Protein AF-A0A976CWT0-F1 (afdb_monomer_lite)

Secondary structure (DSSP, 8-state):
--SSSSSS--------PPPEEEEEGGG-SB-TTPEEE-TTHHHHSS-EEEE--TTSPPPPEEEEEEESS-EEEEEEEEE--HHHHTT-SS--S-EEEEETTEEEEEEES-S-SSSEEEEEEEEEE-SEEEEEEEEESSSS-EEEEEEEEES-TT----S---HHHHTT--STTSPEEEEEEEEEEEEEE--BHHHHHHHHHHHHTT--EEEE-SSSSSBGGGSTTT-----S-----SSTTHHHHHHH----SSSS--GGGG-HHHHHHHHHH-TTEEEETTEEEEEEEEETTEEEEEEEEETTTTEEEEEEEEEEEE-SSS-HHHHHTT--EE--SSS---EE--EEEEE-SS-------TTS----TTTS---GGGEE-TTBEE-TTS-TTTTHHHHHHHHHHHHHHHHHHHHHS-TTGGGSTTTTTTEEEEEE-SS-EE----EE--S--B-HHHHHHT---TTEEEEE-S-EEEEEE-HHHHTTSTTS--BEEEEEE--S-TTT-EEEEGGGSB-SSSTTEEE-STTSSB-HHHHHHHTSHHHHHHHHHHHHHHHHHHHHHT--HHHHHHHHHHHHHHHHTS-TT---SSHHHHHHHHHHHHHHHHHHTTSS------------SSSSSSSSSSSSSSS--------TTTTSPPEEEE-TTSS-EEEEETTEEEEEEEEEEEEEETTEEEEEETTTSEEEEEEEETTEEEEEEEETTTTEEEEEEEE--TT-TTEEEEEEEEEE-SSS-EEEEEEEEEEPPP--SSSS-------BSS-GGGEEEEE-SGGG--EEEGGG--S-EEEES-EEEEETTS-EEEEEEESS--SEEEEEEEE-TTS-EEEEEEEEEEEEEE-TT-EEE--EEEEE-S-HHHHHHHHHHHHHHHH----TT----EEEGGGSSSSS--HHHHHHHHHHHHHTTTS---SEEEE---SB-TTSPBP-HHHH-TT-HHHHHHHHHHTTPEEEEEEEEETTTS-HHHHHHHHHHHHHTT--EEEEEEE--HHHHHHTTTSSS-HHHHHHHHHHHHHHHH-TTSEEEE-SSS--GGGTTT-SEEE-SSPP-TT-HHHHHHHHHHHGGGBTTTBEEE-----------TT---

Sequence (1118 aa):
MLARLLLLTLCSIPFAHAEAFLVEAEQFRDKGGWMVDTQFIESMGSPYLIAHGMGKTVADAKTSVSVAKAGRYHVWVRTIDWTKRLGRSGSAGTFSLSINGQTLTKDLGQGPTKWTWVKAGEVSLDKGDSTISLTDQSGFDGRIDALYFSTDSHFVPPAAAMLEDRAQWNIPGAPKPMVDAGEYDLVVVGGGYGGMGAAIAAARLGAKVALIQNREVLGGNGSSEVRVWAMGDTPPSEYALADIVKEIEDDAKASPAPAEQFGDAKKESIVRAEKNITLLLGHHAYGVEKNGSKITSVAVLEVGTGQCKRVRGHYFADTTGHGFVGQWAKADLTMVEKGRMGMSNMWMWKNAEQPTSFPQQPWMLTLTEKDFPYPRRGHAEWFWESGFDRHPIEELEVTRDWNLISAYSAFSAMKNQGAHAARDPQAHAHAEMTWLAYVGGTRETQQLLGDVVLTGDDIDKKTVFPDGCVLTTWSIDLHVPEERYSKANPEHPFISKAIFRHSVDKRVGYPIPYRCFYSRNVDNLFMAGRNISVNRDALGTIRVMKTIGMMGVCVGRTAALCRLHQCTPREAYAKHLEQAKQLWRLPGKERHHSLVELEQRRASSARSLCAVKCFAIITPMSFFRQACWWRKWMMFLILLRLVGTLPGQADPAQGSPPSAEVAADGRSFSILAPGFTTFRAGFAAKVEIDGQFRILDSRLGMVLEKAKKTSLQTVVVRFEEEQIDLLFQLGIPENMPQVIMLQAGVRNQGSHAIRLAELIPLMMEENTGSEEEEKPILQVASPSEHWLLTGLHAKTTSVCHLHVLPADTWIHEQGCLYRKDEAGFFFGPTGQPVSYLAARFSPTKNGQTTMTLVSAMDRVRVDAGQTRWGQQAGLFFEPPRQAMNRWADLVVRTHGARTHRGALTGWSSVYSPERIARGKNVRQVIAQIPMSNGQLRPDVIQIGENFETEEGKPIDIASFYPEGYPDYAKQIAAVGSRPGMKLDFDLSRTNFQSCLADVKRAVRDGFSYLKIGYHLSPAFRQTLAGGEKTSLELAREHWRAIRAAAGEETYILFCQWFTDRATLGFVDASRAGPVTTRRGVRDVMPHVLLSYHLNHRWFAIDNDCFYMATELFSTYLD

Foldseek 3Di:
DPPPPPPDDDDPPPPPPKAKAKAFALQQPALQQWDWDDQFCVQQQAIKTWQQQLQDWTGKGKHKDFDAAWAKKWKKWFFAQLLVLVVFDDGAQWKWKDKQNRTQARGPSDDHSGGFIDGSHMDTDHGTMMMIIITTDGSAIHITGMMMIIRDPPDDDDRDDHLVVQCPDPHHNGQDPADAPDEWLEEEEAQALLLLLQLLLQLQLATQYERAHQAQFHHACLALQNADAFDFFDADDLFQLLQSVVQQGFQDPARRDHRVRSCRVSSVVSSVVRPRYDYHHNKDWDAFDDDALATFWTWIANRNRSYIYTYGYPFYEYANQQCVHCVRSVFAKDDDQFQAWFWAKKWFKDFDPDFDDRDDDRSADPDALQQDPDQPPGMDGPQQGWQGNPARRNCNSSRLSLSSSPVSNVLCCQAPVLHVLVVDPNSCRRMDTDDINSDIHGQDHMAGAFPDAAELVCLQVLPDDPQQQFFFQDFQWRKDADPSNCVVPVPIGRGIHTDTDRSAHNNHGRGDGLRQQAGHRRFRYGYAALRTRYDRRVSSRCRRRSSSSSSSNLNNLLSLVCSLVVGTSVCCVVPVSVVSSVSSRDHSPRGDNHSVRSVVVVVVVVVVVVVVVVPDDDDDDDDDDDDDDPPPPPVVPPPPPDDDPDDQDDQPAAPHFKDKAQDPQNAKIKIDHFQFNIAIFGWWFWKADPNDTDIGRSNPFQWDDWDDDDFKIKTWTDDPVQQKIKIKMWGQDPVHSQKIKIWIKMFRQDQWKMFTFKTWRGWADADDDDDDDDGGFRGGSDPQQQKWKAALWPVQGDTDRLQPPVAWRKHWAWIWIAGPVQFGKIKGFFDAFAAIKMKIWGQHPVSGIIIIIIQGRLRAIAGHRGMDMGTMMMIGRDRPLVRLLVRLQRLCVRQPAQLVVADFFAAEQCQDPPNQSAVVVLVVVLVVLVVVVNPDDGQEYEDDDDCADVVRHGDPVCRRHVVDLLVSQVSCVVSVHAYHYEEEDDVVRDPLVVVLVVLLVCVVSRHQEYAYHHDCDPVNSNVCNHHNGYPLRVLLVSLVSSQVSNDPRRAYEYDDQDDDSSNFPRHQEYEQHDEDDPVPLVRLVVRCVSCVSNDSRRHHYDSHDDDPDPDDPVPPPD

Radius of gyration: 37.75 Å; chains: 1; bounding box: 83×114×111 Å

pLDDT: mean 86.54, std 17.01, range [26.72, 98.94]

Structure (mmCIF, N/CA/C/O backbone):
data_AF-A0A976CWT0-F1
#
_entry.id   AF-A0A976CWT0-F1
#
loop_
_atom_site.group_PDB
_atom_site.id
_atom_site.type_symbol
_atom_site.label_atom_id
_atom_site.label_alt_id
_atom_site.label_comp_id
_atom_site.label_asym_id
_atom_site.label_entity_id
_atom_site.label_seq_id
_atom_site.pdbx_PDB_ins_code
_atom_site.Cartn_x
_atom_site.Cartn_y
_atom_site.Cartn_z
_atom_site.occupancy
_atom_site.B_iso_or_equiv
_atom_site.auth_seq_id
_atom_site.auth_comp_id
_atom_site.auth_asym_id
_atom_site.auth_atom_id
_atom_site.pdbx_PDB_model_num
ATOM 1 N N . MET A 1 1 ? -25.274 -47.093 48.426 1.00 39.31 1 MET A N 1
ATOM 2 C CA . MET A 1 1 ? -25.057 -46.257 47.219 1.00 39.31 1 MET A CA 1
ATOM 3 C C . MET A 1 1 ? -25.994 -45.040 47.225 1.00 39.31 1 MET A C 1
ATOM 5 O O . MET A 1 1 ? -26.636 -44.730 46.236 1.00 39.31 1 MET A O 1
ATOM 9 N N . LEU A 1 2 ? -26.074 -44.343 48.366 1.00 36.22 2 LEU A N 1
ATOM 10 C CA . LEU A 1 2 ? -27.096 -43.331 48.682 1.00 36.22 2 LEU A CA 1
ATOM 11 C C . LEU A 1 2 ? -26.439 -42.017 49.160 1.00 36.22 2 LEU A C 1
ATOM 13 O O . LEU A 1 2 ? -26.960 -41.319 50.016 1.00 36.22 2 LEU A O 1
ATOM 17 N N . ALA A 1 3 ? -25.249 -41.715 48.625 1.00 31.19 3 ALA A N 1
ATOM 18 C CA . ALA A 1 3 ? -24.395 -40.600 49.056 1.00 31.19 3 ALA A CA 1
ATOM 19 C C . ALA A 1 3 ? -23.825 -39.766 47.887 1.00 31.19 3 ALA A C 1
ATOM 21 O O . ALA A 1 3 ? -22.830 -39.071 48.051 1.00 31.19 3 ALA A O 1
ATOM 22 N N . ARG A 1 4 ? -24.417 -39.839 46.684 1.00 33.53 4 ARG A N 1
ATOM 23 C CA . ARG A 1 4 ? -23.937 -39.082 45.505 1.00 33.53 4 ARG A CA 1
ATOM 24 C C . ARG A 1 4 ? -24.991 -38.222 44.799 1.00 33.53 4 ARG A C 1
ATOM 26 O O . ARG A 1 4 ? -24.713 -37.706 43.728 1.00 33.53 4 ARG A O 1
ATOM 33 N N . LEU A 1 5 ? -26.163 -38.016 45.404 1.00 36.47 5 LEU A N 1
ATOM 34 C CA . LEU A 1 5 ? -27.260 -37.240 44.799 1.00 36.47 5 LEU A CA 1
ATOM 35 C C . LEU A 1 5 ? -27.684 -35.999 45.609 1.00 36.47 5 LEU A C 1
ATOM 37 O O . LEU A 1 5 ? -28.794 -35.511 45.445 1.00 36.47 5 LEU A O 1
ATOM 41 N N . LEU A 1 6 ? -26.808 -35.478 46.477 1.00 34.94 6 LEU A N 1
ATOM 42 C CA . LEU A 1 6 ? -27.143 -34.408 47.435 1.00 34.94 6 LEU A CA 1
ATOM 43 C C . LEU A 1 6 ? -26.128 -33.247 47.449 1.00 34.94 6 LEU A C 1
ATOM 45 O O . LEU A 1 6 ? -25.886 -32.637 48.484 1.00 34.94 6 LEU A O 1
ATOM 49 N N . LEU A 1 7 ? -25.514 -32.941 46.298 1.00 37.25 7 LEU A N 1
ATOM 50 C CA . LEU A 1 7 ? -24.482 -31.896 46.179 1.00 37.25 7 LEU A CA 1
ATOM 51 C C . LEU A 1 7 ? -24.574 -31.083 44.871 1.00 37.25 7 LEU A C 1
ATOM 53 O O . LEU A 1 7 ? -23.559 -30.747 44.274 1.00 37.25 7 LEU A O 1
ATOM 57 N N . LEU A 1 8 ? -25.794 -30.765 44.416 1.00 37.94 8 LEU A N 1
ATOM 58 C CA . LEU A 1 8 ? -26.034 -29.869 43.265 1.00 37.94 8 LEU A CA 1
ATOM 59 C C . LEU A 1 8 ? -27.158 -28.836 43.491 1.00 37.94 8 LEU A C 1
ATOM 61 O O . LEU A 1 8 ? -27.685 -28.260 42.546 1.00 37.94 8 LEU A O 1
ATOM 65 N N . THR A 1 9 ? -27.499 -28.546 44.747 1.00 44.72 9 THR A N 1
ATOM 66 C CA . THR A 1 9 ? -28.390 -27.432 45.117 1.00 44.72 9 THR A CA 1
ATOM 67 C C . THR A 1 9 ? -27.706 -26.563 46.167 1.00 44.72 9 THR A C 1
ATOM 69 O O . THR A 1 9 ? -28.074 -26.569 47.338 1.00 44.72 9 THR A O 1
ATOM 72 N N . LEU A 1 10 ? -26.663 -25.846 45.748 1.00 40.00 10 LEU A N 1
ATOM 73 C CA . LEU A 1 10 ? -26.055 -24.759 46.513 1.00 40.00 10 LEU A CA 1
ATOM 74 C C . LEU A 1 10 ? -26.299 -23.455 45.751 1.00 40.00 10 LEU A C 1
ATOM 76 O O . LEU A 1 10 ? -25.677 -23.193 44.729 1.00 40.00 10 LEU A O 1
ATOM 80 N N . CYS A 1 11 ? -27.275 -22.703 46.259 1.00 38.59 11 CYS A N 1
ATOM 81 C CA . CYS A 1 11 ? -27.468 -21.260 46.146 1.00 38.59 11 CYS A CA 1
ATOM 82 C C . CYS A 1 11 ? -26.912 -20.568 44.888 1.00 38.59 11 CYS A C 1
ATOM 84 O O . CYS A 1 11 ? -25.818 -20.005 44.907 1.00 38.59 11 CYS A O 1
ATOM 86 N N . SER A 1 12 ? -27.741 -20.438 43.853 1.00 34.66 12 SER A N 1
ATOM 87 C CA . SER A 1 12 ? -27.686 -19.279 42.961 1.00 34.66 12 SER A CA 1
ATOM 88 C C . SER A 1 12 ? -28.151 -18.041 43.739 1.00 34.66 12 SER A C 1
ATOM 90 O O . SER A 1 12 ? -29.293 -17.602 43.635 1.00 34.66 12 SER A O 1
ATOM 92 N N . ILE A 1 13 ? -27.261 -17.491 44.571 1.00 37.81 13 ILE A N 1
ATOM 93 C CA . ILE A 1 13 ? -27.402 -16.112 45.044 1.00 37.81 13 ILE A CA 1
ATOM 94 C C . ILE A 1 13 ? -27.338 -15.250 43.777 1.00 37.81 13 ILE A C 1
ATOM 96 O O . ILE A 1 13 ? -26.341 -15.347 43.055 1.00 37.81 13 ILE A O 1
ATOM 100 N N . PRO A 1 14 ? -28.361 -14.444 43.449 1.00 35.62 14 PRO A N 1
ATOM 101 C CA . PRO A 1 14 ? -28.216 -13.466 42.388 1.00 35.62 14 PRO A CA 1
ATOM 102 C C . PRO A 1 14 ? -27.100 -12.517 42.825 1.00 35.62 14 PRO A C 1
ATOM 104 O O . PRO A 1 14 ? -27.290 -11.708 43.731 1.00 35.62 14 PRO A O 1
ATOM 107 N N . PHE A 1 15 ? -25.916 -12.639 42.221 1.00 37.31 15 PHE A N 1
ATOM 108 C CA . PHE A 1 15 ? -24.934 -11.566 42.269 1.00 37.31 15 PHE A CA 1
ATOM 109 C C . PHE A 1 15 ? -25.651 -10.346 41.707 1.00 37.31 15 PHE A C 1
ATOM 111 O O . PHE A 1 15 ? -25.934 -10.300 40.507 1.00 37.31 15 PHE A O 1
ATOM 118 N N . ALA A 1 16 ? -26.015 -9.408 42.583 1.00 47.62 16 ALA A N 1
ATOM 119 C CA . ALA A 1 16 ? -26.541 -8.119 42.184 1.00 47.62 16 ALA A CA 1
ATOM 120 C C . ALA A 1 16 ? -25.480 -7.481 41.284 1.00 47.62 16 ALA A C 1
ATOM 122 O O . ALA A 1 16 ? -24.470 -6.980 41.770 1.00 47.62 16 ALA A O 1
ATOM 123 N N . HIS A 1 17 ? -25.662 -7.597 39.968 1.00 62.16 17 HIS A N 1
ATOM 124 C CA . HIS A 1 17 ? -24.789 -6.939 39.014 1.00 62.16 17 HIS A CA 1
ATOM 125 C C . HIS A 1 17 ? -24.947 -5.440 39.244 1.00 62.16 17 HIS A C 1
ATOM 127 O O . HIS A 1 17 ? -26.070 -4.933 39.329 1.00 62.16 17 HIS A O 1
ATOM 133 N N . ALA A 1 18 ? -23.822 -4.756 39.426 1.00 78.44 18 ALA A N 1
ATOM 134 C CA . ALA A 1 18 ? -23.814 -3.309 39.491 1.00 78.44 18 ALA A CA 1
ATOM 135 C C . ALA A 1 18 ? -24.349 -2.747 38.171 1.00 78.44 18 ALA A C 1
ATOM 137 O O . ALA A 1 18 ? -24.000 -3.239 37.097 1.00 78.44 18 ALA A O 1
ATOM 138 N N . GLU A 1 19 ? -25.215 -1.741 38.257 1.00 90.38 19 GLU A N 1
ATOM 139 C CA . GLU A 1 19 ? -25.727 -1.073 37.068 1.00 90.38 19 GLU A CA 1
ATOM 140 C C . GLU A 1 19 ? -24.629 -0.157 36.522 1.00 90.38 19 GLU A C 1
ATOM 142 O O . GLU A 1 19 ? -24.021 0.601 37.284 1.00 90.38 19 GLU A O 1
ATOM 147 N N . ALA A 1 20 ? -24.381 -0.207 35.216 1.00 93.56 20 ALA A N 1
ATOM 148 C CA . ALA A 1 20 ? -23.417 0.665 34.564 1.00 93.56 20 ALA A CA 1
ATOM 149 C C . ALA A 1 20 ? -23.861 1.045 33.153 1.00 93.56 20 ALA A C 1
ATOM 151 O O . ALA A 1 20 ? -24.550 0.271 32.491 1.00 93.56 20 ALA A O 1
ATOM 152 N N . PHE A 1 21 ? -23.453 2.227 32.693 1.00 94.81 21 PHE A N 1
ATOM 153 C CA . PHE A 1 21 ? -23.642 2.672 31.313 1.00 94.81 21 PHE A CA 1
ATOM 154 C C . PHE A 1 21 ? -22.568 3.685 30.898 1.00 94.81 21 PHE A C 1
ATOM 156 O O . PHE A 1 21 ? -21.974 4.373 31.736 1.00 94.81 21 PHE A O 1
ATOM 163 N N . LEU A 1 22 ? -22.330 3.764 29.591 1.00 95.12 22 LEU A N 1
ATOM 164 C CA . LEU A 1 22 ? -21.388 4.669 28.943 1.00 95.12 22 LEU A CA 1
ATOM 165 C C . LEU A 1 22 ? -22.144 5.787 28.217 1.00 95.12 22 LEU A C 1
ATOM 167 O O . LEU A 1 22 ? -23.238 5.583 27.695 1.00 95.12 22 LEU A O 1
ATOM 171 N N . VAL A 1 23 ? -21.543 6.969 28.154 1.00 95.62 23 VAL A N 1
ATOM 172 C CA . VAL A 1 23 ? -21.981 8.063 27.284 1.00 95.62 23 VAL A CA 1
ATOM 173 C C . VAL A 1 23 ? -20.765 8.555 26.517 1.00 95.62 23 VAL A C 1
ATOM 175 O O . VAL A 1 23 ? -19.893 9.197 27.101 1.00 95.62 23 VAL A O 1
ATOM 178 N N . GLU A 1 24 ? -20.692 8.245 25.228 1.00 94.75 24 GLU A N 1
ATOM 179 C CA . GLU A 1 24 ? -19.625 8.748 24.360 1.00 94.75 24 GLU A CA 1
ATOM 180 C C . GLU A 1 24 ? -19.921 10.201 23.960 1.00 94.75 24 GLU A C 1
ATOM 182 O O . GLU A 1 24 ? -21.056 10.563 23.628 1.00 94.75 24 GLU A O 1
ATOM 187 N N . ALA A 1 25 ? -18.924 11.074 24.089 1.00 95.81 25 ALA A N 1
ATOM 188 C CA . ALA A 1 25 ? -19.112 12.518 24.040 1.00 95.81 25 ALA A CA 1
ATOM 189 C C . ALA A 1 25 ? -19.516 12.997 22.640 1.00 95.81 25 ALA A C 1
ATOM 191 O O . ALA A 1 25 ? -20.361 13.877 22.491 1.00 95.81 25 ALA A O 1
ATOM 192 N N . GLU A 1 26 ? -18.975 12.388 21.593 1.00 93.75 26 GLU A N 1
ATOM 193 C CA . GLU A 1 26 ? -19.317 12.673 20.202 1.00 93.75 26 GLU A CA 1
ATOM 194 C C . GLU A 1 26 ? -20.805 12.420 19.884 1.00 93.75 26 GLU A C 1
ATOM 196 O O . GLU A 1 26 ? -21.368 13.060 18.986 1.00 93.75 26 GLU A O 1
ATOM 201 N N . GLN A 1 27 ? -21.470 11.563 20.668 1.00 94.38 27 GLN A N 1
ATOM 202 C CA . GLN A 1 27 ? -22.893 11.233 20.539 1.00 94.38 27 GLN A CA 1
ATOM 203 C C . GLN A 1 27 ? -23.813 12.236 21.260 1.00 94.38 27 GLN A C 1
ATOM 205 O O . GLN A 1 27 ? -25.035 12.059 21.291 1.00 94.38 27 GLN A O 1
ATOM 210 N N . PHE A 1 28 ? -23.271 13.318 21.835 1.00 96.38 28 PHE A N 1
ATOM 211 C CA . PHE A 1 28 ? -24.096 14.394 22.383 1.00 96.38 28 PHE A CA 1
ATOM 212 C C . PHE A 1 28 ? -25.004 14.979 21.295 1.00 96.38 28 PHE A C 1
ATOM 214 O O . PHE A 1 28 ? -24.544 15.325 20.200 1.00 96.38 28 PHE A O 1
ATOM 221 N N . ARG A 1 29 ? -26.307 15.078 21.600 1.00 94.56 29 ARG A N 1
ATOM 222 C CA . ARG A 1 29 ? -27.327 15.531 20.639 1.00 94.56 29 ARG A CA 1
ATOM 223 C C . ARG A 1 29 ? -27.158 17.005 20.294 1.00 94.56 29 ARG A C 1
ATOM 225 O O . ARG A 1 29 ? -27.202 17.357 19.122 1.00 94.56 29 ARG A O 1
ATOM 232 N N . ASP A 1 30 ? -26.956 17.835 21.312 1.00 97.12 30 ASP A N 1
ATOM 233 C CA . ASP A 1 30 ? -26.592 19.237 21.158 1.00 97.12 30 ASP A CA 1
ATOM 234 C C . ASP A 1 30 ? -25.126 19.385 21.554 1.00 97.12 30 ASP A C 1
ATOM 236 O O . ASP A 1 30 ? -24.748 19.118 22.692 1.00 97.12 30 ASP A O 1
ATOM 240 N N . LYS A 1 31 ? -24.276 19.765 20.608 1.00 96.50 31 LYS A N 1
ATOM 241 C CA . LYS A 1 31 ? -22.848 19.957 20.874 1.00 96.50 31 LYS A CA 1
ATOM 242 C C . LYS A 1 31 ? -22.541 21.393 21.301 1.00 96.50 31 LYS A C 1
ATOM 244 O O . LYS A 1 31 ? -21.406 21.671 21.672 1.00 96.50 31 LYS A O 1
ATOM 249 N N . GLY A 1 32 ? -23.518 22.303 21.274 1.00 96.00 32 GLY A N 1
ATOM 250 C CA . GLY A 1 32 ? -23.292 23.719 21.531 1.00 96.00 32 GLY A CA 1
ATOM 251 C C . GLY A 1 32 ? -22.233 24.273 20.579 1.00 96.00 32 GLY A C 1
ATOM 252 O O . GLY A 1 32 ? -22.432 24.287 19.367 1.00 96.00 32 GLY A O 1
ATOM 253 N N . GLY A 1 33 ? -21.094 24.706 21.127 1.00 95.25 33 GLY A N 1
ATOM 254 C CA . GLY A 1 33 ? -19.915 25.087 20.337 1.00 95.25 33 GLY A CA 1
ATOM 255 C C . GLY A 1 33 ? -18.738 24.108 20.424 1.00 95.25 33 GLY A C 1
ATOM 256 O O . GLY A 1 33 ? -17.624 24.468 20.049 1.00 95.25 33 GLY A O 1
ATOM 257 N N . TRP A 1 34 ? -18.953 22.892 20.931 1.00 97.81 34 TRP A N 1
ATOM 258 C CA . TRP A 1 34 ? -17.956 21.824 20.921 1.00 97.81 34 TRP A CA 1
ATOM 259 C C . TRP A 1 34 ? -17.886 21.162 19.543 1.00 97.81 34 TRP A C 1
ATOM 261 O O . TRP A 1 34 ? -18.905 20.878 18.913 1.00 97.81 34 TRP A O 1
ATOM 271 N N . MET A 1 35 ? -16.670 20.869 19.094 1.00 96.25 35 MET A N 1
ATOM 272 C CA . MET A 1 35 ? -16.402 20.214 17.814 1.00 96.25 35 MET A CA 1
ATOM 273 C C . MET A 1 35 ? -16.114 18.727 18.030 1.00 96.25 35 MET A C 1
ATOM 275 O O . MET A 1 35 ? -15.594 18.352 19.078 1.00 96.25 35 MET A O 1
ATOM 279 N N . VAL A 1 36 ? -16.424 17.879 17.046 1.00 96.25 36 VAL A N 1
ATOM 280 C CA . VAL A 1 36 ? -16.034 16.458 17.060 1.00 96.25 36 VAL A CA 1
ATOM 281 C C . VAL A 1 36 ? -14.686 16.311 16.368 1.00 96.25 36 VAL A C 1
ATOM 283 O O . VAL A 1 36 ? -14.564 16.638 15.191 1.00 96.25 36 VAL A O 1
ATOM 286 N N . ASP A 1 37 ? -13.688 15.786 17.071 1.00 95.44 37 ASP A N 1
ATOM 287 C CA . ASP A 1 37 ? -12.383 15.464 16.497 1.00 95.44 37 ASP A CA 1
ATOM 288 C C . ASP A 1 37 ? -12.269 13.954 16.246 1.00 95.44 37 ASP A C 1
ATOM 290 O O . ASP A 1 37 ? -12.460 13.133 17.145 1.00 95.44 37 ASP A O 1
ATOM 294 N N . THR A 1 38 ? -11.959 13.591 15.001 1.00 94.06 38 THR A N 1
ATOM 295 C CA . THR A 1 38 ? -11.755 12.205 14.552 1.00 94.06 38 THR A CA 1
ATOM 296 C C . THR A 1 38 ? -10.360 11.974 13.964 1.00 94.06 38 THR A C 1
ATOM 298 O O . THR A 1 38 ? -10.075 10.896 13.439 1.00 94.06 38 THR A O 1
ATOM 301 N N . GLN A 1 39 ? -9.460 12.966 14.026 1.00 91.75 39 GLN A N 1
ATOM 302 C CA . GLN A 1 39 ? -8.147 12.902 13.375 1.00 91.75 39 GLN A CA 1
ATOM 303 C C . GLN A 1 39 ? -7.191 11.909 14.049 1.00 91.75 39 GLN A C 1
ATOM 305 O O . GLN A 1 39 ? -6.302 11.370 13.390 1.00 91.75 39 GLN A O 1
ATOM 310 N N . PHE A 1 40 ? -7.375 11.655 15.346 1.00 92.06 40 PHE A N 1
ATOM 311 C CA . PHE A 1 40 ? -6.405 10.931 16.173 1.00 92.06 40 PHE A CA 1
ATOM 312 C C . PHE A 1 40 ? -6.904 9.576 16.675 1.00 92.06 40 PHE A C 1
ATOM 314 O O . PHE A 1 40 ? -6.285 9.017 17.576 1.00 92.06 40 PHE A O 1
ATOM 321 N N . ILE A 1 41 ? -7.990 9.035 16.109 1.00 91.12 41 ILE A N 1
ATOM 322 C CA . ILE A 1 41 ? -8.608 7.781 16.575 1.00 91.12 41 ILE A CA 1
ATOM 323 C C . ILE A 1 41 ? -7.586 6.635 16.620 1.00 91.12 41 ILE A C 1
ATOM 325 O O . ILE A 1 41 ? -7.529 5.923 17.614 1.00 91.12 41 ILE A O 1
ATOM 329 N N . GLU A 1 42 ? -6.709 6.519 15.620 1.00 87.88 42 GLU A N 1
ATOM 330 C CA . GLU A 1 42 ? -5.698 5.448 15.562 1.00 87.88 42 GLU A CA 1
ATOM 331 C C . GLU A 1 42 ? -4.662 5.504 16.698 1.00 87.88 42 GLU A C 1
ATOM 333 O O . GLU A 1 42 ? -4.162 4.470 17.130 1.00 87.88 42 GLU A O 1
ATOM 338 N N . SER A 1 43 ? -4.325 6.699 17.193 1.00 85.06 43 SER A N 1
ATOM 339 C CA . SER A 1 43 ? -3.335 6.884 18.268 1.00 85.06 43 SER A CA 1
ATOM 340 C C . SER A 1 43 ? -3.966 7.051 19.655 1.00 85.06 43 SER A C 1
ATOM 342 O O . SER A 1 43 ? -3.368 6.672 20.658 1.00 85.06 43 SER A O 1
ATOM 344 N N . MET A 1 44 ? -5.155 7.654 19.730 1.00 87.06 44 MET A N 1
ATOM 345 C CA . MET A 1 44 ? -5.858 7.997 20.974 1.00 87.06 44 MET A CA 1
ATOM 346 C C . MET A 1 44 ? -6.887 6.929 21.381 1.00 87.06 44 MET A C 1
ATOM 348 O O . MET A 1 44 ? -7.104 6.706 22.579 1.00 87.06 44 MET A O 1
ATOM 352 N N . GLY A 1 45 ? -7.503 6.275 20.391 1.00 85.62 45 GLY A N 1
ATOM 353 C CA . GLY A 1 45 ? -8.440 5.166 20.553 1.00 85.62 45 GLY A CA 1
ATOM 354 C C . GLY A 1 45 ? -9.911 5.475 20.287 1.00 85.62 45 GLY A C 1
ATOM 355 O O . GLY A 1 45 ? -10.682 4.531 20.154 1.00 85.62 45 GLY A O 1
ATOM 356 N N . SER A 1 46 ? -10.319 6.745 20.228 1.00 89.00 46 SER A N 1
ATOM 357 C CA . SER A 1 46 ? -11.730 7.149 20.130 1.00 89.00 46 SER A CA 1
ATOM 358 C C . SER A 1 46 ? -11.875 8.532 19.481 1.00 89.00 46 SER A C 1
ATOM 360 O O . SER A 1 46 ? -10.949 9.345 19.586 1.00 89.00 46 SER A O 1
ATOM 362 N N . PRO A 1 47 ? -13.000 8.838 18.808 1.00 92.38 47 PRO A N 1
ATOM 363 C CA . PRO A 1 47 ? -13.413 10.224 18.604 1.00 92.38 47 PRO A CA 1
ATOM 364 C C . PRO A 1 47 ? -13.651 10.924 19.953 1.00 92.38 47 PRO A C 1
ATOM 366 O O . PRO A 1 47 ? -13.824 10.278 20.986 1.00 92.38 47 PRO A O 1
ATOM 369 N N . TYR A 1 48 ? -13.630 12.255 19.963 1.00 95.19 48 TYR A N 1
ATOM 370 C CA . TYR A 1 48 ? -13.908 13.028 21.176 1.00 95.19 48 TYR A CA 1
ATOM 371 C C . TYR A 1 48 ? -14.427 14.432 20.865 1.00 95.19 48 TYR A C 1
ATOM 373 O O . TYR A 1 48 ? -14.291 14.930 19.745 1.00 95.19 48 TYR A O 1
ATOM 381 N N . LEU A 1 49 ? -15.003 15.093 21.872 1.00 97.56 49 LEU A N 1
ATOM 382 C CA . LEU A 1 49 ? -15.381 16.501 21.792 1.00 97.56 49 LEU A CA 1
ATOM 383 C C . LEU A 1 49 ? -14.240 17.427 22.216 1.00 97.56 49 LEU A C 1
ATOM 385 O O . LEU A 1 49 ? -13.527 17.148 23.183 1.00 97.56 49 LEU A O 1
ATOM 389 N N . ILE A 1 50 ? -14.125 18.563 21.524 1.00 97.81 50 ILE A N 1
ATOM 390 C CA . ILE A 1 50 ? -13.177 19.642 21.811 1.00 97.81 50 ILE A CA 1
ATOM 391 C C . ILE A 1 50 ? -13.861 21.021 21.846 1.00 97.81 50 ILE A C 1
ATOM 393 O O . ILE A 1 50 ? -14.527 21.424 20.894 1.00 97.81 50 ILE A O 1
ATOM 397 N N . ALA A 1 51 ? -13.678 21.768 22.936 1.00 97.69 51 ALA A N 1
ATOM 398 C CA . ALA A 1 51 ? -14.192 23.129 23.118 1.00 97.69 51 ALA A CA 1
ATOM 399 C C . ALA A 1 51 ? -13.277 24.177 22.456 1.00 97.69 51 ALA A C 1
ATOM 401 O O . ALA A 1 51 ? -12.465 24.830 23.115 1.00 97.69 51 ALA A O 1
ATOM 402 N N . HIS A 1 52 ? -13.375 24.324 21.135 1.00 96.94 52 HIS A N 1
ATOM 403 C CA . HIS A 1 52 ? -12.475 25.172 20.343 1.00 96.94 52 HIS A CA 1
ATOM 404 C C . HIS A 1 52 ? -12.917 26.650 20.299 1.00 96.94 52 HIS A C 1
ATOM 406 O O . HIS A 1 52 ? -13.347 27.169 19.270 1.00 96.94 52 HIS A O 1
ATOM 412 N N . GLY A 1 53 ? -12.841 27.334 21.442 1.00 96.19 53 GLY A N 1
ATOM 413 C CA . GLY A 1 53 ? -13.387 28.685 21.622 1.00 96.19 53 GLY A CA 1
ATOM 414 C C . GLY A 1 53 ? -12.451 29.861 21.307 1.00 96.19 53 GLY A C 1
ATOM 415 O O . GLY A 1 53 ? -12.880 31.016 21.334 1.00 96.19 53 GLY A O 1
ATOM 416 N N . MET A 1 54 ? -11.175 29.593 21.005 1.00 96.19 54 MET A N 1
ATOM 417 C CA . MET A 1 54 ? -10.156 30.608 20.687 1.00 96.19 54 MET A CA 1
ATOM 418 C C . MET A 1 54 ? -10.070 31.746 21.727 1.00 96.19 54 MET A C 1
ATOM 420 O O . MET A 1 54 ? -10.028 32.927 21.383 1.00 96.19 54 MET A O 1
ATOM 424 N N . GLY A 1 55 ? -10.064 31.398 23.015 1.00 95.00 55 GLY A N 1
ATOM 425 C CA . GLY A 1 55 ? -9.983 32.345 24.133 1.00 95.00 55 GLY A CA 1
ATOM 426 C C . GLY A 1 55 ? -11.326 32.890 24.623 1.00 95.00 55 GLY A C 1
ATOM 427 O O . GLY A 1 55 ? -11.345 33.753 25.501 1.00 95.00 55 GLY A O 1
ATOM 428 N N . LYS A 1 56 ? -12.447 32.393 24.093 1.00 95.62 56 LYS A N 1
ATOM 429 C CA . LYS A 1 56 ? -13.806 32.637 24.601 1.00 95.62 56 LYS A CA 1
ATOM 430 C C . LYS A 1 56 ? -14.464 31.300 24.903 1.00 95.62 56 LYS A C 1
ATOM 432 O O . LYS A 1 56 ? -14.223 30.344 24.179 1.00 95.62 56 LYS A O 1
ATOM 437 N N . THR A 1 57 ? -15.291 31.219 25.939 1.00 96.81 57 THR A N 1
ATOM 438 C CA . THR A 1 57 ? -16.015 29.976 26.222 1.00 96.81 57 THR A CA 1
ATOM 439 C C . THR A 1 57 ? -17.009 29.659 25.108 1.00 96.81 57 THR A C 1
ATOM 441 O O . THR A 1 57 ? -17.644 30.560 24.549 1.00 96.81 57 THR A O 1
ATOM 444 N N . VAL A 1 58 ? -17.146 28.377 24.777 1.00 97.88 58 VAL A N 1
ATOM 445 C CA . VAL A 1 58 ? -18.150 27.908 23.812 1.00 97.88 58 VAL A CA 1
ATOM 446 C C . VAL A 1 58 ? -19.490 27.608 24.486 1.00 97.88 58 VAL A C 1
ATOM 448 O O . VAL A 1 58 ? -19.563 27.420 25.700 1.00 97.88 58 VAL A O 1
ATOM 451 N N . ALA A 1 59 ? -20.566 27.555 23.697 1.00 98.25 59 ALA A N 1
ATOM 452 C CA . ALA A 1 59 ? -21.871 27.131 24.199 1.00 98.25 59 ALA A CA 1
ATOM 453 C C . ALA A 1 59 ? -21.829 25.675 24.702 1.00 98.25 59 ALA A C 1
ATOM 455 O O . ALA A 1 59 ? -21.143 24.833 24.117 1.00 98.25 59 ALA A O 1
ATOM 456 N N . ASP A 1 60 ? -22.584 25.396 25.766 1.00 98.12 60 ASP A N 1
ATOM 457 C CA . ASP A 1 60 ? -22.630 24.090 26.431 1.00 98.12 60 ASP A CA 1
ATOM 458 C C . ASP A 1 60 ? -23.018 22.949 25.481 1.00 98.12 60 ASP A C 1
ATOM 460 O O . ASP A 1 60 ? -23.986 23.070 24.730 1.00 98.12 60 ASP A O 1
ATOM 464 N N . ALA A 1 61 ? -22.351 21.799 25.604 1.00 98.25 61 ALA A N 1
ATOM 465 C CA . ALA A 1 61 ? -22.819 20.557 24.993 1.00 98.25 61 ALA A CA 1
ATOM 466 C C . ALA A 1 61 ? -23.804 19.850 25.934 1.00 98.25 61 ALA A C 1
ATOM 468 O O . ALA A 1 61 ? -23.553 19.741 27.137 1.00 98.25 61 ALA A O 1
ATOM 469 N N . LYS A 1 62 ? -24.923 19.350 25.402 1.00 98.19 62 LYS A N 1
ATOM 470 C CA . LYS A 1 62 ? -26.003 18.707 26.159 1.00 98.19 62 LYS A CA 1
ATOM 471 C C . LYS A 1 62 ? -26.491 17.416 25.509 1.00 98.19 62 LYS A C 1
ATOM 473 O O . LYS A 1 62 ? -26.625 17.291 24.291 1.00 98.19 62 LYS A O 1
ATOM 478 N N . THR A 1 63 ? -26.826 16.446 26.349 1.00 97.31 63 THR A N 1
ATOM 479 C CA . THR A 1 63 ? -27.505 15.220 25.923 1.00 97.31 63 THR A CA 1
ATOM 480 C C . THR A 1 63 ? -28.411 14.693 27.028 1.00 97.31 63 THR A C 1
ATOM 482 O O . THR A 1 63 ? -28.277 15.082 28.187 1.00 97.31 63 THR A O 1
ATOM 485 N N . SER A 1 64 ? -29.332 13.802 26.675 1.00 95.25 64 SER A N 1
ATOM 486 C CA . SER A 1 64 ? -30.191 13.111 27.639 1.00 95.25 64 SER A CA 1
ATOM 487 C C . SER A 1 64 ? -30.006 11.608 27.503 1.00 95.25 64 SER A C 1
ATOM 489 O O . SER A 1 64 ? -30.019 11.083 26.383 1.00 95.25 64 SER A O 1
ATOM 491 N N . VAL A 1 65 ? -29.859 10.933 28.640 1.00 93.75 65 VAL A N 1
ATOM 492 C CA . VAL A 1 65 ? -29.659 9.484 28.748 1.00 93.75 65 VAL A CA 1
ATOM 493 C C . VAL A 1 65 ? -30.775 8.864 29.572 1.00 93.75 65 VAL A C 1
ATOM 495 O O . VAL A 1 65 ? -31.248 9.481 30.523 1.00 93.75 65 VAL A O 1
ATOM 498 N N . SER A 1 66 ? -31.192 7.651 29.213 1.00 92.50 66 SER A N 1
ATOM 499 C CA . SER A 1 66 ? -32.249 6.942 29.934 1.00 92.50 66 SER A CA 1
ATOM 500 C C . SER A 1 66 ? -31.639 5.997 30.965 1.00 92.50 66 SER A C 1
ATOM 502 O O . SER A 1 66 ? -30.929 5.053 30.620 1.00 92.50 66 SER A O 1
ATOM 504 N N . VAL A 1 67 ? -31.900 6.268 32.238 1.00 94.56 67 VAL A N 1
ATOM 505 C CA . VAL A 1 67 ? -31.407 5.508 33.385 1.00 94.56 67 VAL A CA 1
ATOM 506 C C . VAL A 1 67 ? -32.379 4.364 33.667 1.00 94.56 67 VAL A C 1
ATOM 508 O O . VAL A 1 67 ? -33.540 4.584 34.014 1.00 94.56 67 VAL A O 1
ATOM 511 N N . ALA A 1 68 ? -31.912 3.123 33.524 1.00 92.06 68 ALA A N 1
ATOM 512 C CA . ALA A 1 68 ? -32.760 1.938 33.666 1.00 92.06 68 ALA A CA 1
ATOM 513 C C . ALA A 1 68 ? -33.158 1.649 35.126 1.00 92.06 68 ALA A C 1
ATOM 515 O O . ALA A 1 68 ? -34.287 1.215 35.392 1.00 92.06 68 ALA A O 1
ATOM 516 N N . LYS A 1 69 ? -32.259 1.938 36.073 1.00 93.31 69 LYS A N 1
ATOM 517 C CA . LYS A 1 69 ? -32.441 1.685 37.503 1.00 93.31 69 LYS A CA 1
ATOM 518 C C . LYS A 1 69 ? -32.047 2.902 38.334 1.00 93.31 69 LYS A C 1
ATOM 520 O O . LYS A 1 69 ? -30.945 3.427 38.192 1.00 93.31 69 LYS A O 1
ATOM 525 N N . ALA A 1 70 ? -32.938 3.319 39.231 1.00 94.19 70 ALA A N 1
ATOM 526 C CA . ALA A 1 70 ? -32.631 4.378 40.183 1.00 94.19 70 ALA A CA 1
ATOM 527 C C . ALA A 1 70 ? -31.498 3.943 41.129 1.00 94.19 70 ALA A C 1
ATOM 529 O O . ALA A 1 70 ? -31.463 2.790 41.573 1.00 94.19 70 ALA A O 1
ATOM 530 N N . GLY A 1 71 ? -30.580 4.848 41.454 1.00 94.44 71 GLY A N 1
ATOM 531 C CA . GLY A 1 71 ? -29.440 4.530 42.307 1.00 94.44 71 GLY A CA 1
ATOM 532 C C . GLY A 1 71 ? -28.445 5.672 42.457 1.00 94.44 71 GLY A C 1
ATOM 533 O O . GLY A 1 71 ? -28.549 6.708 41.803 1.00 94.44 71 GLY A O 1
ATOM 534 N N . ARG A 1 72 ? -27.460 5.469 43.337 1.00 95.56 72 ARG A N 1
ATOM 535 C CA . ARG A 1 72 ? -26.290 6.343 43.447 1.00 95.56 72 ARG A CA 1
ATOM 536 C C . ARG A 1 72 ? -25.218 5.843 42.484 1.00 95.56 72 ARG A C 1
ATOM 538 O O . ARG A 1 72 ? -24.779 4.704 42.608 1.00 95.56 72 ARG A O 1
ATOM 545 N N . TYR A 1 73 ? -24.811 6.694 41.551 1.00 96.00 73 TYR A N 1
ATOM 546 C CA . TYR A 1 73 ? -23.813 6.389 40.534 1.00 96.00 73 TYR A CA 1
ATOM 547 C C . TYR A 1 73 ? -22.517 7.148 40.804 1.00 96.00 73 TYR A C 1
ATOM 549 O O . TYR A 1 73 ? -22.525 8.358 41.033 1.00 96.00 73 TYR A O 1
ATOM 557 N N . HIS A 1 74 ? -21.400 6.436 40.717 1.00 96.19 74 HIS A N 1
ATOM 558 C CA . HIS A 1 74 ? -20.064 7.001 40.611 1.00 96.19 74 HIS A CA 1
ATOM 559 C C . HIS A 1 74 ? -19.798 7.338 39.146 1.00 96.19 74 HIS A C 1
ATOM 561 O O . HIS A 1 74 ? -19.967 6.488 38.267 1.00 96.19 74 HIS A O 1
ATOM 567 N N . VAL A 1 75 ? -19.395 8.581 38.892 1.00 96.69 75 VAL A N 1
ATOM 568 C CA . VAL A 1 75 ? -19.217 9.115 37.541 1.00 96.69 75 VAL A CA 1
ATOM 569 C C . VAL A 1 75 ? -17.737 9.315 37.258 1.00 96.69 75 VAL A C 1
ATOM 571 O O . VAL A 1 75 ? -17.021 9.941 38.044 1.00 96.69 75 VAL A O 1
ATOM 574 N N . TRP A 1 76 ? -17.291 8.817 36.113 1.00 96.69 76 TRP A N 1
ATOM 575 C CA . TRP A 1 76 ? -15.940 8.993 35.596 1.00 96.69 76 TRP A CA 1
ATOM 576 C C . TRP A 1 76 ? -15.980 9.714 34.255 1.00 96.69 76 TRP A C 1
ATOM 578 O O . TRP A 1 76 ? -16.892 9.502 33.462 1.00 96.69 76 TRP A O 1
ATOM 588 N N . VAL A 1 77 ? -14.974 10.542 33.991 1.00 96.56 77 VAL A N 1
ATOM 589 C CA . VAL A 1 77 ? -14.803 11.286 32.738 1.00 96.56 77 VAL A CA 1
ATOM 590 C C . VAL A 1 77 ? -13.460 10.902 32.131 1.00 96.56 77 VAL A C 1
ATOM 592 O O . VAL A 1 77 ? -12.441 11.013 32.812 1.00 96.56 77 VAL A O 1
ATOM 595 N N . ARG A 1 78 ? -13.419 10.494 30.859 1.00 95.69 78 ARG A N 1
ATOM 596 C CA . ARG A 1 78 ? -12.155 10.321 30.128 1.00 95.69 78 ARG A CA 1
ATOM 597 C C . ARG A 1 78 ? -11.744 11.649 29.497 1.00 95.69 78 ARG A C 1
ATOM 599 O O . ARG A 1 78 ? -12.407 12.145 28.588 1.00 95.69 78 ARG A O 1
ATOM 606 N N . THR A 1 79 ? -10.666 12.237 30.009 1.00 95.88 79 THR A N 1
ATOM 607 C CA . THR A 1 79 ? -10.181 13.575 29.628 1.00 95.88 79 THR A CA 1
ATOM 608 C C . THR A 1 79 ? -8.649 13.646 29.678 1.00 95.88 79 THR A C 1
ATOM 610 O O . THR A 1 79 ? -7.982 12.673 30.047 1.00 95.88 79 THR A O 1
ATOM 613 N N . ILE A 1 80 ? -8.084 14.782 29.272 1.00 95.06 80 ILE A N 1
ATOM 614 C CA . ILE A 1 80 ? -6.648 15.057 29.230 1.00 95.06 80 ILE A CA 1
ATOM 615 C C . ILE A 1 80 ? -6.376 16.540 29.507 1.00 95.06 80 ILE A C 1
ATOM 617 O O . ILE A 1 80 ? -7.122 17.409 29.065 1.00 95.06 80 ILE A O 1
ATOM 621 N N . ASP A 1 81 ? -5.264 16.817 30.182 1.00 96.12 81 ASP A N 1
ATOM 622 C CA . ASP A 1 81 ? -4.646 18.139 30.262 1.00 96.12 81 ASP A CA 1
ATOM 623 C C . ASP A 1 81 ? -3.609 18.279 29.142 1.00 96.12 81 ASP A C 1
ATOM 625 O O . ASP A 1 81 ? -2.448 17.855 29.242 1.00 96.12 81 ASP A O 1
ATOM 629 N N . TRP A 1 82 ? -4.068 18.829 28.022 1.00 95.12 82 TRP A N 1
ATOM 630 C CA . TRP A 1 82 ? -3.294 18.881 26.787 1.00 95.12 82 TRP A CA 1
ATOM 631 C C . TRP A 1 82 ? -2.085 19.830 26.875 1.00 95.12 82 TRP A C 1
ATOM 633 O O . TRP A 1 82 ? -1.048 19.573 26.265 1.00 95.12 82 TRP A O 1
ATOM 643 N N . THR A 1 83 ? -2.164 20.877 27.701 1.00 95.75 83 THR A N 1
ATOM 644 C CA . THR A 1 83 ? -1.051 21.801 27.973 1.00 95.75 83 THR A CA 1
ATOM 645 C C . THR A 1 83 ? 0.012 21.195 28.875 1.00 95.75 83 THR A C 1
ATOM 647 O O . THR A 1 83 ? 1.210 21.333 28.611 1.00 95.75 83 THR A O 1
ATOM 650 N N . LYS A 1 84 ? -0.395 20.473 29.922 1.00 94.62 84 LYS A N 1
ATOM 651 C CA . LYS A 1 84 ? 0.544 19.836 30.846 1.00 94.62 84 LYS A CA 1
ATOM 652 C C . LYS A 1 84 ? 1.266 18.656 30.203 1.00 94.62 84 LYS A C 1
ATOM 654 O O . LYS A 1 84 ? 2.431 18.420 30.518 1.00 94.62 84 LYS A O 1
ATOM 659 N N . ARG A 1 85 ? 0.634 17.965 29.241 1.00 93.94 85 ARG A N 1
ATOM 660 C CA . ARG A 1 85 ? 1.304 16.987 28.359 1.00 93.94 85 ARG A CA 1
ATOM 661 C C . ARG A 1 85 ? 2.529 17.577 27.650 1.00 93.94 85 ARG A C 1
ATOM 663 O O . ARG A 1 85 ? 3.500 16.864 27.423 1.00 93.94 85 ARG A O 1
ATOM 670 N N . LEU A 1 86 ? 2.494 18.871 27.340 1.00 93.81 86 LEU A N 1
ATOM 671 C CA . LEU A 1 86 ? 3.583 19.614 26.704 1.00 93.81 86 LEU A CA 1
ATOM 672 C C . LEU A 1 86 ? 4.529 20.284 27.720 1.00 93.81 86 LEU A C 1
ATOM 674 O O . LEU A 1 86 ? 5.330 21.139 27.349 1.00 93.81 86 LEU A O 1
ATOM 678 N N . GLY A 1 87 ? 4.430 19.932 29.007 1.00 92.81 87 GLY A N 1
ATOM 679 C CA . GLY A 1 87 ? 5.288 20.464 30.068 1.00 92.81 87 GLY A CA 1
ATOM 680 C C . GLY A 1 87 ? 5.024 21.930 30.426 1.00 92.81 87 GLY A C 1
ATOM 681 O O . GLY A 1 87 ? 5.905 22.587 30.980 1.00 92.81 87 GLY A O 1
ATOM 682 N N . ARG A 1 88 ? 3.847 22.477 30.096 1.00 93.12 88 ARG A N 1
ATOM 683 C CA . ARG A 1 88 ? 3.503 23.876 30.400 1.00 93.12 88 ARG A CA 1
ATOM 684 C C . ARG A 1 88 ? 2.970 24.048 31.823 1.00 93.12 88 ARG A C 1
ATOM 686 O O . ARG A 1 88 ? 2.379 23.136 32.397 1.00 93.12 88 ARG A O 1
ATOM 693 N N . SER A 1 89 ? 3.177 25.239 32.387 1.00 87.81 89 SER A N 1
ATOM 694 C CA . SER A 1 89 ? 2.633 25.642 33.687 1.00 87.81 89 SER A CA 1
ATOM 695 C C . SER A 1 89 ? 1.184 26.116 33.554 1.00 87.81 89 SER A C 1
ATOM 697 O O . SER A 1 89 ? 0.922 27.085 32.846 1.00 87.81 89 SER A O 1
ATOM 699 N N . GLY A 1 90 ? 0.262 25.480 34.275 1.00 88.38 90 GLY A N 1
ATOM 700 C CA . GLY A 1 90 ? -1.177 25.753 34.195 1.00 88.38 90 GLY A CA 1
ATOM 701 C C . GLY A 1 90 ? -1.901 24.874 33.171 1.00 88.38 90 GLY A C 1
ATOM 702 O O . GLY A 1 90 ? -1.272 24.293 32.288 1.00 88.38 90 GLY A O 1
ATOM 703 N N . SER A 1 91 ? -3.224 24.792 33.309 1.00 92.44 91 SER A N 1
ATOM 704 C CA . SER A 1 91 ? -4.080 23.917 32.502 1.00 92.44 91 SER A CA 1
ATOM 705 C C . SER A 1 91 ? -4.970 24.754 31.590 1.00 92.44 91 SER A C 1
ATOM 707 O O . SER A 1 91 ? -5.686 25.641 32.058 1.00 92.44 91 SER A O 1
ATOM 709 N N . ALA A 1 92 ? -4.925 24.487 30.290 1.00 92.81 92 ALA A N 1
ATOM 710 C CA . ALA A 1 92 ? -5.945 24.928 29.350 1.00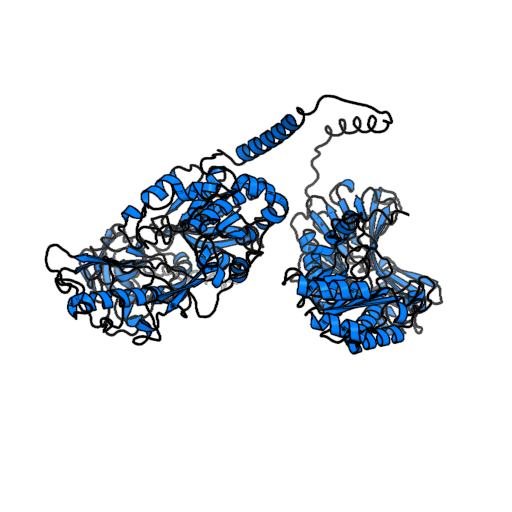 92.81 92 ALA A CA 1
ATOM 711 C C . ALA A 1 92 ? -7.024 23.853 29.194 1.00 92.81 92 ALA A C 1
ATOM 713 O O . ALA A 1 92 ? -6.797 22.677 29.467 1.00 92.81 92 ALA A O 1
ATOM 714 N N . GLY A 1 93 ? -8.188 24.258 28.698 1.00 93.94 93 GLY A N 1
ATOM 715 C CA . GLY A 1 93 ? -9.253 23.337 28.333 1.00 93.94 93 GLY A CA 1
ATOM 716 C C . GLY A 1 93 ? -10.012 22.774 29.527 1.00 93.94 93 GLY A C 1
ATOM 717 O O . GLY A 1 93 ? -10.459 21.628 29.490 1.00 93.94 93 GLY A O 1
ATOM 718 N N . THR A 1 94 ? -10.150 23.553 30.598 1.00 96.38 94 THR A N 1
ATOM 719 C CA . THR A 1 94 ? -10.946 23.134 31.750 1.00 96.38 94 THR A CA 1
ATOM 720 C C . THR A 1 94 ? -12.438 23.241 31.456 1.00 96.38 94 THR A C 1
ATOM 722 O O . THR A 1 94 ? -12.891 24.123 30.723 1.00 96.38 94 THR A O 1
ATOM 725 N N . PHE A 1 95 ? -13.220 22.329 32.028 1.00 97.75 95 PHE A N 1
ATOM 726 C CA . PHE A 1 95 ? -14.672 22.306 31.871 1.00 97.75 95 PHE A CA 1
ATOM 727 C C . PHE A 1 95 ? -15.360 21.721 33.110 1.00 97.75 95 PHE A C 1
ATOM 729 O O . PHE A 1 95 ? -14.753 21.003 33.907 1.00 97.75 95 PHE A O 1
ATOM 736 N N . SER A 1 96 ? -16.650 22.012 33.269 1.00 97.38 96 SER A N 1
ATOM 737 C CA . SER A 1 96 ? -17.503 21.385 34.287 1.00 97.38 96 SER A CA 1
ATOM 738 C C . SER A 1 96 ? -18.468 20.374 33.696 1.00 97.38 96 SER A C 1
ATOM 740 O O . SER A 1 96 ? -18.949 20.539 32.575 1.00 97.38 96 SER A O 1
ATOM 742 N N . LEU A 1 97 ? -18.811 19.379 34.513 1.00 98.00 97 LEU A N 1
ATOM 743 C CA . LEU A 1 97 ? -19.877 18.418 34.256 1.00 98.00 97 LEU A CA 1
ATOM 744 C C . LEU A 1 97 ? -21.071 18.728 35.162 1.00 98.00 97 LEU A C 1
ATOM 746 O O . LEU A 1 97 ? -20.924 18.772 36.386 1.00 98.00 97 LEU A O 1
ATOM 750 N N . SER A 1 98 ? -22.251 18.892 34.568 1.00 97.56 98 SER A N 1
ATOM 751 C CA . SER A 1 98 ? -23.518 19.031 35.288 1.00 97.56 98 SER A CA 1
ATOM 752 C C . SER A 1 98 ? -24.497 17.929 34.890 1.00 97.56 98 SER A C 1
ATOM 754 O O . SER A 1 98 ? -24.564 17.544 33.724 1.00 97.56 98 SER A O 1
ATOM 756 N N . ILE A 1 99 ? -25.271 17.436 35.856 1.00 96.69 99 ILE A N 1
ATOM 757 C CA . ILE A 1 99 ? -26.306 16.418 35.653 1.00 96.69 99 ILE A CA 1
ATOM 758 C C . ILE A 1 99 ? -27.606 16.927 36.275 1.00 96.69 99 ILE A C 1
ATOM 760 O O . ILE A 1 99 ? -27.615 17.347 37.428 1.00 96.69 99 ILE A O 1
ATOM 764 N N . ASN A 1 100 ? -28.692 16.947 35.501 1.00 94.88 100 ASN A N 1
ATOM 765 C CA . ASN A 1 100 ? -29.993 17.510 35.892 1.00 94.88 100 ASN A CA 1
ATOM 766 C C . ASN A 1 100 ? -29.888 18.945 36.451 1.00 94.88 100 ASN A C 1
ATOM 768 O O . ASN A 1 100 ? -30.580 19.321 37.391 1.00 94.88 100 ASN A O 1
ATOM 772 N N . GLY A 1 101 ? -28.983 19.748 35.877 1.00 91.06 101 GLY A N 1
ATOM 773 C CA . GLY A 1 101 ? -28.715 21.126 36.301 1.00 91.06 101 GLY A CA 1
ATOM 774 C C . GLY A 1 101 ? -27.808 21.263 37.531 1.00 91.06 101 GLY A C 1
ATOM 775 O O . GLY A 1 101 ? -27.382 22.373 37.839 1.00 91.06 101 GLY A O 1
ATOM 776 N N . GLN A 1 102 ? -27.454 20.166 38.207 1.00 93.00 102 GLN A N 1
ATOM 777 C CA . GLN A 1 102 ? -26.521 20.176 39.330 1.00 93.00 102 GLN A CA 1
ATOM 778 C C . GLN A 1 102 ? -25.085 19.958 38.843 1.00 93.00 102 GLN A C 1
ATOM 780 O O . GLN A 1 102 ? -24.771 18.924 38.256 1.00 93.00 102 GLN A O 1
ATOM 785 N N . THR A 1 103 ? -24.191 20.912 39.112 1.00 94.94 103 THR A N 1
ATOM 786 C CA . THR A 1 103 ? -22.759 20.751 38.824 1.00 94.94 103 THR A CA 1
ATOM 787 C C . THR A 1 103 ? -22.136 19.714 39.751 1.00 94.94 103 THR A C 1
ATOM 789 O O . THR A 1 103 ? -22.164 19.872 40.970 1.00 94.94 103 THR A O 1
ATOM 792 N N . LEU A 1 104 ? -21.549 18.675 39.159 1.00 92.62 104 LEU A N 1
ATOM 793 C CA . LEU A 1 104 ? -20.884 17.590 39.874 1.00 92.62 104 LEU A CA 1
ATOM 794 C C . LEU A 1 104 ? -19.438 17.956 40.227 1.00 92.62 104 LEU A C 1
ATOM 796 O O . LEU A 1 104 ? -18.996 17.764 41.354 1.00 92.62 104 LEU A O 1
ATOM 800 N N . THR A 1 105 ? -18.714 18.517 39.258 1.00 89.44 105 THR A N 1
ATOM 801 C CA . THR A 1 105 ? -17.342 19.005 39.425 1.00 89.44 105 THR A CA 1
ATOM 802 C C . THR A 1 105 ? -17.044 20.121 38.428 1.00 89.44 105 THR A C 1
ATOM 804 O O . THR A 1 105 ? -17.640 20.183 37.346 1.00 89.44 105 THR A O 1
ATOM 807 N N . LYS A 1 106 ? -16.122 21.008 38.807 1.00 82.69 106 LYS A N 1
ATOM 808 C CA . LYS A 1 106 ? -15.591 22.091 37.968 1.00 82.69 106 LYS A CA 1
ATOM 809 C C . LYS A 1 106 ? -14.139 21.866 37.541 1.00 82.69 106 LYS A C 1
ATOM 811 O O . LYS A 1 106 ? -13.614 22.668 36.789 1.00 82.69 106 LYS A O 1
ATOM 816 N N . ASP A 1 107 ? -13.525 20.772 37.979 1.00 86.12 107 ASP A N 1
ATOM 817 C CA . ASP A 1 107 ? -12.079 20.567 37.917 1.00 86.12 107 ASP A CA 1
ATOM 818 C C . ASP A 1 107 ? -11.657 19.535 36.851 1.00 86.12 107 ASP A C 1
ATOM 820 O O . ASP A 1 107 ? -10.686 18.804 37.047 1.00 86.12 107 ASP A O 1
ATOM 824 N N . LEU A 1 108 ? -12.382 19.433 35.729 1.00 95.81 108 LEU A N 1
ATOM 825 C CA . LEU A 1 108 ? -12.063 18.497 34.639 1.00 95.81 108 LEU A CA 1
ATOM 826 C C . LEU A 1 108 ? -11.188 19.162 33.568 1.00 95.81 108 LEU A C 1
ATOM 828 O O . LEU A 1 108 ? -11.154 20.384 33.456 1.00 95.81 108 LEU A O 1
ATOM 832 N N . GLY A 1 109 ? -10.467 18.353 32.784 1.00 94.44 109 GLY A N 1
ATOM 833 C CA . GLY A 1 109 ? -9.515 18.840 31.774 1.00 94.44 109 GLY A CA 1
ATOM 834 C C . GLY A 1 109 ? -8.164 19.299 32.340 1.00 94.44 109 GLY A C 1
ATOM 835 O O . GLY A 1 109 ? -7.334 19.813 31.600 1.00 94.44 109 GLY A O 1
ATOM 836 N N . GLN A 1 110 ? -7.913 19.097 33.639 1.00 93.38 110 GLN A N 1
ATOM 837 C CA . GLN A 1 110 ? -6.648 19.431 34.299 1.00 93.38 110 GLN A CA 1
ATOM 838 C C . GLN A 1 110 ? -6.044 18.231 35.031 1.00 93.38 110 GLN A C 1
ATOM 840 O O . GLN A 1 110 ? -6.765 17.430 35.624 1.00 93.38 110 GLN A O 1
ATOM 845 N N . GLY A 1 111 ? -4.711 18.124 35.032 1.00 88.88 111 GLY A N 1
ATOM 846 C CA . GLY A 1 111 ? -3.973 17.111 35.793 1.00 88.88 111 GLY A CA 1
ATOM 847 C C . GLY A 1 111 ? -3.322 16.004 34.948 1.00 88.88 111 GLY A C 1
ATOM 848 O O . GLY A 1 111 ? -2.085 15.950 34.952 1.00 88.88 111 GLY A O 1
ATOM 849 N N . PRO A 1 112 ? -4.087 15.110 34.281 1.00 91.81 112 PRO A N 1
ATOM 850 C CA . PRO A 1 112 ? -3.545 13.986 33.510 1.00 91.81 112 PRO A CA 1
ATOM 851 C C . PRO A 1 112 ? -2.831 14.405 32.219 1.00 91.81 112 PRO A C 1
ATOM 853 O O . PRO A 1 112 ? -3.407 15.080 31.378 1.00 91.81 112 PRO A O 1
ATOM 856 N N . THR A 1 113 ? -1.608 13.921 31.994 1.00 93.06 113 THR A N 1
ATOM 857 C CA . THR A 1 113 ? -0.828 14.186 30.762 1.00 93.06 113 THR A CA 1
ATOM 858 C C . THR A 1 113 ? -1.110 13.200 29.622 1.00 93.06 113 THR A C 1
ATOM 860 O O . THR A 1 113 ? -0.530 13.298 28.541 1.00 93.06 113 THR A O 1
ATOM 863 N N . LYS A 1 114 ? -1.992 12.231 29.864 1.00 92.69 114 LYS A N 1
ATOM 864 C CA . LYS A 1 114 ? -2.483 11.237 28.907 1.00 92.69 114 LYS A CA 1
ATOM 865 C C . LYS A 1 114 ? -3.992 11.110 29.084 1.00 92.69 114 LYS A C 1
ATOM 867 O O . LYS A 1 114 ? -4.505 11.395 30.166 1.00 92.69 114 LYS A O 1
ATOM 872 N N . TRP A 1 115 ? -4.681 10.630 28.055 1.00 93.44 115 TRP A N 1
ATOM 873 C CA . TRP A 1 115 ? -6.105 10.311 28.129 1.00 93.44 115 TRP A CA 1
ATOM 874 C C . TRP A 1 115 ? -6.389 9.320 29.260 1.00 93.44 115 TRP A C 1
ATOM 876 O O . TRP A 1 115 ? -5.935 8.178 29.218 1.00 93.44 115 TRP A O 1
ATOM 886 N N . THR A 1 116 ? -7.106 9.780 30.286 1.00 93.19 116 THR A N 1
ATOM 887 C CA . THR A 1 116 ? -7.270 9.063 31.559 1.00 93.19 116 THR A CA 1
ATOM 888 C C . THR A 1 116 ? -8.692 9.217 32.081 1.00 93.19 116 THR A C 1
ATOM 890 O O . THR A 1 116 ? -9.298 10.278 31.931 1.00 93.19 116 THR A O 1
ATOM 893 N N . TRP A 1 117 ? -9.210 8.175 32.732 1.00 94.44 117 TRP A N 1
ATOM 894 C CA . TRP A 1 117 ? -10.448 8.251 33.502 1.00 94.44 117 TRP A CA 1
ATOM 895 C C . TRP A 1 117 ? -10.224 9.007 34.815 1.00 94.44 117 TRP A C 1
ATOM 897 O O . TRP A 1 117 ? -9.465 8.570 35.678 1.00 94.44 117 TRP A O 1
ATOM 907 N N . VAL A 1 118 ? -10.906 10.136 34.978 1.00 94.75 118 VAL A N 1
ATOM 908 C CA . VAL A 1 118 ? -10.898 10.969 36.184 1.00 94.75 118 VAL A CA 1
ATOM 909 C C . VAL A 1 118 ? -12.243 10.824 36.884 1.00 94.75 118 VAL A C 1
ATOM 911 O O . VAL A 1 118 ? -13.290 10.970 36.252 1.00 94.75 118 VAL A O 1
ATOM 914 N N . LYS A 1 119 ? -12.237 10.530 38.189 1.00 94.31 119 LYS A N 1
ATOM 915 C CA . LYS A 1 119 ? -13.472 10.446 38.978 1.00 94.31 119 LYS A CA 1
ATOM 916 C C . LYS A 1 119 ? -14.067 11.848 39.098 1.00 94.31 119 LYS A C 1
ATOM 918 O O . LYS A 1 119 ? -13.457 12.727 39.697 1.00 94.31 119 LYS A O 1
ATOM 923 N N . ALA A 1 120 ? -15.245 12.049 38.519 1.00 94.69 120 ALA A N 1
ATOM 924 C CA . ALA A 1 120 ? -15.925 13.338 38.484 1.00 94.69 120 ALA A CA 1
ATOM 925 C C . ALA A 1 120 ? -16.768 13.587 39.741 1.00 94.69 120 ALA A C 1
ATOM 927 O O . ALA A 1 120 ? -16.950 14.732 40.134 1.00 94.69 120 ALA A O 1
ATOM 928 N N . GLY A 1 121 ? -17.270 12.524 40.377 1.00 94.19 121 GLY A N 1
ATOM 929 C CA . GLY A 1 121 ? -18.053 12.612 41.608 1.00 94.19 121 GLY A CA 1
ATOM 930 C C . GLY A 1 121 ? -19.100 11.510 41.717 1.00 94.19 121 GLY A C 1
ATOM 931 O O . GLY A 1 121 ? -18.985 10.459 41.083 1.00 94.19 121 GLY A O 1
ATOM 932 N N . GLU A 1 122 ? -20.119 11.759 42.535 1.00 94.88 122 GLU A N 1
ATOM 933 C CA . GLU A 1 122 ? -21.252 10.859 42.763 1.00 94.88 122 GLU A CA 1
ATOM 934 C C . GLU A 1 122 ? -22.572 11.606 42.597 1.00 94.88 122 GLU A C 1
ATOM 936 O O . GLU A 1 122 ? -22.707 12.740 43.054 1.00 94.88 122 GLU A O 1
ATOM 941 N N . VAL A 1 123 ? -23.552 10.966 41.967 1.00 95.38 123 VAL A N 1
ATOM 942 C CA . VAL A 1 123 ? -24.875 11.548 41.723 1.00 95.38 123 VAL A CA 1
ATOM 943 C C . VAL A 1 123 ? -25.963 10.505 41.964 1.00 95.38 123 VAL A C 1
ATOM 945 O O . VAL A 1 123 ? -25.802 9.334 41.621 1.00 95.38 123 VAL A O 1
ATOM 948 N N . SER A 1 124 ? -27.076 10.916 42.566 1.00 95.25 124 SER A N 1
ATOM 949 C CA . SER A 1 124 ? -28.280 10.084 42.645 1.00 95.25 124 SER A CA 1
ATOM 950 C C . SER A 1 124 ? -29.115 10.303 41.388 1.00 95.25 124 SER A C 1
ATOM 952 O O . SER A 1 124 ? -29.480 11.439 41.096 1.00 95.25 124 SER A O 1
ATOM 954 N N . LEU A 1 125 ? -29.406 9.230 40.654 1.00 95.88 125 LEU A N 1
ATOM 955 C CA . LEU A 1 125 ? -30.242 9.268 39.455 1.00 95.88 125 LEU A CA 1
ATOM 956 C C . LEU A 1 125 ? -31.517 8.467 39.692 1.00 95.88 125 LEU A C 1
ATOM 958 O O . LEU A 1 125 ? -31.458 7.341 40.192 1.00 95.88 125 LEU A O 1
ATOM 962 N N . ASP A 1 126 ? -32.651 9.038 39.299 1.00 94.25 126 ASP A N 1
ATOM 963 C CA . ASP A 1 126 ? -33.926 8.330 39.237 1.00 94.25 126 ASP A CA 1
ATOM 964 C C . ASP A 1 126 ? -34.016 7.492 37.957 1.00 94.25 126 ASP A C 1
ATOM 966 O O . ASP A 1 126 ? -33.304 7.727 36.981 1.00 94.25 126 ASP A O 1
ATOM 970 N N . LYS A 1 127 ? -34.915 6.503 37.949 1.00 94.88 127 LYS A N 1
ATOM 971 C CA . LYS A 1 127 ? -35.241 5.760 36.728 1.00 94.88 127 LYS A CA 1
ATOM 972 C C . LYS A 1 127 ? -35.936 6.700 35.738 1.00 94.88 127 LYS A C 1
ATOM 974 O O . LYS A 1 127 ? -36.939 7.315 36.091 1.00 94.88 127 LYS A O 1
ATOM 979 N N . GLY A 1 128 ? -35.466 6.730 34.494 1.00 93.69 128 GLY A N 1
ATOM 980 C CA . GLY A 1 128 ? -35.968 7.614 33.441 1.00 93.69 128 GLY A CA 1
ATOM 981 C C . GLY A 1 128 ? -34.881 8.530 32.886 1.00 93.69 128 GLY A C 1
ATOM 982 O O . GLY A 1 128 ? -33.692 8.245 33.011 1.00 93.69 128 GLY A O 1
ATOM 983 N N . ASP A 1 129 ? -35.278 9.616 32.234 1.00 95.25 129 ASP A N 1
ATOM 984 C CA . ASP A 1 129 ? -34.333 10.472 31.521 1.00 95.25 129 ASP A CA 1
ATOM 985 C C . ASP A 1 129 ? -33.561 11.399 32.470 1.00 95.25 129 ASP A C 1
ATOM 987 O O . ASP A 1 129 ? -34.131 12.062 33.333 1.00 95.25 129 ASP A O 1
ATOM 991 N N . SER A 1 130 ? -32.246 11.475 32.274 1.00 96.06 130 SER A N 1
ATOM 992 C CA . SER A 1 130 ? -31.350 12.416 32.948 1.00 96.06 130 SER A CA 1
ATOM 993 C C . SER A 1 130 ? -30.590 13.245 31.922 1.00 96.06 130 SER A C 1
ATOM 995 O O . SER A 1 130 ? -30.095 12.724 30.921 1.00 96.06 130 SER A O 1
ATOM 997 N N . THR A 1 131 ? -30.494 14.549 32.167 1.00 97.62 131 THR A N 1
ATOM 998 C CA . THR A 1 131 ? -29.792 15.487 31.284 1.00 97.62 131 THR A CA 1
ATOM 999 C C . THR A 1 131 ? -28.361 15.676 31.751 1.00 97.62 131 THR A C 1
ATOM 1001 O O . THR A 1 131 ? -28.119 15.983 32.914 1.00 97.62 131 THR A O 1
ATOM 1004 N N . ILE A 1 132 ? -27.419 15.537 30.828 1.00 97.88 132 ILE A N 1
ATOM 1005 C CA . ILE A 1 132 ? -25.991 15.755 31.028 1.00 97.88 132 ILE A CA 1
ATOM 1006 C C . ILE A 1 132 ? -25.600 17.030 30.283 1.00 97.88 132 ILE A C 1
ATOM 1008 O O . ILE A 1 132 ? -26.060 17.271 29.165 1.00 97.88 132 ILE A O 1
ATOM 1012 N N . SER A 1 133 ? -24.764 17.866 30.895 1.00 97.94 133 SER A N 1
ATOM 1013 C CA . SER A 1 133 ? -24.259 19.095 30.281 1.00 97.94 133 SER A CA 1
ATOM 1014 C C . SER A 1 133 ? -22.776 19.308 30.573 1.00 97.94 133 SER A C 1
ATOM 1016 O O . SER A 1 133 ? -22.321 19.094 31.698 1.00 97.94 133 SER A O 1
ATOM 1018 N N . LEU A 1 134 ? -22.043 19.744 29.551 1.00 98.25 134 LEU A N 1
ATOM 1019 C CA . LEU A 1 134 ? -20.629 20.098 29.602 1.00 98.25 134 LEU A CA 1
ATOM 1020 C C . LEU A 1 134 ? -20.493 21.597 29.359 1.00 98.25 134 LEU A C 1
ATOM 1022 O O . LEU A 1 134 ? -20.928 22.089 28.318 1.00 98.25 134 LEU A O 1
ATOM 1026 N N . THR A 1 135 ? -19.861 22.299 30.294 1.00 97.94 135 THR A N 1
ATOM 1027 C CA . THR A 1 135 ? -19.644 23.749 30.202 1.00 97.94 135 THR A CA 1
ATOM 1028 C C . THR A 1 135 ? -18.157 24.028 30.117 1.00 97.94 135 THR A C 1
ATOM 1030 O O . THR A 1 135 ? -17.419 23.714 31.052 1.00 97.94 135 THR A O 1
ATOM 1033 N N . ASP A 1 136 ? -17.729 24.615 29.002 1.00 97.62 136 ASP A N 1
ATOM 1034 C CA . ASP A 1 136 ? -16.365 25.104 28.816 1.00 97.62 136 ASP A CA 1
ATOM 1035 C C . ASP A 1 136 ? -16.091 26.264 29.778 1.00 97.62 136 ASP A C 1
ATOM 1037 O O . ASP A 1 136 ? -16.880 27.205 29.881 1.00 97.62 136 ASP A O 1
ATOM 1041 N N . GLN A 1 137 ? -14.978 26.183 30.501 1.00 95.81 137 GLN A N 1
ATOM 1042 C CA . GLN A 1 137 ? -14.587 27.188 31.484 1.00 95.81 137 GLN A CA 1
ATOM 1043 C C . GLN A 1 137 ? -13.388 28.018 31.044 1.00 95.81 137 GLN A C 1
ATOM 1045 O O . GLN A 1 137 ? -13.169 29.093 31.603 1.00 95.81 137 GLN A O 1
ATOM 1050 N N . SER A 1 138 ? -12.604 27.543 30.074 1.00 93.44 138 SER A N 1
ATOM 1051 C CA . SER A 1 138 ? -11.352 28.200 29.704 1.00 93.44 138 SER A CA 1
ATOM 1052 C C . SER A 1 138 ? -11.404 28.875 28.337 1.00 93.44 138 SER A C 1
ATOM 1054 O O . SER A 1 138 ? -10.625 29.796 28.106 1.00 93.44 138 SER A O 1
ATOM 1056 N N . GLY A 1 139 ? -12.246 28.403 27.411 1.00 95.12 139 GLY A N 1
ATOM 1057 C CA . GLY A 1 139 ? -12.235 28.852 26.015 1.00 95.12 139 GLY A CA 1
ATOM 1058 C C . GLY A 1 139 ? -11.067 28.315 25.184 1.00 95.12 139 GLY A C 1
ATOM 1059 O O . GLY A 1 139 ? -10.758 28.874 24.132 1.00 95.12 139 GLY A O 1
ATOM 1060 N N . PHE A 1 140 ? -10.378 27.270 25.661 1.00 96.44 140 PHE A N 1
ATOM 1061 C CA . PHE A 1 140 ? -9.117 26.773 25.088 1.00 96.44 140 PHE A CA 1
ATOM 1062 C C . PHE A 1 140 ? -9.059 25.244 25.028 1.00 96.44 140 PHE A C 1
ATOM 1064 O O . PHE A 1 140 ? -8.285 24.605 25.741 1.00 96.44 140 PHE A O 1
ATOM 1071 N N . ASP A 1 141 ? -9.843 24.661 24.128 1.00 97.00 141 ASP A N 1
ATOM 1072 C CA . ASP A 1 141 ? -9.681 23.280 23.670 1.00 97.00 141 ASP A CA 1
ATOM 1073 C C . ASP A 1 141 ? -9.864 22.225 24.764 1.00 97.00 141 ASP A C 1
ATOM 1075 O O . ASP A 1 141 ? -9.124 21.239 24.807 1.00 97.00 141 ASP A O 1
ATOM 1079 N N . GLY A 1 142 ? -10.850 22.417 25.647 1.00 96.25 142 GLY A N 1
ATOM 1080 C CA . GLY A 1 142 ? -11.231 21.398 26.625 1.00 96.25 142 GLY A CA 1
ATOM 1081 C C . GLY A 1 142 ? -11.700 20.127 25.945 1.00 96.25 142 GLY A C 1
ATOM 1082 O O . GLY A 1 142 ? -12.372 20.208 24.922 1.00 96.25 142 GLY A O 1
ATOM 1083 N N . ARG A 1 143 ? -11.293 18.959 26.460 1.00 96.69 143 ARG A N 1
ATOM 1084 C CA . ARG A 1 143 ? -11.471 17.681 25.754 1.00 96.69 143 ARG A CA 1
ATOM 1085 C C . ARG A 1 143 ? -12.129 16.630 26.609 1.00 96.69 143 ARG A C 1
ATOM 1087 O O . ARG A 1 143 ? -11.719 16.387 27.746 1.00 96.69 143 ARG A O 1
ATOM 1094 N N . ILE A 1 144 ? -13.092 15.951 26.017 1.00 96.88 144 ILE A N 1
ATOM 1095 C CA . ILE A 1 144 ? -13.796 14.851 26.652 1.00 96.88 144 ILE A CA 1
ATOM 1096 C C . ILE A 1 144 ? -14.149 13.808 25.612 1.00 96.88 144 ILE A C 1
ATOM 1098 O O . ILE A 1 144 ? -14.679 14.118 24.551 1.00 96.88 144 ILE A O 1
ATOM 1102 N N . ASP A 1 145 ? -13.843 12.570 25.956 1.00 94.94 145 ASP A N 1
ATOM 1103 C CA . ASP A 1 145 ? -14.107 11.404 25.129 1.00 94.94 145 ASP A CA 1
ATOM 1104 C C . ASP A 1 145 ? -15.372 10.684 25.588 1.00 94.94 145 ASP A C 1
ATOM 1106 O O . ASP A 1 145 ? -16.297 10.511 24.810 1.00 94.94 145 ASP A O 1
ATOM 1110 N N . ALA A 1 146 ? -15.464 10.325 26.870 1.00 95.56 146 ALA A N 1
ATOM 1111 C CA . ALA A 1 146 ? -16.623 9.595 27.368 1.00 95.56 146 ALA A CA 1
ATOM 1112 C C . ALA A 1 146 ? -16.875 9.812 28.861 1.00 95.56 146 ALA A C 1
ATOM 1114 O O . ALA A 1 146 ? -15.981 10.197 29.623 1.00 95.56 146 ALA A O 1
ATOM 1115 N N . LEU A 1 147 ? -18.107 9.517 29.272 1.00 96.56 147 LEU A N 1
ATOM 1116 C CA . LEU A 1 147 ? -18.561 9.453 30.657 1.00 96.56 147 LEU A CA 1
ATOM 1117 C C . LEU A 1 147 ? -18.946 8.016 30.998 1.00 96.56 147 LEU A C 1
ATOM 1119 O O . LEU A 1 147 ? -19.700 7.393 30.256 1.00 96.56 147 LEU A O 1
ATOM 1123 N N . TYR A 1 148 ? -18.484 7.509 32.137 1.00 96.19 148 TYR A N 1
ATOM 1124 C CA . TYR A 1 148 ? -18.853 6.186 32.638 1.00 96.19 148 TYR A CA 1
ATOM 1125 C C . TYR A 1 148 ? -19.597 6.319 33.962 1.00 96.19 148 TYR A C 1
ATOM 1127 O O . TYR A 1 148 ? -19.117 6.982 34.884 1.00 96.19 148 TYR A O 1
ATOM 1135 N N . PHE A 1 149 ? -20.737 5.647 34.070 1.00 96.62 149 PHE A N 1
ATOM 1136 C CA . PHE A 1 149 ? -21.570 5.605 35.266 1.00 96.62 149 PHE A CA 1
ATOM 1137 C C . PHE A 1 149 ? -21.571 4.186 35.830 1.00 96.62 149 PHE A C 1
ATOM 1139 O O . PHE A 1 149 ? -21.780 3.239 35.079 1.00 96.62 149 PHE A O 1
ATOM 1146 N N . SER A 1 150 ? -21.355 4.030 37.138 1.00 95.31 150 SER A N 1
ATOM 1147 C CA . SER A 1 150 ? -21.433 2.731 37.827 1.00 95.31 150 SER A CA 1
ATOM 1148 C C . SER A 1 150 ? -22.061 2.868 39.206 1.00 95.31 150 SER A C 1
ATOM 1150 O O . SER A 1 150 ? -21.709 3.787 39.941 1.00 95.31 150 SER A O 1
ATOM 1152 N N . THR A 1 151 ? -22.924 1.937 39.607 1.00 95.44 151 THR A N 1
ATOM 1153 C CA . THR A 1 151 ? -23.365 1.827 41.010 1.00 95.44 151 THR A CA 1
ATOM 1154 C C . THR A 1 151 ? -22.370 1.070 41.895 1.00 95.44 151 THR A C 1
ATOM 1156 O O . THR A 1 151 ? -22.580 0.984 43.101 1.00 95.44 151 THR A O 1
ATOM 1159 N N . ASP A 1 152 ? -21.313 0.481 41.325 1.00 92.88 152 ASP A N 1
ATOM 1160 C CA . ASP A 1 152 ? -20.239 -0.147 42.101 1.00 92.88 152 ASP A CA 1
ATOM 1161 C C . ASP A 1 152 ? -19.220 0.903 42.551 1.00 92.88 152 ASP A C 1
ATOM 1163 O O . ASP A 1 152 ? -18.512 1.501 41.737 1.00 92.88 152 ASP A O 1
ATOM 1167 N N . SER A 1 153 ? -19.123 1.094 43.865 1.00 87.88 153 SER A N 1
ATOM 1168 C CA . SER A 1 153 ? -18.201 2.037 44.498 1.00 87.88 153 SER A CA 1
ATOM 1169 C C . SER A 1 153 ? -16.727 1.669 44.364 1.00 87.88 153 SER A C 1
ATOM 1171 O O . SER A 1 153 ? -15.872 2.535 44.554 1.00 87.88 153 SER A O 1
ATOM 1173 N N . HIS A 1 154 ? -16.422 0.408 44.053 1.00 87.88 154 HIS A N 1
ATOM 1174 C CA . HIS A 1 154 ? -15.060 -0.090 43.864 1.00 87.88 154 HIS A CA 1
ATOM 1175 C C . HIS A 1 154 ? -14.663 -0.161 42.388 1.00 87.88 154 HIS A C 1
ATOM 1177 O O . HIS A 1 154 ? -13.497 -0.416 42.081 1.00 87.88 154 HIS A O 1
ATOM 1183 N N . PHE A 1 155 ? -15.605 0.074 41.472 1.00 88.50 155 PHE A N 1
ATOM 1184 C CA . PHE A 1 155 ? -15.331 -0.002 40.050 1.00 88.50 155 PHE A CA 1
ATOM 1185 C C . PHE A 1 155 ? -14.487 1.183 39.578 1.00 88.50 155 PHE A C 1
ATOM 1187 O O . PHE A 1 155 ? -14.819 2.354 39.793 1.00 88.50 155 PHE A O 1
ATOM 1194 N N . VAL A 1 156 ? -13.418 0.855 38.858 1.00 87.38 156 VAL A N 1
ATOM 1195 C CA . VAL A 1 156 ? -12.592 1.800 38.111 1.00 87.38 156 VAL A CA 1
ATOM 1196 C C . VAL A 1 156 ? -12.643 1.372 36.645 1.00 87.38 156 VAL A C 1
ATOM 1198 O O . VAL A 1 156 ? -12.326 0.214 36.361 1.00 87.38 156 VAL A O 1
ATOM 1201 N N . PRO A 1 157 ? -13.037 2.259 35.710 1.00 90.06 157 PRO A N 1
ATOM 1202 C CA . PRO A 1 157 ? -13.053 1.913 34.297 1.00 90.06 157 PRO A CA 1
ATOM 1203 C C . PRO A 1 157 ? -11.669 1.447 33.811 1.00 90.06 157 PRO A C 1
ATOM 1205 O O . PRO A 1 157 ? -10.653 2.005 34.245 1.00 90.06 157 PRO A O 1
ATOM 1208 N N . PRO A 1 158 ? -11.596 0.458 32.900 1.00 86.50 158 PRO A N 1
ATOM 1209 C CA . PRO A 1 158 ? -10.327 0.010 32.343 1.00 86.50 158 PRO A CA 1
ATOM 1210 C C . PRO A 1 158 ? -9.541 1.161 31.704 1.00 86.50 158 PRO A C 1
ATOM 1212 O O . PRO A 1 158 ? -10.099 2.022 31.020 1.00 86.50 158 PRO A O 1
ATOM 1215 N N . ALA A 1 159 ? -8.221 1.166 31.913 1.00 80.06 159 ALA A N 1
ATOM 1216 C CA . ALA A 1 159 ? -7.332 2.148 31.291 1.00 80.06 159 ALA A CA 1
ATOM 1217 C C . ALA A 1 159 ? -7.287 1.990 29.759 1.00 80.06 159 ALA A C 1
ATOM 1219 O O . ALA A 1 159 ? -7.223 2.988 29.040 1.00 80.06 159 ALA A O 1
ATOM 1220 N N . ALA A 1 160 ? -7.347 0.742 29.278 1.00 73.00 160 ALA A N 1
ATOM 1221 C CA . ALA A 1 160 ? -7.567 0.421 27.873 1.00 73.00 160 ALA A CA 1
ATOM 1222 C C . ALA A 1 160 ? -9.019 0.755 27.506 1.00 73.00 160 ALA A C 1
ATOM 1224 O O . ALA A 1 160 ? -9.961 0.244 28.112 1.00 73.00 160 ALA A O 1
ATOM 1225 N N . ALA A 1 161 ? -9.185 1.680 26.569 1.00 79.81 161 ALA A N 1
ATOM 1226 C CA . ALA A 1 161 ? -10.483 2.193 26.152 1.00 79.81 161 ALA A CA 1
ATOM 1227 C C . ALA A 1 161 ? -10.461 2.549 24.662 1.00 79.81 161 ALA A C 1
ATOM 1229 O O . ALA A 1 161 ? -11.087 3.536 24.266 1.00 79.81 161 ALA A O 1
ATOM 1230 N N . MET A 1 162 ? -9.696 1.784 23.872 1.00 81.25 162 MET A N 1
ATOM 1231 C CA . MET A 1 162 ? -9.714 1.884 22.416 1.00 81.25 162 MET A CA 1
ATOM 1232 C C . MET A 1 162 ? -11.086 1.434 21.908 1.00 81.25 162 MET A C 1
ATOM 1234 O O . MET A 1 162 ? -11.807 0.702 22.591 1.00 81.25 162 MET A O 1
ATOM 1238 N N . LEU A 1 163 ? -11.442 1.836 20.693 1.00 79.44 163 LEU A N 1
ATOM 1239 C CA . LEU A 1 163 ? -12.706 1.461 20.065 1.00 79.44 163 LEU A CA 1
ATOM 1240 C C . LEU A 1 163 ? -12.958 -0.058 20.089 1.00 79.44 163 LEU A C 1
ATOM 1242 O O . LEU A 1 163 ? -14.066 -0.500 20.386 1.00 79.44 163 LEU A O 1
ATOM 1246 N N . GLU A 1 164 ? -11.922 -0.859 19.833 1.00 77.38 164 GLU A N 1
ATOM 1247 C CA . GLU A 1 164 ? -11.991 -2.326 19.868 1.00 77.38 164 GLU A CA 1
ATOM 1248 C C . GLU A 1 164 ? -12.257 -2.880 21.275 1.00 77.38 164 GLU A C 1
ATOM 1250 O O . GLU A 1 164 ? -12.980 -3.867 21.411 1.00 77.38 164 GLU A O 1
ATOM 1255 N N . ASP A 1 165 ? -11.719 -2.232 22.315 1.00 83.06 165 ASP A N 1
ATOM 1256 C CA . ASP A 1 165 ? -11.961 -2.603 23.712 1.00 83.06 165 ASP A CA 1
ATOM 1257 C C . ASP A 1 165 ? -13.416 -2.301 24.084 1.00 83.06 165 ASP A C 1
ATOM 1259 O O . ASP A 1 165 ? -14.120 -3.154 24.626 1.00 83.06 165 ASP A O 1
ATOM 1263 N N . ARG A 1 166 ? -13.891 -1.091 23.754 1.00 84.12 166 ARG A N 1
ATOM 1264 C CA . ARG A 1 166 ? -15.254 -0.644 24.077 1.00 84.12 166 ARG A CA 1
ATOM 1265 C C . ARG A 1 166 ? -16.318 -1.430 23.336 1.00 84.12 166 ARG A C 1
ATOM 1267 O O . ARG A 1 166 ? -17.373 -1.685 23.905 1.00 84.12 166 ARG A O 1
ATOM 1274 N N . ALA A 1 167 ? -16.046 -1.859 22.106 1.00 79.69 167 ALA A N 1
ATOM 1275 C CA . ALA A 1 167 ? -16.956 -2.717 21.351 1.00 79.69 167 ALA A CA 1
ATOM 1276 C C . ALA A 1 167 ? -17.217 -4.075 22.036 1.00 79.69 167 ALA A C 1
ATOM 1278 O O . ALA A 1 167 ? -18.181 -4.757 21.693 1.00 79.69 167 ALA A O 1
ATOM 1279 N N . GLN A 1 168 ? -16.382 -4.472 23.004 1.00 81.44 168 GLN A N 1
ATOM 1280 C CA . GLN A 1 168 ? -16.577 -5.675 23.819 1.00 81.44 168 GLN A CA 1
ATOM 1281 C C . GLN A 1 168 ? -17.320 -5.394 25.134 1.00 81.44 168 GLN A C 1
ATOM 1283 O O . GLN A 1 168 ? -17.667 -6.331 25.857 1.00 81.44 168 GLN A O 1
ATOM 1288 N N . TRP A 1 169 ? -17.566 -4.127 25.479 1.00 86.06 169 TRP A N 1
ATOM 1289 C CA . TRP A 1 169 ? -18.234 -3.766 26.725 1.00 86.06 169 TRP A CA 1
ATOM 1290 C C . TRP A 1 169 ? -19.735 -4.025 26.601 1.00 86.06 169 TRP A C 1
ATOM 1292 O O . TRP A 1 169 ? -20.443 -3.364 25.848 1.00 86.06 169 TRP A O 1
ATOM 1302 N N . ASN A 1 170 ? -20.241 -4.977 27.384 1.00 84.88 170 ASN A N 1
ATOM 1303 C CA . ASN A 1 170 ? -21.663 -5.317 27.408 1.00 84.88 170 ASN A CA 1
ATOM 1304 C C . ASN A 1 170 ? -22.453 -4.391 28.352 1.00 84.88 170 ASN A C 1
ATOM 1306 O O . ASN A 1 170 ? -23.047 -4.847 29.329 1.00 84.88 170 ASN A O 1
ATOM 1310 N N . ILE A 1 171 ? -22.413 -3.084 28.083 1.00 89.44 171 ILE A N 1
ATOM 1311 C CA . ILE A 1 171 ? -23.150 -2.055 28.830 1.00 89.44 171 ILE A CA 1
ATOM 1312 C C . ILE A 1 171 ? -23.889 -1.111 27.870 1.00 89.44 171 ILE A C 1
ATOM 1314 O O . ILE A 1 171 ? -23.423 -0.888 26.749 1.00 89.44 171 ILE A O 1
ATOM 1318 N N . PRO A 1 172 ? -25.023 -0.515 28.280 1.00 90.56 172 PRO A N 1
ATOM 1319 C CA . PRO A 1 172 ? -25.698 0.504 27.487 1.00 90.56 172 PRO A CA 1
ATOM 1320 C C . PRO A 1 172 ? -24.762 1.664 27.130 1.00 90.56 172 PRO A C 1
ATOM 1322 O O . PRO A 1 172 ? -24.006 2.140 27.975 1.00 90.56 172 PRO A O 1
ATOM 1325 N N . GLY A 1 173 ? -24.834 2.119 25.878 1.00 88.38 173 GLY A N 1
ATOM 1326 C CA . GLY A 1 173 ? -24.050 3.244 25.362 1.00 88.38 173 GLY A CA 1
ATOM 1327 C C . GLY A 1 173 ? -22.639 2.904 24.871 1.00 88.38 173 GLY A C 1
ATOM 1328 O O . GLY A 1 173 ? -22.006 3.766 24.275 1.00 88.38 173 GLY A O 1
ATOM 1329 N N . ALA A 1 174 ? -22.163 1.668 25.056 1.00 89.75 174 ALA A N 1
ATOM 1330 C CA . ALA A 1 174 ? -20.979 1.172 24.353 1.00 89.75 174 ALA A CA 1
ATOM 1331 C C . ALA A 1 174 ? -21.248 1.004 22.836 1.00 89.75 174 ALA A C 1
ATOM 1333 O O . ALA A 1 174 ? -22.417 0.887 22.437 1.00 89.75 174 ALA A O 1
ATOM 1334 N N . PRO A 1 175 ? -20.199 0.966 21.983 1.00 88.00 175 PRO A N 1
ATOM 1335 C CA . PRO A 1 175 ? -20.342 0.724 20.551 1.00 88.00 175 PRO A CA 1
ATOM 1336 C C . PRO A 1 175 ? -21.190 -0.514 20.250 1.00 88.00 175 PRO A C 1
ATOM 1338 O O . PRO A 1 175 ? -21.038 -1.576 20.855 1.00 88.00 175 PRO A O 1
ATOM 1341 N N . LYS A 1 176 ? -22.114 -0.373 19.300 1.00 87.44 176 LYS A N 1
ATOM 1342 C CA . LYS A 1 176 ? -23.121 -1.396 19.001 1.00 87.44 176 LYS A CA 1
ATOM 1343 C C . LYS A 1 176 ? -22.515 -2.551 18.200 1.00 87.44 176 LYS A C 1
ATOM 1345 O O . LYS A 1 176 ? -21.589 -2.326 17.414 1.00 87.44 176 LYS A O 1
ATOM 1350 N N . PRO A 1 177 ? -23.087 -3.767 18.304 1.00 86.75 177 PRO A N 1
ATOM 1351 C CA . PRO A 1 177 ? -22.665 -4.906 17.499 1.00 86.75 177 PRO A CA 1
ATOM 1352 C C . PRO A 1 177 ? -22.618 -4.578 16.008 1.00 86.75 177 PRO A C 1
ATOM 1354 O O . PRO A 1 177 ? -23.480 -3.870 15.483 1.00 86.75 177 PRO A O 1
ATOM 1357 N N . MET A 1 178 ? -21.609 -5.118 15.330 1.00 90.19 178 MET A N 1
ATOM 1358 C CA . MET A 1 178 ? -21.367 -4.855 13.917 1.00 90.19 178 MET A CA 1
ATOM 1359 C C . MET A 1 178 ? -22.532 -5.339 13.045 1.00 90.19 178 MET A C 1
ATOM 1361 O O . MET A 1 178 ? -22.880 -6.519 13.068 1.00 90.19 178 MET A O 1
ATOM 1365 N N . VAL A 1 179 ? -23.088 -4.441 12.230 1.00 93.56 179 VAL A N 1
ATOM 1366 C CA . VAL A 1 179 ? -24.128 -4.760 11.239 1.00 93.56 179 VAL A CA 1
ATOM 1367 C C . VAL A 1 179 ? -23.561 -4.767 9.828 1.00 93.56 179 VAL A C 1
ATOM 1369 O O . VAL A 1 179 ? -22.574 -4.097 9.533 1.00 93.56 179 VAL A O 1
ATOM 1372 N N . ASP A 1 180 ? -24.185 -5.516 8.929 1.00 95.69 180 ASP A N 1
ATOM 1373 C CA . ASP A 1 180 ? -23.806 -5.476 7.524 1.00 95.69 180 ASP A CA 1
ATOM 1374 C C . ASP A 1 180 ? -24.285 -4.182 6.843 1.00 95.69 180 ASP A C 1
ATOM 1376 O O . ASP A 1 180 ? -25.450 -3.812 6.964 1.00 95.69 180 ASP A O 1
ATOM 1380 N N . ALA A 1 181 ? -23.401 -3.511 6.102 1.00 94.88 181 ALA A N 1
ATOM 1381 C CA . ALA A 1 181 ? -23.699 -2.286 5.349 1.00 94.88 181 ALA A CA 1
ATOM 1382 C C . ALA A 1 181 ? -23.643 -2.489 3.822 1.00 94.88 181 ALA A C 1
ATOM 1384 O O . ALA A 1 181 ? -23.612 -1.525 3.046 1.00 94.88 181 ALA A O 1
ATOM 1385 N N . GLY A 1 182 ? -23.667 -3.752 3.391 1.00 93.94 182 GLY A N 1
ATOM 1386 C CA . GLY A 1 182 ? -23.758 -4.155 1.998 1.00 93.94 182 GLY A CA 1
ATOM 1387 C C . GLY A 1 182 ? -22.409 -4.325 1.307 1.00 93.94 182 GLY A C 1
ATOM 1388 O O . GLY A 1 182 ? -21.335 -4.159 1.887 1.00 93.94 182 GLY A O 1
ATOM 1389 N N . GLU A 1 183 ? -22.498 -4.687 0.030 1.00 98.06 183 GLU A N 1
ATOM 1390 C CA . GLU A 1 183 ? -21.362 -4.997 -0.834 1.00 98.06 183 GLU A CA 1
ATOM 1391 C C . GLU A 1 183 ? -21.293 -4.044 -2.030 1.00 98.06 183 GLU A C 1
ATOM 1393 O O . GLU A 1 183 ? -22.329 -3.623 -2.569 1.00 98.06 183 GLU A O 1
ATOM 1398 N N . TYR A 1 184 ? -20.064 -3.697 -2.412 1.00 98.75 184 TYR A N 1
ATOM 1399 C CA . TYR A 1 184 ? -19.734 -2.668 -3.393 1.00 98.75 184 TYR A CA 1
ATOM 1400 C C . TYR A 1 184 ? -18.669 -3.163 -4.379 1.00 98.75 184 TYR A C 1
ATOM 1402 O O . TYR A 1 184 ? -17.839 -4.015 -4.063 1.00 98.75 184 TYR A O 1
ATOM 1410 N N . ASP A 1 185 ? -18.644 -2.586 -5.576 1.00 98.75 185 ASP A N 1
ATOM 1411 C CA . ASP A 1 185 ? -17.570 -2.841 -6.536 1.00 98.75 185 ASP A CA 1
ATOM 1412 C C . ASP A 1 185 ? -16.267 -2.175 -6.087 1.00 98.75 185 ASP A C 1
ATOM 1414 O O . ASP A 1 185 ? -15.196 -2.771 -6.193 1.00 98.75 185 ASP A O 1
ATOM 1418 N N . LEU A 1 186 ? -16.369 -0.961 -5.538 1.00 98.88 186 LEU A N 1
ATOM 1419 C CA . LEU A 1 186 ? -15.250 -0.204 -4.990 1.00 98.88 186 LEU A CA 1
ATOM 1420 C C . LEU A 1 186 ? -15.619 0.400 -3.630 1.00 98.88 186 LEU A C 1
ATOM 1422 O O . LEU A 1 186 ? -16.614 1.111 -3.505 1.00 98.88 186 LEU A O 1
ATOM 1426 N N . VAL A 1 187 ? -14.779 0.171 -2.624 1.00 98.94 187 VAL A N 1
ATOM 1427 C CA . VAL A 1 187 ? -14.858 0.840 -1.320 1.00 98.94 187 VAL A CA 1
ATOM 1428 C C . VAL A 1 187 ? -13.722 1.854 -1.222 1.00 98.94 187 VAL A C 1
ATOM 1430 O O . VAL A 1 187 ? -12.548 1.496 -1.267 1.00 98.94 187 VAL A O 1
ATOM 1433 N N . VAL A 1 188 ? -14.063 3.131 -1.101 1.00 98.94 188 VAL A N 1
ATOM 1434 C CA . VAL A 1 188 ? -13.117 4.245 -0.999 1.00 98.94 188 VAL A CA 1
ATOM 1435 C C . VAL A 1 188 ? -13.112 4.753 0.436 1.00 98.94 188 VAL A C 1
ATOM 1437 O O . VAL A 1 188 ? -14.154 5.157 0.949 1.00 98.94 188 VAL A O 1
ATOM 1440 N N . VAL A 1 189 ? -11.947 4.743 1.083 1.00 98.88 189 VAL A N 1
ATOM 1441 C CA . VAL A 1 189 ? -11.790 5.216 2.466 1.00 98.88 189 VAL A CA 1
ATOM 1442 C C . VAL A 1 189 ? -10.984 6.510 2.464 1.00 98.88 189 VAL A C 1
ATOM 1444 O O . VAL A 1 189 ? -9.818 6.515 2.067 1.00 98.88 189 VAL A O 1
ATOM 1447 N N . GLY A 1 190 ? -11.613 7.603 2.892 1.00 98.31 190 GLY A N 1
ATOM 1448 C CA . GLY A 1 190 ? -11.103 8.974 2.865 1.00 98.31 190 GLY A CA 1
ATOM 1449 C C . GLY A 1 190 ? -11.882 9.868 1.891 1.00 98.31 190 GLY A C 1
ATOM 1450 O O . GLY A 1 190 ? -11.940 9.618 0.696 1.00 98.31 190 GLY A O 1
ATOM 1451 N N . GLY A 1 191 ? -12.458 10.964 2.382 1.00 97.44 191 GLY A N 1
ATOM 1452 C CA . GLY A 1 191 ? -13.258 11.918 1.598 1.00 97.44 191 GLY A CA 1
ATOM 1453 C C . GLY A 1 191 ? -12.472 13.088 0.999 1.00 97.44 191 GLY A C 1
ATOM 1454 O O . GLY A 1 191 ? -13.054 14.131 0.707 1.00 97.44 191 GLY A O 1
ATOM 1455 N N . GLY A 1 192 ? -11.145 12.974 0.868 1.00 97.56 192 GLY A N 1
ATOM 1456 C CA . GLY A 1 192 ? -10.300 14.000 0.243 1.00 97.56 192 GLY A CA 1
ATOM 1457 C C . GLY A 1 192 ? -10.506 14.112 -1.272 1.00 97.56 192 GLY A C 1
ATOM 1458 O O . GLY A 1 192 ? -11.269 13.351 -1.861 1.00 97.56 192 GLY A O 1
ATOM 1459 N N . TYR A 1 193 ? -9.775 15.016 -1.937 1.00 98.19 193 TYR A N 1
ATOM 1460 C CA . TYR A 1 193 ? -9.832 15.153 -3.404 1.00 98.19 193 TYR A CA 1
ATOM 1461 C C . TYR A 1 193 ? -9.610 13.819 -4.142 1.00 98.19 193 TYR A C 1
ATOM 1463 O O . TYR A 1 193 ? -10.305 13.538 -5.115 1.00 98.19 193 TYR A O 1
ATOM 1471 N N . GLY A 1 194 ? -8.700 12.970 -3.653 1.00 98.31 194 GLY A N 1
ATOM 1472 C CA . GLY A 1 194 ? -8.414 11.659 -4.246 1.00 98.31 194 GLY A CA 1
ATOM 1473 C C . GLY A 1 194 ? -9.567 10.674 -4.066 1.00 98.31 194 GLY A C 1
ATOM 1474 O O . GLY A 1 194 ? -9.951 9.996 -5.015 1.00 98.31 194 GLY A O 1
ATOM 1475 N N . GLY A 1 195 ? -10.180 10.647 -2.882 1.00 98.69 195 GLY A N 1
ATOM 1476 C CA . GLY A 1 195 ? -11.340 9.800 -2.617 1.00 98.69 195 GLY A CA 1
ATOM 1477 C C . GLY A 1 195 ? -12.579 10.225 -3.401 1.00 98.69 195 GLY A C 1
ATOM 1478 O O . GLY A 1 195 ? -13.214 9.393 -4.046 1.00 98.69 195 GLY A O 1
ATOM 1479 N N . MET A 1 196 ? -12.873 11.531 -3.446 1.00 98.69 196 MET A N 1
ATOM 1480 C CA . MET A 1 196 ? -13.952 12.074 -4.281 1.00 98.69 196 MET A CA 1
ATOM 1481 C C . MET A 1 196 ? -13.722 11.762 -5.762 1.00 98.69 196 MET A C 1
ATOM 1483 O O . MET A 1 196 ? -14.624 11.257 -6.426 1.00 98.69 196 MET A O 1
ATOM 1487 N N . GLY A 1 197 ? -12.507 12.001 -6.271 1.00 98.69 197 GLY A N 1
ATOM 1488 C CA . GLY A 1 197 ? -12.146 11.696 -7.654 1.00 98.69 197 GLY A CA 1
ATOM 1489 C C . GLY A 1 197 ? -12.342 10.218 -7.995 1.00 9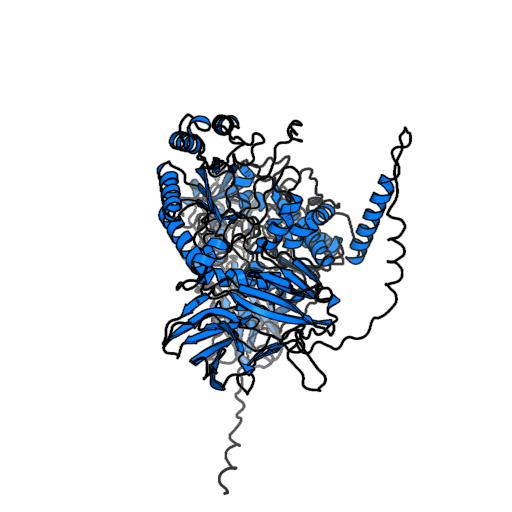8.69 197 GLY A C 1
ATOM 1490 O O . GLY A 1 197 ? -12.933 9.906 -9.027 1.00 98.69 197 GLY A O 1
ATOM 1491 N N . ALA A 1 198 ? -11.911 9.309 -7.114 1.00 98.88 198 ALA A N 1
ATOM 1492 C CA . ALA A 1 198 ? -12.080 7.869 -7.304 1.00 98.88 198 ALA A CA 1
ATOM 1493 C C . ALA A 1 198 ? -13.548 7.445 -7.274 1.00 98.88 198 ALA A C 1
ATOM 1495 O O . ALA A 1 198 ? -13.996 6.726 -8.169 1.00 98.88 198 ALA A O 1
ATOM 1496 N N . ALA A 1 199 ? -14.303 7.919 -6.283 1.00 98.88 199 ALA A N 1
ATOM 1497 C CA . ALA A 1 199 ? -15.694 7.536 -6.114 1.00 98.88 199 ALA A CA 1
ATOM 1498 C C . ALA A 1 199 ? -16.566 8.031 -7.270 1.00 98.88 199 ALA A C 1
ATOM 1500 O O . ALA A 1 199 ? -17.280 7.237 -7.881 1.00 98.88 199 ALA A O 1
ATOM 1501 N N . ILE A 1 200 ? -16.446 9.315 -7.622 1.00 98.88 200 ILE A N 1
ATOM 1502 C CA . ILE A 1 200 ? -17.172 9.916 -8.741 1.00 98.88 200 ILE A CA 1
ATOM 1503 C C . ILE A 1 200 ? -16.802 9.192 -10.036 1.00 98.88 200 ILE A C 1
ATOM 1505 O O . ILE A 1 200 ? -17.681 8.719 -10.749 1.00 98.88 200 ILE A O 1
ATOM 1509 N N . ALA A 1 201 ? -15.514 9.033 -10.341 1.00 98.75 201 ALA A N 1
ATOM 1510 C CA . ALA A 1 201 ? -15.113 8.448 -11.614 1.00 98.75 201 ALA A CA 1
ATOM 1511 C C . ALA A 1 201 ? -15.543 6.978 -11.774 1.00 98.75 201 ALA A C 1
ATOM 1513 O O . ALA A 1 201 ? -15.968 6.595 -12.862 1.00 98.75 201 ALA A O 1
ATOM 1514 N N . ALA A 1 202 ? -15.483 6.169 -10.710 1.00 98.75 202 ALA A N 1
ATOM 1515 C CA . ALA A 1 202 ? -15.973 4.790 -10.732 1.00 98.75 202 ALA A CA 1
ATOM 1516 C C . ALA A 1 202 ? -17.504 4.726 -10.878 1.00 98.75 202 ALA A C 1
ATOM 1518 O O . ALA A 1 202 ? -18.015 3.999 -11.732 1.00 98.75 202 ALA A O 1
ATOM 1519 N N . ALA A 1 203 ? -18.237 5.531 -10.102 1.00 98.69 203 ALA A N 1
ATOM 1520 C CA . ALA A 1 203 ? -19.698 5.575 -10.127 1.00 98.69 203 ALA A CA 1
ATOM 1521 C C . ALA A 1 203 ? -20.254 5.996 -11.491 1.00 98.69 203 ALA A C 1
ATOM 1523 O O . ALA A 1 203 ? -21.206 5.392 -11.992 1.00 98.69 203 ALA A O 1
ATOM 1524 N N . ARG A 1 204 ? -19.607 6.982 -12.123 1.00 98.25 204 ARG A N 1
ATOM 1525 C CA . ARG A 1 204 ? -19.912 7.451 -13.481 1.00 98.25 204 ARG A CA 1
ATOM 1526 C C . ARG A 1 204 ? -19.692 6.378 -14.544 1.00 98.25 204 ARG A C 1
ATOM 1528 O O . ARG A 1 204 ? -20.336 6.425 -15.583 1.00 98.25 204 ARG A O 1
ATOM 1535 N N . LEU A 1 205 ? -18.822 5.402 -14.293 1.00 97.44 205 LEU A N 1
ATOM 1536 C CA . LEU A 1 205 ? -18.615 4.238 -15.157 1.00 97.44 205 LEU A CA 1
ATOM 1537 C C . LEU A 1 205 ? -19.541 3.054 -14.826 1.00 97.44 205 LEU A C 1
ATOM 1539 O O . LEU A 1 205 ? -19.418 1.994 -15.437 1.00 97.44 205 LEU A O 1
ATOM 1543 N N . GLY A 1 206 ? -20.483 3.233 -13.897 1.00 97.31 206 GLY A N 1
ATOM 1544 C CA . GLY A 1 206 ? -21.491 2.236 -13.554 1.00 97.31 206 GLY A CA 1
ATOM 1545 C C . GLY A 1 206 ? -21.100 1.283 -12.423 1.00 97.31 206 GLY A C 1
ATOM 1546 O O . GLY A 1 206 ? -21.839 0.331 -12.184 1.00 97.31 206 GLY A O 1
ATOM 1547 N N . ALA A 1 207 ? -19.966 1.506 -11.745 1.00 98.38 207 ALA A N 1
ATOM 1548 C CA . ALA A 1 207 ? -19.579 0.739 -10.559 1.00 98.38 207 ALA A CA 1
ATOM 1549 C C . ALA A 1 207 ? -20.367 1.204 -9.327 1.00 98.38 207 ALA A C 1
ATOM 1551 O O . ALA A 1 207 ? -20.541 2.405 -9.126 1.00 98.38 207 ALA A O 1
ATOM 1552 N N . LYS A 1 208 ? -20.787 0.277 -8.466 1.00 98.56 208 LYS A N 1
ATOM 1553 C CA . LYS A 1 208 ? -21.378 0.591 -7.160 1.00 98.56 208 LYS A CA 1
ATOM 1554 C C . LYS A 1 208 ? -20.272 0.934 -6.159 1.00 98.56 208 LYS A C 1
ATOM 1556 O O . LYS A 1 208 ? -19.376 0.121 -5.932 1.00 98.56 208 LYS A O 1
ATOM 1561 N N . VAL A 1 209 ? -20.335 2.108 -5.537 1.00 98.88 209 VAL A N 1
ATOM 1562 C CA . VAL A 1 209 ? -19.249 2.647 -4.705 1.00 98.88 209 VAL A CA 1
ATOM 1563 C C . VAL A 1 209 ? -19.723 2.957 -3.288 1.00 98.88 209 VAL A C 1
ATOM 1565 O O . VAL A 1 209 ? -20.771 3.569 -3.113 1.00 98.88 209 VAL A O 1
ATOM 1568 N N . ALA A 1 210 ? -18.925 2.602 -2.282 1.00 98.88 210 ALA A N 1
ATOM 1569 C CA . ALA A 1 210 ? -19.028 3.185 -0.944 1.00 98.88 210 ALA A CA 1
ATOM 1570 C C . ALA A 1 210 ? -17.922 4.230 -0.768 1.00 98.88 210 ALA A C 1
ATOM 1572 O O . ALA A 1 210 ? -16.750 3.900 -0.941 1.00 98.88 210 ALA A O 1
ATOM 1573 N N . LEU A 1 211 ? -18.275 5.471 -0.423 1.00 98.88 211 LEU A N 1
ATOM 1574 C CA . LEU A 1 211 ? -17.314 6.518 -0.065 1.00 98.88 211 LEU A CA 1
ATOM 1575 C C . LEU A 1 211 ? -17.426 6.809 1.433 1.00 98.88 211 LEU A C 1
ATOM 1577 O O . LEU A 1 211 ? -18.424 7.370 1.878 1.00 98.88 211 LEU A O 1
ATOM 1581 N N . ILE A 1 212 ? -16.403 6.416 2.189 1.00 98.81 212 ILE A N 1
ATOM 1582 C CA . ILE A 1 212 ? -16.337 6.524 3.649 1.00 98.81 212 ILE A CA 1
ATOM 1583 C C . ILE A 1 212 ? -15.466 7.719 4.028 1.00 98.81 212 ILE A C 1
ATOM 1585 O O . ILE A 1 212 ? -14.312 7.804 3.605 1.00 98.81 212 ILE A O 1
ATOM 1589 N N . GLN A 1 213 ? -15.998 8.626 4.843 1.00 97.69 213 GLN A N 1
ATOM 1590 C CA . GLN A 1 213 ? -15.287 9.798 5.340 1.00 97.69 213 GLN A CA 1
ATOM 1591 C C . GLN A 1 213 ? -15.542 9.968 6.837 1.00 97.69 213 GLN A C 1
ATOM 1593 O O . GLN A 1 213 ? -16.684 10.056 7.278 1.00 97.69 213 GLN A O 1
ATOM 1598 N N . ASN A 1 214 ? -14.462 10.077 7.611 1.00 94.88 214 ASN A N 1
ATOM 1599 C CA . ASN A 1 214 ? -14.513 10.117 9.075 1.00 94.88 214 ASN A CA 1
ATOM 1600 C C . ASN A 1 214 ? -14.972 11.463 9.662 1.00 94.88 214 ASN A C 1
ATOM 1602 O O . ASN A 1 214 ? -14.987 11.624 10.878 1.00 94.88 214 ASN A O 1
ATOM 1606 N N . ARG A 1 215 ? -15.322 12.433 8.815 1.00 94.94 215 ARG A N 1
ATOM 1607 C CA . ARG A 1 215 ? -15.818 13.762 9.191 1.00 94.94 215 ARG A CA 1
ATOM 1608 C C . ARG A 1 215 ? -17.110 14.075 8.448 1.00 94.94 215 ARG A C 1
ATOM 1610 O O . ARG A 1 215 ? -17.459 13.393 7.485 1.00 94.94 215 ARG A O 1
ATOM 1617 N N . GLU A 1 216 ? -17.792 15.125 8.880 1.00 94.31 216 GLU A N 1
ATOM 1618 C CA . GLU A 1 216 ? -19.075 15.546 8.305 1.00 94.31 216 GLU A CA 1
ATOM 1619 C C . GLU A 1 216 ? -18.934 16.293 6.972 1.00 94.31 216 GLU A C 1
ATOM 1621 O O . GLU A 1 216 ? -19.929 16.560 6.309 1.00 94.31 216 GLU A O 1
ATOM 1626 N N . VAL A 1 217 ? -17.709 16.613 6.540 1.00 96.62 217 VAL A N 1
ATOM 1627 C CA . VAL A 1 217 ? -17.456 17.301 5.266 1.00 96.62 217 VAL A CA 1
ATOM 1628 C C . VAL A 1 217 ? -16.413 16.588 4.403 1.00 96.62 217 VAL A C 1
ATOM 1630 O O . VAL A 1 217 ? -15.507 15.892 4.881 1.00 96.62 217 VAL A O 1
ATOM 1633 N N . LEU A 1 218 ? -16.542 16.786 3.090 1.00 98.25 218 LEU A N 1
ATOM 1634 C CA . LEU A 1 218 ? -15.610 16.310 2.068 1.00 98.25 218 LEU A CA 1
ATOM 1635 C C . LEU A 1 218 ? -14.513 17.346 1.767 1.00 98.25 218 LEU A C 1
ATOM 1637 O O . LEU A 1 218 ? -14.629 18.526 2.076 1.00 98.25 218 LEU A O 1
ATOM 1641 N N . GLY A 1 219 ? -13.439 16.911 1.104 1.00 95.62 219 GLY A N 1
ATOM 1642 C CA . GLY A 1 219 ? -12.330 17.773 0.670 1.00 95.62 219 GLY A CA 1
ATOM 1643 C C . GLY A 1 219 ? -11.011 17.520 1.398 1.00 95.62 219 GLY A C 1
ATOM 1644 O O . GLY A 1 219 ? -9.960 17.950 0.922 1.00 95.62 219 GLY A O 1
ATOM 1645 N N . GLY A 1 220 ? -11.017 16.762 2.500 1.00 94.56 220 GLY A N 1
ATOM 1646 C CA . GLY A 1 220 ? -9.799 16.457 3.256 1.00 94.56 220 GLY A CA 1
ATOM 1647 C C . GLY A 1 220 ? -9.149 17.741 3.781 1.00 94.56 220 GLY A C 1
ATOM 1648 O O . GLY A 1 220 ? -9.829 18.555 4.402 1.00 94.56 220 GLY A O 1
ATOM 1649 N N . ASN A 1 221 ? -7.862 17.958 3.489 1.00 95.19 221 ASN A N 1
ATOM 1650 C CA . ASN A 1 221 ? -7.174 19.211 3.834 1.00 95.19 221 ASN A CA 1
ATOM 1651 C C . ASN A 1 221 ? -7.751 20.445 3.105 1.00 95.19 221 ASN A C 1
ATOM 1653 O O . ASN A 1 221 ? -7.540 21.562 3.563 1.00 95.19 221 ASN A O 1
ATOM 1657 N N . GLY A 1 222 ? -8.481 20.260 1.999 1.00 95.12 222 GLY A N 1
ATOM 1658 C CA . GLY A 1 222 ? -9.168 21.341 1.280 1.00 95.12 222 GLY A CA 1
ATOM 1659 C C . GLY A 1 222 ? -10.644 21.502 1.625 1.00 95.12 222 GLY A C 1
ATOM 1660 O O . GLY A 1 222 ? -11.408 22.012 0.810 1.00 95.12 222 GLY A O 1
ATOM 1661 N N . SER A 1 223 ? -11.057 21.016 2.794 1.00 96.44 223 SER A N 1
ATOM 1662 C CA . SER A 1 223 ? -12.354 21.336 3.405 1.00 96.44 223 SER A CA 1
ATOM 1663 C C . SER A 1 223 ? -12.301 22.673 4.151 1.00 96.44 223 SER A C 1
ATOM 1665 O O . SER A 1 223 ? -11.214 23.204 4.413 1.00 96.44 223 SER A O 1
ATOM 1667 N N . SER A 1 224 ? -13.460 23.186 4.562 1.00 95.81 224 SER A N 1
ATOM 1668 C CA . SER A 1 224 ? -13.552 24.381 5.414 1.00 95.81 224 SER A CA 1
ATOM 1669 C C . SER A 1 224 ? -12.915 24.229 6.806 1.00 95.81 224 SER A C 1
ATOM 1671 O O . SER A 1 224 ? -12.643 25.241 7.461 1.00 95.81 224 SER A O 1
ATOM 1673 N N . GLU A 1 225 ? -12.640 22.995 7.247 1.00 95.38 225 GLU A N 1
ATOM 1674 C CA . GLU A 1 225 ? -12.055 22.685 8.558 1.00 95.38 225 GLU A CA 1
ATOM 1675 C C . GLU A 1 225 ? -10.540 22.917 8.612 1.00 95.38 225 GLU A C 1
ATOM 1677 O O . GLU A 1 225 ? -10.017 23.305 9.652 1.00 95.38 225 GLU A O 1
ATOM 1682 N N . VAL A 1 226 ? -9.836 22.684 7.495 1.00 95.88 226 VAL A N 1
ATOM 1683 C CA . VAL A 1 226 ? -8.363 22.780 7.402 1.00 95.88 226 VAL A CA 1
ATOM 1684 C C . VAL A 1 226 ? -7.925 23.916 6.471 1.00 95.88 226 VAL A C 1
ATOM 1686 O O . VAL A 1 226 ? -6.882 24.528 6.694 1.00 95.88 226 VAL A O 1
ATOM 1689 N N . ARG A 1 227 ? -8.746 24.250 5.466 1.00 96.12 227 ARG A N 1
ATOM 1690 C CA . ARG A 1 227 ? -8.631 25.440 4.606 1.00 96.12 227 ARG A CA 1
ATOM 1691 C C . ARG A 1 227 ? -7.388 25.515 3.716 1.00 96.12 227 ARG A C 1
ATOM 1693 O O . ARG A 1 227 ? -6.884 26.607 3.450 1.00 96.12 227 ARG A O 1
ATOM 1700 N N . VAL A 1 228 ? -6.907 24.372 3.218 1.00 95.56 228 VAL A N 1
ATOM 1701 C CA . VAL A 1 228 ? -5.873 24.319 2.171 1.00 95.56 228 VAL A CA 1
ATOM 1702 C C . VAL A 1 228 ? -6.522 24.378 0.788 1.00 95.56 228 VAL A C 1
ATOM 1704 O O . VAL A 1 228 ? -7.148 23.422 0.349 1.00 95.56 228 VAL A O 1
ATOM 1707 N N . TRP A 1 229 ? -6.336 25.483 0.075 1.00 95.31 229 TRP A N 1
ATOM 1708 C CA . TRP A 1 229 ? -6.895 25.696 -1.269 1.00 95.31 229 TRP A CA 1
ATOM 1709 C C . TRP A 1 229 ? -6.492 24.642 -2.322 1.00 95.31 229 TRP A C 1
ATOM 1711 O O . TRP A 1 229 ? -5.430 24.003 -2.249 1.00 95.31 229 TRP A O 1
ATOM 1721 N N . ALA A 1 230 ? -7.315 24.494 -3.360 1.00 95.38 230 ALA A N 1
ATOM 1722 C CA . ALA A 1 230 ? -7.058 23.592 -4.477 1.00 95.38 230 ALA A CA 1
ATOM 1723 C C . ALA A 1 230 ? -6.038 24.164 -5.473 1.00 95.38 230 ALA A C 1
ATOM 1725 O O . ALA A 1 230 ? -6.380 24.726 -6.516 1.00 95.38 230 ALA A O 1
ATOM 1726 N N . MET A 1 231 ? -4.754 23.962 -5.181 1.00 94.25 231 MET A N 1
ATOM 1727 C CA . MET A 1 231 ? -3.661 24.258 -6.116 1.00 94.25 231 MET A CA 1
ATOM 1728 C C . MET A 1 231 ? -3.287 23.051 -6.985 1.00 94.25 231 MET A C 1
ATOM 1730 O O . MET A 1 231 ? -3.855 21.967 -6.838 1.00 94.25 231 MET A O 1
ATOM 1734 N N . GLY A 1 232 ? -2.329 23.264 -7.892 1.00 91.69 232 GLY A N 1
ATOM 1735 C CA . GLY A 1 232 ? -1.894 22.318 -8.921 1.00 91.69 232 GLY A CA 1
ATOM 1736 C C . GLY A 1 232 ? -2.563 22.641 -10.254 1.00 91.69 232 GLY A C 1
ATOM 1737 O O . GLY A 1 232 ? -3.756 22.425 -10.424 1.00 91.69 232 GLY A O 1
ATOM 1738 N N . ASP A 1 233 ? -1.811 23.185 -11.202 1.00 93.50 233 ASP A N 1
ATOM 1739 C CA . ASP A 1 233 ? -2.337 23.501 -12.529 1.00 93.50 233 ASP A CA 1
ATOM 1740 C C . ASP A 1 233 ? -2.785 22.224 -13.257 1.00 93.50 233 ASP A C 1
ATOM 1742 O O . ASP A 1 233 ? -2.218 21.147 -13.052 1.00 93.50 233 ASP A O 1
ATOM 1746 N N . THR A 1 234 ? -3.796 22.351 -14.119 1.00 94.25 234 THR A N 1
ATOM 1747 C CA . THR A 1 234 ? -4.364 21.250 -14.918 1.00 94.25 234 THR A CA 1
ATOM 1748 C C . THR A 1 234 ? -4.174 21.518 -16.417 1.00 94.25 234 THR A C 1
ATOM 1750 O O . THR A 1 234 ? -5.141 21.827 -17.122 1.00 94.25 234 THR A O 1
ATOM 1753 N N . PRO A 1 235 ? -2.922 21.475 -16.916 1.00 92.25 235 PRO A N 1
ATOM 1754 C CA . PRO A 1 235 ? -2.625 21.747 -18.315 1.00 92.25 235 PRO A CA 1
ATOM 1755 C C . PRO A 1 235 ? -3.305 20.723 -19.236 1.00 92.25 235 PRO A C 1
ATOM 1757 O O . PRO A 1 235 ? -3.729 19.657 -18.773 1.00 92.25 235 PRO A O 1
ATOM 1760 N N . PRO A 1 236 ? -3.409 21.024 -20.544 1.00 89.31 236 PRO A N 1
ATOM 1761 C CA . PRO A 1 236 ? -3.873 20.052 -21.522 1.00 89.31 236 PRO A CA 1
ATOM 1762 C C . PRO A 1 236 ? -3.104 18.735 -21.388 1.00 89.31 236 PRO A C 1
ATOM 1764 O O . PRO A 1 236 ? -1.876 18.716 -21.354 1.00 89.31 236 PRO A O 1
ATOM 1767 N N . SER A 1 237 ? -3.846 17.638 -21.303 1.00 91.94 237 SER A N 1
ATOM 1768 C CA . SER A 1 237 ? -3.321 16.288 -21.138 1.00 91.94 237 SER A CA 1
ATOM 1769 C C . SER A 1 237 ? -3.998 15.368 -22.139 1.00 91.94 237 SER A C 1
ATOM 1771 O O . SER A 1 237 ? -5.140 15.603 -22.535 1.00 91.94 237 SER A O 1
ATOM 1773 N N . GLU A 1 238 ? -3.310 14.291 -22.510 1.00 90.31 238 GLU A N 1
ATOM 1774 C CA . GLU A 1 238 ? -3.915 13.184 -23.249 1.00 90.31 238 GLU A CA 1
ATOM 1775 C C . GLU A 1 238 ? -5.142 12.623 -22.510 1.00 90.31 238 GLU A C 1
ATOM 1777 O O . GLU A 1 238 ? -6.124 12.224 -23.135 1.00 90.31 238 GLU A O 1
ATOM 1782 N N . TYR A 1 239 ? -5.094 12.609 -21.176 1.00 96.75 239 TYR A N 1
ATOM 1783 C CA . TYR A 1 239 ? -6.138 12.049 -20.327 1.00 96.75 239 TYR A CA 1
ATOM 1784 C C . TYR A 1 239 ? -7.002 13.147 -19.704 1.00 96.75 239 TYR A C 1
ATOM 1786 O O . TYR A 1 239 ? -6.501 14.073 -19.064 1.00 96.75 239 TYR A O 1
ATOM 1794 N N . ALA A 1 240 ? -8.320 12.991 -19.796 1.00 95.75 240 ALA A N 1
ATOM 1795 C CA . ALA A 1 240 ? -9.315 13.923 -19.267 1.00 95.75 240 ALA A CA 1
ATOM 1796 C C . ALA A 1 240 ? -9.594 13.691 -17.765 1.00 95.75 240 ALA A C 1
ATOM 1798 O O . ALA A 1 240 ? -10.740 13.642 -17.317 1.00 95.75 240 ALA A O 1
ATOM 1799 N N . LEU A 1 241 ? -8.536 13.504 -16.967 1.00 97.06 241 LEU A N 1
ATOM 1800 C CA . LEU A 1 241 ? -8.646 13.266 -15.520 1.00 97.06 241 LEU A CA 1
ATOM 1801 C C . LEU A 1 241 ? -9.011 14.542 -14.750 1.00 97.06 241 LEU A C 1
ATOM 1803 O O . LEU A 1 241 ? -9.682 14.476 -13.723 1.00 97.06 241 LEU A O 1
ATOM 1807 N N . ALA A 1 242 ? -8.577 15.702 -15.249 1.00 97.19 242 ALA A N 1
ATOM 1808 C CA . ALA A 1 242 ? -8.803 16.994 -14.609 1.00 97.19 242 ALA A CA 1
ATOM 1809 C C . ALA A 1 242 ? -10.269 17.449 -14.646 1.00 97.19 242 ALA A C 1
ATOM 1811 O O . ALA A 1 242 ? -10.657 18.263 -13.815 1.00 97.19 242 ALA A O 1
ATOM 1812 N N . ASP A 1 243 ? -11.081 16.944 -15.577 1.00 97.50 243 ASP A N 1
ATOM 1813 C CA . ASP A 1 243 ? -12.466 17.393 -15.768 1.00 97.50 243 ASP A CA 1
ATOM 1814 C C . ASP A 1 243 ? -13.299 17.239 -14.492 1.00 97.50 243 ASP A C 1
ATOM 1816 O O . ASP A 1 243 ? -13.914 18.197 -14.038 1.00 97.50 243 ASP A O 1
ATOM 1820 N N . ILE A 1 244 ? -13.247 16.058 -13.864 1.00 97.94 244 ILE A N 1
ATOM 1821 C CA . ILE A 1 244 ? -13.955 15.795 -12.601 1.00 97.94 244 ILE A CA 1
ATOM 1822 C C . ILE A 1 244 ? -13.389 16.665 -11.475 1.00 97.94 244 ILE A C 1
ATOM 1824 O O . ILE A 1 244 ? -14.137 17.144 -10.630 1.00 97.94 244 ILE A O 1
ATOM 1828 N N . VAL A 1 245 ? -12.074 16.900 -11.464 1.00 97.88 245 VAL A N 1
ATOM 1829 C CA . VAL A 1 245 ? -11.426 17.735 -10.443 1.00 97.88 245 VAL A CA 1
ATOM 1830 C C . VAL A 1 245 ? -11.896 19.188 -10.538 1.00 97.88 245 VAL A C 1
ATOM 1832 O O . VAL A 1 245 ? -12.151 19.799 -9.507 1.00 97.88 245 VAL A O 1
ATOM 1835 N N . LYS A 1 246 ? -12.079 19.720 -11.752 1.00 97.12 246 LYS A N 1
ATOM 1836 C CA . LYS A 1 246 ? -12.612 21.074 -11.987 1.00 97.12 246 LYS A CA 1
ATOM 1837 C C . LYS A 1 246 ? -14.059 21.234 -11.521 1.00 97.12 246 LYS A C 1
ATOM 1839 O O . LYS A 1 246 ? -14.472 22.316 -11.119 1.00 97.12 246 LYS A O 1
ATOM 1844 N N . GLU A 1 247 ? -14.844 20.158 -11.536 1.00 97.31 247 GLU A N 1
ATOM 1845 C CA . GLU A 1 247 ? -16.203 20.189 -10.985 1.00 97.31 247 GLU A CA 1
ATOM 1846 C C . GLU A 1 247 ? -16.190 20.362 -9.459 1.00 97.31 247 GLU A C 1
ATOM 1848 O O . GLU A 1 247 ? -17.062 21.040 -8.925 1.00 97.31 247 GLU A O 1
ATOM 1853 N N . ILE A 1 248 ? -15.201 19.789 -8.760 1.00 96.44 248 ILE A N 1
ATOM 1854 C CA . ILE A 1 248 ? -15.147 19.729 -7.286 1.00 96.44 248 ILE A CA 1
ATOM 1855 C C . ILE A 1 248 ? -14.116 20.671 -6.641 1.00 96.44 248 ILE A C 1
ATOM 1857 O O . ILE A 1 248 ? -14.020 20.697 -5.415 1.00 96.44 248 ILE A O 1
ATOM 1861 N N . GLU A 1 249 ? -13.335 21.419 -7.428 1.00 95.88 249 GLU A N 1
ATOM 1862 C CA . GLU A 1 249 ? -12.366 22.394 -6.909 1.00 95.88 249 GLU A CA 1
ATOM 1863 C C . GLU A 1 249 ? -13.049 23.554 -6.167 1.00 95.88 249 GLU A C 1
ATOM 1865 O O . GLU A 1 249 ? -14.193 23.921 -6.464 1.00 95.88 249 GLU A O 1
ATOM 1870 N N . ASP A 1 250 ? -12.340 24.111 -5.186 1.00 95.81 250 ASP A N 1
ATOM 1871 C CA . ASP A 1 250 ? -12.756 25.292 -4.432 1.00 95.81 250 ASP A CA 1
ATOM 1872 C C . ASP A 1 250 ? -12.496 26.612 -5.178 1.00 95.81 250 ASP A C 1
ATOM 1874 O O . ASP A 1 250 ? -11.733 26.672 -6.142 1.00 95.81 250 ASP A O 1
ATOM 1878 N N . ASP A 1 251 ? -13.141 27.684 -4.713 1.00 93.81 251 ASP A N 1
ATOM 1879 C CA . ASP A 1 251 ? -13.024 29.034 -5.278 1.00 93.81 251 ASP A CA 1
ATOM 1880 C C . ASP A 1 251 ? -12.040 29.920 -4.489 1.00 93.81 251 ASP A C 1
ATOM 1882 O O . ASP A 1 251 ? -11.880 31.113 -4.789 1.00 93.81 251 ASP A O 1
ATOM 1886 N N . ALA A 1 252 ? -11.359 29.343 -3.492 1.00 94.69 252 ALA A N 1
ATOM 1887 C CA . ALA A 1 252 ? -10.486 30.052 -2.570 1.00 94.69 252 ALA A CA 1
ATOM 1888 C C . ALA A 1 252 ? -9.315 30.739 -3.289 1.00 94.69 252 ALA A C 1
ATOM 1890 O O . ALA A 1 252 ? -8.607 30.156 -4.111 1.00 94.69 252 ALA A O 1
ATOM 1891 N N . LYS A 1 253 ? -9.087 32.016 -2.957 1.00 90.94 253 LYS A N 1
ATOM 1892 C CA . LYS A 1 253 ? -7.982 32.830 -3.513 1.00 90.94 253 LYS A CA 1
ATOM 1893 C C . LYS A 1 253 ? -6.793 32.979 -2.565 1.00 90.94 253 LYS A C 1
ATOM 1895 O O . LYS A 1 253 ? -5.805 33.616 -2.922 1.00 90.94 253 LYS A O 1
ATOM 1900 N N . ALA A 1 254 ? -6.897 32.413 -1.369 1.00 92.56 254 ALA A N 1
ATOM 1901 C CA . ALA A 1 254 ? -5.847 32.366 -0.363 1.00 92.56 254 ALA A CA 1
ATOM 1902 C C . ALA A 1 254 ? -6.016 31.113 0.509 1.00 92.56 254 ALA A C 1
ATOM 1904 O O . ALA A 1 254 ? -7.073 30.483 0.510 1.00 92.56 254 ALA A O 1
ATOM 1905 N N . SER A 1 255 ? -4.975 30.771 1.264 1.00 93.62 255 SER A N 1
ATOM 1906 C CA . SER A 1 255 ? -4.969 29.646 2.197 1.00 93.62 255 SER A CA 1
ATOM 1907 C C . SER A 1 255 ? -4.302 30.091 3.504 1.00 93.62 255 SER A C 1
ATOM 1909 O O . SER A 1 255 ? -3.077 30.227 3.520 1.00 93.62 255 SER A O 1
ATOM 1911 N N . PRO A 1 256 ? -5.059 30.309 4.593 1.00 95.38 256 PRO A N 1
ATOM 1912 C CA . PRO A 1 256 ? -6.506 30.115 4.715 1.00 95.38 256 PRO A CA 1
ATOM 1913 C C . PRO A 1 256 ? -7.334 31.285 4.139 1.00 95.38 256 PRO A C 1
ATOM 1915 O O . PRO A 1 256 ? -6.838 32.395 3.930 1.00 95.38 256 PRO A O 1
ATOM 1918 N N . ALA A 1 257 ? -8.626 31.027 3.923 1.00 94.44 257 ALA A N 1
ATOM 1919 C CA . ALA A 1 257 ? -9.655 31.985 3.500 1.00 94.44 257 ALA A CA 1
ATOM 1920 C C . ALA A 1 257 ? -10.969 31.741 4.287 1.00 94.44 257 ALA A C 1
ATOM 1922 O O . ALA A 1 257 ? -11.009 30.812 5.096 1.00 94.44 257 ALA A O 1
ATOM 1923 N N . PRO A 1 258 ? -12.044 32.537 4.122 1.00 94.00 258 PRO A N 1
ATOM 1924 C CA . PRO A 1 258 ? -13.361 32.213 4.686 1.00 94.00 258 PRO A CA 1
ATOM 1925 C C . PRO A 1 258 ? -13.863 30.815 4.279 1.00 94.00 258 PRO A C 1
ATOM 1927 O O . PRO A 1 258 ? -13.561 30.343 3.181 1.00 94.00 258 PRO A O 1
ATOM 1930 N N . ALA A 1 259 ? -14.614 30.154 5.166 1.00 94.31 259 ALA A N 1
ATOM 1931 C CA . ALA A 1 259 ? -15.038 28.753 5.029 1.00 94.31 259 ALA A CA 1
ATOM 1932 C C . ALA A 1 259 ? -15.808 28.478 3.729 1.00 94.31 259 ALA A C 1
ATOM 1934 O O . ALA A 1 259 ? -15.614 27.449 3.085 1.00 94.31 259 ALA A O 1
ATOM 1935 N N . GLU A 1 260 ? -16.647 29.424 3.322 1.00 95.25 260 GLU A N 1
ATOM 1936 C CA . GLU A 1 260 ? -17.561 29.321 2.188 1.00 95.25 260 GLU A CA 1
ATOM 1937 C C . GLU A 1 260 ? -16.804 29.168 0.866 1.00 95.25 260 GLU A C 1
ATOM 1939 O O . GLU A 1 260 ? -17.281 28.504 -0.053 1.00 95.25 260 GLU A O 1
ATOM 1944 N N . GLN A 1 261 ? -15.589 29.721 0.787 1.00 96.38 261 GLN A N 1
ATOM 1945 C CA . GLN A 1 261 ? -14.758 29.635 -0.413 1.00 96.38 261 GLN A CA 1
ATOM 1946 C C . GLN A 1 261 ? -14.235 28.221 -0.669 1.00 96.38 261 GLN A C 1
ATOM 1948 O O . GLN A 1 261 ? -13.851 27.927 -1.798 1.00 96.38 261 GLN A O 1
ATOM 1953 N N . PHE A 1 262 ? -14.243 27.342 0.340 1.00 96.62 262 PHE A N 1
ATOM 1954 C CA . PHE A 1 262 ? -13.824 25.950 0.190 1.00 96.62 262 PHE A CA 1
ATOM 1955 C C . PHE A 1 262 ? -14.918 25.069 -0.420 1.00 96.62 262 PHE A C 1
ATOM 1957 O O . PHE A 1 262 ? -14.613 23.974 -0.869 1.00 96.62 262 PHE A O 1
ATOM 1964 N N . GLY A 1 263 ? -16.172 25.518 -0.529 1.00 96.75 263 GLY A N 1
ATOM 1965 C CA . GLY A 1 263 ? -17.180 24.827 -1.343 1.00 96.75 263 GLY A CA 1
ATOM 1966 C C . GLY A 1 263 ? -17.581 23.430 -0.846 1.00 96.75 263 GLY A C 1
ATOM 1967 O O . GLY A 1 263 ? -17.824 22.536 -1.656 1.00 96.75 263 GLY A O 1
ATOM 1968 N N . ASP A 1 264 ? -17.663 23.215 0.468 1.00 97.56 264 ASP A N 1
ATOM 1969 C CA . ASP A 1 264 ? -18.010 21.902 1.040 1.00 97.56 264 ASP A CA 1
ATOM 1970 C C . ASP A 1 264 ? -19.389 21.407 0.569 1.00 97.56 264 ASP A C 1
ATOM 1972 O O . ASP A 1 264 ? -19.507 20.287 0.067 1.00 97.56 264 ASP A O 1
ATOM 1976 N N . ALA A 1 265 ? -20.405 22.279 0.592 1.00 96.88 265 ALA A N 1
ATOM 1977 C CA . ALA A 1 265 ? -21.745 21.964 0.087 1.00 96.88 265 ALA A CA 1
ATOM 1978 C C . ALA A 1 265 ? -21.750 21.638 -1.420 1.00 96.88 265 ALA A C 1
ATOM 1980 O O . ALA A 1 265 ? -22.464 20.738 -1.866 1.00 96.88 265 ALA A O 1
ATOM 1981 N N . LYS A 1 266 ? -20.917 22.329 -2.213 1.00 97.75 266 LYS A N 1
ATOM 1982 C CA . LYS A 1 266 ? -20.748 22.062 -3.652 1.00 97.75 266 LYS A CA 1
ATOM 1983 C C . LYS A 1 266 ? -20.224 20.641 -3.864 1.00 97.75 266 LYS A C 1
ATOM 1985 O O . LYS A 1 266 ? -20.845 19.871 -4.595 1.00 97.75 266 LYS A O 1
ATOM 1990 N N . LYS A 1 267 ? -19.134 20.267 -3.189 1.00 98.25 267 LYS A N 1
ATOM 1991 C CA . LYS A 1 267 ? -18.537 18.921 -3.273 1.00 98.25 267 LYS A CA 1
ATOM 1992 C C . LYS A 1 267 ? -19.531 17.828 -2.883 1.00 98.25 267 LYS A C 1
ATOM 1994 O O . LYS A 1 267 ? -19.685 16.852 -3.616 1.00 98.25 267 LYS A O 1
ATOM 1999 N N . GLU A 1 268 ? -20.229 18.005 -1.762 1.00 98.44 268 GLU A N 1
ATOM 2000 C CA . GLU A 1 268 ? -21.234 17.049 -1.295 1.00 98.44 268 GLU A CA 1
ATOM 2001 C C . GLU A 1 268 ? -22.384 16.898 -2.295 1.00 98.44 268 GLU A C 1
ATOM 2003 O O . GLU A 1 268 ? -22.754 15.773 -2.630 1.00 98.44 268 GLU A O 1
ATOM 2008 N N . SER A 1 269 ? -22.901 18.009 -2.832 1.00 98.44 269 SER A N 1
ATOM 2009 C CA . SER A 1 269 ? -23.986 17.985 -3.820 1.00 98.44 269 SER A CA 1
ATOM 2010 C C . SER A 1 269 ? -23.619 17.184 -5.074 1.00 98.44 269 SER A C 1
ATOM 2012 O O . SER A 1 269 ? -24.430 16.399 -5.564 1.00 98.44 269 SER A O 1
ATOM 2014 N N . ILE A 1 270 ? -22.375 17.314 -5.550 1.00 98.38 270 ILE A N 1
ATOM 2015 C CA . ILE A 1 270 ? -21.869 16.594 -6.723 1.00 98.38 270 ILE A CA 1
ATOM 2016 C C . ILE A 1 270 ? -21.764 15.098 -6.426 1.00 98.38 270 ILE A C 1
ATOM 2018 O O . ILE A 1 270 ? -22.217 14.286 -7.228 1.00 98.38 270 ILE A O 1
ATOM 2022 N N . VAL A 1 271 ? -21.208 14.720 -5.271 1.00 98.62 271 VAL A N 1
ATOM 2023 C CA . VAL A 1 271 ? -21.093 13.307 -4.879 1.00 98.62 271 VAL A CA 1
ATOM 2024 C C . VAL A 1 271 ? -22.473 12.672 -4.702 1.00 98.62 271 VAL A C 1
ATOM 2026 O O . VAL A 1 271 ? -22.708 11.582 -5.216 1.00 98.62 271 VAL A O 1
ATOM 2029 N N . ARG A 1 272 ? -23.408 13.355 -4.031 1.00 98.19 272 ARG A N 1
ATOM 2030 C CA . ARG A 1 272 ? -24.778 12.856 -3.823 1.00 98.19 272 ARG A CA 1
ATOM 2031 C C . ARG A 1 272 ? -25.594 12.763 -5.112 1.00 98.19 272 ARG A C 1
ATOM 2033 O O . ARG A 1 272 ? -26.532 11.971 -5.169 1.00 98.19 272 ARG A O 1
ATOM 2040 N N . ALA A 1 273 ? -25.256 13.541 -6.139 1.00 97.38 273 ALA A N 1
ATOM 2041 C CA . ALA A 1 273 ? -25.905 13.445 -7.444 1.00 97.38 273 ALA A CA 1
ATOM 2042 C C . ALA A 1 273 ? -25.567 12.134 -8.184 1.00 97.38 273 ALA A C 1
ATOM 2044 O O . ALA A 1 273 ? -26.335 11.699 -9.048 1.00 97.38 273 ALA A O 1
ATOM 2045 N N . GLU A 1 274 ? -24.452 11.474 -7.852 1.00 97.81 274 GLU A N 1
ATOM 2046 C CA . GLU A 1 274 ? -24.069 10.200 -8.459 1.00 97.81 274 GLU A CA 1
ATOM 2047 C C . GLU A 1 274 ? -24.794 9.028 -7.775 1.00 97.81 274 GLU A C 1
ATOM 2049 O O . GLU A 1 274 ? -24.410 8.558 -6.706 1.00 97.81 274 GLU A O 1
ATOM 2054 N N . LYS A 1 275 ? -25.832 8.498 -8.434 1.00 95.19 275 LYS A N 1
ATOM 2055 C CA . LYS A 1 275 ? -26.733 7.457 -7.888 1.00 95.19 275 LYS A CA 1
ATOM 2056 C C . LYS A 1 275 ? -26.048 6.158 -7.446 1.00 95.19 275 LYS A C 1
ATOM 2058 O O . LYS A 1 275 ? -26.619 5.414 -6.657 1.00 95.19 275 LYS A O 1
ATOM 2063 N N . ASN A 1 276 ? -24.862 5.870 -7.978 1.00 97.88 276 ASN A N 1
ATOM 2064 C CA . ASN A 1 276 ? -24.108 4.659 -7.659 1.00 97.88 276 ASN A CA 1
ATOM 2065 C C . ASN A 1 276 ? -23.184 4.824 -6.437 1.00 97.88 276 ASN A C 1
ATOM 2067 O O . ASN A 1 276 ? -22.487 3.872 -6.090 1.00 97.88 276 ASN A O 1
ATOM 2071 N N . ILE A 1 277 ? -23.158 5.999 -5.792 1.00 98.69 277 ILE A N 1
ATOM 2072 C CA . ILE A 1 277 ? -22.371 6.249 -4.581 1.00 98.69 277 ILE A CA 1
ATOM 2073 C C . ILE A 1 277 ? -23.265 6.160 -3.343 1.00 98.69 277 ILE A C 1
ATOM 2075 O O . ILE A 1 277 ? -24.192 6.948 -3.169 1.00 98.69 277 ILE A O 1
ATOM 2079 N N . THR A 1 278 ? -22.910 5.270 -2.420 1.00 98.62 278 THR A N 1
ATOM 2080 C CA . THR A 1 278 ? -23.320 5.379 -1.018 1.00 98.62 278 THR A CA 1
ATOM 2081 C C . THR A 1 278 ? -22.299 6.248 -0.291 1.00 98.62 278 THR A C 1
ATOM 2083 O O . THR A 1 278 ? -21.176 5.813 -0.024 1.00 98.62 278 THR A O 1
ATOM 2086 N N . LEU A 1 279 ? -22.678 7.489 0.013 1.00 98.56 279 LEU A N 1
ATOM 2087 C CA . LEU A 1 279 ? -21.851 8.422 0.776 1.00 98.56 279 LEU A CA 1
ATOM 2088 C C . LEU A 1 279 ? -22.067 8.221 2.283 1.00 98.56 279 LEU A C 1
ATOM 2090 O O . LEU A 1 279 ? -23.184 8.372 2.775 1.00 98.56 279 LEU A O 1
ATOM 2094 N N . LEU A 1 280 ? -20.985 7.922 3.000 1.00 98.12 280 LEU A N 1
ATOM 2095 C CA . LEU A 1 280 ? -20.943 7.688 4.442 1.00 98.12 280 LEU A CA 1
ATOM 2096 C C . LEU A 1 280 ? -20.075 8.774 5.107 1.00 98.12 280 LEU A C 1
ATOM 2098 O O . LEU A 1 280 ? -18.876 8.580 5.305 1.00 98.12 280 LEU A O 1
ATOM 2102 N N . LEU A 1 281 ? -20.678 9.932 5.399 1.00 97.88 281 LEU A N 1
ATOM 2103 C CA . LEU A 1 281 ? -20.070 11.012 6.199 1.00 97.88 281 LEU A CA 1
ATOM 2104 C C . LEU A 1 281 ? -20.162 10.682 7.692 1.00 97.88 281 LEU A C 1
ATOM 2106 O O . LEU A 1 281 ? -21.080 9.968 8.093 1.00 97.88 281 LEU A O 1
ATOM 2110 N N . GLY A 1 282 ? -19.207 11.146 8.498 1.00 96.31 282 GLY A N 1
ATOM 2111 C CA . GLY A 1 282 ? -19.161 10.817 9.930 1.00 96.31 282 GLY A CA 1
ATOM 2112 C C . GLY A 1 282 ? -18.890 9.333 10.214 1.00 96.31 282 GLY A C 1
ATOM 2113 O O . GLY A 1 282 ? -19.295 8.806 11.248 1.00 96.31 282 GLY A O 1
ATOM 2114 N N . HIS A 1 283 ? -18.250 8.628 9.277 1.00 97.19 283 HIS A N 1
ATOM 2115 C CA . HIS A 1 283 ? -17.962 7.199 9.370 1.00 97.19 283 HIS A CA 1
ATOM 2116 C C . HIS A 1 283 ? -16.449 6.950 9.365 1.00 97.19 283 HIS A C 1
ATOM 2118 O O . HIS A 1 283 ? -15.769 7.207 8.370 1.00 97.19 283 HIS A O 1
ATOM 2124 N N . HIS A 1 284 ? -15.909 6.432 10.467 1.00 95.94 284 HIS A N 1
ATOM 2125 C CA . HIS A 1 284 ? -14.483 6.139 10.622 1.00 95.94 284 HIS A CA 1
ATOM 2126 C C . HIS A 1 284 ? -14.196 4.668 10.335 1.00 95.94 284 HIS A C 1
ATOM 2128 O O . HIS A 1 284 ? -14.728 3.791 11.006 1.00 95.94 284 HIS A O 1
ATOM 2134 N N . ALA A 1 285 ? -13.355 4.378 9.345 1.00 96.06 285 ALA A N 1
ATOM 2135 C CA . ALA A 1 285 ? -12.835 3.026 9.164 1.00 96.06 285 ALA A CA 1
ATOM 2136 C C . ALA A 1 285 ? -11.788 2.728 10.245 1.00 96.06 285 ALA A C 1
ATOM 2138 O O . ALA A 1 285 ? -10.978 3.602 10.518 1.00 96.06 285 ALA A O 1
ATOM 2139 N N . TYR A 1 286 ? -11.777 1.522 10.813 1.00 93.00 286 TYR A N 1
ATOM 2140 C CA . TYR A 1 286 ? -10.848 1.155 11.898 1.00 93.00 286 TYR A CA 1
ATOM 2141 C C . TYR A 1 286 ? -10.242 -0.251 11.758 1.00 93.00 286 TYR A C 1
ATOM 2143 O O . TYR A 1 286 ? -9.600 -0.755 12.670 1.00 93.00 286 TYR A O 1
ATOM 2151 N N . GLY A 1 287 ? -10.448 -0.925 10.625 1.00 94.38 287 GLY A N 1
ATOM 2152 C CA . GLY A 1 287 ? -9.873 -2.249 10.395 1.00 94.38 287 GLY A CA 1
ATOM 2153 C C . GLY A 1 287 ? -10.319 -2.880 9.085 1.00 94.38 287 GLY A C 1
ATOM 2154 O O . GLY A 1 287 ? -11.256 -2.407 8.438 1.00 94.38 287 GLY A O 1
ATOM 2155 N N . VAL A 1 288 ? -9.655 -3.967 8.685 1.00 97.94 288 VAL A N 1
ATOM 2156 C CA . VAL A 1 288 ? -10.002 -4.741 7.482 1.00 97.94 288 VAL A CA 1
ATOM 2157 C C . VAL A 1 288 ? -10.062 -6.237 7.763 1.00 97.94 288 VAL A C 1
ATOM 2159 O O . VAL A 1 288 ? -9.292 -6.764 8.562 1.00 97.94 288 VAL A O 1
ATOM 2162 N N . GLU A 1 289 ? -10.932 -6.929 7.035 1.00 97.81 289 GLU A N 1
ATOM 2163 C CA . GLU A 1 289 ? -10.941 -8.390 6.936 1.00 97.81 289 GLU A CA 1
ATOM 2164 C C . GLU A 1 289 ? -10.297 -8.809 5.603 1.00 97.81 289 GLU A C 1
ATOM 2166 O O . GLU A 1 289 ? -10.408 -8.099 4.596 1.00 97.81 289 GLU A O 1
ATOM 2171 N N . LYS A 1 290 ? -9.597 -9.951 5.588 1.00 96.88 290 LYS A N 1
ATOM 2172 C CA . LYS A 1 290 ? -8.862 -10.447 4.414 1.00 96.88 290 LYS A CA 1
ATOM 2173 C C . LYS A 1 290 ? -9.101 -11.930 4.153 1.00 96.88 290 LYS A C 1
ATOM 2175 O O . LYS A 1 290 ? -9.267 -12.714 5.081 1.00 96.88 290 LYS A O 1
ATOM 2180 N N . ASN A 1 291 ? -8.965 -12.313 2.885 1.00 90.12 291 ASN A N 1
ATOM 2181 C CA . ASN A 1 291 ? -8.744 -13.686 2.444 1.00 90.12 291 ASN A CA 1
ATOM 2182 C C . ASN A 1 291 ? -7.442 -13.740 1.624 1.00 90.12 291 ASN A C 1
ATOM 2184 O O . ASN A 1 291 ? -7.366 -13.203 0.515 1.00 90.12 291 ASN A O 1
ATOM 2188 N N . GLY A 1 292 ? -6.391 -14.331 2.199 1.00 92.25 292 GLY A N 1
ATOM 2189 C CA . GLY A 1 292 ? -5.047 -14.316 1.617 1.00 92.25 292 GLY A CA 1
ATOM 2190 C C . GLY A 1 292 ? -4.515 -12.889 1.416 1.00 92.25 292 GLY A C 1
ATOM 2191 O O . GLY A 1 292 ? -4.409 -12.103 2.360 1.00 92.25 292 GLY A O 1
ATOM 2192 N N . SER A 1 293 ? -4.174 -12.545 0.174 1.00 92.19 293 SER A N 1
ATOM 2193 C CA . SER A 1 293 ? -3.683 -11.223 -0.249 1.00 92.19 293 SER A CA 1
ATOM 2194 C C . SER A 1 293 ? -4.791 -10.199 -0.526 1.00 92.19 293 SER A C 1
ATOM 2196 O O . SER A 1 293 ? -4.474 -9.037 -0.772 1.00 92.19 293 SER A O 1
ATOM 2198 N N . LYS A 1 294 ? -6.075 -10.584 -0.494 1.00 97.50 294 LYS A N 1
ATOM 2199 C CA . LYS A 1 294 ? -7.204 -9.709 -0.850 1.00 97.50 294 LYS A CA 1
ATOM 2200 C C . LYS A 1 294 ? -7.968 -9.242 0.382 1.00 97.50 294 LYS A C 1
ATOM 2202 O O . LYS A 1 294 ? -8.253 -10.034 1.277 1.00 97.50 294 LYS A O 1
ATOM 2207 N N . ILE A 1 295 ? -8.328 -7.964 0.407 1.00 98.69 295 ILE A N 1
ATOM 2208 C CA . ILE A 1 295 ? -9.274 -7.400 1.376 1.00 98.69 295 ILE A CA 1
ATOM 2209 C C . ILE A 1 295 ? -10.687 -7.846 0.980 1.00 98.69 295 ILE A C 1
ATOM 2211 O O . ILE A 1 295 ? -11.007 -7.865 -0.207 1.00 98.69 295 ILE A O 1
ATOM 2215 N N . THR A 1 296 ? -11.521 -8.212 1.952 1.00 98.56 296 THR A N 1
ATOM 2216 C CA . THR A 1 296 ? -12.927 -8.603 1.736 1.00 98.56 296 THR A CA 1
ATOM 2217 C C . THR A 1 296 ? -13.909 -7.572 2.286 1.00 98.56 296 THR A C 1
ATOM 2219 O O . THR A 1 296 ? -14.990 -7.384 1.723 1.00 98.56 296 THR A O 1
ATOM 2222 N N . SER A 1 297 ? -13.539 -6.864 3.355 1.00 98.56 297 SER A N 1
ATOM 2223 C CA . SER A 1 297 ? -14.340 -5.775 3.922 1.00 98.56 297 SER A CA 1
ATOM 2224 C C . SER A 1 297 ? -13.531 -4.827 4.797 1.00 98.56 297 SER A C 1
ATOM 2226 O O . SER A 1 297 ? -12.448 -5.173 5.268 1.00 98.56 297 SER A O 1
ATOM 2228 N N . VAL A 1 298 ? -14.107 -3.652 5.057 1.00 98.25 298 VAL A N 1
ATOM 2229 C CA . VAL A 1 298 ? -13.629 -2.676 6.047 1.00 98.25 298 VAL A CA 1
ATOM 2230 C C . VAL A 1 298 ? -14.626 -2.603 7.206 1.00 98.25 298 VAL A C 1
ATOM 2232 O O . VAL A 1 298 ? -15.840 -2.596 6.978 1.00 98.25 298 VAL A O 1
ATOM 2235 N N . ALA A 1 299 ? -14.117 -2.551 8.436 1.00 95.44 299 ALA A N 1
ATOM 2236 C CA . ALA A 1 299 ? -14.890 -2.257 9.637 1.00 95.44 299 ALA A CA 1
ATOM 2237 C C . ALA A 1 299 ? -14.997 -0.737 9.819 1.00 95.44 299 ALA A C 1
ATOM 2239 O O . ALA A 1 299 ? -14.000 -0.025 9.693 1.00 95.44 299 ALA A O 1
ATOM 2240 N N . VAL A 1 300 ? -16.209 -0.240 10.067 1.00 95.75 300 VAL A N 1
ATOM 2241 C CA . VAL A 1 300 ? -16.531 1.192 10.061 1.00 95.75 300 VAL A CA 1
ATOM 2242 C C . VAL A 1 300 ? -17.386 1.555 11.271 1.00 95.75 300 VAL A C 1
ATOM 2244 O O . VAL A 1 300 ? -18.393 0.906 11.521 1.00 95.75 300 VAL A O 1
ATOM 2247 N N . LEU A 1 301 ? -17.016 2.599 12.004 1.00 93.62 301 LEU A N 1
ATOM 2248 C CA . LEU A 1 301 ? -17.790 3.184 13.095 1.00 93.62 301 LEU A CA 1
ATOM 2249 C C . LEU A 1 301 ? -18.563 4.397 12.580 1.00 93.62 301 LEU A C 1
ATOM 2251 O O . LEU A 1 301 ? -17.959 5.341 12.077 1.00 93.62 301 LEU A O 1
ATOM 2255 N N . GLU A 1 302 ? -19.882 4.404 12.742 1.00 95.44 302 GLU A N 1
ATOM 2256 C CA . GLU A 1 302 ? -20.680 5.623 12.616 1.00 95.44 302 GLU A CA 1
ATOM 2257 C C . GLU A 1 302 ? -20.549 6.454 13.900 1.00 95.44 302 GLU A C 1
ATOM 2259 O O . GLU A 1 302 ? -21.135 6.121 14.931 1.00 95.44 302 GLU A O 1
ATOM 2264 N N . VAL A 1 303 ? -19.775 7.537 13.823 1.00 93.06 303 VAL A N 1
ATOM 2265 C CA . VAL A 1 303 ? -19.323 8.339 14.972 1.00 93.06 303 VAL A CA 1
ATOM 2266 C C . VAL A 1 303 ? -20.506 8.891 15.770 1.00 93.06 303 VAL A C 1
ATOM 2268 O O . VAL A 1 303 ? -20.525 8.816 16.991 1.00 93.06 303 VAL A O 1
ATOM 2271 N N . GLY A 1 304 ? -21.547 9.385 15.096 1.00 90.81 304 GLY A N 1
ATOM 2272 C CA . GLY A 1 304 ? -22.693 10.002 15.769 1.00 90.81 304 GLY A CA 1
ATOM 2273 C C . GLY A 1 304 ? -23.614 9.038 16.527 1.00 90.81 304 GLY A C 1
ATOM 2274 O O . GLY A 1 304 ? -24.409 9.495 17.345 1.00 90.81 304 GLY A O 1
ATOM 2275 N N . THR A 1 305 ? -23.553 7.727 16.262 1.00 90.94 305 THR A N 1
ATOM 2276 C CA . THR A 1 305 ? -24.516 6.751 16.818 1.00 90.94 305 THR A CA 1
ATOM 2277 C C . THR A 1 305 ? -23.880 5.532 17.482 1.00 90.94 305 THR A C 1
ATOM 2279 O O . THR A 1 305 ? -24.617 4.681 18.003 1.00 90.94 305 THR A O 1
ATOM 2282 N N . GLY A 1 306 ? -22.551 5.410 17.419 1.00 90.38 306 GLY A N 1
ATOM 2283 C CA . GLY A 1 306 ? -21.793 4.266 17.924 1.00 90.38 306 GLY A CA 1
ATOM 2284 C C . GLY A 1 306 ? -22.026 2.970 17.138 1.00 90.38 306 GLY A C 1
ATOM 2285 O O . GLY A 1 306 ? -21.689 1.890 17.618 1.00 90.38 306 GLY A O 1
ATOM 2286 N N . GLN A 1 307 ? -22.664 3.024 15.962 1.00 92.44 307 GLN A N 1
ATOM 2287 C CA . GLN A 1 307 ? -22.990 1.826 15.189 1.00 92.44 307 GLN A CA 1
ATOM 2288 C C . GLN A 1 307 ? -21.776 1.332 14.398 1.00 92.44 307 GLN A C 1
ATOM 2290 O O . GLN A 1 307 ? -21.340 1.979 13.446 1.00 92.44 307 GLN A O 1
ATOM 2295 N N . CYS A 1 308 ? -21.284 0.139 14.729 1.00 93.06 308 CYS A N 1
ATOM 2296 C CA . CYS A 1 308 ? -20.264 -0.539 13.936 1.00 93.06 308 CYS A CA 1
ATOM 2297 C C . CYS A 1 308 ? -20.891 -1.189 12.693 1.00 93.06 308 CYS A C 1
ATOM 2299 O O . CYS A 1 308 ? -21.970 -1.784 12.760 1.00 93.06 308 CYS A O 1
ATOM 2301 N N . LYS A 1 309 ? -20.217 -1.096 11.550 1.00 95.06 309 LYS A N 1
ATOM 2302 C CA . LYS A 1 309 ? -20.673 -1.563 10.239 1.00 95.06 309 LYS A CA 1
ATOM 2303 C C . LYS A 1 309 ? -19.572 -2.349 9.536 1.00 95.06 309 LYS A C 1
ATOM 2305 O O . LYS A 1 309 ? -18.408 -1.959 9.571 1.00 95.06 309 LYS A O 1
ATOM 2310 N N . ARG A 1 310 ? -19.948 -3.423 8.843 1.00 97.50 310 ARG A N 1
ATOM 2311 C CA . ARG A 1 310 ? -19.092 -4.142 7.893 1.00 97.50 310 ARG A CA 1
ATOM 2312 C C . ARG A 1 310 ? -19.437 -3.691 6.480 1.00 97.50 310 ARG A C 1
ATOM 2314 O O . ARG A 1 310 ? -20.562 -3.892 6.036 1.00 97.50 310 ARG A O 1
ATOM 2321 N N . VAL A 1 311 ? -18.476 -3.114 5.765 1.00 98.56 311 VAL A N 1
ATOM 2322 C CA . VAL A 1 311 ? -18.640 -2.715 4.357 1.00 98.56 311 VAL A CA 1
ATOM 2323 C C . VAL A 1 311 ? -17.835 -3.671 3.481 1.00 98.56 311 VAL A C 1
ATOM 2325 O O . VAL A 1 311 ? -16.603 -3.646 3.520 1.00 98.56 311 VAL A O 1
ATOM 2328 N N . ARG A 1 312 ? -18.509 -4.530 2.706 1.00 98.75 312 ARG A N 1
ATOM 2329 C CA . ARG A 1 312 ? -17.857 -5.481 1.788 1.00 98.75 312 ARG A CA 1
ATOM 2330 C C . ARG A 1 312 ? -17.508 -4.831 0.456 1.00 98.75 312 ARG A C 1
ATOM 2332 O O . ARG A 1 312 ? -18.218 -3.943 -0.016 1.00 98.75 312 ARG A O 1
ATOM 2339 N N . GLY A 1 313 ? -16.443 -5.308 -0.177 1.00 98.19 313 GLY A N 1
ATOM 2340 C CA . GLY A 1 313 ? -16.005 -4.777 -1.462 1.00 98.19 313 GLY A CA 1
ATOM 2341 C C . GLY A 1 313 ? -15.185 -5.755 -2.289 1.00 98.19 313 GLY A C 1
ATOM 2342 O O . GLY A 1 313 ? -14.496 -6.616 -1.746 1.00 98.19 313 GLY A O 1
ATOM 2343 N N . HIS A 1 314 ? -15.218 -5.587 -3.612 1.00 98.50 314 HIS A N 1
ATOM 2344 C CA . HIS A 1 314 ? -14.312 -6.299 -4.518 1.00 98.50 314 HIS A CA 1
ATOM 2345 C C . HIS A 1 314 ? -12.942 -5.616 -4.622 1.00 98.50 314 HIS A C 1
ATOM 2347 O O . HIS A 1 314 ? -11.913 -6.296 -4.659 1.00 98.50 314 HIS A O 1
ATOM 2353 N N . TYR A 1 315 ? -12.924 -4.281 -4.629 1.00 98.88 315 TYR A N 1
ATOM 2354 C CA . TYR A 1 315 ? -11.720 -3.452 -4.647 1.00 98.88 315 TYR A CA 1
ATOM 2355 C C . TYR A 1 315 ? -11.798 -2.369 -3.578 1.00 98.88 315 TYR A C 1
ATOM 2357 O O . TYR A 1 315 ? -12.883 -1.912 -3.216 1.00 98.88 315 TYR A O 1
ATOM 2365 N N . PHE A 1 316 ? -10.636 -1.934 -3.102 1.00 98.88 316 PHE A N 1
ATOM 2366 C CA . PHE A 1 316 ? -10.514 -0.939 -2.042 1.00 98.88 316 PHE A CA 1
ATOM 2367 C C . PHE A 1 316 ? -9.557 0.160 -2.486 1.00 98.88 316 PHE A C 1
ATOM 2369 O O . PHE A 1 316 ? -8.558 -0.129 -3.139 1.00 98.88 316 PHE A O 1
ATOM 2376 N N . ALA A 1 317 ? -9.841 1.411 -2.139 1.00 98.88 317 ALA A N 1
ATOM 2377 C CA . ALA A 1 317 ? -8.938 2.533 -2.360 1.00 98.88 317 ALA A CA 1
ATOM 2378 C C . ALA A 1 317 ? -8.594 3.200 -1.027 1.00 98.88 317 ALA A C 1
ATOM 2380 O O . ALA A 1 317 ? -9.464 3.776 -0.368 1.00 98.88 317 ALA A O 1
ATOM 2381 N N . ASP A 1 318 ? -7.316 3.137 -0.648 1.00 98.81 318 ASP A N 1
ATOM 2382 C CA . ASP A 1 318 ? -6.793 3.889 0.487 1.00 98.81 318 ASP A CA 1
ATOM 2383 C C . ASP A 1 318 ? -6.528 5.335 0.073 1.00 98.81 318 ASP A C 1
ATOM 2385 O O . ASP A 1 318 ? -5.531 5.656 -0.588 1.00 98.81 318 ASP A O 1
ATOM 2389 N N . THR A 1 319 ? -7.443 6.205 0.483 1.00 98.25 319 THR A N 1
ATOM 2390 C CA . THR A 1 319 ? -7.374 7.650 0.260 1.00 98.25 319 THR A CA 1
ATOM 2391 C C . THR A 1 319 ? -7.389 8.430 1.574 1.00 98.25 319 THR A C 1
ATOM 2393 O O . THR A 1 319 ? -7.654 9.632 1.602 1.00 98.25 319 THR A O 1
ATOM 2396 N N . THR A 1 320 ? -7.046 7.749 2.674 1.00 97.00 320 THR A N 1
ATOM 2397 C CA . THR A 1 320 ? -6.946 8.324 4.026 1.00 97.00 320 THR A CA 1
ATOM 2398 C C . THR A 1 320 ? -5.854 9.387 4.116 1.00 97.00 320 THR A C 1
ATOM 2400 O O . THR A 1 320 ? -5.843 10.210 5.025 1.00 97.00 320 THR A O 1
ATOM 2403 N N . GLY A 1 321 ? -4.886 9.346 3.196 1.00 94.06 321 GLY A N 1
ATOM 2404 C CA . GLY A 1 321 ? -3.673 10.151 3.244 1.00 94.06 321 GLY A CA 1
ATOM 2405 C C . GLY A 1 321 ? -2.660 9.679 4.290 1.00 94.06 321 GLY A C 1
ATOM 2406 O O . GLY A 1 321 ? -1.531 10.145 4.247 1.00 94.06 321 GLY A O 1
ATOM 2407 N N . HIS A 1 322 ? -3.022 8.758 5.185 1.00 95.25 322 HIS A N 1
ATOM 2408 C CA . HIS A 1 322 ? -2.120 8.143 6.162 1.00 95.25 322 HIS A CA 1
ATOM 2409 C C . HIS A 1 322 ? -1.722 6.716 5.772 1.00 95.25 322 HIS A C 1
ATOM 2411 O O . HIS A 1 322 ? -0.766 6.185 6.324 1.00 95.25 322 HIS A O 1
ATOM 2417 N N . GLY A 1 323 ? -2.426 6.088 4.825 1.00 96.56 323 GLY A N 1
ATOM 2418 C CA . GLY A 1 323 ? -2.164 4.703 4.436 1.00 96.56 323 GLY A CA 1
ATOM 2419 C C . GLY A 1 323 ? -2.720 3.673 5.425 1.00 96.56 323 GLY A C 1
ATOM 2420 O O . GLY A 1 323 ? -2.178 2.572 5.500 1.00 96.56 323 GLY A O 1
ATOM 2421 N N . PHE A 1 324 ? -3.748 4.020 6.212 1.00 96.88 324 PHE A N 1
ATOM 2422 C CA . PHE A 1 324 ? -4.265 3.149 7.275 1.00 96.88 324 PHE A CA 1
ATOM 2423 C C . PHE A 1 324 ? -4.899 1.859 6.750 1.00 96.88 324 PHE A C 1
ATOM 2425 O O . PHE A 1 324 ? -4.642 0.793 7.303 1.00 96.88 324 PHE A O 1
ATOM 2432 N N . VAL A 1 325 ? -5.639 1.907 5.636 1.00 98.44 325 VAL A N 1
ATOM 2433 C CA . VAL A 1 325 ? -6.205 0.689 5.030 1.00 98.44 325 VAL A CA 1
ATOM 2434 C C . VAL A 1 325 ? -5.077 -0.236 4.582 1.00 98.44 325 VAL A C 1
ATOM 2436 O O . VAL A 1 325 ? -5.129 -1.438 4.836 1.00 98.44 325 VAL A O 1
ATOM 2439 N N . GLY A 1 326 ? -4.027 0.322 3.973 1.00 98.00 326 GLY A N 1
ATOM 2440 C CA . GLY A 1 326 ? -2.816 -0.422 3.634 1.00 98.00 326 GLY A CA 1
ATOM 2441 C C . GLY A 1 326 ? -2.128 -1.018 4.862 1.00 98.00 326 GLY A C 1
ATOM 2442 O O . GLY A 1 326 ? -1.806 -2.205 4.862 1.00 98.00 326 GLY A O 1
ATOM 2443 N N . GLN A 1 327 ? -1.963 -0.239 5.930 1.00 97.31 327 GLN A N 1
ATOM 2444 C CA . GLN A 1 327 ? -1.349 -0.684 7.181 1.00 97.31 327 GLN A CA 1
ATOM 2445 C C . GLN A 1 327 ? -2.124 -1.839 7.830 1.00 97.31 327 GLN A C 1
ATOM 2447 O O . GLN A 1 327 ? -1.526 -2.868 8.162 1.00 97.31 327 GLN A O 1
ATOM 2452 N N . TRP A 1 328 ? -3.449 -1.722 7.972 1.00 97.25 328 TRP A N 1
ATOM 2453 C CA . TRP A 1 328 ? -4.288 -2.800 8.506 1.00 97.25 328 TRP A CA 1
ATOM 2454 C C . TRP A 1 328 ? -4.248 -4.032 7.595 1.00 97.25 328 TRP A C 1
ATOM 2456 O O . TRP A 1 328 ? -4.165 -5.161 8.078 1.00 97.25 328 TRP A O 1
ATOM 2466 N N . ALA A 1 329 ? -4.202 -3.826 6.274 1.00 97.88 329 ALA A N 1
ATOM 2467 C CA . ALA A 1 329 ? -4.101 -4.900 5.292 1.00 97.88 329 ALA A CA 1
ATOM 2468 C C . ALA A 1 329 ? -2.703 -5.535 5.182 1.00 97.88 329 ALA A C 1
ATOM 2470 O O . ALA A 1 329 ? -2.543 -6.501 4.427 1.00 97.88 329 ALA A O 1
ATOM 2471 N N . LYS A 1 330 ? -1.705 -5.032 5.923 1.00 96.94 330 LYS A N 1
ATOM 2472 C CA . LYS A 1 330 ? -0.293 -5.443 5.840 1.00 96.94 330 LYS A CA 1
ATOM 2473 C C . LYS A 1 330 ? 0.314 -5.228 4.446 1.00 96.94 330 LYS A C 1
ATOM 2475 O O . LYS A 1 330 ? 1.105 -6.043 3.973 1.00 96.94 330 LYS A O 1
ATOM 2480 N N . ALA A 1 331 ? -0.077 -4.145 3.778 1.00 98.25 331 ALA A N 1
ATOM 2481 C CA . ALA A 1 331 ? 0.603 -3.673 2.582 1.00 98.25 331 ALA A CA 1
ATOM 2482 C C . ALA A 1 331 ? 2.039 -3.252 2.922 1.00 98.25 331 ALA A C 1
ATOM 2484 O O . ALA A 1 331 ? 2.303 -2.736 4.009 1.00 98.25 331 ALA A O 1
ATOM 2485 N N . ASP A 1 332 ? 2.960 -3.461 1.984 1.00 97.50 332 ASP A N 1
ATOM 2486 C CA . ASP A 1 332 ? 4.335 -3.002 2.145 1.00 97.50 332 ASP A CA 1
ATOM 2487 C C . ASP A 1 332 ? 4.357 -1.474 2.254 1.00 97.50 332 ASP A C 1
ATOM 2489 O O . ASP A 1 332 ? 3.758 -0.773 1.435 1.00 97.50 332 ASP A O 1
ATOM 2493 N N . LEU A 1 333 ? 5.055 -0.966 3.266 1.00 96.94 333 LEU A N 1
ATOM 2494 C CA . LEU A 1 333 ? 5.097 0.452 3.608 1.00 96.94 333 LEU A CA 1
ATOM 2495 C C . LEU A 1 333 ? 6.530 0.930 3.832 1.00 96.94 333 LEU A C 1
ATOM 2497 O O . LEU A 1 333 ? 7.441 0.144 4.094 1.00 96.94 333 LEU A O 1
ATOM 2501 N N . THR A 1 334 ? 6.721 2.238 3.730 1.00 94.12 334 THR A N 1
ATOM 2502 C CA . THR A 1 334 ? 7.954 2.925 4.099 1.00 94.12 334 THR A CA 1
ATOM 2503 C C . THR A 1 334 ? 7.629 4.229 4.813 1.00 94.12 334 THR A C 1
ATOM 2505 O O . THR A 1 334 ? 6.588 4.845 4.583 1.00 94.12 334 THR A O 1
ATOM 2508 N N . MET A 1 335 ? 8.526 4.649 5.693 1.00 91.31 335 MET A N 1
ATOM 2509 C CA . MET A 1 335 ? 8.443 5.912 6.407 1.00 91.31 335 MET A CA 1
ATOM 2510 C C . MET A 1 335 ? 9.869 6.363 6.700 1.00 91.31 335 MET A C 1
ATOM 2512 O O . MET A 1 335 ? 10.653 5.609 7.276 1.00 91.31 335 MET A O 1
ATOM 2516 N N . VAL A 1 336 ? 10.223 7.577 6.287 1.00 86.81 336 VAL A N 1
ATOM 2517 C CA . VAL A 1 336 ? 11.523 8.159 6.645 1.00 86.81 336 VAL A CA 1
ATOM 2518 C C . VAL A 1 336 ? 11.540 8.467 8.143 1.00 86.81 336 VAL A C 1
ATOM 2520 O O . VAL A 1 336 ? 10.526 8.914 8.671 1.00 86.81 336 VAL A O 1
ATOM 2523 N N . GLU A 1 337 ? 12.657 8.228 8.836 1.00 82.69 337 GLU A N 1
ATOM 2524 C CA . GLU A 1 337 ? 12.753 8.343 10.305 1.00 82.69 337 GLU A CA 1
ATOM 2525 C C . GLU A 1 337 ? 12.849 9.793 10.810 1.00 82.69 337 GLU A C 1
ATOM 2527 O O . GLU A 1 337 ? 12.321 10.106 11.877 1.00 82.69 337 GLU A O 1
ATOM 2532 N N . LYS A 1 338 ? 13.470 10.694 10.041 1.00 89.31 338 LYS A N 1
ATOM 2533 C CA . LYS A 1 338 ? 13.653 12.118 10.372 1.00 89.31 338 LYS A CA 1
ATOM 2534 C C . LYS A 1 338 ? 13.629 12.984 9.113 1.00 89.31 338 LYS A C 1
ATOM 2536 O O . LYS A 1 338 ? 13.668 12.471 7.995 1.00 89.31 338 LYS A O 1
ATOM 2541 N N . GLY A 1 339 ? 13.561 14.298 9.298 1.00 87.69 339 GLY A N 1
ATOM 2542 C CA . GLY A 1 339 ? 13.561 15.302 8.239 1.00 87.69 339 GLY A CA 1
ATOM 2543 C C . GLY A 1 339 ? 12.231 15.427 7.498 1.00 87.69 339 GLY A C 1
ATOM 2544 O O . GLY A 1 339 ? 12.201 16.004 6.414 1.00 87.69 339 GLY A O 1
ATOM 2545 N N . ARG A 1 340 ? 11.132 14.887 8.029 1.00 92.88 340 ARG A N 1
ATOM 2546 C CA . ARG A 1 340 ? 9.806 14.942 7.389 1.00 92.88 340 ARG A CA 1
ATOM 2547 C C . ARG A 1 340 ? 9.256 16.362 7.328 1.00 92.88 340 ARG A C 1
ATOM 2549 O O . ARG A 1 340 ? 9.600 17.211 8.146 1.00 92.88 340 ARG A O 1
ATOM 2556 N N . MET A 1 341 ? 8.332 16.584 6.402 1.00 95.06 341 MET A N 1
ATOM 2557 C CA . MET A 1 341 ? 7.394 17.699 6.481 1.00 95.06 341 MET A CA 1
ATOM 2558 C C . MET A 1 341 ? 6.417 17.464 7.638 1.00 95.06 341 MET A C 1
ATOM 2560 O O . MET A 1 341 ? 5.990 16.340 7.900 1.00 95.06 341 MET A O 1
ATOM 2564 N N . GLY A 1 342 ? 6.068 18.530 8.338 1.00 94.31 342 GLY A N 1
ATOM 2565 C CA . GLY A 1 342 ? 5.219 18.489 9.511 1.00 94.31 342 GLY A CA 1
ATOM 2566 C C . GLY A 1 342 ? 3.724 18.545 9.199 1.00 94.31 342 GLY A C 1
ATOM 2567 O O . GLY A 1 342 ? 3.225 18.155 8.136 1.00 94.31 342 GLY A O 1
ATOM 2568 N N . MET A 1 343 ? 2.988 19.050 10.179 1.00 96.06 343 MET A N 1
ATOM 2569 C CA . MET A 1 343 ? 1.563 19.325 10.105 1.00 96.06 343 MET A CA 1
ATOM 2570 C C . MET A 1 343 ? 1.316 20.807 10.335 1.00 96.06 343 MET A C 1
ATOM 2572 O O . MET A 1 343 ? 1.816 21.373 11.309 1.00 96.06 343 MET A O 1
ATOM 2576 N N . SER A 1 344 ? 0.527 21.421 9.454 1.00 95.50 344 SER A N 1
ATOM 2577 C CA . SER A 1 344 ? 0.187 22.837 9.558 1.00 95.50 344 SER A CA 1
ATOM 2578 C C . SER A 1 344 ? -1.149 23.063 10.263 1.00 95.50 344 SER A C 1
ATOM 2580 O O . SER A 1 344 ? -2.132 22.427 9.884 1.00 95.50 344 SER A O 1
ATOM 2582 N N . ASN A 1 345 ? -1.225 24.028 11.181 1.00 95.25 345 ASN A N 1
ATOM 2583 C CA . ASN A 1 345 ? -2.496 24.573 11.675 1.00 95.25 345 ASN A CA 1
ATOM 2584 C C . ASN A 1 345 ? -2.527 26.071 11.371 1.00 95.25 345 ASN A C 1
ATOM 2586 O O . ASN A 1 345 ? -1.832 26.874 11.991 1.00 95.25 345 ASN A O 1
ATOM 2590 N N . MET A 1 346 ? -3.327 26.424 10.370 1.00 96.56 346 MET A N 1
ATOM 2591 C CA . MET A 1 346 ? -3.492 27.802 9.926 1.00 96.56 346 MET A CA 1
ATOM 2592 C C . MET A 1 346 ? -4.501 28.532 10.814 1.00 96.56 346 MET A C 1
ATOM 2594 O O . MET A 1 346 ? -5.371 27.909 11.422 1.00 96.56 346 MET A O 1
ATOM 2598 N N . TRP A 1 347 ? -4.409 29.859 10.858 1.00 97.31 347 TRP A N 1
ATOM 2599 C CA . TRP A 1 347 ? -5.353 30.698 11.596 1.00 97.31 347 TRP A CA 1
ATOM 2600 C C . TRP A 1 347 ? -5.567 32.055 10.928 1.00 97.31 347 TRP A C 1
ATOM 2602 O O . TRP A 1 347 ? -4.792 32.481 10.072 1.00 97.31 347 TRP A O 1
ATOM 2612 N N . MET A 1 348 ? -6.657 32.725 11.287 1.00 97.12 348 MET A N 1
ATOM 2613 C CA . MET A 1 348 ? -7.097 33.999 10.730 1.00 97.12 348 MET A CA 1
ATOM 2614 C C . MET A 1 348 ? -7.445 34.987 11.837 1.00 97.12 348 MET A C 1
ATOM 2616 O O . MET A 1 348 ? -7.983 34.622 12.884 1.00 97.12 348 MET A O 1
ATOM 2620 N N . TRP A 1 349 ? -7.210 36.265 11.569 1.00 96.19 349 TRP A N 1
ATOM 2621 C CA . TRP A 1 349 ? -7.569 37.367 12.446 1.00 96.19 349 TRP A CA 1
ATOM 2622 C C . TRP A 1 349 ? -8.032 38.578 11.633 1.00 96.19 349 TRP A C 1
ATOM 2624 O O . TRP A 1 349 ? -7.666 38.745 10.469 1.00 96.19 349 TRP A O 1
ATOM 2634 N N . LYS A 1 350 ? -8.846 39.435 12.246 1.00 95.56 350 LYS A N 1
ATOM 2635 C CA . LYS A 1 350 ? -9.273 40.714 11.663 1.00 95.56 350 LYS A CA 1
ATOM 2636 C C . LYS A 1 350 ? -9.349 41.785 12.743 1.00 95.56 350 LYS A C 1
ATOM 2638 O O . LYS A 1 350 ? -9.299 41.463 13.924 1.00 95.56 350 LYS A O 1
ATOM 2643 N N . ASN A 1 351 ? -9.492 43.043 12.343 1.00 95.94 351 ASN A N 1
ATOM 2644 C CA . ASN A 1 351 ? -9.835 44.112 13.275 1.00 95.94 351 ASN A CA 1
ATOM 2645 C C . ASN A 1 351 ? -11.361 44.194 13.418 1.00 95.94 351 ASN A C 1
ATOM 2647 O O . ASN A 1 351 ? -12.071 44.292 12.415 1.00 95.94 351 ASN A O 1
ATOM 2651 N N . ALA A 1 352 ? -11.848 44.134 14.654 1.00 95.69 352 ALA A N 1
ATOM 2652 C CA . ALA A 1 352 ? -13.234 44.412 15.002 1.00 95.69 352 ALA A CA 1
ATOM 2653 C C . ALA A 1 352 ? -13.519 45.926 14.970 1.00 95.69 352 ALA A C 1
ATOM 2655 O O . ALA A 1 352 ? -12.605 46.755 14.994 1.00 95.69 352 ALA A O 1
ATOM 2656 N N . GLU A 1 353 ? -14.801 46.297 14.952 1.00 95.06 353 GLU A N 1
ATOM 2657 C CA . GLU A 1 353 ? -15.220 47.707 14.984 1.00 95.06 353 GLU A CA 1
ATOM 2658 C C . GLU A 1 353 ? -14.817 48.408 16.288 1.00 95.06 353 GLU A C 1
ATOM 2660 O O . GLU A 1 353 ? -14.489 49.590 16.281 1.00 95.06 353 GLU A O 1
ATOM 2665 N N . GLN A 1 354 ? -14.798 47.667 17.398 1.00 95.50 354 GLN A N 1
ATOM 2666 C CA . GLN A 1 354 ? -14.447 48.155 18.732 1.00 95.50 354 GLN A CA 1
ATOM 2667 C C . GLN A 1 354 ? -13.217 47.417 19.279 1.00 95.50 354 GLN A C 1
ATOM 2669 O O . GLN A 1 354 ? -12.940 46.298 18.831 1.00 95.50 354 GLN A O 1
ATOM 2674 N N . PRO A 1 355 ? -12.489 47.996 20.255 1.00 96.38 355 PRO A N 1
ATOM 2675 C CA . PRO A 1 355 ? -11.403 47.300 20.927 1.00 96.38 355 PRO A CA 1
ATOM 2676 C C . PRO A 1 355 ? -11.871 45.972 21.528 1.00 96.38 355 PRO A C 1
ATOM 2678 O O . PRO A 1 355 ? -12.951 45.874 22.112 1.00 96.38 355 PRO A O 1
ATOM 2681 N N . THR A 1 356 ? -11.033 44.949 21.417 1.00 95.94 356 THR A N 1
ATOM 2682 C CA . THR A 1 356 ? -11.295 43.601 21.944 1.00 95.94 356 THR A CA 1
ATOM 2683 C C . THR A 1 356 ? -10.193 43.185 22.912 1.00 95.94 356 THR A C 1
ATOM 2685 O O . THR A 1 356 ? -9.103 43.754 22.896 1.00 95.94 356 THR A O 1
ATOM 2688 N N . SER A 1 357 ? -10.448 42.178 23.746 1.00 94.75 357 SER A N 1
ATOM 2689 C CA . SER A 1 357 ? -9.444 41.562 24.621 1.00 94.75 357 SER A CA 1
ATOM 2690 C C . SER A 1 357 ? -9.154 40.120 24.198 1.00 94.75 357 SER A C 1
ATOM 2692 O O . SER A 1 357 ? -9.984 39.463 23.567 1.00 94.75 357 SER A O 1
ATOM 2694 N N . PHE A 1 358 ? -7.964 39.625 24.545 1.00 97.12 358 PHE A N 1
ATOM 2695 C CA . PHE A 1 358 ? -7.610 38.210 24.435 1.00 97.12 358 PHE A CA 1
ATOM 2696 C C . PHE A 1 358 ? -6.939 37.771 25.739 1.00 97.12 358 PHE A C 1
ATOM 2698 O O . PHE A 1 358 ? -6.009 38.448 26.186 1.00 97.12 358 PHE A O 1
ATOM 2705 N N . PRO A 1 359 ? -7.384 36.681 26.380 1.00 95.56 359 PRO A N 1
ATOM 2706 C CA . PRO A 1 359 ? -6.867 36.301 27.688 1.00 95.56 359 PRO A CA 1
ATOM 2707 C C . PRO A 1 359 ? -5.408 35.840 27.596 1.00 95.56 359 PRO A C 1
ATOM 2709 O O . PRO A 1 359 ? -5.080 34.945 26.823 1.00 95.56 359 PRO A O 1
ATOM 2712 N N . GLN A 1 360 ? -4.537 36.424 28.421 1.00 94.31 360 GLN A N 1
ATOM 2713 C CA . GLN A 1 360 ? -3.169 35.946 28.611 1.00 94.31 360 GLN A CA 1
ATOM 2714 C C . GLN A 1 360 ? -3.153 34.850 29.679 1.00 94.31 360 GLN A C 1
ATOM 2716 O O . GLN A 1 360 ? -3.724 35.030 30.753 1.00 94.31 360 GLN A O 1
ATOM 2721 N N . GLN A 1 361 ? -2.490 33.726 29.398 1.00 95.38 361 GLN A N 1
ATOM 2722 C CA . GLN A 1 361 ? -2.500 32.553 30.275 1.00 95.38 361 GLN A CA 1
ATOM 2723 C C . GLN A 1 361 ? -1.083 32.070 30.635 1.00 95.38 361 GLN A C 1
ATOM 2725 O O . GLN A 1 361 ? -0.182 32.186 29.802 1.00 95.38 361 GLN A O 1
ATOM 2730 N N . PRO A 1 362 ? -0.865 31.469 31.826 1.00 94.38 362 PRO A N 1
ATOM 2731 C CA . PRO A 1 362 ? 0.462 31.009 32.264 1.00 94.38 362 PRO A CA 1
ATOM 2732 C C . PRO A 1 362 ? 1.091 29.904 31.402 1.00 94.38 362 PRO A C 1
ATOM 2734 O O . PRO A 1 362 ? 2.309 29.740 31.403 1.00 94.38 362 PRO A O 1
ATOM 2737 N N . TRP A 1 363 ? 0.281 29.134 30.672 1.00 95.00 363 TRP A N 1
ATOM 2738 C CA . TRP A 1 363 ? 0.763 28.048 29.815 1.00 95.00 363 TRP A CA 1
ATOM 2739 C C . TRP A 1 363 ? 1.249 28.541 28.447 1.00 95.00 363 TRP A C 1
ATOM 2741 O O . TRP A 1 363 ? 1.936 27.795 27.745 1.00 95.00 363 TRP A O 1
ATOM 2751 N N . MET A 1 364 ? 0.933 29.782 28.061 1.00 95.88 364 MET A N 1
ATOM 2752 C CA . MET A 1 364 ? 1.357 30.360 26.783 1.00 95.88 364 MET A CA 1
ATOM 2753 C C . MET A 1 364 ? 2.880 30.518 26.726 1.00 95.88 364 MET A C 1
ATOM 2755 O O . MET A 1 364 ? 3.559 30.640 27.748 1.00 95.88 364 MET A O 1
ATOM 2759 N N . LEU A 1 365 ? 3.436 30.482 25.519 1.00 94.12 365 LEU A N 1
ATOM 2760 C CA . LEU A 1 365 ? 4.836 30.795 25.263 1.00 94.12 365 LEU A CA 1
ATOM 2761 C C . LEU A 1 365 ? 5.055 32.306 25.395 1.00 94.12 365 LEU A C 1
ATOM 2763 O O . LEU A 1 365 ? 4.248 33.108 24.922 1.00 94.12 365 LEU A O 1
ATOM 2767 N N . THR A 1 366 ? 6.180 32.695 25.987 1.00 92.50 366 THR A N 1
ATOM 2768 C CA . THR A 1 366 ? 6.640 34.086 25.971 1.00 92.50 366 THR A CA 1
ATOM 2769 C C . THR A 1 366 ? 7.288 34.358 24.618 1.00 92.50 366 THR A C 1
ATOM 2771 O O . THR A 1 366 ? 8.436 33.974 24.404 1.00 92.50 366 THR A O 1
ATOM 2774 N N . LEU A 1 367 ? 6.542 34.968 23.695 1.00 94.62 367 LEU A N 1
ATOM 2775 C CA . LEU A 1 367 ? 6.992 35.234 22.327 1.00 94.62 367 LEU A CA 1
ATOM 2776 C C . LEU A 1 367 ? 7.159 36.733 22.078 1.00 94.62 367 LEU A C 1
ATOM 2778 O O . LEU A 1 367 ? 6.393 37.560 22.562 1.00 94.62 367 LEU A O 1
ATOM 2782 N N . THR A 1 368 ? 8.137 37.072 21.251 1.00 94.69 368 THR A N 1
ATOM 2783 C CA . THR A 1 368 ? 8.393 38.415 20.731 1.00 94.69 368 THR A CA 1
ATOM 2784 C C . THR A 1 368 ? 8.281 38.418 19.205 1.00 94.69 368 THR A C 1
ATOM 2786 O O . THR A 1 368 ? 8.176 37.374 18.561 1.00 94.69 368 THR A O 1
ATOM 2789 N N . GLU A 1 369 ? 8.371 39.592 18.577 1.00 93.88 369 GLU A N 1
ATOM 2790 C CA . GLU A 1 369 ? 8.360 39.713 17.110 1.00 93.88 369 GLU A CA 1
ATOM 2791 C C . GLU A 1 369 ? 9.512 38.975 16.391 1.00 93.88 369 GLU A C 1
ATOM 2793 O O . GLU A 1 369 ? 9.477 38.800 15.169 1.00 93.88 369 GLU A O 1
ATOM 2798 N N . LYS A 1 370 ? 10.539 38.537 17.133 1.00 93.69 370 LYS A N 1
ATOM 2799 C CA . LYS A 1 370 ? 11.664 37.754 16.606 1.00 93.69 370 LYS A CA 1
ATOM 2800 C C . LYS A 1 370 ? 11.337 36.271 16.449 1.00 93.69 370 LYS A C 1
ATOM 2802 O O . LYS A 1 370 ? 12.015 35.615 15.665 1.00 93.69 370 LYS A O 1
ATOM 2807 N N . ASP A 1 371 ? 10.307 35.779 17.134 1.00 94.31 371 ASP A N 1
ATOM 2808 C CA . ASP A 1 371 ? 10.023 34.347 17.278 1.00 94.31 371 ASP A CA 1
ATOM 2809 C C . ASP A 1 371 ? 8.997 33.830 16.263 1.00 94.31 371 ASP A C 1
ATOM 2811 O O . ASP A 1 371 ? 8.891 32.627 16.046 1.00 94.31 371 ASP A O 1
ATOM 2815 N N . PHE A 1 372 ? 8.272 34.725 15.586 1.00 95.31 372 PHE A N 1
ATOM 2816 C CA . PHE A 1 372 ? 7.335 34.359 14.524 1.00 95.31 372 PHE A CA 1
ATOM 2817 C C . PHE A 1 372 ? 7.171 35.476 13.477 1.00 95.31 372 PHE A C 1
ATOM 2819 O O . PHE A 1 372 ? 7.313 36.667 13.784 1.00 95.31 372 PHE A O 1
ATOM 2826 N N . PRO A 1 373 ? 6.865 35.129 12.215 1.00 95.25 373 PRO A N 1
ATOM 2827 C CA . PRO A 1 373 ? 6.567 36.109 11.180 1.00 95.25 373 PRO A CA 1
ATOM 2828 C C . PRO A 1 373 ? 5.207 36.767 11.424 1.00 95.25 373 PRO A C 1
ATOM 2830 O O . PRO A 1 373 ? 4.246 36.113 11.823 1.00 95.25 373 PRO A O 1
ATOM 2833 N N . TYR A 1 374 ? 5.101 38.061 11.113 1.00 95.69 374 TYR A N 1
ATOM 2834 C CA . TYR A 1 374 ? 3.821 38.764 11.185 1.00 95.69 374 TYR A CA 1
ATOM 2835 C C . TYR A 1 374 ? 2.787 38.110 10.241 1.00 95.69 374 TYR A C 1
ATOM 2837 O O . TYR A 1 374 ? 3.083 38.004 9.043 1.00 95.69 374 TYR A O 1
ATOM 2845 N N . PRO A 1 375 ? 1.591 37.712 10.723 1.00 93.62 375 PRO A N 1
ATOM 2846 C CA . PRO A 1 375 ? 0.507 37.141 9.915 1.00 93.62 375 PRO A CA 1
ATOM 2847 C C . PRO A 1 375 ? -0.141 38.223 9.037 1.00 93.62 375 PRO A C 1
ATOM 2849 O O . PRO A 1 375 ? -1.211 38.769 9.330 1.00 93.62 375 PRO A O 1
ATOM 2852 N N . ARG A 1 376 ? 0.575 38.593 7.970 1.00 85.88 376 ARG A N 1
ATOM 2853 C CA . ARG A 1 376 ? 0.171 39.616 6.997 1.00 85.88 376 ARG A CA 1
ATOM 2854 C C . ARG A 1 376 ? -1.183 39.255 6.384 1.00 85.88 376 ARG A C 1
ATOM 2856 O O . ARG A 1 376 ? -1.508 38.085 6.236 1.00 85.88 376 ARG A O 1
ATOM 2863 N N . ARG A 1 377 ? -1.944 40.275 5.972 1.00 87.56 377 ARG A N 1
ATOM 2864 C CA . ARG A 1 377 ? -3.260 40.119 5.316 1.00 87.56 377 ARG A CA 1
ATOM 2865 C C . ARG A 1 377 ? -4.315 39.398 6.174 1.00 87.56 377 ARG A C 1
ATOM 2867 O O . ARG A 1 377 ? -5.295 38.904 5.632 1.00 87.56 377 ARG A O 1
ATOM 2874 N N . GLY A 1 378 ? -4.137 39.371 7.497 1.00 91.81 378 GLY A N 1
ATOM 2875 C CA . GLY A 1 378 ? -5.122 38.797 8.417 1.00 91.81 378 GLY A CA 1
ATOM 2876 C C . GLY A 1 378 ? -5.058 37.274 8.543 1.00 91.81 378 GLY A C 1
ATOM 2877 O O . GLY A 1 378 ? -6.010 36.670 9.027 1.00 91.81 378 GLY A O 1
ATOM 2878 N N . HIS A 1 379 ? -3.973 36.621 8.112 1.00 93.50 379 HIS A N 1
ATOM 2879 C CA . HIS A 1 379 ? -3.843 35.171 8.262 1.00 93.50 379 HIS A CA 1
ATOM 2880 C C . HIS A 1 379 ? -2.417 34.670 8.491 1.00 93.50 379 HIS A C 1
ATOM 2882 O O . HIS A 1 379 ? -1.419 35.279 8.107 1.00 93.50 379 HIS A O 1
ATOM 2888 N N . ALA A 1 380 ? -2.362 33.509 9.124 1.00 94.81 380 ALA A N 1
ATOM 2889 C CA . ALA A 1 380 ? -1.213 32.656 9.321 1.00 94.81 380 ALA A CA 1
ATOM 2890 C C . ALA A 1 380 ? -1.347 31.453 8.382 1.00 94.81 380 ALA A C 1
ATOM 2892 O O . ALA A 1 380 ? -2.230 30.612 8.551 1.00 94.81 380 ALA A O 1
ATOM 2893 N N . GLU A 1 381 ? -0.512 31.433 7.345 1.00 94.06 381 GLU A N 1
ATOM 2894 C CA . GLU A 1 381 ? -0.625 30.497 6.225 1.00 94.06 381 GLU A CA 1
ATOM 2895 C C . GLU A 1 381 ? 0.102 29.161 6.500 1.00 94.06 381 GLU A C 1
ATOM 2897 O O . GLU A 1 381 ? 0.507 28.848 7.619 1.00 94.06 381 GLU A O 1
ATOM 2902 N N . TRP A 1 382 ? 0.281 28.363 5.447 1.00 93.69 382 TRP A N 1
ATOM 2903 C CA . TRP A 1 382 ? 0.802 26.992 5.440 1.00 93.69 382 TRP A CA 1
ATOM 2904 C C . TRP A 1 382 ? 2.099 26.732 6.220 1.00 93.69 382 TRP A C 1
ATOM 2906 O O . TRP A 1 382 ? 2.356 25.572 6.539 1.00 93.69 382 TRP A O 1
ATOM 2916 N N . PHE A 1 383 ? 2.915 27.761 6.471 1.00 94.56 383 PHE A N 1
ATOM 2917 C CA . PHE A 1 383 ? 4.208 27.654 7.152 1.00 94.56 383 PHE A CA 1
ATOM 2918 C C . PHE A 1 383 ? 4.100 27.617 8.682 1.00 94.56 383 PHE A C 1
ATOM 2920 O O . PHE A 1 383 ? 5.107 27.417 9.355 1.00 94.56 383 PHE A O 1
ATOM 2927 N N . TRP A 1 384 ? 2.903 27.810 9.242 1.00 96.81 384 TRP A N 1
ATOM 2928 C CA . TRP A 1 384 ? 2.618 27.532 10.652 1.00 96.81 384 TRP A CA 1
ATOM 2929 C C . TRP A 1 384 ? 2.520 26.024 10.853 1.00 96.81 384 TRP A C 1
ATOM 2931 O O . TRP A 1 384 ? 1.440 25.441 10.777 1.00 96.81 384 TRP A O 1
ATOM 2941 N N . GLU A 1 385 ? 3.683 25.398 11.008 1.00 96.38 385 GLU A N 1
ATOM 2942 C CA . GLU A 1 385 ? 3.894 23.964 10.858 1.00 96.38 385 GLU A CA 1
ATOM 2943 C C . GLU A 1 385 ? 4.926 23.454 11.862 1.00 96.38 385 GLU A C 1
ATOM 2945 O O . GLU A 1 385 ? 6.014 24.017 11.988 1.00 96.38 385 GLU A O 1
ATOM 2950 N N . SER A 1 386 ? 4.589 22.357 12.538 1.00 95.56 386 SER A N 1
ATOM 2951 C CA . SER A 1 386 ? 5.473 21.655 13.470 1.00 95.56 386 SER A CA 1
ATOM 2952 C C . SER A 1 386 ? 5.386 20.139 13.283 1.00 95.56 386 SER A C 1
ATOM 2954 O O . SER A 1 386 ? 4.709 19.643 12.379 1.00 95.56 386 SER A O 1
ATOM 2956 N N . GLY A 1 387 ? 6.084 19.382 14.129 1.00 93.94 387 GLY A N 1
ATOM 2957 C CA . GLY A 1 387 ? 6.086 17.921 14.109 1.00 93.94 387 GLY A CA 1
ATOM 2958 C C . GLY A 1 387 ? 7.413 17.396 13.605 1.00 93.94 387 GLY A C 1
ATOM 2959 O O . GLY A 1 387 ? 8.133 16.808 14.394 1.00 93.94 387 GLY A O 1
ATOM 2960 N N . PHE A 1 388 ? 7.768 17.678 12.348 1.00 93.25 388 PHE A N 1
ATOM 2961 C CA . PHE A 1 388 ? 9.040 17.302 11.708 1.00 93.25 388 PHE A CA 1
ATOM 2962 C C . PHE A 1 388 ? 9.561 15.913 12.153 1.00 93.25 388 PHE A C 1
ATOM 2964 O O . PHE A 1 388 ? 9.051 14.883 11.708 1.00 93.25 388 PHE A O 1
ATOM 2971 N N . ASP A 1 389 ? 10.539 15.875 13.063 1.00 92.31 389 ASP A N 1
ATOM 2972 C CA . ASP A 1 389 ? 11.192 14.656 13.556 1.00 92.31 389 ASP A CA 1
ATOM 2973 C C . ASP A 1 389 ? 10.368 13.836 14.566 1.00 92.31 389 ASP A C 1
ATOM 2975 O O . ASP A 1 389 ? 10.732 12.697 14.855 1.00 92.31 389 ASP A O 1
ATOM 2979 N N . ARG A 1 390 ? 9.218 14.338 15.028 1.00 92.12 390 ARG A N 1
ATOM 2980 C CA . ARG A 1 390 ? 8.220 13.566 15.790 1.00 92.12 390 ARG A CA 1
ATOM 2981 C C . ARG A 1 390 ? 7.571 12.490 14.935 1.00 92.12 390 ARG A C 1
ATOM 2983 O O . ARG A 1 390 ? 7.419 12.660 13.720 1.00 92.12 390 ARG A O 1
ATOM 2990 N N . HIS A 1 391 ? 7.148 11.401 15.567 1.00 93.81 391 HIS A N 1
ATOM 2991 C CA . HIS A 1 391 ? 6.507 10.296 14.871 1.00 93.81 391 HIS A CA 1
ATOM 2992 C C . HIS A 1 391 ? 5.198 10.762 14.197 1.00 93.81 391 HIS A C 1
ATOM 2994 O O . HIS A 1 391 ? 4.283 11.227 14.880 1.00 93.81 391 HIS A O 1
ATOM 3000 N N . PRO A 1 392 ? 5.039 10.617 12.867 1.00 90.81 392 PRO A N 1
ATOM 3001 C CA . PRO A 1 392 ? 3.989 11.310 12.112 1.00 90.81 392 PRO A CA 1
ATOM 3002 C C . PRO A 1 392 ? 2.586 10.685 12.251 1.00 90.81 392 PRO A C 1
ATOM 3004 O O . PRO A 1 392 ? 1.646 11.128 11.596 1.00 90.81 392 PRO A O 1
ATOM 3007 N N . ILE A 1 393 ? 2.437 9.648 13.079 1.00 92.31 393 ILE A N 1
ATOM 3008 C CA . ILE A 1 393 ? 1.159 8.990 13.401 1.00 92.31 393 ILE A CA 1
ATOM 3009 C C . ILE A 1 393 ? 0.943 9.024 14.920 1.00 92.31 393 ILE A C 1
ATOM 3011 O O . ILE A 1 393 ? 0.086 9.752 15.401 1.00 92.31 393 ILE A O 1
ATOM 3015 N N . GLU A 1 394 ? 1.774 8.304 15.678 1.00 92.19 394 GLU A N 1
ATOM 3016 C CA . GLU A 1 394 ? 1.682 8.204 17.147 1.00 92.19 394 GLU A CA 1
ATOM 3017 C C . GLU A 1 394 ? 1.769 9.542 17.907 1.00 92.19 394 GLU A C 1
ATOM 3019 O O . GLU A 1 394 ? 1.102 9.707 18.925 1.00 92.19 394 GLU A O 1
ATOM 3024 N N . GLU A 1 395 ? 2.541 10.521 17.419 1.00 93.44 395 GLU A N 1
ATOM 3025 C CA . GLU A 1 395 ? 2.684 11.841 18.057 1.00 93.44 395 GLU A CA 1
ATOM 3026 C C . GLU A 1 395 ? 1.909 12.950 17.320 1.00 93.44 395 GLU A C 1
ATOM 3028 O O . GLU A 1 395 ? 2.166 14.146 17.511 1.00 93.44 395 GLU A O 1
ATOM 3033 N N . LEU A 1 396 ? 0.950 12.589 16.460 1.00 93.25 396 LEU A N 1
ATOM 3034 C CA . LEU A 1 396 ? 0.247 13.568 15.632 1.00 93.25 396 LEU A CA 1
ATOM 3035 C C . LEU A 1 396 ? -0.657 14.492 16.468 1.00 93.25 396 LEU A C 1
ATOM 3037 O O . LEU A 1 396 ? -0.671 15.698 16.232 1.00 93.25 396 LEU A O 1
ATOM 3041 N N . GLU A 1 397 ? -1.337 13.973 17.499 1.00 95.50 397 GLU A N 1
ATOM 3042 C CA . GLU A 1 397 ? -2.140 14.806 18.414 1.00 95.50 397 GLU A CA 1
ATOM 3043 C C . GLU A 1 397 ? -1.256 15.795 19.191 1.00 95.50 397 GLU A C 1
ATOM 3045 O O . GLU A 1 397 ? -1.574 16.976 19.295 1.00 95.50 397 GLU A O 1
ATOM 3050 N N . VAL A 1 398 ? -0.095 15.334 19.670 1.00 95.31 398 VAL A N 1
ATOM 3051 C CA . VAL A 1 398 ? 0.900 16.171 20.365 1.00 95.31 398 VAL A CA 1
ATOM 3052 C C . VAL A 1 398 ? 1.410 17.284 19.447 1.00 95.31 398 VAL A C 1
ATOM 3054 O O . VAL A 1 398 ? 1.569 18.425 19.876 1.00 95.31 398 VAL A O 1
ATOM 3057 N N . THR A 1 399 ? 1.626 16.972 18.168 1.00 95.75 399 THR A N 1
ATOM 3058 C CA . THR A 1 399 ? 2.014 17.959 17.154 1.00 95.75 399 THR A CA 1
ATOM 3059 C C . THR A 1 399 ? 0.923 19.014 16.950 1.00 95.75 399 THR A C 1
ATOM 3061 O O . THR A 1 399 ? 1.221 20.208 16.897 1.00 95.75 399 THR A O 1
ATOM 3064 N N . ARG A 1 400 ? -0.352 18.602 16.880 1.00 96.31 400 ARG A N 1
ATOM 3065 C CA . ARG A 1 400 ? -1.481 19.537 16.751 1.00 96.31 400 ARG A CA 1
ATOM 3066 C C . ARG A 1 400 ? -1.565 20.456 17.959 1.00 96.31 400 ARG A C 1
ATOM 3068 O O . ARG A 1 400 ? -1.746 21.658 17.803 1.00 96.31 400 ARG A O 1
ATOM 3075 N N . ASP A 1 401 ? -1.403 19.905 19.152 1.00 96.38 401 ASP A N 1
ATOM 3076 C CA . ASP A 1 401 ? -1.432 20.671 20.391 1.00 96.38 401 ASP A CA 1
ATOM 3077 C C . ASP A 1 401 ? -0.316 21.700 20.461 1.00 96.38 401 ASP A C 1
ATOM 3079 O O . ASP A 1 401 ? -0.551 22.842 20.849 1.00 96.38 401 ASP A O 1
ATOM 3083 N N . TRP A 1 402 ? 0.892 21.321 20.040 1.00 96.38 402 TRP A N 1
ATOM 3084 C CA . TRP A 1 402 ? 2.000 22.261 19.960 1.00 96.38 402 TRP A CA 1
ATOM 3085 C C . TRP A 1 402 ? 1.679 23.419 19.010 1.00 96.38 402 TRP A C 1
ATOM 3087 O O . TRP A 1 402 ? 1.904 24.579 19.352 1.00 96.38 402 TRP A O 1
ATOM 3097 N N . ASN A 1 403 ? 1.060 23.131 17.861 1.00 97.06 403 ASN A N 1
ATOM 3098 C CA . ASN A 1 403 ? 0.608 24.179 16.951 1.00 97.06 403 ASN A CA 1
ATOM 3099 C C . ASN A 1 403 ? -0.445 25.106 17.587 1.00 97.06 403 ASN A C 1
ATOM 3101 O O . ASN A 1 403 ? -0.372 26.319 17.384 1.00 97.06 403 ASN A O 1
ATOM 3105 N N . LEU A 1 404 ? -1.393 24.569 18.367 1.00 97.62 404 LEU A N 1
ATOM 3106 C CA . LEU A 1 404 ? -2.388 25.374 19.089 1.00 97.62 404 LEU A CA 1
ATOM 3107 C C . LEU A 1 404 ? -1.722 26.290 20.125 1.00 97.62 404 LEU A C 1
ATOM 3109 O O . LEU A 1 404 ? -2.008 27.489 20.148 1.00 97.62 404 LEU A O 1
ATOM 3113 N N . ILE A 1 405 ? -0.782 25.766 20.925 1.00 96.50 405 ILE A N 1
ATOM 3114 C CA . ILE A 1 405 ? 0.012 26.580 21.861 1.00 96.50 405 ILE A CA 1
ATOM 3115 C C . ILE A 1 405 ? 0.697 27.719 21.114 1.00 96.50 405 ILE A C 1
ATOM 3117 O O . ILE A 1 405 ? 0.580 28.874 21.527 1.00 96.50 405 ILE A O 1
ATOM 3121 N N . SER A 1 406 ? 1.395 27.417 20.020 1.00 96.19 406 SER A N 1
ATOM 3122 C CA . SER A 1 406 ? 2.134 28.420 19.258 1.00 96.19 406 SER A CA 1
ATOM 3123 C C . SER A 1 406 ? 1.220 29.489 18.662 1.00 96.19 406 SER A C 1
ATOM 3125 O O . SER A 1 406 ? 1.540 30.674 18.758 1.00 96.19 406 SER A O 1
ATOM 3127 N N . ALA A 1 407 ? 0.065 29.109 18.108 1.00 97.56 407 ALA A N 1
ATOM 3128 C CA . ALA A 1 407 ? -0.897 30.049 17.536 1.00 97.56 407 ALA A CA 1
ATOM 3129 C C . ALA A 1 407 ? -1.507 30.979 18.599 1.00 97.56 407 ALA A C 1
ATOM 3131 O O . ALA A 1 407 ? -1.469 32.202 18.438 1.00 97.56 407 ALA A O 1
ATOM 3132 N N . TYR A 1 408 ? -2.005 30.433 19.716 1.00 98.06 408 TYR A N 1
ATOM 3133 C CA . TYR A 1 408 ? -2.563 31.249 20.802 1.00 98.06 408 TYR A CA 1
ATOM 3134 C C . TYR A 1 408 ? -1.516 32.155 21.443 1.00 98.06 408 TYR A C 1
ATOM 3136 O O . TYR A 1 408 ? -1.798 33.318 21.732 1.00 98.06 408 TYR A O 1
ATOM 3144 N N . SER A 1 409 ? -0.295 31.650 21.628 1.00 97.19 409 SER A N 1
ATOM 3145 C CA . SER A 1 409 ? 0.800 32.430 22.208 1.00 97.19 409 SER A CA 1
ATOM 3146 C C . SER A 1 409 ? 1.218 33.573 21.288 1.00 97.19 409 SER A C 1
ATOM 3148 O O . SER A 1 409 ? 1.416 34.689 21.760 1.00 97.19 409 SER A O 1
ATOM 3150 N N . ALA A 1 410 ? 1.301 33.335 19.976 1.00 97.31 410 ALA A N 1
ATOM 3151 C CA . ALA A 1 410 ? 1.648 34.374 19.010 1.00 97.31 410 ALA A CA 1
ATOM 3152 C C . ALA A 1 410 ? 0.565 35.456 18.922 1.00 97.31 410 ALA A C 1
ATOM 3154 O O . ALA A 1 410 ? 0.881 36.647 18.914 1.00 97.31 410 ALA A O 1
ATOM 3155 N N . PHE A 1 411 ? -0.711 35.060 18.924 1.00 97.88 411 PHE A N 1
ATOM 3156 C CA . PHE A 1 411 ? -1.814 36.015 18.941 1.00 97.88 411 PHE A CA 1
ATOM 3157 C C . PHE A 1 411 ? -1.866 36.813 20.254 1.00 97.88 411 PHE A C 1
ATOM 3159 O O . PHE A 1 411 ? -2.006 38.034 20.218 1.00 97.88 411 PHE A O 1
ATOM 3166 N N . SER A 1 412 ? -1.655 36.167 21.408 1.00 97.69 412 SER A N 1
ATOM 3167 C CA . SER A 1 412 ? -1.524 36.862 22.697 1.00 97.69 412 SER A CA 1
ATOM 3168 C C . SER A 1 412 ? -0.325 37.813 22.718 1.00 97.69 412 SER A C 1
ATOM 3170 O O . SER A 1 412 ? -0.439 38.914 23.247 1.00 97.69 412 SER A O 1
ATOM 3172 N N . ALA A 1 413 ? 0.817 37.443 22.134 1.00 97.75 413 ALA A N 1
ATOM 3173 C CA . ALA A 1 413 ? 1.986 38.318 22.059 1.00 97.75 413 ALA A CA 1
ATOM 3174 C C . ALA A 1 413 ? 1.700 39.583 21.231 1.00 97.75 413 ALA A C 1
ATOM 3176 O O . ALA A 1 413 ? 2.075 40.684 21.637 1.00 97.75 413 ALA A O 1
ATOM 3177 N N . MET A 1 414 ? 0.981 39.444 20.109 1.00 97.56 414 MET A N 1
ATOM 3178 C CA . MET A 1 414 ? 0.498 40.592 19.332 1.00 97.56 414 MET A CA 1
ATOM 3179 C C . MET A 1 414 ? -0.464 41.456 20.155 1.00 97.56 414 MET A C 1
ATOM 3181 O O . MET A 1 414 ? -0.310 42.671 20.210 1.00 97.56 414 MET A O 1
ATOM 3185 N N . LYS A 1 415 ? -1.433 40.827 20.830 1.00 96.31 415 LYS A N 1
ATOM 3186 C CA . LYS A 1 415 ? -2.534 41.522 21.503 1.00 96.31 415 LYS A CA 1
ATOM 3187 C C . LYS A 1 415 ? -2.154 42.194 22.824 1.00 96.31 415 LYS A C 1
ATOM 3189 O O . LYS A 1 415 ? -2.623 43.290 23.109 1.00 96.31 415 LYS A O 1
ATOM 3194 N N . ASN A 1 416 ? -1.345 41.517 23.632 1.00 96.50 416 ASN A N 1
ATOM 3195 C CA . ASN A 1 416 ? -1.112 41.855 25.038 1.00 96.50 416 ASN A CA 1
ATOM 3196 C C . ASN A 1 416 ? 0.317 42.347 25.310 1.00 96.50 416 ASN A C 1
ATOM 3198 O O . ASN A 1 416 ? 0.562 42.958 26.345 1.00 96.50 416 ASN A O 1
ATOM 3202 N N . GLN A 1 417 ? 1.274 42.062 24.419 1.00 95.50 417 GLN A N 1
ATOM 3203 C CA . GLN A 1 417 ? 2.710 42.293 24.660 1.00 95.50 417 GLN A CA 1
ATOM 3204 C C . GLN A 1 417 ? 3.366 43.173 23.581 1.00 95.50 417 GLN A C 1
ATOM 3206 O O . GLN A 1 417 ? 4.570 43.417 23.630 1.00 95.50 417 GLN A O 1
ATOM 3211 N N . GLY A 1 418 ? 2.589 43.667 22.609 1.00 95.19 418 GLY A N 1
ATOM 3212 C CA . GLY A 1 418 ? 3.051 44.601 21.581 1.00 95.19 418 GLY A CA 1
ATOM 3213 C C . GLY A 1 418 ? 3.931 43.985 20.487 1.00 95.19 418 GLY A C 1
ATOM 3214 O O . GLY A 1 418 ? 4.589 44.724 19.751 1.00 95.19 418 GLY A O 1
ATOM 3215 N N . ALA A 1 419 ? 3.964 42.654 20.343 1.00 96.69 419 ALA A N 1
ATOM 3216 C CA . ALA A 1 419 ? 4.710 42.017 19.260 1.00 96.69 419 ALA A CA 1
ATOM 3217 C C . ALA A 1 419 ? 4.159 42.470 17.898 1.00 96.69 419 ALA A C 1
ATOM 3219 O O . ALA A 1 419 ? 2.969 42.341 17.623 1.00 96.69 419 ALA A O 1
ATOM 3220 N N . HIS A 1 420 ? 5.033 42.986 17.030 1.00 97.12 420 HIS A N 1
ATOM 3221 C CA . HIS A 1 420 ? 4.665 43.589 15.745 1.00 97.12 420 HIS A CA 1
ATOM 3222 C C . HIS A 1 420 ? 3.723 44.805 15.843 1.00 97.12 420 HIS A C 1
ATOM 3224 O O . HIS A 1 420 ? 3.149 45.166 14.819 1.00 97.12 420 HIS A O 1
ATOM 3230 N N . ALA A 1 421 ? 3.583 45.484 16.991 1.00 96.25 421 ALA A N 1
ATOM 3231 C CA . ALA A 1 421 ? 2.646 46.609 17.165 1.00 96.25 421 ALA A CA 1
ATOM 3232 C C . ALA A 1 421 ? 2.771 47.697 16.079 1.00 96.25 421 ALA A C 1
ATOM 3234 O O . ALA A 1 421 ? 1.772 48.219 15.601 1.00 96.25 421 ALA A O 1
ATOM 3235 N N . ALA A 1 422 ? 3.988 47.974 15.597 1.00 95.56 422 ALA A N 1
ATOM 3236 C CA . ALA A 1 422 ? 4.235 48.932 14.512 1.00 95.56 422 ALA A CA 1
ATOM 3237 C C . ALA A 1 422 ? 3.636 48.528 13.142 1.00 95.56 422 ALA A C 1
ATOM 3239 O O . ALA A 1 422 ? 3.683 49.305 12.189 1.00 95.56 422 ALA A O 1
ATOM 3240 N N . ARG A 1 423 ? 3.120 47.300 12.999 1.00 94.75 423 ARG A N 1
ATOM 3241 C CA . ARG A 1 423 ? 2.504 46.769 11.770 1.00 94.75 423 ARG A CA 1
ATOM 3242 C C . ARG A 1 423 ? 0.992 46.979 11.701 1.00 94.75 423 ARG A C 1
ATOM 3244 O O . ARG A 1 423 ? 0.418 46.694 10.650 1.00 94.75 423 ARG A O 1
ATOM 3251 N N . ASP A 1 424 ? 0.365 47.447 12.775 1.00 92.88 424 ASP A N 1
ATOM 3252 C CA . ASP A 1 424 ? -1.054 47.793 12.825 1.00 92.88 424 ASP A CA 1
ATOM 3253 C C . ASP A 1 424 ? -1.214 49.206 13.408 1.00 92.88 424 ASP A C 1
ATOM 3255 O O . ASP A 1 424 ? -0.689 49.468 14.489 1.00 92.88 424 ASP A O 1
ATOM 3259 N N . PRO A 1 425 ? -1.935 50.131 12.745 1.00 91.88 425 PRO A N 1
ATOM 3260 C CA . PRO A 1 425 ? -2.097 51.503 13.237 1.00 91.88 425 PRO A CA 1
ATOM 3261 C C . PRO A 1 425 ? -2.686 51.607 14.650 1.00 91.88 425 PRO A C 1
ATOM 3263 O O . PRO A 1 425 ? -2.503 52.624 15.310 1.00 91.88 425 PRO A O 1
ATOM 3266 N N . GLN A 1 426 ? -3.391 50.570 15.106 1.00 93.88 426 GLN A N 1
ATOM 3267 C CA . GLN A 1 426 ? -4.035 50.510 16.417 1.00 93.88 426 GLN A CA 1
ATOM 3268 C C . GLN A 1 426 ? -3.300 49.577 17.389 1.00 93.88 426 GLN A C 1
ATOM 3270 O O . GLN A 1 426 ? -3.877 49.182 18.400 1.00 93.88 426 GLN A O 1
ATOM 3275 N N . ALA A 1 427 ? -2.048 49.203 17.087 1.00 94.69 427 ALA A N 1
ATOM 3276 C CA . ALA A 1 427 ? -1.232 48.297 17.897 1.00 94.69 427 ALA A CA 1
ATOM 3277 C C . ALA A 1 427 ? -1.981 47.008 18.301 1.00 94.69 427 ALA A C 1
ATOM 3279 O O . ALA A 1 427 ? -1.877 46.542 19.433 1.00 94.69 427 ALA A O 1
ATOM 3280 N N . HIS A 1 428 ? -2.792 46.472 17.383 1.00 96.69 428 HIS A N 1
ATOM 3281 C CA . HIS A 1 428 ? -3.627 45.279 17.546 1.00 96.69 428 HIS A CA 1
ATOM 3282 C C . HIS A 1 428 ? -4.731 45.393 18.609 1.00 96.69 428 HIS A C 1
ATOM 3284 O O . HIS A 1 428 ? -5.387 44.397 18.924 1.00 96.69 428 HIS A O 1
ATOM 3290 N N . ALA A 1 429 ? -5.047 46.593 19.108 1.00 97.06 429 ALA A N 1
ATOM 3291 C CA . ALA A 1 429 ? -6.107 46.813 20.101 1.00 97.06 429 ALA A CA 1
ATOM 3292 C C . ALA A 1 429 ? -7.501 46.352 19.626 1.00 97.06 429 ALA A C 1
ATOM 3294 O O . ALA A 1 429 ? -8.324 45.921 20.434 1.00 97.06 429 ALA A O 1
ATOM 3295 N N . HIS A 1 430 ? -7.742 46.337 18.314 1.00 97.19 430 HIS A N 1
ATOM 3296 C CA . HIS A 1 430 ? -8.984 45.852 17.695 1.00 97.19 430 HIS A CA 1
ATOM 3297 C C . HIS A 1 430 ? -8.874 44.427 17.131 1.00 97.19 430 HIS A C 1
ATOM 3299 O O . HIS A 1 430 ? -9.871 43.867 16.681 1.00 97.19 430 HIS A O 1
ATOM 3305 N N . ALA A 1 431 ? -7.685 43.818 17.156 1.00 96.62 431 ALA A N 1
ATOM 3306 C CA . ALA A 1 431 ? -7.459 42.501 16.575 1.00 96.62 431 ALA A CA 1
ATOM 3307 C C . ALA A 1 431 ? -8.260 41.415 17.308 1.00 96.62 431 ALA A C 1
ATOM 3309 O O . ALA A 1 431 ? -8.171 41.294 18.531 1.00 96.62 431 ALA A O 1
ATOM 3310 N N . GLU A 1 432 ? -8.986 40.591 16.558 1.00 95.94 432 GLU A N 1
ATOM 3311 C CA . GLU A 1 432 ? -9.674 39.389 17.024 1.00 95.94 432 GLU A CA 1
ATOM 3312 C C . GLU A 1 432 ? -9.294 38.173 16.172 1.00 95.94 432 GLU A C 1
ATOM 3314 O O . GLU A 1 432 ? -9.226 38.253 14.942 1.00 95.94 432 GLU A O 1
ATOM 3319 N N . MET A 1 433 ? -9.048 37.035 16.826 1.00 96.44 433 MET A N 1
ATOM 3320 C CA . MET A 1 433 ? -8.875 35.753 16.148 1.00 96.44 433 MET A CA 1
ATOM 3321 C C . MET A 1 433 ? -10.253 35.258 15.707 1.00 96.44 433 MET A C 1
ATOM 3323 O O . MET A 1 433 ? -11.179 35.175 16.509 1.00 96.44 433 MET A O 1
ATOM 3327 N N . THR A 1 434 ? -10.396 34.976 14.415 1.00 95.81 434 THR A N 1
ATOM 3328 C CA . THR A 1 434 ? -11.692 34.629 13.801 1.00 95.81 434 THR A CA 1
ATOM 3329 C C . THR A 1 434 ? -11.811 33.157 13.457 1.00 95.81 434 THR A C 1
ATOM 3331 O O . THR A 1 434 ? -12.921 32.651 13.313 1.00 95.81 434 THR A O 1
ATOM 3334 N N . TRP A 1 435 ? -10.678 32.478 13.295 1.00 97.00 435 TRP A N 1
ATOM 3335 C CA . TRP A 1 435 ? -10.618 31.053 13.019 1.00 97.00 435 TRP A CA 1
ATOM 3336 C C . TRP A 1 435 ? -9.210 30.529 13.302 1.00 97.00 435 TRP A C 1
ATOM 3338 O O . TRP A 1 435 ? -8.225 31.182 12.961 1.00 97.00 435 TRP A O 1
ATOM 3348 N N . LEU A 1 436 ? -9.122 29.331 13.861 1.00 97.50 436 LEU A N 1
ATOM 3349 C CA . LEU A 1 436 ? -7.918 28.524 13.979 1.00 97.50 436 LEU A CA 1
ATOM 3350 C C . LEU A 1 436 ? -8.318 27.099 13.595 1.00 97.50 436 LEU A C 1
ATOM 3352 O O . LEU A 1 436 ? -9.402 26.630 13.935 1.00 97.50 436 LEU A O 1
ATOM 3356 N N . ALA A 1 437 ? -7.481 26.418 12.821 1.00 96.50 437 ALA A N 1
ATOM 3357 C CA . ALA A 1 437 ? -7.744 25.031 12.475 1.00 96.50 437 ALA A CA 1
ATOM 3358 C C . ALA A 1 437 ? -7.631 24.162 13.739 1.00 96.50 437 ALA A C 1
ATOM 3360 O O . ALA A 1 437 ? -6.529 23.993 14.268 1.00 96.50 437 ALA A O 1
ATOM 3361 N N . TYR A 1 438 ? -8.747 23.596 14.210 1.00 94.44 438 TYR A N 1
ATOM 3362 C CA . TYR A 1 438 ? -8.732 22.621 15.308 1.00 94.44 438 TYR A CA 1
ATOM 3363 C C . TYR A 1 438 ? -8.189 21.257 14.841 1.00 94.44 438 TYR A C 1
ATOM 3365 O O . TYR A 1 438 ? -7.481 20.584 15.589 1.00 94.44 438 TYR A O 1
ATOM 3373 N N . VAL A 1 439 ? -8.422 20.915 13.566 1.00 93.19 439 VAL A N 1
ATOM 3374 C CA . VAL A 1 439 ? -7.845 19.759 12.859 1.00 93.19 439 VAL A CA 1
ATOM 3375 C C . VAL A 1 439 ? -6.599 20.195 12.090 1.00 93.19 439 VAL A C 1
ATOM 3377 O O . VAL A 1 439 ? -6.616 21.198 11.376 1.00 93.19 439 VAL A O 1
ATOM 3380 N N . GLY A 1 440 ? -5.503 19.445 12.197 1.00 93.00 440 GLY A N 1
ATOM 3381 C CA . GLY A 1 440 ? -4.252 19.789 11.522 1.00 93.00 440 GLY A CA 1
ATOM 3382 C C . GLY A 1 440 ? -4.185 19.327 10.060 1.00 93.00 440 GLY A C 1
ATOM 3383 O O . GLY A 1 440 ? -4.668 18.259 9.694 1.00 93.00 440 GLY A O 1
ATOM 3384 N N . GLY A 1 441 ? -3.531 20.108 9.202 1.00 94.88 441 GLY A N 1
ATOM 3385 C CA . GLY A 1 441 ? -3.241 19.748 7.812 1.00 94.88 441 GLY A CA 1
ATOM 3386 C C . GLY A 1 441 ? -1.923 18.988 7.689 1.00 94.88 441 GLY A C 1
ATOM 3387 O O . GLY A 1 441 ? -0.867 19.596 7.506 1.00 94.88 441 GLY A O 1
ATOM 3388 N N . THR A 1 442 ? -1.954 17.660 7.803 1.00 94.06 442 THR A N 1
ATOM 3389 C CA . THR A 1 442 ? -0.737 16.830 7.762 1.00 94.06 442 THR A CA 1
ATOM 3390 C C . THR A 1 442 ? -0.142 16.766 6.346 1.00 94.06 442 THR A C 1
ATOM 3392 O O . THR A 1 442 ? -0.877 16.553 5.375 1.00 94.06 442 THR A O 1
ATOM 3395 N N . ARG A 1 443 ? 1.188 16.923 6.210 1.00 93.25 443 ARG A N 1
ATOM 3396 C CA . ARG A 1 443 ? 1.893 16.916 4.906 1.00 93.25 443 ARG A CA 1
ATOM 3397 C C . ARG A 1 443 ? 2.569 15.603 4.567 1.00 93.25 443 ARG A C 1
ATOM 3399 O O . ARG A 1 443 ? 2.331 15.079 3.482 1.00 93.25 443 ARG A O 1
ATOM 3406 N N . GLU A 1 444 ? 3.271 15.004 5.520 1.00 94.25 444 GLU A N 1
ATOM 3407 C CA . GLU A 1 444 ? 3.979 13.732 5.346 1.00 94.25 444 GLU A CA 1
ATOM 3408 C C . GLU A 1 444 ? 3.679 12.758 6.493 1.00 94.25 444 GLU A C 1
ATOM 3410 O O . GLU A 1 444 ? 3.501 13.176 7.631 1.00 94.25 444 GLU A O 1
ATOM 3415 N N . THR A 1 445 ? 3.549 11.474 6.158 1.00 93.62 445 THR A N 1
ATOM 3416 C CA . THR A 1 445 ? 3.379 10.309 7.054 1.00 93.62 445 THR A CA 1
ATOM 3417 C C . THR A 1 445 ? 4.105 9.123 6.408 1.00 93.62 445 THR A C 1
ATOM 3419 O O . THR A 1 445 ? 5.126 9.330 5.762 1.00 93.62 445 THR A O 1
ATOM 3422 N N . GLN A 1 446 ? 3.589 7.899 6.522 1.00 94.00 446 GLN A N 1
ATOM 3423 C CA . GLN A 1 446 ? 4.047 6.739 5.759 1.00 94.00 446 GLN A CA 1
ATOM 3424 C C . GLN A 1 446 ? 3.544 6.745 4.303 1.00 94.00 446 GLN A C 1
ATOM 3426 O O . GLN A 1 446 ? 2.478 7.292 3.994 1.00 94.00 446 GLN A O 1
ATOM 3431 N N . GLN A 1 447 ? 4.309 6.098 3.424 1.00 96.88 447 GLN A N 1
ATOM 3432 C CA . GLN A 1 447 ? 3.961 5.789 2.037 1.00 96.88 447 GLN A CA 1
ATOM 3433 C C . GLN A 1 447 ? 3.776 4.281 1.879 1.00 96.88 447 GLN A C 1
ATOM 3435 O O . GLN A 1 447 ? 4.500 3.481 2.470 1.00 96.88 447 GLN A O 1
ATOM 3440 N N . LEU A 1 448 ? 2.815 3.891 1.052 1.00 98.19 448 LEU A N 1
ATOM 3441 C CA . LEU A 1 448 ? 2.587 2.506 0.661 1.00 98.19 448 LEU A CA 1
ATOM 3442 C C . LEU A 1 448 ? 3.347 2.201 -0.635 1.00 98.19 448 LEU A C 1
ATOM 3444 O O . LEU A 1 448 ? 3.439 3.051 -1.519 1.00 98.19 448 LEU A O 1
ATOM 3448 N N . LEU A 1 449 ? 3.879 0.987 -0.770 1.00 98.44 449 LEU A N 1
ATOM 3449 C CA . LEU A 1 449 ? 4.734 0.605 -1.892 1.00 98.44 449 LEU A CA 1
ATOM 3450 C C . LEU A 1 449 ? 3.942 -0.079 -3.015 1.00 98.44 449 LEU A C 1
ATOM 3452 O O . LEU A 1 449 ? 3.293 -1.110 -2.823 1.00 98.44 449 LEU A O 1
ATOM 3456 N N . GLY A 1 450 ? 4.054 0.490 -4.211 1.00 97.44 450 GLY A N 1
ATOM 3457 C CA . GLY A 1 450 ? 3.614 -0.081 -5.479 1.00 97.44 450 GLY A CA 1
ATOM 3458 C C . GLY A 1 450 ? 4.772 -0.731 -6.234 1.00 97.44 450 GLY A C 1
ATOM 3459 O O . GLY A 1 450 ? 5.869 -0.906 -5.701 1.00 97.44 450 GLY A O 1
ATOM 3460 N N . ASP A 1 451 ? 4.538 -1.098 -7.493 1.00 96.56 451 ASP A N 1
ATOM 3461 C CA . ASP A 1 451 ? 5.589 -1.682 -8.345 1.00 96.56 451 ASP A CA 1
ATOM 3462 C C . ASP A 1 451 ? 6.651 -0.671 -8.774 1.00 96.56 451 ASP A C 1
ATOM 3464 O O . ASP A 1 451 ? 7.747 -1.049 -9.183 1.00 96.56 451 ASP A O 1
ATOM 3468 N N . VAL A 1 452 ? 6.315 0.615 -8.695 1.00 97.81 452 VAL A N 1
ATOM 3469 C CA . VAL A 1 452 ? 7.226 1.731 -8.926 1.00 97.81 452 VAL A CA 1
ATOM 3470 C C . VAL A 1 452 ? 7.180 2.633 -7.703 1.00 97.81 452 VAL A C 1
ATOM 3472 O O . VAL A 1 452 ? 6.100 2.985 -7.228 1.00 97.81 452 VAL A O 1
ATOM 3475 N N . VAL A 1 453 ? 8.351 3.026 -7.211 1.00 98.12 453 VAL A N 1
ATOM 3476 C CA . VAL A 1 453 ? 8.506 4.131 -6.261 1.00 98.12 453 VAL A CA 1
ATOM 3477 C C . VAL A 1 453 ? 9.016 5.317 -7.064 1.00 98.12 453 VAL A C 1
ATOM 3479 O O . VAL A 1 453 ? 10.170 5.308 -7.482 1.00 98.12 453 VAL A O 1
ATOM 3482 N N . LEU A 1 454 ? 8.161 6.308 -7.327 1.00 98.06 454 LEU A N 1
ATOM 3483 C CA . LEU A 1 454 ? 8.594 7.505 -8.051 1.00 98.06 454 LEU A CA 1
ATOM 3484 C C . LEU A 1 454 ? 9.501 8.346 -7.146 1.00 98.06 454 LEU A C 1
ATOM 3486 O O . LEU A 1 454 ? 9.152 8.629 -5.996 1.00 98.06 454 LEU A O 1
ATOM 3490 N N . THR A 1 455 ? 10.649 8.763 -7.671 1.00 97.31 455 THR A N 1
ATOM 3491 C CA . THR A 1 455 ? 11.637 9.548 -6.926 1.00 97.31 455 THR A CA 1
ATOM 3492 C C . THR A 1 455 ? 11.734 10.993 -7.419 1.00 97.31 455 THR A C 1
ATOM 3494 O O . THR A 1 455 ? 11.355 11.309 -8.546 1.00 97.31 455 THR A O 1
ATOM 3497 N N . GLY A 1 456 ? 12.261 11.893 -6.580 1.00 94.00 456 GLY A N 1
ATOM 3498 C CA . GLY A 1 456 ? 12.636 13.247 -7.016 1.00 94.00 456 GLY A CA 1
ATOM 3499 C C . GLY A 1 456 ? 13.603 13.234 -8.206 1.00 94.00 456 GLY A C 1
ATOM 3500 O O . GLY A 1 456 ? 13.437 14.004 -9.146 1.00 94.00 456 GLY A O 1
ATOM 3501 N N . ASP A 1 457 ? 14.539 12.286 -8.215 1.00 94.19 457 ASP A N 1
ATOM 3502 C CA . ASP A 1 457 ? 15.481 12.056 -9.310 1.00 94.19 457 ASP A CA 1
ATOM 3503 C C . ASP A 1 457 ? 14.792 11.732 -10.639 1.00 94.19 457 ASP A C 1
ATOM 3505 O O . ASP A 1 457 ? 15.229 12.207 -11.686 1.00 94.19 457 ASP A O 1
ATOM 3509 N N . ASP A 1 458 ? 13.715 10.942 -10.614 1.00 95.94 458 ASP A N 1
ATOM 3510 C CA . ASP A 1 458 ? 12.937 10.641 -11.818 1.00 95.94 458 ASP A CA 1
ATOM 3511 C C . ASP A 1 458 ? 12.293 11.904 -12.398 1.00 95.94 458 ASP A C 1
ATOM 3513 O O . ASP A 1 458 ? 12.284 12.109 -13.613 1.00 95.94 458 ASP A O 1
ATOM 3517 N N . ILE A 1 459 ? 11.797 12.783 -11.524 1.00 94.62 459 ILE A N 1
ATOM 3518 C CA . ILE A 1 459 ? 11.209 14.070 -11.912 1.00 94.62 459 ILE A CA 1
ATOM 3519 C C . ILE A 1 459 ? 12.284 15.002 -12.481 1.00 94.62 459 ILE A C 1
ATOM 3521 O O . ILE A 1 459 ? 12.057 15.644 -13.510 1.00 94.62 459 ILE A O 1
ATOM 3525 N N . ASP A 1 460 ? 13.457 15.056 -11.848 1.00 89.44 460 ASP A N 1
ATOM 3526 C CA . ASP A 1 460 ? 14.597 15.864 -12.291 1.00 89.44 460 ASP A CA 1
ATOM 3527 C C . ASP A 1 460 ? 15.096 15.416 -13.670 1.00 89.44 460 ASP A C 1
ATOM 3529 O O . ASP A 1 460 ? 15.288 16.238 -14.568 1.00 89.44 460 ASP A O 1
ATOM 3533 N N . LYS A 1 461 ? 15.250 14.101 -13.860 1.00 89.19 461 LYS A N 1
ATOM 3534 C CA . LYS A 1 461 ? 15.745 13.478 -15.099 1.00 89.19 461 LYS A CA 1
ATOM 3535 C C . LYS A 1 461 ? 14.680 13.350 -16.184 1.00 89.19 461 LYS A C 1
ATOM 3537 O O . LYS A 1 461 ? 15.009 12.946 -17.297 1.00 89.19 461 LYS A O 1
ATOM 3542 N N . LYS A 1 462 ? 13.424 13.698 -15.884 1.00 88.81 462 LYS A N 1
ATOM 3543 C CA . LYS A 1 462 ? 12.278 13.538 -16.791 1.00 88.81 462 LYS A CA 1
ATOM 3544 C C . LYS A 1 462 ? 12.087 12.087 -17.239 1.00 88.81 462 LYS A C 1
ATOM 3546 O O . LYS A 1 462 ? 11.797 11.837 -18.408 1.00 88.81 462 LYS A O 1
ATOM 3551 N N . THR A 1 463 ? 12.251 11.134 -16.320 1.00 91.12 463 THR A N 1
ATOM 3552 C CA . THR A 1 463 ? 12.068 9.707 -16.603 1.00 91.12 463 THR A CA 1
ATOM 3553 C C . THR A 1 463 ? 10.687 9.467 -17.217 1.00 91.12 463 THR A C 1
ATOM 3555 O O . THR A 1 463 ? 9.659 9.858 -16.667 1.00 91.12 463 THR A O 1
ATOM 3558 N N . VAL A 1 464 ? 10.653 8.818 -18.380 1.00 87.56 464 VAL A N 1
ATOM 3559 C CA . VAL A 1 464 ? 9.400 8.516 -19.078 1.00 87.56 464 VAL A CA 1
ATOM 3560 C C . VAL A 1 464 ? 8.885 7.157 -18.629 1.00 87.56 464 VAL A C 1
ATOM 3562 O O . VAL A 1 464 ? 9.568 6.143 -18.764 1.00 87.56 464 VAL A O 1
ATOM 3565 N N . PHE A 1 465 ? 7.642 7.129 -18.154 1.00 90.00 465 PHE A N 1
ATOM 3566 C CA . PHE A 1 465 ? 6.940 5.896 -17.820 1.00 90.00 465 PHE A CA 1
ATOM 3567 C C . PHE A 1 465 ? 5.825 5.617 -18.842 1.00 90.00 465 PHE A C 1
ATOM 3569 O O . PHE A 1 465 ? 5.031 6.515 -19.128 1.00 90.00 465 PHE A O 1
ATOM 3576 N N . PRO A 1 466 ? 5.702 4.382 -19.370 1.00 88.94 466 PRO A N 1
ATOM 3577 C CA . PRO A 1 466 ? 4.697 4.032 -20.388 1.00 88.94 466 PRO A CA 1
ATOM 3578 C C . PRO A 1 466 ? 3.242 4.125 -19.891 1.00 88.94 466 PRO A C 1
ATOM 3580 O O . PRO A 1 466 ? 2.296 4.115 -20.685 1.00 88.94 466 PRO A O 1
ATOM 3583 N N . ASP A 1 467 ? 3.072 4.188 -18.574 1.00 95.50 467 ASP A N 1
ATOM 3584 C CA . ASP A 1 467 ? 1.827 4.327 -17.826 1.00 95.50 467 ASP A CA 1
ATOM 3585 C C . ASP A 1 467 ? 1.734 5.652 -17.054 1.00 95.50 467 ASP A C 1
ATOM 3587 O O . ASP A 1 467 ? 0.941 5.766 -16.119 1.00 95.50 467 ASP A O 1
ATOM 3591 N N . GLY A 1 468 ? 2.541 6.651 -17.422 1.00 96.75 468 GLY A N 1
ATOM 3592 C CA . GLY A 1 468 ? 2.401 8.015 -16.923 1.00 96.75 468 GLY A CA 1
ATOM 3593 C C . GLY A 1 468 ? 1.011 8.565 -17.246 1.00 96.75 468 GLY A C 1
ATOM 3594 O O . GLY A 1 468 ? 0.662 8.676 -18.418 1.00 96.75 468 GLY A O 1
ATOM 3595 N N . CYS A 1 469 ? 0.203 8.871 -16.227 1.00 95.44 469 CYS A N 1
ATOM 3596 C CA . CYS A 1 469 ? -1.224 9.169 -16.409 1.00 95.44 469 CYS A CA 1
ATOM 3597 C C . CYS A 1 469 ? -1.714 10.436 -15.698 1.00 95.44 469 CYS A C 1
ATOM 3599 O O . CYS A 1 469 ? -2.644 11.074 -16.183 1.00 95.44 469 CYS A O 1
ATOM 3601 N N . VAL A 1 470 ? -1.086 10.841 -14.592 1.00 97.75 470 VAL A N 1
ATOM 3602 C CA . VAL A 1 470 ? -1.472 12.043 -13.835 1.00 97.75 470 VAL A CA 1
ATOM 3603 C C . VAL A 1 470 ? -0.363 13.073 -13.911 1.00 97.75 470 VAL A C 1
ATOM 3605 O O . VAL A 1 470 ? 0.755 12.786 -13.507 1.00 97.75 470 VAL A O 1
ATOM 3608 N N . LEU A 1 471 ? -0.657 14.280 -14.385 1.00 96.38 471 LEU A N 1
ATOM 3609 C CA . LEU A 1 471 ? 0.336 15.350 -14.436 1.00 96.38 471 LEU A CA 1
ATOM 3610 C C . LEU A 1 471 ? 0.428 16.049 -13.079 1.00 96.38 471 LEU A C 1
ATOM 3612 O O . LEU A 1 471 ? -0.550 16.632 -12.617 1.00 96.38 471 LEU A O 1
ATOM 3616 N N . THR A 1 472 ? 1.608 16.026 -12.459 1.00 96.31 472 THR A N 1
ATOM 3617 C CA . THR A 1 472 ? 1.936 16.990 -11.404 1.00 96.31 472 THR A CA 1
ATOM 3618 C C . THR A 1 472 ? 2.549 18.238 -12.015 1.00 96.31 472 THR A C 1
ATOM 3620 O O . THR A 1 472 ? 3.377 18.151 -12.917 1.00 96.31 472 THR A O 1
ATOM 3623 N N . THR A 1 473 ? 2.145 19.405 -11.532 1.00 95.94 473 THR A N 1
ATOM 3624 C CA . THR A 1 473 ? 2.622 20.711 -12.011 1.00 95.94 473 THR A CA 1
ATOM 3625 C C . THR A 1 473 ? 3.310 21.513 -10.916 1.00 95.94 473 THR A C 1
ATOM 3627 O O . THR A 1 473 ? 3.981 22.498 -11.201 1.00 95.94 473 THR A O 1
ATOM 3630 N N . TRP A 1 474 ? 3.199 21.103 -9.653 1.00 94.94 474 TRP A N 1
ATOM 3631 C CA . TRP A 1 474 ? 3.838 21.817 -8.555 1.00 94.94 474 TRP A CA 1
ATOM 3632 C C . TRP A 1 474 ? 5.354 21.606 -8.567 1.00 94.94 474 TRP A C 1
ATOM 3634 O O . TRP A 1 474 ? 5.838 20.543 -8.952 1.00 94.94 474 TRP A O 1
ATOM 3644 N N . SER A 1 475 ? 6.128 22.601 -8.135 1.00 93.62 475 SER A N 1
ATOM 3645 C CA . SER A 1 475 ? 7.552 22.367 -7.864 1.00 93.62 475 SER A CA 1
ATOM 3646 C C . SER A 1 475 ? 7.692 21.402 -6.685 1.00 93.62 475 SER A C 1
ATOM 3648 O O . SER A 1 475 ? 6.784 21.295 -5.867 1.00 93.62 475 SER A O 1
ATOM 3650 N N . ILE A 1 476 ? 8.816 20.698 -6.579 1.00 95.19 476 ILE A N 1
ATOM 3651 C CA . ILE A 1 476 ? 9.090 19.926 -5.363 1.00 95.19 476 ILE A CA 1
ATOM 3652 C C . ILE A 1 476 ? 9.289 20.942 -4.233 1.00 95.19 476 ILE A C 1
ATOM 3654 O O . ILE A 1 476 ? 10.248 21.711 -4.287 1.00 95.19 476 ILE A O 1
ATOM 3658 N N . ASP A 1 477 ? 8.371 20.989 -3.265 1.00 93.62 477 ASP A N 1
ATOM 3659 C CA . ASP A 1 477 ? 8.398 21.909 -2.125 1.00 93.62 477 ASP A CA 1
ATOM 3660 C C . ASP A 1 477 ? 8.528 21.144 -0.797 1.00 93.62 477 ASP A C 1
ATOM 3662 O O . ASP A 1 477 ? 7.575 20.614 -0.221 1.00 93.62 477 ASP A O 1
ATOM 3666 N N . LEU A 1 478 ? 9.759 21.063 -0.295 1.00 95.00 478 LEU A N 1
ATOM 3667 C CA . LEU A 1 478 ? 10.062 20.332 0.935 1.00 95.00 478 LEU A CA 1
ATOM 3668 C C . LEU A 1 478 ? 10.147 21.307 2.097 1.00 95.00 478 LEU A C 1
ATOM 3670 O O . LEU A 1 478 ? 10.938 22.249 2.075 1.00 95.00 478 LEU A O 1
ATOM 3674 N N . HIS A 1 479 ? 9.308 21.092 3.101 1.00 95.31 479 HIS A N 1
ATOM 3675 C CA . HIS A 1 479 ? 9.214 21.980 4.247 1.00 95.31 479 HIS A CA 1
ATOM 3676 C C . HIS A 1 479 ? 10.244 21.585 5.302 1.00 95.31 479 HIS A C 1
ATOM 3678 O O . HIS A 1 479 ? 10.389 20.409 5.634 1.00 95.31 479 HIS A O 1
ATOM 3684 N N . VAL A 1 480 ? 10.961 22.578 5.819 1.00 95.12 480 VAL A N 1
ATOM 3685 C CA . VAL A 1 480 ? 11.943 22.425 6.899 1.00 95.12 480 VAL A CA 1
ATOM 3686 C C . VAL A 1 480 ? 11.750 23.537 7.928 1.00 95.12 480 VAL A C 1
ATOM 3688 O O . VAL A 1 480 ? 11.223 24.593 7.562 1.00 95.12 480 VAL A O 1
ATOM 3691 N N . PRO A 1 481 ? 12.184 23.355 9.187 1.00 95.50 481 PRO A N 1
ATOM 3692 C CA . PRO A 1 481 ? 12.180 24.428 10.177 1.00 95.50 481 PRO A CA 1
ATOM 3693 C C . PRO A 1 481 ? 12.858 25.703 9.659 1.00 95.50 481 PRO A C 1
ATOM 3695 O O . PRO A 1 481 ? 13.942 25.655 9.069 1.00 95.50 481 PRO A O 1
ATOM 3698 N N . GLU A 1 482 ? 12.229 26.859 9.870 1.00 94.94 482 GLU A N 1
ATOM 3699 C CA . GLU A 1 482 ? 12.841 28.145 9.544 1.00 94.94 482 GLU A CA 1
ATOM 3700 C C . GLU A 1 482 ? 13.816 28.543 10.655 1.00 94.94 482 GLU A C 1
ATOM 3702 O O . GLU A 1 482 ? 13.420 28.873 11.777 1.00 94.94 482 GLU A O 1
ATOM 3707 N N . GLU A 1 483 ? 15.109 28.522 10.334 1.00 92.19 483 GLU A N 1
ATOM 3708 C CA . GLU A 1 483 ? 16.201 28.760 11.279 1.00 92.19 483 GLU A CA 1
ATOM 3709 C C . GLU A 1 483 ? 16.056 30.098 12.013 1.00 92.19 483 GLU A C 1
ATOM 3711 O O . GLU A 1 483 ? 16.321 30.172 13.214 1.00 92.19 483 GLU A O 1
ATOM 3716 N N . ARG A 1 484 ? 15.566 31.145 11.331 1.00 91.38 484 ARG A N 1
ATOM 3717 C CA . ARG A 1 484 ? 15.331 32.459 11.946 1.00 91.38 484 ARG A CA 1
ATOM 3718 C C . ARG A 1 484 ? 14.441 32.381 13.190 1.00 91.38 484 ARG A C 1
ATOM 3720 O O . ARG A 1 484 ? 14.717 33.085 14.156 1.00 91.38 484 ARG A O 1
ATOM 3727 N N . TYR A 1 485 ? 13.395 31.559 13.146 1.00 91.69 485 TYR A N 1
ATOM 3728 C CA . TYR A 1 485 ? 12.373 31.452 14.193 1.00 91.69 485 TYR A CA 1
ATOM 3729 C C . TYR A 1 485 ? 12.602 30.259 15.128 1.00 91.69 485 TYR A C 1
ATOM 3731 O O . TYR A 1 485 ? 12.074 30.215 16.234 1.00 91.69 485 TYR A O 1
ATOM 3739 N N . SER A 1 486 ? 13.441 29.308 14.716 1.00 87.31 486 SER A N 1
ATOM 3740 C CA . SER A 1 486 ? 13.694 28.082 15.478 1.00 87.31 486 SER A CA 1
ATOM 3741 C C . SER A 1 486 ? 14.642 28.293 16.664 1.00 87.31 486 SER A C 1
ATOM 3743 O O . SER A 1 486 ? 14.625 27.501 17.596 1.00 87.31 486 SER A O 1
ATOM 3745 N N . LYS A 1 487 ? 15.445 29.368 16.691 1.00 81.31 487 LYS A N 1
ATOM 3746 C CA . LYS A 1 487 ? 16.471 29.591 17.736 1.00 81.31 487 LYS A CA 1
ATOM 3747 C C . LYS A 1 487 ? 15.919 29.657 19.160 1.00 81.31 487 LYS A C 1
ATOM 3749 O O . LYS A 1 487 ? 16.592 29.209 20.080 1.00 81.31 487 LYS A O 1
ATOM 3754 N N . ALA A 1 488 ? 14.722 30.212 19.341 1.00 74.69 488 ALA A N 1
ATOM 3755 C CA . ALA A 1 488 ? 14.094 30.314 20.656 1.00 74.69 488 ALA A CA 1
ATOM 3756 C C . ALA A 1 488 ? 13.477 28.987 21.133 1.00 74.69 488 ALA A C 1
ATOM 3758 O O . ALA A 1 488 ? 13.301 28.801 22.331 1.00 74.69 488 ALA A O 1
ATOM 3759 N N . ASN A 1 489 ? 13.160 28.068 20.212 1.00 79.94 489 ASN A N 1
ATOM 3760 C CA . ASN A 1 489 ? 12.536 26.772 20.498 1.00 79.94 489 ASN A CA 1
ATOM 3761 C C . ASN A 1 489 ? 13.093 25.678 19.559 1.00 79.94 489 ASN A C 1
ATOM 3763 O O . ASN A 1 489 ? 12.344 25.140 18.739 1.00 79.94 489 ASN A O 1
ATOM 3767 N N . PRO A 1 490 ? 14.398 25.353 19.641 1.00 81.25 490 PRO A N 1
ATOM 3768 C CA . PRO A 1 490 ? 15.070 24.515 18.643 1.00 81.25 490 PRO A CA 1
ATOM 3769 C C . PRO A 1 490 ? 14.539 23.080 18.606 1.00 81.25 490 PRO A C 1
ATOM 3771 O O . PRO A 1 490 ? 14.488 22.475 17.541 1.00 81.25 490 PRO A O 1
ATOM 3774 N N . GLU A 1 491 ? 14.079 22.563 19.746 1.00 82.69 491 GLU A N 1
ATOM 3775 C CA . GLU A 1 491 ? 13.515 21.214 19.859 1.00 82.69 491 GLU A CA 1
ATOM 3776 C C . GLU A 1 491 ? 12.102 21.110 19.264 1.00 82.69 491 GLU A C 1
ATOM 3778 O O . GLU A 1 491 ? 11.666 20.032 18.853 1.00 82.69 491 GLU A O 1
ATOM 3783 N N . HIS A 1 492 ? 11.355 22.219 19.226 1.00 89.06 492 HIS A N 1
ATOM 3784 C CA . HIS A 1 492 ? 9.948 22.246 18.813 1.00 89.06 492 HIS A CA 1
ATOM 3785 C C . HIS A 1 492 ? 9.644 23.442 17.891 1.00 89.06 492 HIS A C 1
ATOM 3787 O O . HIS A 1 492 ? 8.831 24.311 18.233 1.00 89.06 492 HIS A O 1
ATOM 3793 N N . PRO A 1 493 ? 10.275 23.511 16.706 1.00 93.75 493 PRO A N 1
ATOM 3794 C CA . PRO A 1 493 ? 9.993 24.569 15.749 1.00 93.75 493 PRO A CA 1
ATOM 3795 C C . PRO A 1 493 ? 8.539 24.492 15.272 1.00 93.75 493 PRO A C 1
ATOM 3797 O O . PRO A 1 493 ? 7.992 23.409 15.063 1.00 93.75 493 PRO A O 1
ATOM 3800 N N . PHE A 1 494 ? 7.917 25.658 15.101 1.00 95.00 494 PHE A N 1
ATOM 3801 C CA . PHE A 1 494 ? 6.517 25.798 14.673 1.00 95.00 494 PHE A CA 1
ATOM 3802 C C . PHE A 1 494 ? 6.342 26.743 13.475 1.00 95.00 494 PHE A C 1
ATOM 3804 O O . PHE A 1 494 ? 5.218 27.059 13.087 1.00 95.00 494 PHE A O 1
ATOM 3811 N N . ILE A 1 495 ? 7.456 27.199 12.894 1.00 96.38 495 ILE A N 1
ATOM 3812 C CA . ILE A 1 495 ? 7.496 27.950 11.642 1.00 96.38 495 ILE A CA 1
ATOM 3813 C C . ILE A 1 495 ? 8.418 27.213 10.677 1.00 96.38 495 ILE A C 1
ATOM 3815 O O . ILE A 1 495 ? 9.572 26.926 11.007 1.00 96.38 495 ILE A O 1
ATOM 3819 N N . SER A 1 496 ? 7.919 26.935 9.478 1.00 96.06 496 SER A N 1
ATOM 3820 C CA . SER A 1 496 ? 8.672 26.304 8.400 1.00 96.06 496 SER A CA 1
ATOM 3821 C C . SER A 1 496 ? 9.023 27.287 7.281 1.00 96.06 496 SER A C 1
ATOM 3823 O O . SER A 1 496 ? 8.471 28.381 7.160 1.00 96.06 496 SER A O 1
ATOM 3825 N N . LYS A 1 497 ? 9.956 26.872 6.428 1.00 95.62 497 LYS A N 1
ATOM 3826 C CA . LYS A 1 497 ? 10.143 27.397 5.073 1.00 95.62 497 LYS A CA 1
ATOM 3827 C C . LYS A 1 497 ? 10.039 26.254 4.073 1.00 95.62 497 LYS A C 1
ATOM 3829 O O . LYS A 1 497 ? 10.314 25.104 4.410 1.00 95.62 497 LYS A O 1
ATOM 3834 N N . ALA A 1 498 ? 9.712 26.582 2.828 1.00 94.38 498 ALA A N 1
ATOM 3835 C CA . ALA A 1 498 ? 9.735 25.634 1.723 1.00 94.38 498 ALA A CA 1
ATOM 3836 C C . ALA A 1 498 ? 11.060 25.741 0.958 1.00 94.38 498 ALA A C 1
ATOM 3838 O O . ALA A 1 498 ? 11.458 26.826 0.528 1.00 94.38 498 ALA A O 1
ATOM 3839 N N . ILE A 1 499 ? 11.731 24.608 0.770 1.00 94.25 499 ILE A N 1
ATOM 3840 C CA . ILE A 1 499 ? 12.863 24.452 -0.142 1.00 94.25 499 ILE A CA 1
ATOM 3841 C C . ILE A 1 499 ? 12.302 23.985 -1.481 1.00 94.25 499 ILE A C 1
ATOM 3843 O O . ILE A 1 499 ? 11.737 22.894 -1.573 1.00 94.25 499 ILE A O 1
ATOM 3847 N N . PHE A 1 500 ? 12.463 24.813 -2.512 1.00 92.81 500 PHE A N 1
ATOM 3848 C CA . PHE A 1 500 ? 11.952 24.524 -3.845 1.00 92.81 500 PHE A CA 1
ATOM 3849 C C . PHE A 1 500 ? 13.007 23.878 -4.740 1.00 92.81 500 PHE A C 1
ATOM 3851 O O . PHE A 1 500 ? 14.116 24.393 -4.885 1.00 92.81 500 PHE A O 1
ATOM 3858 N N . ARG A 1 501 ? 12.615 22.803 -5.428 1.00 92.19 501 ARG A N 1
ATOM 3859 C CA . ARG A 1 501 ? 13.288 22.305 -6.631 1.00 92.19 501 ARG A CA 1
ATOM 3860 C C . ARG A 1 501 ? 12.352 22.513 -7.821 1.00 92.19 501 ARG A C 1
ATOM 3862 O O . ARG A 1 501 ? 11.287 21.896 -7.914 1.00 92.19 501 ARG A O 1
ATOM 3869 N N . HIS A 1 502 ? 12.725 23.415 -8.725 1.00 90.69 502 HIS A N 1
ATOM 3870 C CA . HIS A 1 502 ? 11.906 23.819 -9.878 1.00 90.69 502 HIS A CA 1
ATOM 3871 C C . HIS A 1 502 ? 12.028 22.858 -11.065 1.00 90.69 502 HIS A C 1
ATOM 3873 O O . HIS A 1 502 ? 12.115 23.265 -12.220 1.00 90.69 502 HIS A O 1
ATOM 3879 N N . SER A 1 503 ? 12.017 21.562 -10.772 1.00 84.38 503 SER A N 1
ATOM 3880 C CA . SER A 1 503 ? 12.201 20.503 -11.759 1.00 84.38 503 SER A CA 1
ATOM 3881 C C . SER A 1 503 ? 10.942 20.187 -12.547 1.00 84.38 503 SER A C 1
ATOM 3883 O O . SER A 1 503 ? 11.003 19.398 -13.475 1.00 84.38 503 SER A O 1
ATOM 3885 N N . VAL A 1 504 ? 9.792 20.772 -12.217 1.00 88.81 504 VAL A N 1
ATOM 3886 C CA . VAL A 1 504 ? 8.519 20.564 -12.921 1.00 88.81 504 VAL A CA 1
ATOM 3887 C C . VAL A 1 504 ? 8.143 21.847 -13.653 1.00 88.81 504 VAL A C 1
ATOM 3889 O O . VAL A 1 504 ? 8.057 22.909 -13.036 1.00 88.81 504 VAL A O 1
ATOM 3892 N N . ASP A 1 505 ? 7.898 21.746 -14.961 1.00 87.50 505 ASP A N 1
ATOM 3893 C CA . ASP A 1 505 ? 7.329 22.848 -15.736 1.00 87.50 505 ASP A CA 1
ATOM 3894 C C . ASP A 1 505 ? 5.810 22.841 -15.548 1.00 87.50 505 ASP A C 1
ATOM 3896 O O . ASP A 1 505 ? 5.134 21.885 -15.918 1.00 87.50 505 ASP A O 1
ATOM 3900 N N . LYS A 1 506 ? 5.267 23.921 -14.985 1.00 88.88 506 LYS A N 1
ATOM 3901 C CA . LYS A 1 506 ? 3.833 24.079 -14.712 1.00 88.88 506 LYS A CA 1
ATOM 3902 C C . LYS A 1 506 ? 2.957 24.004 -15.966 1.00 88.88 506 LYS A C 1
ATOM 3904 O O . LYS A 1 506 ? 1.794 23.626 -15.870 1.00 88.88 506 LYS A O 1
ATOM 3909 N N . ARG A 1 507 ? 3.498 24.358 -17.138 1.00 87.19 507 ARG A N 1
ATOM 3910 C CA . ARG A 1 507 ? 2.748 24.426 -18.404 1.00 87.19 507 ARG A CA 1
ATOM 3911 C C . ARG A 1 507 ? 2.466 23.053 -19.004 1.00 87.19 507 ARG A C 1
ATOM 3913 O O . ARG A 1 507 ? 1.482 22.911 -19.719 1.00 87.19 507 ARG A O 1
ATOM 3920 N N . VAL A 1 508 ? 3.324 22.071 -18.731 1.00 88.75 508 VAL A N 1
ATOM 3921 C CA . VAL A 1 508 ? 3.223 20.709 -19.289 1.00 88.75 508 VAL A CA 1
ATOM 3922 C C . VAL A 1 508 ? 3.107 19.626 -18.215 1.00 88.75 508 VAL A C 1
ATOM 3924 O O . VAL A 1 508 ? 2.551 18.566 -18.471 1.00 88.75 508 VAL A O 1
ATOM 3927 N N . GLY A 1 509 ? 3.580 19.896 -17.000 1.00 93.56 509 GLY A N 1
ATOM 3928 C CA . GLY A 1 509 ? 3.614 18.956 -15.887 1.00 93.56 509 GLY A CA 1
ATOM 3929 C C . GLY A 1 509 ? 4.620 17.813 -16.057 1.00 93.56 509 GLY A C 1
ATOM 3930 O O . GLY A 1 509 ? 5.405 17.759 -17.003 1.00 93.56 509 GLY A O 1
ATOM 3931 N N . TYR A 1 510 ? 4.605 16.892 -15.096 1.00 96.25 510 TYR A N 1
ATOM 3932 C CA . TYR A 1 510 ? 5.335 15.629 -15.125 1.00 96.25 510 TYR A CA 1
ATOM 3933 C C . TYR A 1 510 ? 4.366 14.459 -14.877 1.00 96.25 510 TYR A C 1
ATOM 3935 O O . TYR A 1 510 ? 3.606 14.512 -13.904 1.00 96.25 510 TYR A O 1
ATOM 3943 N N . PRO A 1 511 ? 4.358 13.416 -15.727 1.00 96.56 511 PRO A N 1
ATOM 3944 C CA . PRO A 1 511 ? 3.397 12.326 -15.625 1.00 96.56 511 PRO A CA 1
ATOM 3945 C C . PRO A 1 511 ? 3.795 11.289 -14.562 1.00 96.56 511 PRO A C 1
ATOM 3947 O O . PRO A 1 511 ? 4.795 10.587 -14.681 1.00 96.56 511 PRO A O 1
ATOM 3950 N N . ILE A 1 512 ? 2.957 11.142 -13.540 1.00 98.31 512 ILE A N 1
ATOM 3951 C CA . ILE A 1 512 ? 3.067 10.127 -12.490 1.00 98.31 512 ILE A CA 1
ATOM 3952 C C . ILE A 1 512 ? 2.582 8.775 -13.048 1.00 98.31 512 ILE A C 1
ATOM 3954 O O . ILE A 1 512 ? 1.483 8.723 -13.621 1.00 98.31 512 ILE A O 1
ATOM 3958 N N . PRO A 1 513 ? 3.357 7.684 -12.900 1.00 98.25 513 PRO A N 1
ATOM 3959 C CA . PRO A 1 513 ? 2.971 6.368 -13.399 1.00 98.25 513 PRO A CA 1
ATOM 3960 C C . PRO A 1 513 ? 1.828 5.744 -12.593 1.00 98.25 513 PRO A C 1
ATOM 3962 O O . PRO A 1 513 ? 1.814 5.797 -11.363 1.00 98.25 513 PRO A O 1
ATOM 3965 N N . TYR A 1 514 ? 0.903 5.075 -13.285 1.00 98.62 514 TYR A N 1
ATOM 3966 C CA . TYR A 1 514 ? -0.209 4.336 -12.673 1.00 98.62 514 TYR A CA 1
ATOM 3967 C C . TYR A 1 514 ? 0.260 3.287 -11.653 1.00 98.62 514 TYR A C 1
ATOM 3969 O O . TYR A 1 514 ? -0.397 3.073 -10.635 1.00 98.62 514 TYR A O 1
ATOM 3977 N N . ARG A 1 515 ? 1.427 2.669 -11.873 1.00 98.62 515 ARG A N 1
ATOM 3978 C CA . ARG A 1 515 ? 2.039 1.714 -10.931 1.00 98.62 515 ARG A CA 1
ATOM 3979 C C . ARG A 1 515 ? 2.352 2.275 -9.538 1.00 98.62 515 ARG A C 1
ATOM 3981 O O . ARG A 1 515 ? 2.634 1.488 -8.636 1.00 98.62 515 ARG A O 1
ATOM 3988 N N . CYS A 1 516 ? 2.268 3.592 -9.338 1.00 98.75 516 CYS A N 1
ATOM 3989 C CA . CYS A 1 516 ? 2.335 4.211 -8.013 1.00 98.75 516 CYS A CA 1
ATOM 3990 C C . CYS A 1 516 ? 1.009 4.153 -7.229 1.00 98.75 516 CYS A C 1
ATOM 3992 O O . CYS A 1 516 ? 1.010 4.442 -6.032 1.00 98.75 516 CYS A O 1
ATOM 3994 N N . PHE A 1 517 ? -0.112 3.816 -7.877 1.00 98.75 517 PHE A N 1
ATOM 3995 C CA . PHE A 1 517 ? -1.473 3.950 -7.334 1.00 98.75 517 PHE A CA 1
ATOM 3996 C C . PHE A 1 517 ? -2.105 2.627 -6.882 1.00 98.75 517 PHE A C 1
ATOM 3998 O O . PHE A 1 517 ? -3.310 2.570 -6.639 1.00 98.75 517 PHE A O 1
ATOM 4005 N N . TYR A 1 518 ? -1.327 1.550 -6.765 1.00 98.75 518 TYR A N 1
ATOM 4006 C CA . TYR A 1 518 ? -1.788 0.290 -6.182 1.00 98.75 518 TYR A CA 1
ATOM 4007 C C . TYR A 1 518 ? -0.710 -0.375 -5.325 1.00 98.75 518 TYR A C 1
ATOM 4009 O O . TYR A 1 518 ? 0.483 -0.157 -5.537 1.00 98.75 518 TYR A O 1
ATOM 4017 N N . SER A 1 519 ? -1.135 -1.195 -4.365 1.00 98.62 519 SER A N 1
ATOM 4018 C CA . SER A 1 519 ? -0.230 -1.949 -3.496 1.00 98.62 519 SER A CA 1
ATOM 4019 C C . SER A 1 519 ? 0.451 -3.083 -4.256 1.00 98.62 519 SER A C 1
ATOM 4021 O O . SER A 1 519 ? -0.189 -3.843 -4.984 1.00 98.62 519 SER A O 1
ATOM 4023 N N . ARG A 1 520 ? 1.758 -3.256 -4.051 1.00 97.19 520 ARG A N 1
ATOM 4024 C CA . ARG A 1 520 ? 2.497 -4.354 -4.682 1.00 97.19 520 ARG A CA 1
ATOM 4025 C C . ARG A 1 520 ? 2.188 -5.733 -4.083 1.00 97.19 520 ARG A C 1
ATOM 4027 O O . ARG A 1 520 ? 2.455 -6.728 -4.751 1.00 97.19 520 ARG A O 1
ATOM 4034 N N . ASN A 1 521 ? 1.643 -5.825 -2.871 1.00 96.56 521 ASN A N 1
ATOM 4035 C CA . ASN A 1 521 ? 1.427 -7.101 -2.171 1.00 96.56 521 ASN A CA 1
ATOM 4036 C C . ASN A 1 521 ? -0.013 -7.327 -1.664 1.00 96.56 521 ASN A C 1
ATOM 4038 O O . ASN A 1 521 ? -0.308 -8.415 -1.168 1.00 96.56 521 ASN A O 1
ATOM 4042 N N . VAL A 1 522 ? -0.913 -6.348 -1.805 1.00 98.25 522 VAL A N 1
ATOM 4043 C CA . VAL A 1 522 ? -2.353 -6.503 -1.535 1.00 98.25 522 VAL A CA 1
ATOM 4044 C C . VAL A 1 522 ? -3.126 -6.385 -2.849 1.00 98.25 522 VAL A C 1
ATOM 4046 O O . VAL A 1 522 ? -3.247 -5.308 -3.430 1.00 98.25 522 VAL A O 1
ATOM 4049 N N . ASP A 1 523 ? -3.656 -7.513 -3.320 1.00 97.75 523 ASP A N 1
ATOM 4050 C CA . ASP A 1 523 ? -4.045 -7.727 -4.723 1.00 97.75 523 ASP A CA 1
ATOM 4051 C C . ASP A 1 523 ? -5.227 -6.887 -5.216 1.00 97.75 523 ASP A C 1
ATOM 4053 O O . ASP A 1 523 ? -5.452 -6.801 -6.420 1.00 97.75 523 ASP A O 1
ATOM 4057 N N . ASN A 1 524 ? -6.019 -6.303 -4.322 1.00 98.62 524 ASN A N 1
ATOM 4058 C CA . ASN A 1 524 ? -7.188 -5.492 -4.667 1.00 98.62 524 ASN A CA 1
ATOM 4059 C C . ASN A 1 524 ? -7.179 -4.106 -4.004 1.00 98.62 524 ASN A C 1
ATOM 4061 O O . ASN A 1 524 ? -8.234 -3.478 -3.894 1.00 98.62 524 ASN A O 1
ATOM 4065 N N . LEU A 1 525 ? -5.999 -3.631 -3.586 1.00 98.88 525 LEU A N 1
ATOM 4066 C CA . LEU A 1 525 ? -5.824 -2.332 -2.942 1.00 98.88 525 LEU A CA 1
ATOM 4067 C C . LEU A 1 525 ? -5.217 -1.294 -3.896 1.00 98.88 525 LEU A C 1
ATOM 4069 O O . LEU A 1 525 ? -4.055 -1.379 -4.296 1.00 98.88 525 LEU A O 1
ATOM 4073 N N . PHE A 1 526 ? -6.008 -0.271 -4.195 1.00 98.94 526 PHE A N 1
ATOM 4074 C CA . PHE A 1 526 ? -5.586 0.990 -4.786 1.00 98.94 526 PHE A CA 1
ATOM 4075 C C . PHE A 1 526 ? -5.186 2.011 -3.717 1.00 98.94 526 PHE A C 1
ATOM 4077 O O . PHE A 1 526 ? -5.547 1.900 -2.546 1.00 98.94 526 PHE A O 1
ATOM 4084 N N . MET A 1 527 ? -4.459 3.039 -4.140 1.00 98.44 527 MET A N 1
ATOM 4085 C CA . MET A 1 527 ? -3.927 4.105 -3.297 1.00 98.44 527 MET A CA 1
ATOM 4086 C C . MET A 1 527 ? -4.059 5.420 -4.068 1.00 98.44 527 MET A C 1
ATOM 4088 O O . MET A 1 527 ? -3.595 5.513 -5.204 1.00 98.44 527 MET A O 1
ATOM 4092 N N . ALA A 1 528 ? -4.679 6.439 -3.472 1.00 97.06 528 ALA A N 1
ATOM 4093 C CA . ALA A 1 528 ? -4.738 7.777 -4.063 1.00 97.06 528 ALA A CA 1
ATOM 4094 C C . ALA A 1 528 ? -4.701 8.848 -2.972 1.00 97.06 528 ALA A C 1
ATOM 4096 O O . ALA A 1 528 ? -5.581 8.922 -2.120 1.00 97.06 528 ALA A O 1
ATOM 4097 N N . GLY A 1 529 ? -3.686 9.705 -3.012 1.00 95.44 529 GLY A N 1
ATOM 4098 C CA . GLY A 1 529 ? -3.414 10.665 -1.952 1.00 95.44 529 GLY A CA 1
ATOM 4099 C C . GLY A 1 529 ? -1.920 10.841 -1.743 1.00 95.44 529 GLY A C 1
ATOM 4100 O O . GLY A 1 529 ? -1.107 10.480 -2.583 1.00 95.44 529 GLY A O 1
ATOM 4101 N N . ARG A 1 530 ? -1.551 11.380 -0.587 1.00 95.44 530 ARG A N 1
ATOM 4102 C CA . ARG A 1 530 ? -0.151 11.558 -0.168 1.00 95.44 530 ARG A CA 1
ATOM 4103 C C . ARG A 1 530 ? 0.523 10.261 0.332 1.00 95.44 530 ARG A C 1
ATOM 4105 O O . ARG A 1 530 ? 1.712 10.256 0.622 1.00 95.44 530 ARG A O 1
ATOM 4112 N N . ASN A 1 531 ? -0.236 9.168 0.420 1.00 97.31 531 ASN A N 1
ATOM 4113 C CA . ASN A 1 531 ? 0.190 7.828 0.843 1.00 97.31 531 ASN A CA 1
ATOM 4114 C C . ASN A 1 531 ? 0.643 6.923 -0.321 1.00 97.31 531 ASN A C 1
ATOM 4116 O O . ASN A 1 531 ? 0.950 5.758 -0.084 1.00 97.31 531 ASN A O 1
ATOM 4120 N N . ILE A 1 532 ? 0.639 7.414 -1.565 1.00 98.38 532 ILE A N 1
ATOM 4121 C CA . ILE A 1 532 ? 1.023 6.630 -2.751 1.00 98.38 532 ILE A CA 1
ATOM 4122 C C . ILE A 1 532 ? 2.527 6.295 -2.772 1.00 98.38 532 ILE A C 1
ATOM 4124 O O . ILE A 1 532 ? 3.309 6.835 -1.991 1.00 98.38 532 ILE A O 1
ATOM 4128 N N . SER A 1 533 ? 2.937 5.443 -3.713 1.00 98.56 533 SER A N 1
ATOM 4129 C CA . SER A 1 533 ? 4.306 4.919 -3.815 1.00 98.56 533 SER A CA 1
ATOM 4130 C C . SER A 1 533 ? 5.301 5.927 -4.393 1.00 98.56 533 SER A C 1
ATOM 4132 O O . SER A 1 533 ? 5.600 5.928 -5.593 1.00 98.56 533 SER A O 1
ATOM 4134 N N . VAL A 1 534 ? 5.816 6.796 -3.525 1.00 98.00 534 VAL A N 1
ATOM 4135 C CA . VAL A 1 534 ? 6.812 7.828 -3.837 1.00 98.00 534 VAL A CA 1
ATOM 4136 C C . VAL A 1 534 ? 7.851 7.940 -2.725 1.00 98.00 534 VAL A C 1
ATOM 4138 O O . VAL A 1 534 ? 7.585 7.563 -1.586 1.00 98.00 534 VAL A O 1
ATOM 4141 N N . ASN A 1 535 ? 9.029 8.484 -3.031 1.00 95.50 535 ASN A N 1
ATOM 4142 C CA . ASN A 1 535 ? 9.953 8.928 -1.986 1.00 95.50 535 ASN A CA 1
ATOM 4143 C C . ASN A 1 535 ? 9.602 10.347 -1.491 1.00 95.50 535 ASN A C 1
ATOM 4145 O O . ASN A 1 535 ? 8.767 11.038 -2.078 1.00 95.50 535 ASN A O 1
ATOM 4149 N N . ARG A 1 536 ? 10.278 10.798 -0.427 1.00 93.25 536 ARG A N 1
ATOM 4150 C CA . ARG A 1 536 ? 10.070 12.125 0.179 1.00 93.25 536 ARG A CA 1
ATOM 4151 C C . ARG A 1 536 ? 10.185 13.281 -0.821 1.00 93.25 536 ARG A C 1
ATOM 4153 O O . ARG A 1 536 ? 9.367 14.194 -0.796 1.00 93.25 536 ARG A O 1
ATOM 4160 N N . ASP A 1 537 ? 11.173 13.249 -1.710 1.00 94.06 537 ASP A N 1
ATOM 4161 C CA . ASP A 1 537 ? 11.378 14.335 -2.673 1.00 94.06 537 ASP A CA 1
ATOM 4162 C C . ASP A 1 537 ? 10.212 14.424 -3.668 1.00 94.06 537 ASP A C 1
ATOM 4164 O O . ASP A 1 537 ? 9.639 15.495 -3.867 1.00 94.06 537 ASP A O 1
ATOM 4168 N N . ALA A 1 538 ? 9.793 13.293 -4.242 1.00 96.88 538 ALA A N 1
ATOM 4169 C CA . ALA A 1 538 ? 8.630 13.256 -5.125 1.00 96.88 538 ALA A CA 1
ATOM 4170 C C . ALA A 1 538 ? 7.327 13.609 -4.387 1.00 96.88 538 ALA A C 1
ATOM 4172 O O . ALA A 1 538 ? 6.450 14.250 -4.974 1.00 96.88 538 ALA A O 1
ATOM 4173 N N . LEU A 1 539 ? 7.207 13.267 -3.096 1.00 96.56 539 LEU A N 1
ATOM 4174 C CA . LEU A 1 539 ? 6.050 13.625 -2.274 1.00 96.56 539 LEU A CA 1
ATOM 4175 C C . LEU A 1 539 ? 5.774 15.137 -2.285 1.00 96.56 539 LEU A C 1
ATOM 4177 O O . LEU A 1 539 ? 4.608 15.530 -2.337 1.00 96.56 539 LEU A O 1
ATOM 4181 N N . GLY A 1 540 ? 6.824 15.971 -2.286 1.00 94.94 540 GLY A N 1
ATOM 4182 C CA . GLY A 1 540 ? 6.712 17.432 -2.331 1.00 94.94 540 GLY A CA 1
ATOM 4183 C C . GLY A 1 540 ? 5.821 17.921 -3.475 1.00 94.94 540 GLY A C 1
ATOM 4184 O O . GLY A 1 540 ? 4.878 18.669 -3.260 1.00 94.94 540 GLY A O 1
ATOM 4185 N N . THR A 1 541 ? 6.024 17.418 -4.692 1.00 95.31 541 THR A N 1
ATOM 4186 C CA . THR A 1 541 ? 5.224 17.865 -5.844 1.00 95.31 541 THR A CA 1
ATOM 4187 C C . THR A 1 541 ? 3.856 17.178 -5.944 1.00 95.31 541 THR A C 1
ATOM 4189 O O . THR A 1 541 ? 2.863 17.816 -6.296 1.00 95.31 541 THR A O 1
ATOM 4192 N N . ILE A 1 542 ? 3.759 15.882 -5.627 1.00 95.31 542 ILE A N 1
ATOM 4193 C CA . ILE A 1 542 ? 2.548 15.098 -5.933 1.00 95.31 542 ILE A CA 1
ATOM 4194 C C . ILE A 1 542 ? 1.398 15.326 -4.946 1.00 95.31 542 ILE A C 1
ATOM 4196 O O . ILE A 1 542 ? 0.243 15.097 -5.302 1.00 95.31 542 ILE A O 1
ATOM 4200 N N . ARG A 1 543 ? 1.686 15.780 -3.714 1.00 95.06 543 ARG A N 1
ATOM 4201 C CA . ARG A 1 543 ? 0.710 15.870 -2.604 1.00 95.06 543 ARG A CA 1
ATOM 4202 C C . ARG A 1 543 ? -0.308 17.009 -2.734 1.00 95.06 543 ARG A C 1
ATOM 4204 O O . ARG A 1 543 ? -1.059 17.283 -1.800 1.00 95.06 543 ARG A O 1
ATOM 4211 N N . VAL A 1 544 ? -0.296 17.714 -3.856 1.00 94.94 544 VAL A N 1
ATOM 4212 C CA . VAL A 1 544 ? -1.125 18.890 -4.101 1.00 94.94 544 VAL A CA 1
ATOM 4213 C C . VAL A 1 544 ? -2.542 18.470 -4.515 1.00 94.94 544 VAL A C 1
ATOM 4215 O O . VAL A 1 544 ? -2.735 17.493 -5.234 1.00 94.94 544 VAL A O 1
ATOM 4218 N N . MET A 1 545 ? -3.546 19.207 -4.039 1.00 95.75 545 MET A N 1
ATOM 4219 C CA . MET A 1 545 ? -4.965 18.831 -4.024 1.00 95.75 545 MET A CA 1
ATOM 4220 C C . MET A 1 545 ? -5.511 18.424 -5.397 1.00 95.75 545 MET A C 1
ATOM 4222 O O . MET A 1 545 ? -6.117 17.356 -5.508 1.00 95.75 545 MET A O 1
ATOM 4226 N N . LYS A 1 546 ? -5.256 19.209 -6.454 1.00 97.56 546 LYS A N 1
ATOM 4227 C CA . LYS A 1 546 ? -5.726 18.870 -7.808 1.00 97.56 546 LYS A CA 1
ATOM 4228 C C . LYS A 1 546 ? -5.006 17.655 -8.385 1.00 97.56 546 LYS A C 1
ATOM 4230 O O . LYS A 1 546 ? -5.653 16.801 -8.989 1.00 97.56 546 LYS A O 1
ATOM 4235 N N . THR A 1 547 ? -3.701 17.526 -8.139 1.00 97.88 547 THR A N 1
ATOM 4236 C CA . THR A 1 547 ? -2.917 16.342 -8.522 1.00 97.88 547 THR A CA 1
ATOM 4237 C C . THR A 1 547 ? -3.482 15.085 -7.857 1.00 97.88 547 THR A C 1
ATOM 4239 O O . THR A 1 547 ? -3.784 14.112 -8.545 1.00 97.88 547 THR A O 1
ATOM 4242 N N . ILE A 1 548 ? -3.725 15.129 -6.542 1.00 97.94 548 ILE A N 1
ATOM 4243 C CA . ILE A 1 548 ? -4.360 14.044 -5.780 1.00 97.94 548 ILE A CA 1
ATOM 4244 C C . ILE A 1 548 ? -5.755 13.714 -6.338 1.00 97.94 548 ILE A C 1
ATOM 4246 O O . ILE A 1 548 ? -6.096 12.541 -6.486 1.00 97.94 548 ILE A O 1
ATOM 4250 N N . GLY A 1 549 ? -6.555 14.726 -6.686 1.00 98.38 549 GLY A N 1
ATOM 4251 C CA . GLY A 1 549 ? -7.863 14.528 -7.314 1.00 98.38 549 GLY A CA 1
ATOM 4252 C C . GLY A 1 549 ? -7.779 13.740 -8.620 1.00 98.38 549 GLY A C 1
ATOM 4253 O O . GLY A 1 549 ? -8.525 12.781 -8.815 1.00 98.38 549 GLY A O 1
ATOM 4254 N N . MET A 1 550 ? -6.816 14.077 -9.482 1.00 98.69 550 MET A N 1
ATOM 4255 C CA . MET A 1 550 ? -6.588 13.364 -10.741 1.00 98.69 550 MET A CA 1
ATOM 4256 C C . MET A 1 550 ? -6.108 11.920 -10.523 1.00 98.69 550 MET A C 1
ATOM 4258 O O . MET A 1 550 ? -6.532 11.033 -11.267 1.00 98.69 550 MET A O 1
ATOM 4262 N N . MET A 1 551 ? -5.291 11.653 -9.492 1.00 98.69 551 MET A N 1
ATOM 4263 C CA . MET A 1 551 ? -4.952 10.274 -9.082 1.00 98.69 551 MET A CA 1
ATOM 4264 C C . MET A 1 551 ? -6.207 9.487 -8.725 1.00 98.69 551 MET A C 1
ATOM 4266 O O . MET A 1 551 ? -6.380 8.363 -9.190 1.00 98.69 551 MET A O 1
ATOM 4270 N N . GLY A 1 552 ? -7.105 10.109 -7.959 1.00 98.75 552 GLY A N 1
ATOM 4271 C CA . GLY A 1 552 ? -8.413 9.559 -7.638 1.00 98.75 552 GLY A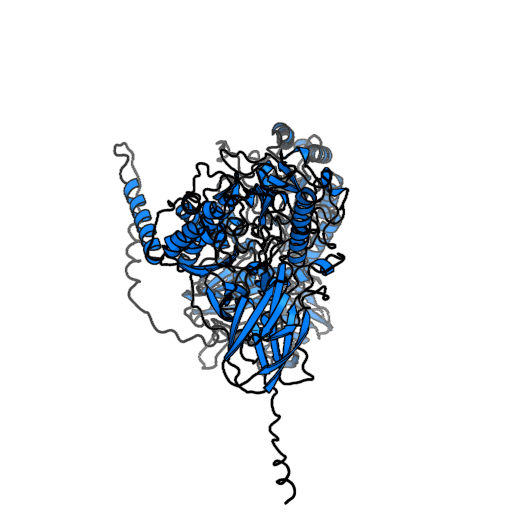 CA 1
ATOM 4272 C C . GLY A 1 552 ? -9.180 9.148 -8.889 1.00 98.75 552 GLY A C 1
ATOM 4273 O O . GLY A 1 552 ? -9.559 7.990 -9.031 1.00 98.75 552 GLY A O 1
ATOM 4274 N N . VAL A 1 553 ? -9.348 10.068 -9.840 1.00 98.88 553 VAL A N 1
ATOM 4275 C CA . VAL A 1 553 ? -10.070 9.802 -11.097 1.00 98.88 553 VAL A CA 1
ATOM 4276 C C . VAL A 1 553 ? -9.450 8.638 -11.878 1.00 98.88 553 VAL A C 1
ATOM 4278 O O . VAL A 1 553 ? -10.177 7.777 -12.381 1.00 98.88 553 VAL A O 1
ATOM 4281 N N . CYS A 1 554 ? -8.116 8.570 -11.950 1.00 98.75 554 CYS A N 1
ATOM 4282 C CA . CYS A 1 554 ? -7.400 7.452 -12.569 1.00 98.75 554 CYS A CA 1
ATOM 4283 C C . CYS A 1 554 ? -7.710 6.117 -11.867 1.00 98.75 554 CYS A C 1
ATOM 4285 O O . CYS A 1 554 ? -8.081 5.138 -12.525 1.00 98.75 554 CYS A O 1
ATOM 4287 N N . VAL A 1 555 ? -7.629 6.091 -10.532 1.00 98.88 555 VAL A N 1
ATOM 4288 C CA . VAL A 1 555 ? -7.949 4.919 -9.702 1.00 98.88 555 VAL A CA 1
ATOM 4289 C C . VAL A 1 555 ? -9.396 4.478 -9.899 1.00 98.88 555 VAL A C 1
ATOM 4291 O O . VAL A 1 555 ? -9.631 3.310 -10.193 1.00 98.88 555 VAL A O 1
ATOM 4294 N N . GLY A 1 556 ? -10.364 5.393 -9.821 1.00 98.81 556 GLY A N 1
ATOM 4295 C CA . GLY A 1 556 ? -11.786 5.072 -9.964 1.00 98.81 556 GLY A CA 1
ATOM 4296 C C . GLY A 1 556 ? -12.125 4.459 -11.323 1.00 98.81 556 GLY A C 1
ATOM 4297 O O . GLY A 1 556 ? -12.795 3.428 -11.405 1.00 98.81 556 GLY A O 1
ATOM 4298 N N . ARG A 1 557 ? -11.587 5.036 -12.405 1.00 98.50 557 ARG A N 1
ATOM 4299 C CA . ARG A 1 557 ? -11.762 4.494 -13.763 1.00 98.50 557 ARG A CA 1
ATOM 4300 C C . ARG A 1 557 ? -11.144 3.111 -13.913 1.00 98.50 557 ARG A C 1
ATOM 4302 O O . ARG A 1 557 ? -11.732 2.226 -14.532 1.00 98.50 557 ARG A O 1
ATOM 4309 N N . THR A 1 558 ? -9.967 2.917 -13.327 1.00 98.69 558 THR A N 1
ATOM 4310 C CA . THR A 1 558 ? -9.262 1.637 -13.414 1.00 98.69 558 THR A CA 1
ATOM 4311 C C . THR A 1 558 ? -9.902 0.571 -12.528 1.00 98.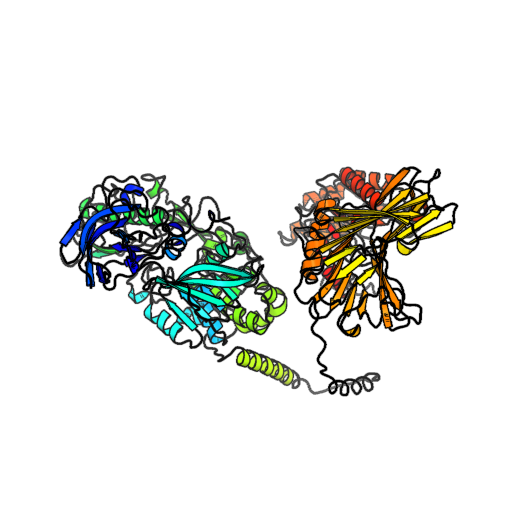69 558 THR A C 1
ATOM 4313 O O . THR A 1 558 ? -9.933 -0.590 -12.919 1.00 98.69 558 THR A O 1
ATOM 4316 N N . ALA A 1 559 ? -10.496 0.938 -11.391 1.00 98.75 559 ALA A N 1
ATOM 4317 C CA . ALA A 1 559 ? -11.265 0.023 -10.553 1.00 98.75 559 ALA A CA 1
ATOM 4318 C C . ALA A 1 559 ? -12.504 -0.519 -11.286 1.00 98.75 559 ALA A C 1
ATOM 4320 O O . ALA A 1 559 ? -12.751 -1.723 -11.255 1.00 98.75 559 ALA A O 1
ATOM 4321 N N . ALA A 1 560 ? -13.228 0.331 -12.026 1.00 98.06 560 ALA A N 1
ATOM 4322 C CA . ALA A 1 560 ? -14.336 -0.115 -12.875 1.00 98.06 560 ALA A CA 1
ATOM 4323 C C . ALA A 1 560 ? -13.867 -1.113 -13.955 1.00 98.06 560 ALA A C 1
ATOM 4325 O O . ALA A 1 560 ? -14.512 -2.136 -14.183 1.00 98.06 560 ALA A O 1
ATOM 4326 N N . LEU A 1 561 ? -12.702 -0.869 -14.571 1.00 96.75 561 LEU A N 1
ATOM 4327 C CA . LEU A 1 561 ? -12.082 -1.807 -15.515 1.00 96.75 561 LEU A CA 1
ATOM 4328 C C . LEU A 1 561 ? -11.699 -3.135 -14.854 1.00 96.75 561 LEU A C 1
ATOM 4330 O O . LEU A 1 561 ? -11.960 -4.197 -15.416 1.00 96.75 561 LEU A O 1
ATOM 4334 N N . CYS A 1 562 ? -11.088 -3.074 -13.670 1.00 97.75 562 CYS A N 1
ATOM 4335 C CA . CYS A 1 562 ? -10.714 -4.260 -12.909 1.00 97.75 562 CYS A CA 1
ATOM 4336 C C . CYS A 1 562 ? -11.945 -5.111 -12.613 1.00 97.75 562 CYS A C 1
ATOM 4338 O O . CYS A 1 562 ? -11.929 -6.317 -12.847 1.00 97.75 562 CYS A O 1
ATOM 4340 N N . ARG A 1 563 ? -13.044 -4.472 -12.197 1.00 97.12 563 ARG A N 1
ATOM 4341 C CA . ARG A 1 563 ? -14.308 -5.145 -11.913 1.00 97.12 563 ARG A CA 1
ATOM 4342 C C . ARG A 1 563 ? -14.939 -5.805 -13.138 1.00 97.12 563 ARG A C 1
ATOM 4344 O O . ARG A 1 563 ? -15.525 -6.878 -12.987 1.00 97.12 563 ARG A O 1
ATOM 4351 N N . LEU A 1 564 ? -14.802 -5.194 -14.317 1.00 93.88 564 LEU A N 1
ATOM 4352 C CA . LEU A 1 564 ? -15.237 -5.767 -15.594 1.00 93.88 564 LEU A CA 1
ATOM 4353 C C . LEU A 1 564 ? -14.433 -7.007 -15.982 1.00 93.88 564 LEU A C 1
ATOM 4355 O O . LEU A 1 564 ? -15.006 -8.023 -16.356 1.00 93.88 564 LEU A O 1
ATOM 4359 N N . HIS A 1 565 ? -13.107 -6.929 -15.888 1.00 90.00 565 HIS A N 1
ATOM 4360 C CA . HIS A 1 565 ? -12.218 -8.011 -16.318 1.00 90.00 565 HIS A CA 1
ATOM 4361 C C . HIS A 1 565 ? -11.879 -9.013 -15.210 1.00 90.00 565 HIS A C 1
ATOM 4363 O O . HIS A 1 565 ? -11.108 -9.937 -15.452 1.00 90.00 565 HIS A O 1
ATOM 4369 N N . GLN A 1 566 ? -12.433 -8.827 -14.006 1.00 92.94 566 GLN A N 1
ATOM 4370 C CA . GLN A 1 566 ? -12.112 -9.602 -12.804 1.00 92.94 566 GLN A CA 1
ATOM 4371 C C . GLN A 1 566 ? -10.598 -9.705 -12.555 1.00 92.94 566 GLN A C 1
ATOM 4373 O O . GLN A 1 566 ? -10.086 -10.745 -12.143 1.00 92.94 566 GLN A O 1
ATOM 4378 N N . CYS A 1 567 ? -9.868 -8.619 -12.817 1.00 94.19 567 CYS A N 1
ATOM 4379 C CA . CYS A 1 567 ? -8.412 -8.579 -12.714 1.00 94.19 567 CYS A CA 1
ATOM 4380 C C . CYS A 1 567 ? -7.953 -7.731 -11.524 1.00 94.19 567 CYS A C 1
ATOM 4382 O O . CYS A 1 567 ? -8.686 -6.884 -11.016 1.00 94.19 567 CYS A O 1
ATOM 4384 N N . THR A 1 568 ? -6.726 -7.932 -11.065 1.00 97.94 568 THR A N 1
ATOM 4385 C CA . THR A 1 568 ? -6.104 -7.073 -10.041 1.00 97.94 568 THR A CA 1
ATOM 4386 C C . THR A 1 568 ? -5.711 -5.698 -10.615 1.00 97.94 568 THR A C 1
ATOM 4388 O O . THR A 1 568 ? -5.536 -5.573 -11.832 1.00 97.94 568 THR A O 1
ATOM 4391 N N . PRO A 1 569 ? -5.484 -4.661 -9.781 1.00 98.19 569 PRO A N 1
ATOM 4392 C CA . PRO A 1 569 ? -4.926 -3.379 -10.223 1.00 98.19 569 PRO A CA 1
ATOM 4393 C C . PRO A 1 569 ? -3.595 -3.531 -10.971 1.00 98.19 569 PRO A C 1
ATOM 4395 O O . PRO A 1 569 ? -3.354 -2.853 -11.971 1.00 98.19 569 PRO A O 1
ATOM 4398 N N . ARG A 1 570 ? -2.755 -4.473 -10.525 1.00 97.56 570 ARG A N 1
ATOM 4399 C CA . ARG A 1 570 ? -1.498 -4.858 -11.179 1.00 97.56 570 ARG A CA 1
ATOM 4400 C C . ARG A 1 570 ? -1.738 -5.461 -12.564 1.00 97.56 570 ARG A C 1
ATOM 4402 O O . ARG A 1 570 ? -1.035 -5.137 -13.518 1.00 97.56 570 ARG A O 1
ATOM 4409 N N . GLU A 1 571 ? -2.729 -6.337 -12.701 1.00 93.25 571 GLU A N 1
ATOM 4410 C CA . GLU A 1 571 ? -3.101 -6.917 -13.994 1.00 93.25 571 GLU A CA 1
ATOM 4411 C C . GLU A 1 571 ? -3.764 -5.910 -14.929 1.00 93.25 571 GLU A C 1
ATOM 4413 O O . GLU A 1 571 ? -3.597 -6.030 -16.141 1.00 93.25 571 GLU A O 1
ATOM 4418 N N . ALA A 1 572 ? -4.438 -4.883 -14.407 1.00 91.94 572 ALA A N 1
ATOM 4419 C CA . ALA A 1 572 ? -4.920 -3.789 -15.241 1.00 91.94 572 ALA A CA 1
ATOM 4420 C C . ALA A 1 572 ? -3.762 -3.097 -15.974 1.00 91.94 572 ALA A C 1
ATOM 4422 O O . ALA A 1 572 ? -3.895 -2.807 -17.157 1.00 91.94 572 ALA A O 1
ATOM 4423 N N . TYR A 1 573 ? -2.596 -2.936 -15.335 1.00 94.06 573 TYR A N 1
ATOM 4424 C CA . TYR A 1 573 ? -1.370 -2.524 -16.026 1.00 94.06 573 TYR A CA 1
ATOM 4425 C C . TYR A 1 573 ? -0.828 -3.633 -16.943 1.00 94.06 573 TYR A C 1
ATOM 4427 O O . TYR A 1 573 ? -0.649 -3.422 -18.138 1.00 94.06 573 TYR A O 1
ATOM 4435 N N . ALA A 1 574 ? -0.585 -4.834 -16.412 1.00 83.88 574 ALA A N 1
ATOM 4436 C CA . ALA A 1 574 ? 0.144 -5.871 -17.147 1.00 83.88 574 ALA A CA 1
ATOM 4437 C C . ALA A 1 574 ? -0.606 -6.432 -18.372 1.00 83.88 574 ALA A C 1
ATOM 4439 O O . ALA A 1 574 ? 0.029 -6.908 -19.310 1.00 83.88 574 ALA A O 1
ATOM 4440 N N . LYS A 1 575 ? -1.944 -6.413 -18.357 1.00 87.00 575 LYS A N 1
ATOM 4441 C CA . LYS A 1 575 ? -2.805 -7.053 -19.367 1.00 87.00 575 LYS A CA 1
ATOM 4442 C C . LYS A 1 575 ? -3.767 -6.079 -20.054 1.00 87.00 575 LYS A C 1
ATOM 4444 O O . LYS A 1 575 ? -4.147 -6.322 -21.196 1.00 87.00 575 LYS A O 1
ATOM 4449 N N . HIS A 1 576 ? -4.159 -4.988 -19.389 1.00 92.19 576 HIS A N 1
ATOM 4450 C CA . HIS A 1 576 ? -5.247 -4.113 -19.848 1.00 92.19 576 HIS A CA 1
ATOM 4451 C C . HIS A 1 576 ? -4.869 -2.623 -19.933 1.00 92.19 576 HIS A C 1
ATOM 4453 O O . HIS A 1 576 ? -5.763 -1.778 -19.984 1.00 92.19 576 HIS A O 1
ATOM 4459 N N . LEU A 1 577 ? -3.576 -2.268 -19.991 1.00 93.75 577 LEU A N 1
ATOM 4460 C CA . LEU A 1 577 ? -3.140 -0.865 -19.901 1.00 93.75 577 LEU A CA 1
ATOM 4461 C C . LEU A 1 577 ? -3.777 0.028 -20.969 1.00 93.75 577 LEU A C 1
ATOM 4463 O O . LEU A 1 577 ? -4.257 1.112 -20.660 1.00 93.75 577 LEU A O 1
ATOM 4467 N N . GLU A 1 578 ? -3.843 -0.428 -22.219 1.00 92.56 578 GLU A N 1
ATOM 4468 C CA . GLU A 1 578 ? -4.452 0.365 -23.294 1.00 92.56 578 GLU A CA 1
ATOM 4469 C C . GLU A 1 578 ? -5.955 0.578 -23.089 1.00 92.56 578 GLU A C 1
ATOM 4471 O O . GLU A 1 578 ? -6.497 1.629 -23.431 1.00 92.56 578 GLU A O 1
ATOM 4476 N N . GLN A 1 579 ? -6.630 -0.380 -22.456 1.00 91.88 579 GLN A N 1
ATOM 4477 C CA . GLN A 1 579 ? -8.031 -0.241 -22.077 1.00 91.88 579 GLN A CA 1
ATOM 4478 C C . GLN A 1 579 ? -8.198 0.723 -20.895 1.00 91.88 579 GLN A C 1
ATOM 4480 O O . GLN A 1 579 ? -9.126 1.529 -20.900 1.00 91.88 579 GLN A O 1
ATOM 4485 N N . ALA A 1 580 ? -7.280 0.706 -19.924 1.00 95.25 580 ALA A N 1
ATOM 4486 C CA . ALA A 1 580 ? -7.252 1.691 -18.845 1.00 95.25 580 ALA A CA 1
ATOM 4487 C C . ALA A 1 580 ? -7.049 3.107 -19.404 1.00 95.25 580 ALA A C 1
ATOM 4489 O O . ALA A 1 580 ? -7.851 3.997 -19.124 1.00 95.25 580 ALA A O 1
ATOM 4490 N N . LYS A 1 581 ? -6.080 3.288 -20.310 1.00 96.19 581 LYS A N 1
ATOM 4491 C CA . LYS A 1 581 ? -5.847 4.553 -21.023 1.00 96.19 581 LYS A CA 1
ATOM 4492 C C . LYS A 1 581 ? -7.081 5.034 -21.779 1.00 96.19 581 LYS A C 1
ATOM 4494 O O . LYS A 1 581 ? -7.382 6.221 -21.749 1.00 96.19 581 LYS A O 1
ATOM 4499 N N . GLN A 1 582 ? -7.826 4.147 -22.445 1.00 95.06 582 GLN A N 1
ATOM 4500 C CA . GLN A 1 582 ? -9.090 4.520 -23.097 1.00 95.06 582 GLN A CA 1
ATOM 4501 C C . GLN A 1 582 ? -10.096 5.106 -22.103 1.00 95.06 582 GLN A C 1
ATOM 4503 O O . GLN A 1 582 ? -10.691 6.140 -22.396 1.00 95.06 582 GLN A O 1
ATOM 4508 N N . LEU A 1 583 ? -10.241 4.506 -20.919 1.00 95.75 583 LEU A N 1
ATOM 4509 C CA . LEU A 1 583 ? -11.114 5.053 -19.881 1.00 95.75 583 LEU A CA 1
ATOM 4510 C C . LEU A 1 583 ? -10.581 6.380 -19.329 1.00 95.75 583 LEU A C 1
ATOM 4512 O O . LEU A 1 583 ? -11.358 7.304 -19.107 1.00 95.75 583 LEU A O 1
ATOM 4516 N N . TRP A 1 584 ? -9.266 6.523 -19.152 1.00 97.69 584 TRP A N 1
ATOM 4517 C CA . TRP A 1 584 ? -8.648 7.776 -18.701 1.00 97.69 584 TRP A CA 1
ATOM 4518 C C . TRP A 1 584 ? -8.860 8.940 -19.682 1.00 97.69 584 TRP A C 1
ATOM 4520 O O . TRP A 1 584 ? -8.904 10.089 -19.245 1.00 97.69 584 TRP A O 1
ATOM 4530 N N . ARG A 1 585 ? -9.054 8.663 -20.979 1.00 96.81 585 ARG A N 1
ATOM 4531 C CA . ARG A 1 585 ? -9.379 9.666 -22.012 1.00 96.81 585 ARG A CA 1
ATOM 4532 C C . ARG A 1 585 ? -10.847 10.106 -22.014 1.00 96.81 585 ARG A C 1
ATOM 4534 O O . ARG A 1 585 ? -11.163 11.102 -22.655 1.00 96.81 585 ARG A O 1
ATOM 4541 N N . LEU A 1 586 ? -11.746 9.397 -21.324 1.00 95.12 586 LEU A N 1
ATOM 4542 C CA . LEU A 1 586 ? -13.165 9.759 -21.317 1.00 95.12 586 LEU A CA 1
ATOM 4543 C C . LEU A 1 586 ? -13.375 11.142 -20.675 1.00 95.12 586 LEU A C 1
ATOM 4545 O O . LEU A 1 586 ? -12.773 11.414 -19.632 1.00 95.12 586 LEU A O 1
ATOM 4549 N N . PRO A 1 587 ? -14.247 12.001 -21.230 1.00 95.31 587 PRO A N 1
ATOM 4550 C CA . PRO A 1 587 ? -14.607 13.268 -20.599 1.00 95.31 587 PRO A CA 1
ATOM 4551 C C . PRO A 1 587 ? -15.190 13.062 -19.197 1.00 95.31 587 PRO A C 1
ATOM 4553 O O . PRO A 1 587 ? -15.859 12.059 -18.939 1.00 95.31 587 PRO A O 1
ATOM 4556 N N . GLY A 1 588 ? -15.002 14.024 -18.292 1.00 92.50 588 GLY A N 1
ATOM 4557 C CA . GLY A 1 588 ? -15.534 13.923 -16.921 1.00 92.50 588 GLY A CA 1
ATOM 4558 C C . GLY A 1 588 ? -17.054 13.717 -16.860 1.00 92.50 588 GLY A C 1
ATOM 4559 O O . GLY A 1 588 ? -17.553 13.001 -15.991 1.00 92.50 588 GLY A O 1
ATOM 4560 N N . LYS A 1 589 ? -17.789 14.273 -17.829 1.00 92.75 589 LYS A N 1
ATOM 4561 C CA . LYS A 1 589 ? -19.253 14.181 -17.943 1.00 92.75 589 LYS A CA 1
ATOM 4562 C C . LYS A 1 589 ? -19.793 12.840 -18.459 1.00 92.75 589 LYS A C 1
ATOM 4564 O O . LYS A 1 589 ? -21.006 12.660 -18.441 1.00 92.75 589 LYS A O 1
ATOM 4569 N N . GLU A 1 590 ? -18.944 11.925 -18.930 1.00 92.94 590 GLU A N 1
ATOM 4570 C CA . GLU A 1 590 ? -19.408 10.622 -19.427 1.00 92.94 590 GLU A CA 1
ATOM 4571 C C . GLU A 1 590 ? -20.111 9.845 -18.300 1.00 92.94 590 GLU A C 1
ATOM 4573 O O . GLU A 1 590 ? -19.701 9.920 -17.135 1.00 92.94 590 GLU A O 1
ATOM 4578 N N . ARG A 1 591 ? -21.205 9.148 -18.631 1.00 93.31 591 ARG A N 1
ATOM 4579 C CA . ARG A 1 591 ? -21.990 8.331 -17.697 1.00 93.31 591 ARG A CA 1
ATOM 4580 C C . ARG A 1 591 ? -22.372 7.001 -18.329 1.00 93.31 591 ARG A C 1
ATOM 4582 O O . ARG A 1 591 ? -22.862 6.965 -19.453 1.00 93.31 591 ARG A O 1
ATOM 4589 N N . HIS A 1 592 ? -22.237 5.943 -17.544 1.00 92.62 592 HIS A N 1
ATOM 4590 C CA . HIS A 1 592 ? -22.772 4.616 -17.805 1.00 92.62 592 HIS A CA 1
ATOM 4591 C C . HIS A 1 592 ? -23.603 4.197 -16.596 1.00 92.62 592 HIS A C 1
ATOM 4593 O O . HIS A 1 592 ? -23.173 4.348 -15.453 1.00 92.62 592 HIS A O 1
ATOM 4599 N N . HIS A 1 593 ? -24.800 3.672 -16.837 1.00 86.44 593 HIS A N 1
ATOM 4600 C CA . HIS A 1 593 ? -25.713 3.280 -15.769 1.00 86.44 593 HIS A CA 1
ATOM 4601 C C . HIS A 1 593 ? -25.241 2.027 -15.030 1.00 86.44 593 HIS A C 1
ATOM 4603 O O . HIS A 1 593 ? -25.529 1.868 -13.848 1.00 86.44 593 HIS A O 1
ATOM 4609 N N . SER A 1 594 ? -24.511 1.147 -15.716 1.00 91.19 594 SER A N 1
ATOM 4610 C CA . SER A 1 594 ? -23.958 -0.081 -15.148 1.00 91.19 594 SER A CA 1
ATOM 4611 C C . SER A 1 594 ? -22.660 -0.477 -15.846 1.00 91.19 594 SER A C 1
ATOM 4613 O O . SER A 1 594 ? -22.408 -0.088 -16.989 1.00 91.19 594 SER A O 1
ATOM 4615 N N . LEU A 1 595 ? -21.872 -1.324 -15.184 1.00 89.62 595 LEU A N 1
ATOM 4616 C CA . LEU A 1 595 ? -20.703 -1.956 -15.797 1.00 89.62 595 LEU A CA 1
ATOM 4617 C C . LEU A 1 595 ? -21.073 -2.752 -17.066 1.00 89.62 595 LEU A C 1
ATOM 4619 O O . LEU A 1 595 ? -20.337 -2.721 -18.048 1.00 89.62 595 LEU A O 1
ATOM 4623 N N . VAL A 1 596 ? -22.253 -3.379 -17.103 1.00 86.75 596 VAL A N 1
ATOM 4624 C CA . VAL A 1 596 ? -22.751 -4.092 -18.295 1.00 86.75 596 VAL A CA 1
ATOM 4625 C C . VAL A 1 596 ? -22.926 -3.140 -19.484 1.00 86.75 596 VAL A C 1
ATOM 4627 O O . VAL A 1 596 ? -22.510 -3.456 -20.598 1.00 86.75 596 VAL A O 1
ATOM 4630 N N . GLU A 1 597 ? -23.493 -1.950 -19.262 1.00 87.94 597 GLU A N 1
ATOM 4631 C CA . GLU A 1 597 ? -23.625 -0.939 -20.320 1.00 87.94 597 GLU A CA 1
ATOM 4632 C C . GLU A 1 597 ? -22.249 -0.473 -20.820 1.00 87.94 597 GLU A C 1
ATOM 4634 O O . GLU A 1 597 ? -22.030 -0.346 -22.030 1.00 87.94 597 GLU A O 1
ATOM 4639 N N . LEU A 1 598 ? -21.307 -0.241 -19.900 1.00 88.69 598 LEU A N 1
ATOM 4640 C CA . LEU A 1 598 ? -19.938 0.133 -20.245 1.00 88.69 598 LEU A CA 1
ATOM 4641 C C . LEU A 1 598 ? -19.283 -0.926 -21.148 1.00 88.69 598 LEU A C 1
ATOM 4643 O O . LEU A 1 598 ? -18.674 -0.581 -22.163 1.00 88.69 598 LEU A O 1
ATOM 4647 N N . GLU A 1 599 ? -19.442 -2.211 -20.832 1.00 86.38 599 GLU A N 1
ATOM 4648 C CA . GLU A 1 599 ? -18.923 -3.309 -21.653 1.00 86.38 599 GLU A CA 1
ATOM 4649 C C . GLU A 1 599 ? -19.554 -3.340 -23.057 1.00 86.38 599 GLU A C 1
ATOM 4651 O O . GLU A 1 599 ? -18.842 -3.421 -24.062 1.00 86.38 599 GLU A O 1
ATOM 4656 N N . GLN A 1 600 ? -20.877 -3.184 -23.156 1.00 81.38 600 GLN A N 1
ATOM 4657 C CA . GLN A 1 600 ? -21.603 -3.176 -24.434 1.00 81.38 600 GLN A CA 1
ATOM 4658 C C . GLN A 1 600 ? -21.201 -2.000 -25.340 1.00 81.38 600 GLN A C 1
ATOM 4660 O O . GLN A 1 600 ? -21.001 -2.169 -26.552 1.00 81.38 600 GLN A O 1
ATOM 4665 N N . ARG A 1 601 ? -21.029 -0.798 -24.774 1.00 78.50 601 ARG A N 1
ATOM 4666 C CA . ARG A 1 601 ? -20.552 0.378 -25.524 1.00 78.50 601 ARG A CA 1
ATOM 4667 C C . ARG A 1 601 ? -19.108 0.216 -26.001 1.00 78.50 601 ARG A C 1
ATOM 4669 O O . ARG A 1 601 ? -18.774 0.623 -27.116 1.00 78.50 601 ARG A O 1
ATOM 4676 N N . ARG A 1 602 ? -18.250 -0.433 -25.210 1.00 77.44 602 ARG A N 1
ATOM 4677 C CA . ARG A 1 602 ? -16.873 -0.767 -25.620 1.00 77.44 602 ARG A CA 1
ATOM 4678 C C . ARG A 1 602 ? -16.845 -1.810 -26.743 1.00 77.44 602 ARG A C 1
ATOM 4680 O O . ARG A 1 602 ? -16.084 -1.668 -27.698 1.00 77.44 602 ARG A O 1
ATOM 4687 N N . ALA A 1 603 ? -17.712 -2.821 -26.684 1.00 66.88 603 ALA A N 1
ATOM 4688 C CA . ALA A 1 603 ? -17.820 -3.841 -27.728 1.00 66.88 603 ALA A CA 1
ATOM 4689 C C . ALA A 1 603 ? -18.359 -3.283 -29.062 1.00 66.88 603 ALA A C 1
ATOM 4691 O O . ALA A 1 603 ? -17.920 -3.701 -30.134 1.00 66.88 603 ALA A O 1
ATOM 4692 N N . SER A 1 604 ? -19.289 -2.325 -29.016 1.00 56.03 604 SER A N 1
ATOM 4693 C CA . SER A 1 604 ? -19.843 -1.675 -30.215 1.00 56.03 604 SER A CA 1
ATOM 4694 C C . SER A 1 604 ? -18.865 -0.693 -30.863 1.00 56.03 604 SER A C 1
ATOM 4696 O O . SER A 1 604 ? -18.689 -0.742 -32.078 1.00 56.03 604 SER A O 1
ATOM 4698 N N . SER A 1 605 ? -18.142 0.113 -30.082 1.00 55.97 605 SER A N 1
ATOM 4699 C CA . SER A 1 605 ? -17.092 1.008 -30.603 1.00 55.97 605 SER A CA 1
ATOM 4700 C C . SER A 1 605 ? -15.923 0.250 -31.257 1.00 55.97 605 SER A C 1
ATOM 4702 O O . SER A 1 605 ? -15.407 0.693 -32.285 1.00 55.97 605 SER A O 1
ATOM 4704 N N . ALA A 1 606 ? -15.575 -0.947 -30.766 1.00 48.94 606 ALA A N 1
ATOM 4705 C CA . ALA A 1 606 ? -14.620 -1.841 -31.431 1.00 48.94 606 ALA A CA 1
ATOM 4706 C C . ALA A 1 606 ? -15.123 -2.373 -32.795 1.00 48.94 606 ALA A C 1
ATOM 4708 O O . ALA A 1 606 ? -14.323 -2.556 -33.715 1.00 48.94 606 ALA A O 1
ATOM 4709 N N . ARG A 1 607 ? -16.442 -2.574 -32.966 1.00 39.97 607 ARG A N 1
ATOM 4710 C CA . ARG A 1 607 ? -17.053 -2.958 -34.257 1.00 39.97 607 ARG A CA 1
ATOM 4711 C C . ARG A 1 607 ? -17.090 -1.790 -35.248 1.00 39.97 607 ARG A C 1
ATOM 4713 O O . ARG A 1 607 ? -16.830 -2.000 -36.431 1.00 39.97 607 ARG A O 1
ATOM 4720 N N . SER A 1 608 ? -17.320 -0.563 -34.778 1.00 36.44 608 SER A N 1
ATOM 4721 C CA . SER A 1 608 ? -17.321 0.650 -35.611 1.00 36.44 608 SER A CA 1
ATOM 4722 C C . SER A 1 608 ? -15.939 0.965 -36.202 1.00 36.44 608 SER A C 1
ATOM 4724 O O . SER A 1 608 ? -15.837 1.338 -37.368 1.00 36.44 608 SER A O 1
ATOM 4726 N N . LEU A 1 609 ? -14.857 0.742 -35.444 1.00 37.25 609 LEU A N 1
ATOM 4727 C CA . LEU A 1 609 ? -13.479 0.910 -35.937 1.00 37.25 609 LEU A CA 1
ATOM 4728 C C . LEU A 1 609 ? -13.073 -0.129 -37.000 1.00 37.25 609 LEU A C 1
ATOM 4730 O O . LEU A 1 609 ? -12.184 0.141 -37.808 1.00 37.25 609 LEU A O 1
ATOM 4734 N N . CYS A 1 610 ? -13.731 -1.291 -37.036 1.00 35.28 610 CYS A N 1
ATOM 4735 C CA . CYS A 1 610 ? -13.518 -2.302 -38.073 1.00 35.28 610 CYS A CA 1
ATOM 4736 C C . CYS A 1 610 ? -14.231 -1.930 -39.393 1.00 35.28 610 CYS A C 1
ATOM 4738 O O . CYS A 1 610 ? -13.705 -2.188 -40.474 1.00 35.28 610 CYS A O 1
ATOM 4740 N N . ALA A 1 611 ? -15.372 -1.233 -39.316 1.00 31.98 611 ALA A N 1
ATOM 4741 C CA . ALA A 1 611 ? -16.126 -0.773 -40.485 1.00 31.98 611 ALA A CA 1
ATOM 4742 C C . ALA A 1 611 ? -15.492 0.449 -41.186 1.00 31.98 611 ALA A C 1
ATOM 4744 O O . ALA A 1 611 ? -15.555 0.558 -42.409 1.00 31.98 611 ALA A O 1
ATOM 4745 N N . VAL A 1 612 ? -14.817 1.338 -40.445 1.00 33.81 612 VAL A N 1
ATOM 4746 C CA . VAL A 1 612 ? -14.214 2.569 -41.006 1.00 33.81 612 VAL A CA 1
ATOM 4747 C C . VAL A 1 612 ? -12.866 2.319 -41.708 1.00 33.81 612 VAL A C 1
ATOM 4749 O O . VAL A 1 612 ? -12.448 3.118 -42.539 1.00 33.81 612 VAL A O 1
ATOM 4752 N N . LYS A 1 613 ? -12.208 1.172 -41.483 1.00 32.09 613 LYS A N 1
ATOM 4753 C CA . LYS A 1 613 ? -10.991 0.784 -42.229 1.00 32.09 613 LYS A CA 1
ATOM 4754 C C . LYS A 1 613 ? -11.254 0.096 -43.579 1.00 32.09 613 LYS A C 1
ATOM 4756 O O . LYS A 1 613 ? -10.295 -0.193 -44.285 1.00 32.09 613 LYS A O 1
ATOM 4761 N N . CYS A 1 614 ? -12.514 -0.134 -43.963 1.00 31.67 614 CYS A N 1
ATOM 4762 C CA . CYS A 1 614 ? -12.868 -0.783 -45.236 1.00 31.67 614 CYS A CA 1
ATOM 4763 C C . CYS A 1 614 ? -13.233 0.190 -46.379 1.00 31.67 614 CYS A C 1
ATOM 4765 O O . CYS A 1 614 ? -13.526 -0.265 -47.479 1.00 31.67 614 CYS A O 1
ATOM 4767 N N . PHE A 1 615 ? -13.192 1.509 -46.159 1.00 29.53 615 PHE A N 1
ATOM 4768 C CA . PHE A 1 615 ? -13.534 2.524 -47.168 1.00 29.53 615 PHE A CA 1
ATOM 4769 C C . PHE A 1 615 ? -12.404 3.547 -47.350 1.00 29.53 615 PHE A C 1
ATOM 4771 O O . PHE A 1 615 ? -12.563 4.734 -47.095 1.00 29.53 615 PHE A O 1
ATOM 4778 N N . ALA A 1 616 ? -11.236 3.092 -47.794 1.00 30.00 616 ALA A N 1
ATOM 4779 C CA . ALA A 1 616 ? -10.271 3.962 -48.457 1.00 30.00 616 ALA A CA 1
ATOM 4780 C C . ALA A 1 616 ? -9.331 3.116 -49.320 1.00 30.00 616 ALA A C 1
ATOM 4782 O O . ALA A 1 616 ? -8.751 2.151 -48.833 1.00 30.00 616 ALA A O 1
ATOM 4783 N N . ILE A 1 617 ? -9.143 3.563 -50.564 1.00 30.92 617 ILE A N 1
ATOM 4784 C CA . ILE A 1 617 ? -8.223 3.061 -51.600 1.00 30.92 617 ILE A CA 1
ATOM 4785 C C . ILE A 1 617 ? -8.854 2.022 -52.550 1.00 30.92 617 ILE A C 1
ATOM 4787 O O . ILE A 1 617 ? -8.700 0.810 -52.431 1.00 30.92 617 ILE A O 1
ATOM 4791 N N . ILE A 1 618 ? -9.558 2.572 -53.545 1.00 30.91 618 ILE A N 1
ATOM 4792 C CA . ILE A 1 618 ? -9.872 1.967 -54.845 1.00 30.91 618 ILE A CA 1
ATOM 4793 C C . ILE A 1 618 ? -8.778 2.410 -55.841 1.00 30.91 618 ILE A C 1
ATOM 4795 O O . ILE A 1 618 ? -8.236 3.509 -55.705 1.00 30.91 618 ILE A O 1
ATOM 4799 N N . THR A 1 619 ? -8.556 1.587 -56.878 1.00 28.00 619 THR A N 1
ATOM 4800 C CA . THR A 1 619 ? -7.799 1.788 -58.147 1.00 28.00 619 THR A CA 1
ATOM 4801 C C . THR A 1 619 ? -6.284 1.449 -58.187 1.00 28.00 619 THR A C 1
ATOM 4803 O O . THR A 1 619 ? -5.617 1.508 -57.161 1.00 28.00 619 THR A O 1
ATOM 4806 N N . PRO A 1 620 ? -5.762 0.950 -59.341 1.00 47.75 620 PRO A N 1
ATOM 4807 C CA . PRO A 1 620 ? -5.339 -0.459 -59.457 1.00 47.75 620 PRO A CA 1
ATOM 4808 C C . PRO A 1 620 ? -3.979 -0.663 -60.175 1.00 47.75 620 PRO A C 1
ATOM 4810 O O . PRO A 1 620 ? -3.462 0.271 -60.769 1.00 47.75 620 PRO A O 1
ATOM 4813 N N . MET A 1 621 ? -3.436 -1.893 -60.171 1.00 26.72 621 MET A N 1
ATOM 4814 C CA . MET A 1 621 ? -2.672 -2.565 -61.262 1.00 26.72 621 MET A CA 1
ATOM 4815 C C . MET A 1 621 ? -1.835 -3.727 -60.683 1.00 26.72 621 MET A C 1
ATOM 4817 O O . MET A 1 621 ? -1.031 -3.526 -59.784 1.00 26.72 621 MET A O 1
ATOM 4821 N N . SER A 1 622 ? -2.221 -4.969 -61.017 1.00 27.56 622 SER A N 1
ATOM 4822 C CA . SER A 1 622 ? -1.429 -5.978 -61.763 1.00 27.56 622 SER A CA 1
ATOM 4823 C C . SER A 1 622 ? -0.211 -6.528 -60.980 1.00 27.56 622 SER A C 1
ATOM 4825 O O . SER A 1 622 ? 0.712 -5.810 -60.644 1.00 27.56 622 SER A O 1
ATOM 4827 N N . PHE A 1 623 ? -0.147 -7.796 -60.561 1.00 27.09 623 PHE A N 1
ATOM 4828 C CA . PHE A 1 623 ? -0.104 -9.013 -61.375 1.00 27.09 623 PHE A CA 1
ATOM 4829 C C . PHE A 1 623 ? -0.335 -10.275 -60.499 1.00 27.09 623 PHE A C 1
ATOM 4831 O O . PHE A 1 623 ? -0.018 -10.301 -59.315 1.00 27.09 623 PHE A O 1
ATOM 4838 N N . PHE A 1 624 ? -0.886 -11.309 -61.148 1.00 28.47 624 PHE A N 1
ATOM 4839 C CA . PHE A 1 624 ? -0.957 -12.759 -60.851 1.00 28.47 624 PHE A CA 1
ATOM 4840 C C . PHE A 1 624 ? 0.182 -13.319 -59.960 1.00 28.47 624 PHE A C 1
ATOM 4842 O O . PHE A 1 624 ? 1.297 -12.839 -60.069 1.00 28.47 624 PHE A O 1
ATOM 4849 N N . ARG A 1 625 ? 0.113 -14.392 -59.151 1.00 28.81 625 ARG A N 1
ATOM 4850 C CA . ARG A 1 625 ? -0.679 -15.641 -58.973 1.00 28.81 625 ARG A CA 1
ATOM 4851 C C . ARG A 1 625 ? -0.125 -16.219 -57.638 1.00 28.81 625 ARG A C 1
ATOM 4853 O O . ARG A 1 625 ? 1.074 -16.128 -57.432 1.00 28.81 625 ARG A O 1
ATOM 4860 N N . GLN A 1 626 ? -0.861 -16.758 -56.667 1.00 27.75 626 GLN A N 1
ATOM 4861 C CA . GLN A 1 626 ? -1.441 -18.104 -56.651 1.00 27.75 626 GLN A CA 1
ATOM 4862 C C . GLN A 1 626 ? -2.216 -18.258 -55.329 1.00 27.75 626 GLN A C 1
ATOM 4864 O O . GLN A 1 626 ? -1.668 -18.084 -54.244 1.00 27.75 626 GLN A O 1
ATOM 4869 N N . ALA A 1 627 ? -3.494 -18.605 -55.435 1.00 29.59 627 ALA A N 1
ATOM 4870 C CA . ALA A 1 627 ? -4.313 -19.077 -54.332 1.00 29.59 627 ALA A CA 1
ATOM 4871 C C . ALA A 1 627 ? -4.367 -20.605 -54.383 1.00 29.59 627 ALA A C 1
ATOM 4873 O O . ALA A 1 627 ? -4.557 -21.154 -55.466 1.00 29.59 627 ALA A O 1
ATOM 4874 N N . CYS A 1 628 ? -4.263 -21.266 -53.231 1.00 29.70 628 CYS A N 1
ATOM 4875 C CA . CYS A 1 628 ? -5.037 -22.450 -52.836 1.00 29.70 628 CYS A CA 1
ATOM 4876 C C . CYS A 1 628 ? -4.560 -22.885 -51.444 1.00 29.70 628 CYS A C 1
ATOM 4878 O O . CYS A 1 628 ? -3.358 -22.990 -51.268 1.00 29.70 628 CYS A O 1
ATOM 4880 N N . TRP A 1 629 ? -5.491 -23.102 -50.497 1.00 28.72 629 TRP A N 1
ATOM 4881 C CA . TRP A 1 629 ? -5.426 -24.000 -49.310 1.00 28.72 629 TRP A CA 1
ATOM 4882 C C . TRP A 1 629 ? -6.303 -23.587 -48.102 1.00 28.72 629 TRP A C 1
ATOM 4884 O O . TRP A 1 629 ? -6.213 -24.206 -47.051 1.00 28.72 629 TRP A O 1
ATOM 4894 N N . TRP A 1 630 ? -7.229 -22.622 -48.221 1.00 30.59 630 TRP A N 1
ATOM 4895 C CA . TRP A 1 630 ? -8.060 -22.184 -47.070 1.00 30.59 630 TRP A CA 1
ATOM 4896 C C . TRP A 1 630 ? -9.583 -22.352 -47.216 1.00 30.59 630 TRP A C 1
ATOM 4898 O O . TRP A 1 630 ? -10.351 -21.792 -46.441 1.00 30.59 630 TRP A O 1
ATOM 4908 N N . ARG A 1 631 ? -10.057 -23.170 -48.168 1.00 33.00 631 ARG A N 1
ATOM 4909 C CA . ARG A 1 631 ? -11.504 -23.435 -48.358 1.00 33.00 631 ARG A CA 1
ATOM 4910 C C . ARG A 1 631 ? -12.012 -24.793 -47.856 1.00 33.00 631 ARG A C 1
ATOM 4912 O O . ARG A 1 631 ? -13.204 -25.046 -47.959 1.00 33.00 631 ARG A O 1
ATOM 4919 N N . LYS A 1 632 ? -11.158 -25.634 -47.257 1.00 34.47 632 LYS A N 1
ATOM 4920 C CA . LYS A 1 632 ? -11.575 -26.909 -46.628 1.00 34.47 632 LYS A CA 1
ATOM 4921 C C . LYS A 1 632 ? -11.577 -26.908 -45.090 1.00 34.47 632 LYS A C 1
ATOM 4923 O O . LYS A 1 632 ? -12.152 -27.812 -44.504 1.00 34.47 632 LYS A O 1
ATOM 4928 N N . TRP A 1 633 ? -11.015 -25.889 -44.434 1.00 36.00 633 TRP A N 1
ATOM 4929 C CA . TRP A 1 633 ? -10.875 -25.862 -42.966 1.00 36.00 633 TRP A CA 1
ATOM 4930 C C . TRP A 1 633 ? -12.025 -25.176 -42.210 1.00 36.00 633 TRP A C 1
ATOM 4932 O O . TRP A 1 633 ? -12.217 -25.420 -41.024 1.00 36.00 633 TRP A O 1
ATOM 4942 N N . MET A 1 634 ? -12.833 -24.349 -42.878 1.00 34.69 634 MET A N 1
ATOM 4943 C CA . MET A 1 634 ? -13.805 -23.486 -42.186 1.00 34.69 634 MET A CA 1
ATOM 4944 C C . MET A 1 634 ? -15.209 -24.099 -42.027 1.00 34.69 634 MET A C 1
ATOM 4946 O O . MET A 1 634 ? -16.009 -23.588 -41.251 1.00 34.69 634 MET A O 1
ATOM 4950 N N . MET A 1 635 ? -15.506 -25.217 -42.701 1.00 33.66 635 MET A N 1
ATOM 4951 C CA . MET A 1 635 ? -16.794 -25.927 -42.574 1.00 33.66 635 MET A CA 1
ATOM 4952 C C . MET A 1 635 ? -16.812 -27.010 -41.484 1.00 33.66 635 MET A C 1
ATOM 4954 O O . MET A 1 635 ? -17.886 -27.485 -41.134 1.00 33.66 635 MET A O 1
ATOM 4958 N N . PHE A 1 636 ? -15.663 -27.372 -40.904 1.00 35.09 636 PHE A N 1
ATOM 4959 C CA . PHE A 1 636 ? -15.583 -28.392 -39.847 1.00 35.09 636 PHE A CA 1
ATOM 4960 C C . PHE A 1 636 ? -15.837 -27.820 -38.436 1.00 35.09 636 PHE A C 1
ATOM 4962 O O . PHE A 1 636 ? -16.208 -28.543 -37.520 1.00 35.09 636 PHE A O 1
ATOM 4969 N N . LEU A 1 637 ? -15.701 -26.501 -38.256 1.00 39.03 637 LEU A N 1
ATOM 4970 C CA . LEU A 1 637 ? -15.776 -25.841 -36.942 1.00 39.03 637 LEU A CA 1
ATOM 4971 C C . LEU A 1 637 ? -17.173 -25.331 -36.549 1.00 39.03 637 LEU A C 1
ATOM 4973 O O . LEU A 1 637 ? -17.362 -24.888 -35.419 1.00 39.03 637 LEU A O 1
ATOM 4977 N N . ILE A 1 638 ? -18.161 -25.405 -37.443 1.00 38.00 638 ILE A N 1
ATOM 4978 C CA . ILE A 1 638 ? -19.516 -24.875 -37.194 1.00 38.00 638 ILE A CA 1
ATOM 4979 C C . ILE A 1 638 ? -20.499 -25.969 -36.723 1.00 38.00 638 ILE A C 1
ATOM 4981 O O . ILE A 1 638 ? -21.580 -25.656 -36.236 1.00 38.00 638 ILE A O 1
ATOM 4985 N N . LEU A 1 639 ? -20.100 -27.247 -36.736 1.00 30.17 639 LEU A N 1
ATOM 4986 C CA . LEU A 1 639 ? -20.953 -28.381 -36.343 1.00 30.17 639 LEU A CA 1
ATOM 4987 C C . LEU A 1 639 ? -20.668 -28.979 -34.949 1.00 30.17 639 LEU A C 1
ATOM 4989 O O . LEU A 1 639 ? -21.353 -29.910 -34.548 1.00 30.17 639 LEU A O 1
ATOM 4993 N N . LEU A 1 640 ? -19.728 -28.426 -34.171 1.00 31.86 640 LEU A N 1
ATOM 4994 C CA . LEU A 1 640 ? -19.343 -28.953 -32.844 1.00 31.86 640 LEU A CA 1
ATOM 4995 C C . LEU A 1 640 ? -19.839 -28.121 -31.641 1.00 31.86 640 LEU A C 1
ATOM 4997 O O . LEU A 1 640 ? -19.368 -28.306 -30.525 1.00 31.86 640 LEU A O 1
ATOM 5001 N N . ARG A 1 641 ? -20.798 -27.203 -31.830 1.00 34.03 641 ARG A N 1
ATOM 5002 C CA . ARG A 1 641 ? -21.349 -26.354 -30.745 1.00 34.03 641 ARG A CA 1
ATOM 5003 C C . ARG A 1 641 ? -22.790 -26.671 -30.326 1.00 34.03 641 ARG A C 1
ATOM 5005 O O . ARG A 1 641 ? -23.443 -25.824 -29.726 1.00 34.03 641 ARG A O 1
ATOM 5012 N N . LEU A 1 642 ? -23.277 -27.878 -30.604 1.00 33.03 642 LEU A N 1
ATOM 5013 C CA . LEU A 1 642 ? -24.617 -28.326 -30.209 1.00 33.03 642 LEU A CA 1
ATOM 5014 C C . LEU A 1 642 ? -24.637 -29.819 -29.832 1.00 33.03 642 LEU A C 1
ATOM 5016 O O . LEU A 1 642 ? -25.332 -30.572 -30.487 1.00 33.03 642 LEU A O 1
ATOM 5020 N N . VAL A 1 643 ? -23.903 -30.249 -28.797 1.00 31.52 643 VAL A N 1
ATOM 5021 C CA . VAL A 1 643 ? -24.235 -31.422 -27.949 1.00 31.52 643 VAL A CA 1
ATOM 5022 C C . VAL A 1 643 ? -23.459 -31.299 -26.625 1.00 31.52 643 VAL A C 1
ATOM 5024 O O . VAL A 1 643 ? -22.240 -31.175 -26.644 1.00 31.52 643 VAL A O 1
ATOM 5027 N N . GLY A 1 644 ? -24.155 -31.394 -25.485 1.00 29.70 644 GLY A N 1
ATOM 5028 C CA . GLY A 1 644 ? -23.587 -32.022 -24.283 1.00 29.70 644 GLY A CA 1
ATOM 5029 C C . GLY A 1 644 ? -23.122 -31.130 -23.128 1.00 29.70 644 GLY A C 1
ATOM 5030 O O . GLY A 1 644 ? -21.972 -31.218 -22.718 1.00 29.70 644 GLY A O 1
ATOM 5031 N N . THR A 1 645 ? -24.018 -30.367 -22.497 1.00 33.91 645 THR A N 1
ATOM 5032 C CA . THR A 1 645 ? -23.920 -30.167 -21.039 1.00 33.91 645 THR A CA 1
ATOM 5033 C C . THR A 1 645 ? -24.473 -31.419 -20.356 1.00 33.91 645 THR A C 1
ATOM 5035 O O . THR A 1 645 ? -25.689 -31.574 -20.251 1.00 33.91 645 THR A O 1
ATOM 5038 N N . LEU A 1 646 ? -23.591 -32.323 -19.928 1.00 33.19 646 LEU A N 1
ATOM 5039 C CA . LEU A 1 646 ? -23.915 -33.354 -18.940 1.00 33.19 646 LEU A CA 1
ATOM 5040 C C . LEU A 1 646 ? -23.409 -32.897 -17.560 1.00 33.19 646 LEU A C 1
ATOM 5042 O O . LEU A 1 646 ? -22.342 -32.283 -17.484 1.00 33.19 646 LEU A O 1
ATOM 5046 N N . PRO A 1 647 ? -24.150 -33.171 -16.472 1.00 37.62 647 PRO A N 1
ATOM 5047 C CA . PRO A 1 647 ? -23.726 -32.843 -15.118 1.00 37.62 647 PRO A CA 1
ATOM 5048 C C . PRO A 1 647 ? -22.575 -33.776 -14.718 1.00 37.62 647 PRO A C 1
ATOM 5050 O O . PRO A 1 647 ? -22.785 -34.954 -14.439 1.00 37.62 647 PRO A O 1
ATOM 5053 N N . GLY A 1 648 ? -21.343 -33.266 -14.735 1.00 35.94 648 GLY A N 1
ATOM 5054 C CA . GLY A 1 648 ? -20.189 -33.975 -14.187 1.00 35.94 648 GLY A CA 1
ATOM 5055 C C . GLY A 1 648 ? -20.264 -33.990 -12.662 1.00 35.94 648 GLY A C 1
ATOM 5056 O O . GLY A 1 648 ? -20.492 -32.945 -12.054 1.00 35.94 648 GLY A O 1
ATOM 5057 N N . GLN A 1 649 ? -20.111 -35.176 -12.070 1.00 39.44 649 GLN A N 1
ATOM 5058 C CA . GLN A 1 649 ? -20.035 -35.414 -10.627 1.00 39.44 649 GLN A CA 1
ATOM 5059 C C . GLN A 1 649 ? -19.161 -34.363 -9.929 1.00 39.44 649 GLN A C 1
ATOM 5061 O O . GLN A 1 649 ? -18.067 -34.049 -10.397 1.00 39.44 649 GLN A O 1
ATOM 5066 N N . ALA A 1 650 ? -19.653 -33.829 -8.809 1.00 43.47 650 ALA A N 1
ATOM 5067 C CA . ALA A 1 650 ? -18.869 -32.960 -7.945 1.00 43.47 650 ALA A CA 1
ATOM 5068 C C . ALA A 1 650 ? -17.580 -33.683 -7.528 1.00 43.47 650 ALA A C 1
ATOM 5070 O O . ALA A 1 650 ? -17.624 -34.818 -7.053 1.00 43.47 650 ALA A O 1
ATOM 5071 N N . ASP A 1 651 ? -16.447 -33.019 -7.738 1.00 51.44 651 ASP A N 1
ATOM 5072 C CA . ASP A 1 651 ? -15.135 -33.494 -7.320 1.00 51.44 651 ASP A CA 1
ATOM 5073 C C . ASP A 1 651 ? -15.088 -33.518 -5.779 1.00 51.44 651 ASP A C 1
ATOM 5075 O O . ASP A 1 651 ? -15.232 -32.461 -5.155 1.00 51.44 651 ASP A O 1
ATOM 5079 N N . PRO A 1 652 ? -14.915 -34.693 -5.145 1.00 44.50 652 PRO A N 1
ATOM 5080 C CA . PRO A 1 652 ? -14.972 -34.823 -3.691 1.00 44.50 652 PRO A CA 1
ATOM 5081 C C . PRO A 1 652 ? -13.869 -34.035 -2.966 1.00 44.50 652 PRO A C 1
ATOM 5083 O O . PRO A 1 652 ? -14.003 -33.784 -1.770 1.00 44.50 652 PRO A O 1
ATOM 5086 N N . ALA A 1 653 ? -12.800 -33.624 -3.662 1.00 52.00 653 ALA A N 1
ATOM 5087 C CA . ALA A 1 653 ? -11.665 -32.911 -3.082 1.00 52.00 653 ALA A CA 1
ATOM 5088 C C . ALA A 1 653 ? -11.620 -31.412 -3.430 1.00 52.00 653 ALA A C 1
ATOM 5090 O O . ALA A 1 653 ? -10.681 -30.726 -3.021 1.00 52.00 653 ALA A O 1
ATOM 5091 N N . GLN A 1 654 ? -12.604 -30.862 -4.154 1.00 55.16 654 GLN A N 1
ATOM 5092 C CA . GLN A 1 654 ? -12.564 -29.463 -4.591 1.00 55.16 654 GLN A CA 1
ATOM 5093 C C . GLN A 1 654 ? -12.520 -28.500 -3.387 1.00 55.16 654 GLN A C 1
ATOM 5095 O O . GLN A 1 654 ? -13.499 -28.325 -2.667 1.00 55.16 654 GLN A O 1
ATOM 5100 N N . GLY A 1 655 ? -11.357 -27.880 -3.156 1.00 55.84 655 GLY A N 1
ATOM 5101 C CA . GLY A 1 655 ? -11.117 -26.946 -2.046 1.00 55.84 655 GLY A CA 1
ATOM 5102 C C . GLY A 1 655 ? -10.530 -27.556 -0.766 1.00 55.84 655 GLY A C 1
ATOM 5103 O O . GLY A 1 655 ? -10.264 -26.805 0.171 1.00 55.84 655 GLY A O 1
ATOM 5104 N N . SER A 1 656 ? -10.277 -28.869 -0.717 1.00 67.62 656 SER A N 1
ATOM 5105 C CA . SER A 1 656 ? -9.592 -29.522 0.410 1.00 67.62 656 SER A CA 1
ATOM 5106 C C . SER A 1 656 ? -8.077 -29.642 0.177 1.00 67.62 656 SER A C 1
ATOM 5108 O O . SER A 1 656 ? -7.656 -29.810 -0.968 1.00 67.62 656 SER A O 1
ATOM 5110 N N . PRO A 1 657 ? -7.230 -29.551 1.225 1.00 80.56 657 PRO A N 1
ATOM 5111 C CA . PRO A 1 657 ? -5.800 -29.830 1.100 1.00 80.56 657 PRO A CA 1
ATOM 5112 C C . PRO A 1 657 ? -5.555 -31.268 0.614 1.00 80.56 657 PRO A C 1
ATOM 5114 O O . PRO A 1 657 ? -6.351 -32.154 0.942 1.00 80.56 657 PRO A O 1
ATOM 5117 N N . PRO A 1 658 ? -4.463 -31.531 -0.125 1.00 88.44 658 PRO A N 1
ATOM 5118 C CA . PRO A 1 658 ? -4.104 -32.880 -0.511 1.00 88.44 658 PRO A CA 1
ATOM 5119 C C . PRO A 1 658 ? -3.797 -33.729 0.727 1.00 88.44 658 PRO A C 1
ATOM 5121 O O . PRO A 1 658 ? -3.279 -33.240 1.733 1.00 88.44 658 PRO A O 1
ATOM 5124 N N . SER A 1 659 ? -4.073 -35.024 0.640 1.00 89.50 659 SER A N 1
ATOM 5125 C CA . SER A 1 659 ? -3.660 -36.012 1.633 1.00 89.50 659 SER A CA 1
ATOM 5126 C C . SER A 1 659 ? -2.787 -37.076 0.978 1.00 89.50 659 SER A C 1
ATOM 5128 O O . SER A 1 659 ? -2.872 -37.318 -0.226 1.00 89.50 659 SER A O 1
ATOM 5130 N N . ALA A 1 660 ? -1.900 -37.685 1.764 1.00 91.44 660 ALA A N 1
ATOM 5131 C CA . ALA A 1 660 ? -0.989 -38.713 1.283 1.00 91.44 660 ALA A CA 1
ATOM 5132 C C . ALA A 1 660 ? -0.752 -39.781 2.351 1.00 91.44 660 ALA A C 1
ATOM 5134 O O . ALA A 1 660 ? -0.400 -39.464 3.492 1.00 91.44 660 ALA A O 1
ATOM 5135 N N . GLU A 1 661 ? -0.900 -41.051 1.987 1.00 92.44 661 GLU A N 1
ATOM 5136 C CA . GLU A 1 661 ? -0.780 -42.158 2.934 1.00 92.44 661 GLU A CA 1
ATOM 5137 C C . GLU A 1 661 ? -0.105 -43.383 2.322 1.00 92.44 661 GLU A C 1
ATOM 5139 O O . GLU A 1 661 ? -0.479 -43.849 1.247 1.00 92.44 661 GLU A O 1
ATOM 5144 N N . VAL A 1 662 ? 0.883 -43.925 3.038 1.00 93.25 662 VAL A N 1
ATOM 5145 C CA . VAL A 1 662 ? 1.481 -45.226 2.734 1.00 93.25 662 VAL A CA 1
ATOM 5146 C C . VAL A 1 662 ? 0.464 -46.316 3.070 1.00 93.25 662 VAL A C 1
ATOM 5148 O O . VAL A 1 662 ? 0.004 -46.419 4.213 1.00 93.25 662 VAL A O 1
ATOM 5151 N N . ALA A 1 663 ? 0.165 -47.171 2.092 1.00 90.50 663 ALA A N 1
ATOM 5152 C CA . ALA A 1 663 ? -0.767 -48.285 2.213 1.00 90.50 663 ALA A CA 1
ATOM 5153 C C . ALA A 1 663 ? -0.393 -49.220 3.371 1.00 90.50 663 ALA A C 1
ATOM 5155 O O . ALA A 1 663 ? 0.761 -49.279 3.806 1.00 90.50 663 ALA A O 1
ATOM 5156 N N . ALA A 1 664 ? -1.380 -49.939 3.912 1.00 87.19 664 ALA A N 1
ATOM 5157 C CA . ALA A 1 664 ? -1.195 -50.807 5.077 1.00 87.19 664 ALA A CA 1
ATOM 5158 C C . ALA A 1 664 ? -0.058 -51.827 4.884 1.00 87.19 664 ALA A C 1
ATOM 5160 O O . ALA A 1 664 ? 0.719 -52.041 5.810 1.00 87.19 664 ALA A O 1
ATOM 5161 N N . ASP A 1 665 ? 0.088 -52.353 3.666 1.00 88.06 665 ASP A N 1
ATOM 5162 C CA . ASP A 1 665 ? 1.137 -53.297 3.272 1.00 88.06 665 ASP A CA 1
ATOM 5163 C C . ASP A 1 665 ? 2.552 -52.695 3.207 1.00 88.06 665 ASP A C 1
ATOM 5165 O O . ASP A 1 665 ? 3.513 -53.445 3.100 1.00 88.06 665 ASP A O 1
ATOM 5169 N N . GLY A 1 666 ? 2.698 -51.366 3.255 1.00 89.50 666 GLY A N 1
ATOM 5170 C CA . GLY A 1 666 ? 3.973 -50.658 3.112 1.00 89.50 666 GLY A CA 1
ATOM 5171 C C . GLY A 1 666 ? 4.540 -50.642 1.688 1.00 89.50 666 GLY A C 1
ATOM 5172 O O . GLY A 1 666 ? 5.576 -50.037 1.455 1.00 89.50 666 GLY A O 1
ATOM 5173 N N . ARG A 1 667 ? 3.880 -51.267 0.714 1.00 91.06 667 ARG A N 1
ATOM 5174 C CA . ARG A 1 667 ? 4.412 -51.470 -0.644 1.00 91.06 667 ARG A CA 1
ATOM 5175 C C . ARG A 1 667 ? 3.956 -50.418 -1.646 1.00 91.06 667 ARG A C 1
ATOM 5177 O O . ARG A 1 667 ? 4.480 -50.332 -2.749 1.00 91.06 667 ARG A O 1
ATOM 5184 N N . SER A 1 668 ? 2.951 -49.633 -1.284 1.00 92.00 668 SER A N 1
ATOM 5185 C CA . SER A 1 668 ? 2.410 -48.563 -2.118 1.00 92.00 668 SER A CA 1
ATOM 5186 C C . SER A 1 668 ? 2.004 -47.366 -1.267 1.00 92.00 668 SER A C 1
ATOM 5188 O O . SER A 1 668 ? 1.952 -47.443 -0.039 1.00 92.00 668 SER A O 1
ATOM 5190 N N . PHE A 1 669 ? 1.709 -46.245 -1.908 1.00 92.00 669 PHE A N 1
ATOM 5191 C CA . PHE A 1 669 ? 1.103 -45.084 -1.271 1.00 92.00 669 PHE A CA 1
ATOM 5192 C C . PHE A 1 669 ? -0.004 -44.516 -2.147 1.00 92.00 669 PHE A C 1
ATOM 5194 O O . PHE A 1 669 ? -0.047 -44.759 -3.355 1.00 92.00 669 PHE A O 1
ATOM 5201 N N . SER A 1 670 ? -0.901 -43.766 -1.517 1.00 89.00 670 SER A N 1
ATOM 5202 C CA . SER A 1 670 ? -1.979 -43.053 -2.182 1.00 89.00 670 SER A CA 1
ATOM 5203 C C . SER A 1 670 ? -1.888 -41.556 -1.933 1.00 89.00 670 SER A C 1
ATOM 5205 O O . SER A 1 670 ? -1.402 -41.130 -0.885 1.00 89.00 670 SER A O 1
ATOM 5207 N N . ILE A 1 671 ? -2.322 -40.766 -2.911 1.00 88.06 671 ILE A N 1
ATOM 5208 C CA . ILE A 1 671 ? -2.481 -39.319 -2.793 1.00 88.06 671 ILE A CA 1
ATOM 5209 C C . ILE A 1 671 ? -3.907 -38.971 -3.213 1.00 88.06 671 ILE A C 1
ATOM 5211 O O . ILE A 1 671 ? -4.352 -39.377 -4.283 1.00 88.06 671 ILE A O 1
ATOM 5215 N N . LEU A 1 672 ? -4.607 -38.196 -2.397 1.00 85.25 672 LEU A N 1
ATOM 5216 C CA . LEU A 1 672 ? -5.895 -37.597 -2.735 1.00 85.25 672 LEU A CA 1
ATOM 5217 C C . LEU A 1 672 ? -5.690 -36.090 -2.860 1.00 85.25 672 LEU A C 1
ATOM 5219 O O . LEU A 1 672 ? -5.089 -35.489 -1.973 1.00 85.25 672 LEU A O 1
ATOM 5223 N N . ALA A 1 673 ? -6.151 -35.476 -3.947 1.00 82.25 673 ALA A N 1
ATOM 5224 C CA . ALA A 1 673 ? -5.949 -34.049 -4.176 1.00 82.25 673 ALA A CA 1
ATOM 5225 C C . ALA A 1 673 ? -7.016 -33.456 -5.113 1.00 82.25 673 ALA A C 1
ATOM 5227 O O . ALA A 1 673 ? -7.574 -34.194 -5.925 1.00 82.25 673 ALA A O 1
ATOM 5228 N N . PRO A 1 674 ? -7.268 -32.132 -5.060 1.00 72.75 674 PRO A N 1
ATOM 5229 C CA . PRO A 1 674 ? -8.242 -31.473 -5.930 1.00 72.75 674 PRO A CA 1
ATOM 5230 C C . PRO A 1 674 ? -7.992 -31.756 -7.420 1.00 72.75 674 PRO A C 1
ATOM 5232 O O . PRO A 1 674 ? -6.871 -31.610 -7.910 1.00 72.75 674 PRO A O 1
ATOM 5235 N N . GLY A 1 675 ? -9.040 -32.123 -8.154 1.00 71.44 675 GLY A N 1
ATOM 5236 C CA . GLY A 1 675 ? -8.989 -32.494 -9.569 1.00 71.44 675 GLY A CA 1
ATOM 5237 C C . GLY A 1 675 ? -8.740 -33.981 -9.833 1.00 71.44 675 GLY A C 1
ATOM 5238 O O . GLY A 1 675 ? -8.848 -34.413 -10.985 1.00 71.44 675 GLY A O 1
ATOM 5239 N N . PHE A 1 676 ? -8.442 -34.772 -8.800 1.00 73.50 676 PHE A N 1
ATOM 5240 C CA . PHE A 1 676 ? -8.092 -36.185 -8.917 1.00 73.50 676 PHE A CA 1
ATOM 5241 C C . PHE A 1 676 ? -8.912 -37.032 -7.945 1.00 73.50 676 PHE A C 1
ATOM 5243 O O . PHE A 1 676 ? -9.119 -36.650 -6.797 1.00 73.50 676 PHE A O 1
ATOM 5250 N N . THR A 1 677 ? -9.365 -38.203 -8.389 1.00 63.50 677 THR A N 1
ATOM 5251 C CA . THR A 1 677 ? -10.169 -39.100 -7.543 1.00 63.50 677 THR A CA 1
ATOM 5252 C C . THR A 1 677 ? -9.309 -39.811 -6.505 1.00 63.50 677 THR A C 1
ATOM 5254 O O . THR A 1 677 ? -9.683 -39.825 -5.342 1.00 63.50 677 THR A O 1
ATOM 5257 N N . THR A 1 678 ? -8.164 -40.381 -6.896 1.00 67.44 678 THR A N 1
ATOM 5258 C CA . THR A 1 678 ? -7.064 -40.878 -6.042 1.00 67.44 678 THR A CA 1
ATOM 5259 C C . THR A 1 678 ? -5.889 -41.262 -6.951 1.00 67.44 678 THR A C 1
ATOM 5261 O O . THR A 1 678 ? -6.083 -41.843 -8.017 1.00 67.44 678 THR A O 1
ATOM 5264 N N . PHE A 1 679 ? -4.659 -40.979 -6.531 1.00 72.94 679 PHE A N 1
ATOM 5265 C CA . PHE A 1 679 ? -3.444 -41.544 -7.112 1.00 72.94 679 PHE A CA 1
ATOM 5266 C C . PHE A 1 679 ? -2.984 -42.708 -6.256 1.00 72.94 679 PHE A C 1
ATOM 5268 O O . PHE A 1 679 ? -2.953 -42.575 -5.038 1.00 72.94 679 PHE A O 1
ATOM 5275 N N . ARG A 1 680 ? -2.538 -43.805 -6.862 1.00 81.50 680 ARG A N 1
ATOM 5276 C CA . ARG A 1 680 ? -1.788 -44.845 -6.154 1.00 81.50 680 ARG A CA 1
ATOM 5277 C C . ARG A 1 680 ? -0.473 -45.074 -6.886 1.00 81.50 680 ARG A C 1
ATOM 5279 O O . ARG A 1 680 ? -0.435 -44.994 -8.109 1.00 81.50 680 ARG A O 1
ATOM 5286 N N . ALA A 1 681 ? 0.610 -45.293 -6.155 1.00 89.56 681 ALA A N 1
ATOM 5287 C CA . ALA A 1 681 ? 1.931 -45.503 -6.738 1.00 89.56 681 ALA A CA 1
ATOM 5288 C C . ALA A 1 681 ? 2.805 -46.371 -5.829 1.00 89.56 681 ALA A C 1
ATOM 5290 O O . ALA A 1 681 ? 2.615 -46.411 -4.612 1.00 89.56 681 ALA A O 1
ATOM 5291 N N . GLY A 1 682 ? 3.762 -47.067 -6.438 1.00 93.56 682 GLY A N 1
ATOM 5292 C CA . GLY A 1 682 ? 4.900 -47.659 -5.742 1.00 93.56 682 GLY A CA 1
ATOM 5293 C C . GLY A 1 682 ? 6.123 -46.743 -5.804 1.00 93.56 682 GLY A C 1
ATOM 5294 O O . GLY A 1 682 ? 6.092 -45.659 -6.394 1.00 93.56 682 GLY A O 1
ATOM 5295 N N . PHE A 1 683 ? 7.219 -47.214 -5.225 1.00 96.25 683 PHE A N 1
ATOM 5296 C CA . PHE A 1 683 ? 8.552 -46.631 -5.366 1.00 96.25 683 PHE A CA 1
ATOM 5297 C C . PHE A 1 683 ? 9.549 -47.725 -5.762 1.00 96.25 683 PHE A C 1
ATOM 5299 O O . PHE A 1 683 ? 9.312 -48.913 -5.539 1.00 96.25 683 PHE A O 1
ATOM 5306 N N . ALA A 1 684 ? 10.651 -47.349 -6.404 1.00 97.44 684 ALA A N 1
ATOM 5307 C CA . ALA A 1 684 ? 11.599 -48.320 -6.938 1.00 97.44 684 ALA A CA 1
ATOM 5308 C C . ALA A 1 684 ? 13.032 -47.789 -7.015 1.00 97.44 684 ALA A C 1
ATOM 5310 O O . ALA A 1 684 ? 13.292 -46.594 -6.854 1.00 97.44 684 ALA A O 1
ATOM 5311 N N . ALA A 1 685 ? 13.966 -48.690 -7.302 1.00 97.81 685 ALA A N 1
ATOM 5312 C CA . ALA A 1 685 ? 15.331 -48.356 -7.689 1.00 97.81 685 ALA A CA 1
ATOM 5313 C C . ALA A 1 685 ? 15.759 -49.183 -8.902 1.00 97.81 685 ALA A C 1
ATOM 5315 O O . ALA A 1 685 ? 15.422 -50.359 -9.008 1.00 97.81 685 ALA A O 1
ATOM 5316 N N . LYS A 1 686 ? 16.546 -48.585 -9.796 1.00 97.19 686 LYS A N 1
ATOM 5317 C CA . LYS A 1 686 ? 17.228 -49.300 -10.876 1.00 97.19 686 LYS A CA 1
ATOM 5318 C C . LYS A 1 686 ? 18.705 -49.383 -10.541 1.00 97.19 686 LYS A C 1
ATOM 5320 O O . LYS A 1 686 ? 19.393 -48.359 -10.483 1.00 97.19 686 LYS A O 1
ATOM 5325 N N . VAL A 1 687 ? 19.180 -50.598 -10.320 1.00 95.88 687 VAL A N 1
ATOM 5326 C CA . VAL A 1 687 ? 20.552 -50.893 -9.901 1.00 95.88 687 VAL A CA 1
ATOM 5327 C C . VAL A 1 687 ? 21.217 -51.799 -10.924 1.00 95.88 687 VAL A C 1
ATOM 5329 O O . VAL A 1 687 ? 20.562 -52.619 -11.556 1.00 95.88 687 VAL A O 1
ATOM 5332 N N . GLU A 1 688 ? 22.515 -51.637 -11.121 1.00 94.19 688 GLU A N 1
ATOM 5333 C CA . GLU A 1 688 ? 23.346 -52.538 -11.909 1.00 94.19 688 GLU A CA 1
ATOM 5334 C C . GLU A 1 688 ? 24.197 -53.360 -10.939 1.00 94.19 688 GLU A C 1
ATOM 5336 O O . GLU A 1 688 ? 24.955 -52.804 -10.135 1.00 94.19 688 GLU A O 1
ATOM 5341 N N . ILE A 1 689 ? 24.035 -54.679 -11.016 1.00 91.25 689 ILE A N 1
ATOM 5342 C CA . ILE A 1 689 ? 24.745 -55.683 -10.221 1.00 91.25 689 ILE A CA 1
ATOM 5343 C C . ILE A 1 689 ? 25.370 -56.644 -11.226 1.00 91.25 689 ILE A C 1
ATOM 5345 O O . ILE A 1 689 ? 24.685 -57.113 -12.135 1.00 91.25 689 ILE A O 1
ATOM 5349 N N . ASP A 1 690 ? 26.678 -56.870 -11.120 1.00 87.50 690 ASP A N 1
ATOM 5350 C CA . ASP A 1 690 ? 27.432 -57.752 -12.023 1.00 87.50 690 ASP A CA 1
ATOM 5351 C C . ASP A 1 690 ? 27.226 -57.445 -13.522 1.00 87.50 690 ASP A C 1
ATOM 5353 O O . ASP A 1 690 ? 27.184 -58.330 -14.374 1.00 87.50 690 ASP A O 1
ATOM 5357 N N . GLY A 1 691 ? 27.074 -56.159 -13.860 1.00 84.75 691 GLY A N 1
ATOM 5358 C CA . GLY A 1 691 ? 26.870 -55.690 -15.236 1.00 84.75 691 GLY A CA 1
ATOM 5359 C C . GLY A 1 691 ? 25.444 -55.854 -15.774 1.00 84.75 691 GLY A C 1
ATOM 5360 O O . GLY A 1 691 ? 25.192 -55.502 -16.927 1.00 84.75 691 GLY A O 1
ATOM 5361 N N . GLN A 1 692 ? 24.502 -56.348 -14.966 1.00 90.81 692 GLN A N 1
ATOM 5362 C CA . GLN A 1 692 ? 23.093 -56.489 -15.334 1.00 90.81 692 GLN A CA 1
ATOM 5363 C C . GLN A 1 692 ? 22.214 -55.501 -14.566 1.00 90.81 692 GLN A C 1
ATOM 5365 O O . GLN A 1 692 ? 22.318 -55.364 -13.347 1.00 90.81 692 GLN A O 1
ATOM 5370 N N . PHE A 1 693 ? 21.312 -54.821 -15.279 1.00 93.88 693 PHE A N 1
ATOM 5371 C CA . PHE A 1 693 ? 20.324 -53.944 -14.656 1.00 93.88 693 PHE A CA 1
ATOM 5372 C C . PHE A 1 693 ? 19.180 -54.748 -14.042 1.00 93.88 693 PHE A C 1
ATOM 5374 O O . PHE A 1 693 ? 18.579 -55.592 -14.704 1.00 93.88 693 PHE A O 1
ATOM 5381 N N . ARG A 1 694 ? 18.830 -54.406 -12.804 1.00 94.38 694 ARG A N 1
ATOM 5382 C CA . ARG A 1 694 ? 17.668 -54.907 -12.072 1.00 94.38 694 ARG A CA 1
ATOM 5383 C C . ARG A 1 694 ? 16.806 -53.736 -11.611 1.00 94.38 694 ARG A C 1
ATOM 5385 O O . ARG A 1 694 ? 17.328 -52.683 -11.237 1.00 94.38 694 ARG A O 1
ATOM 5392 N N . ILE A 1 695 ? 15.489 -53.919 -11.648 1.00 95.25 695 ILE A N 1
ATOM 5393 C CA . ILE A 1 695 ? 14.517 -52.967 -11.102 1.00 95.25 695 ILE A CA 1
ATOM 5394 C C . ILE A 1 695 ? 13.976 -53.558 -9.804 1.00 95.25 695 ILE A C 1
ATOM 5396 O O . ILE A 1 695 ? 13.324 -54.596 -9.812 1.00 95.25 695 ILE A O 1
ATOM 5400 N N . LEU A 1 696 ? 14.256 -52.879 -8.699 1.00 96.19 696 LEU A N 1
ATOM 5401 C CA . LEU A 1 696 ? 13.783 -53.221 -7.367 1.00 96.19 696 LEU A CA 1
ATOM 5402 C C . LEU A 1 696 ? 12.474 -52.477 -7.117 1.00 96.19 696 LEU A C 1
ATOM 5404 O O . LEU A 1 696 ? 12.483 -51.312 -6.721 1.00 96.19 696 LEU A O 1
ATOM 5408 N N . ASP A 1 697 ? 11.353 -53.126 -7.410 1.00 95.38 697 ASP A N 1
ATOM 5409 C CA . ASP A 1 697 ? 10.015 -52.569 -7.213 1.00 95.38 697 ASP A CA 1
ATOM 5410 C C . ASP A 1 697 ? 9.500 -52.868 -5.804 1.00 95.38 697 ASP A C 1
ATOM 5412 O O . ASP A 1 697 ? 9.351 -54.036 -5.440 1.00 95.38 697 ASP A O 1
ATOM 5416 N N . SER A 1 698 ? 9.188 -51.827 -5.024 1.00 95.50 698 SER A N 1
ATOM 5417 C CA . SER A 1 698 ? 8.631 -51.932 -3.661 1.00 95.50 698 SER A CA 1
ATOM 5418 C C . SER A 1 698 ? 7.514 -52.973 -3.492 1.00 95.50 698 SER A C 1
ATOM 5420 O O . SER A 1 698 ? 7.364 -53.532 -2.407 1.00 95.50 698 SER A O 1
ATOM 5422 N N . ARG A 1 699 ? 6.760 -53.282 -4.553 1.00 92.81 699 ARG A N 1
ATOM 5423 C CA . ARG A 1 699 ? 5.656 -54.252 -4.547 1.00 92.81 699 ARG A CA 1
ATOM 5424 C C . ARG A 1 699 ? 6.092 -55.716 -4.537 1.00 92.81 699 ARG A C 1
ATOM 5426 O O . ARG A 1 699 ? 5.297 -56.569 -4.150 1.00 92.81 699 ARG A O 1
ATOM 5433 N N . LEU A 1 700 ? 7.337 -55.998 -4.913 1.00 93.00 700 LEU A N 1
ATOM 5434 C CA . LEU A 1 700 ? 7.898 -57.349 -4.995 1.00 93.00 700 LEU A CA 1
ATOM 5435 C C . LEU A 1 700 ? 8.762 -57.719 -3.779 1.00 93.00 700 LEU A C 1
ATOM 5437 O O . LEU A 1 700 ? 9.009 -58.898 -3.548 1.00 93.00 700 LEU A O 1
ATOM 5441 N N . GLY A 1 701 ? 9.207 -56.735 -2.994 1.00 90.00 701 GLY A N 1
ATOM 5442 C CA . GLY A 1 701 ? 10.100 -56.957 -1.854 1.00 90.00 701 GLY A CA 1
ATOM 5443 C C . GLY A 1 701 ? 9.395 -57.214 -0.512 1.00 90.00 701 GLY A C 1
ATOM 5444 O O . GLY A 1 701 ? 8.172 -57.090 -0.360 1.00 90.00 701 GLY A O 1
ATOM 5445 N N . MET A 1 702 ? 10.189 -57.560 0.503 1.00 94.12 702 MET A N 1
ATOM 5446 C CA . MET A 1 702 ? 9.731 -57.777 1.881 1.00 94.12 702 MET A CA 1
ATOM 5447 C C . MET A 1 702 ? 9.797 -56.476 2.688 1.00 94.12 702 MET A C 1
ATOM 5449 O O . MET A 1 702 ? 10.865 -55.893 2.840 1.00 94.12 702 MET A O 1
ATOM 5453 N N . VAL A 1 703 ? 8.678 -56.008 3.240 1.00 95.19 703 VAL A N 1
ATOM 5454 C CA . VAL A 1 703 ? 8.667 -54.789 4.068 1.00 95.19 703 VAL A CA 1
ATOM 5455 C C . VAL A 1 703 ? 9.271 -55.086 5.440 1.00 95.19 703 VAL A C 1
ATOM 5457 O O . VAL A 1 703 ? 8.752 -55.923 6.172 1.00 95.19 703 VAL A O 1
ATOM 5460 N N . LEU A 1 704 ? 10.361 -54.396 5.785 1.00 93.19 704 LEU A N 1
ATOM 5461 C CA . LEU A 1 704 ? 11.045 -54.528 7.076 1.00 93.19 704 LEU A CA 1
ATOM 5462 C C . LEU A 1 704 ? 10.524 -53.534 8.111 1.00 93.19 704 LEU A C 1
ATOM 5464 O O . LEU A 1 704 ? 10.374 -53.866 9.284 1.00 93.19 704 LEU A O 1
ATOM 5468 N N . GLU A 1 705 ? 10.287 -52.296 7.680 1.00 91.69 705 GLU A N 1
ATOM 5469 C CA . GLU A 1 705 ? 9.932 -51.195 8.569 1.00 91.69 705 GLU A CA 1
ATOM 5470 C C . GLU A 1 705 ? 8.915 -50.277 7.896 1.00 91.69 705 GLU A C 1
ATOM 5472 O O . GLU A 1 705 ? 9.057 -49.913 6.725 1.00 91.69 705 GLU A O 1
ATOM 5477 N N . LYS A 1 706 ? 7.913 -49.864 8.673 1.00 92.88 706 LYS A N 1
ATOM 5478 C CA . LYS A 1 706 ? 6.996 -48.775 8.350 1.00 92.88 706 LYS A CA 1
ATOM 5479 C C . LYS A 1 706 ? 6.807 -47.924 9.599 1.00 92.88 706 LYS A C 1
ATOM 5481 O O . LYS A 1 706 ? 6.356 -48.428 10.625 1.00 92.88 706 LYS A O 1
ATOM 5486 N N . ALA A 1 707 ? 7.099 -46.633 9.501 1.00 89.94 707 ALA A N 1
ATOM 5487 C CA . ALA A 1 707 ? 6.905 -45.690 10.595 1.00 89.94 707 ALA A CA 1
ATOM 5488 C C . ALA A 1 707 ? 6.157 -44.439 10.118 1.00 89.94 707 ALA A C 1
ATOM 5490 O O . ALA A 1 707 ? 6.303 -44.002 8.977 1.00 89.94 707 ALA A O 1
ATOM 5491 N N . LYS A 1 708 ? 5.351 -43.853 11.008 1.00 88.75 708 LYS A N 1
ATOM 5492 C CA . LYS A 1 708 ? 4.656 -42.573 10.805 1.00 88.75 708 LYS A CA 1
ATOM 5493 C C . LYS A 1 708 ? 4.938 -41.697 12.020 1.00 88.75 708 LYS A C 1
ATOM 5495 O O . LYS A 1 708 ? 4.528 -42.034 13.128 1.00 88.75 708 LYS A O 1
ATOM 5500 N N . LYS A 1 709 ? 5.665 -40.596 11.823 1.00 83.12 709 LYS A N 1
ATOM 5501 C CA . LYS A 1 709 ? 6.005 -39.627 12.869 1.00 83.12 709 LYS A CA 1
ATOM 5502 C C . LYS A 1 709 ? 5.500 -38.251 12.459 1.00 83.12 709 LYS A C 1
ATOM 5504 O O . LYS A 1 709 ? 6.023 -37.653 11.521 1.00 83.12 709 LYS A O 1
ATOM 5509 N N . THR A 1 710 ? 4.498 -37.758 13.181 1.00 80.44 710 THR A N 1
ATOM 5510 C CA . THR A 1 710 ? 3.849 -36.467 12.915 1.00 80.44 710 THR A CA 1
ATOM 5511 C C . THR A 1 710 ? 3.354 -36.389 11.462 1.00 80.44 710 THR A C 1
ATOM 5513 O O . THR A 1 710 ? 2.368 -37.040 11.124 1.00 80.44 710 THR A O 1
ATOM 5516 N N . SER A 1 711 ? 4.063 -35.667 10.593 1.00 83.50 711 SER A N 1
ATOM 5517 C CA . SER A 1 711 ? 3.744 -35.419 9.186 1.00 83.50 711 SER A CA 1
ATOM 5518 C C . SER A 1 711 ? 4.602 -36.204 8.177 1.00 83.50 711 SER A C 1
ATOM 5520 O O . SER A 1 711 ? 4.417 -36.039 6.970 1.00 83.50 711 SER A O 1
ATOM 5522 N N . LEU A 1 712 ? 5.520 -37.065 8.642 1.00 92.25 712 LEU A N 1
ATOM 5523 C CA . LEU A 1 712 ? 6.430 -37.869 7.815 1.00 92.25 712 LEU A CA 1
ATOM 5524 C C . LEU A 1 712 ? 6.163 -39.372 7.979 1.00 92.25 712 LEU A C 1
ATOM 5526 O O . LEU A 1 712 ? 6.049 -39.887 9.092 1.00 92.25 712 LEU A O 1
ATOM 5530 N N . GLN A 1 713 ? 6.119 -40.083 6.860 1.00 96.31 713 GLN A N 1
ATOM 5531 C CA . GLN A 1 713 ? 6.009 -41.535 6.759 1.00 96.31 713 GLN A CA 1
ATOM 5532 C C . GLN A 1 713 ? 7.281 -42.093 6.122 1.00 96.31 713 GLN A C 1
ATOM 5534 O O . GLN A 1 713 ? 7.762 -41.544 5.130 1.00 96.31 713 GLN A O 1
ATOM 5539 N N . THR A 1 714 ? 7.820 -43.177 6.678 1.00 96.88 714 THR A N 1
ATOM 5540 C CA . THR A 1 714 ? 9.033 -43.837 6.181 1.00 96.88 714 THR A CA 1
ATOM 5541 C C . THR A 1 714 ? 8.815 -45.330 5.994 1.00 96.88 714 THR A C 1
ATOM 5543 O O . THR A 1 714 ? 8.116 -45.958 6.792 1.00 96.88 714 THR A O 1
ATOM 5546 N N . VAL A 1 715 ? 9.426 -45.897 4.953 1.00 97.19 715 VAL A N 1
ATOM 5547 C CA . VAL A 1 715 ? 9.342 -47.328 4.630 1.00 97.19 715 VAL A CA 1
ATOM 5548 C C . VAL A 1 715 ? 10.715 -47.886 4.264 1.00 97.19 715 VAL A C 1
ATOM 5550 O O . VAL A 1 715 ? 11.497 -47.208 3.593 1.00 97.19 715 VAL A O 1
ATOM 5553 N N . VAL A 1 716 ? 10.975 -49.132 4.671 1.00 97.75 716 VAL A N 1
ATOM 5554 C CA . VAL A 1 716 ? 12.126 -49.941 4.248 1.00 97.75 716 VAL A CA 1
ATOM 5555 C C . VAL A 1 716 ? 11.643 -51.265 3.650 1.00 97.75 716 VAL A C 1
ATOM 5557 O O . VAL A 1 716 ? 10.922 -52.013 4.311 1.00 97.75 716 VAL A O 1
ATOM 5560 N N . VAL A 1 717 ? 12.062 -51.569 2.418 1.00 97.69 717 VAL A N 1
ATOM 5561 C CA . VAL A 1 717 ? 11.732 -52.807 1.689 1.00 97.69 717 VAL A CA 1
ATOM 5562 C C . VAL A 1 717 ? 13.012 -53.564 1.328 1.00 97.69 717 VAL A C 1
ATOM 5564 O O . VAL A 1 717 ? 13.862 -53.031 0.624 1.00 97.69 717 VAL A O 1
ATOM 5567 N N . ARG A 1 718 ? 13.147 -54.808 1.785 1.00 97.31 718 ARG A N 1
ATOM 5568 C CA . ARG A 1 718 ? 14.285 -55.701 1.539 1.00 97.31 718 ARG A CA 1
ATOM 5569 C C . ARG A 1 718 ? 14.093 -56.529 0.273 1.00 97.31 718 ARG A C 1
ATOM 5571 O O . ARG A 1 718 ? 13.049 -57.153 0.085 1.00 97.31 718 ARG A O 1
ATOM 5578 N N . PHE A 1 719 ? 15.158 -56.604 -0.516 1.00 97.19 719 PHE A N 1
ATOM 5579 C CA . PHE A 1 719 ? 15.362 -57.573 -1.589 1.00 97.19 719 PHE A CA 1
ATOM 5580 C C . PHE A 1 719 ? 16.498 -58.502 -1.168 1.00 97.19 719 PHE A C 1
ATOM 5582 O O . PHE A 1 719 ? 17.654 -58.082 -1.093 1.00 97.19 719 PHE A O 1
ATOM 5589 N N . GLU A 1 720 ? 16.156 -59.730 -0.776 1.00 93.00 720 GLU A N 1
ATOM 5590 C CA . GLU A 1 720 ? 17.114 -60.666 -0.176 1.00 93.00 720 GLU A CA 1
ATOM 5591 C C . GLU A 1 720 ? 18.134 -61.188 -1.189 1.00 93.00 720 GLU A C 1
ATOM 5593 O O . GLU A 1 720 ? 19.315 -61.271 -0.861 1.00 93.00 720 GLU A O 1
ATOM 5598 N N . GLU A 1 721 ? 17.714 -61.479 -2.422 1.00 91.44 721 GLU A N 1
ATOM 5599 C CA . GLU A 1 721 ? 18.615 -61.972 -3.471 1.00 91.44 721 GLU A CA 1
ATOM 5600 C C . GLU A 1 721 ? 19.675 -60.929 -3.837 1.00 91.44 721 GLU A C 1
ATOM 5602 O O . GLU A 1 721 ? 20.864 -61.237 -3.904 1.00 91.44 721 GLU A O 1
ATOM 5607 N N . GLU A 1 722 ? 19.261 -59.676 -4.021 1.00 93.88 722 GLU A N 1
ATOM 5608 C CA . GLU A 1 722 ? 20.159 -58.570 -4.346 1.00 93.88 722 GLU A CA 1
ATOM 5609 C C . GLU A 1 722 ? 20.896 -57.993 -3.133 1.00 93.88 722 GLU A C 1
ATOM 5611 O O . GLU A 1 722 ? 21.829 -57.212 -3.315 1.00 93.88 722 GLU A O 1
ATOM 5616 N N . GLN A 1 723 ? 20.491 -58.348 -1.908 1.00 95.06 723 GLN A N 1
ATOM 5617 C CA . GLN A 1 723 ? 21.005 -57.782 -0.656 1.00 95.06 723 GLN A CA 1
ATOM 5618 C C . GLN A 1 723 ? 20.913 -56.245 -0.621 1.00 95.06 723 GLN A C 1
ATOM 5620 O O . GLN A 1 723 ? 21.872 -55.544 -0.288 1.00 95.06 723 GLN A O 1
ATOM 5625 N N . ILE A 1 724 ? 19.746 -55.695 -0.968 1.00 97.38 724 ILE A N 1
ATOM 5626 C CA . ILE A 1 724 ? 19.499 -54.244 -0.996 1.00 97.38 724 ILE A CA 1
ATOM 5627 C C . ILE A 1 724 ? 18.232 -53.905 -0.210 1.00 97.38 724 ILE A C 1
ATOM 5629 O O . ILE A 1 724 ? 17.193 -54.547 -0.359 1.00 97.38 724 ILE A O 1
ATOM 5633 N N . ASP A 1 725 ? 18.316 -52.851 0.601 1.00 98.19 725 ASP A N 1
ATOM 5634 C CA . ASP A 1 725 ? 17.162 -52.188 1.205 1.00 98.19 725 ASP A CA 1
ATOM 5635 C C . ASP A 1 725 ? 16.761 -50.977 0.356 1.00 98.19 725 ASP A C 1
ATOM 5637 O O . ASP A 1 725 ? 17.553 -50.055 0.154 1.00 98.19 725 ASP A O 1
ATOM 5641 N N . LEU A 1 726 ? 15.515 -50.941 -0.099 1.00 98.19 726 LEU A N 1
ATOM 5642 C CA . LEU A 1 726 ? 14.881 -49.787 -0.723 1.00 98.19 726 LEU A CA 1
ATOM 5643 C C . LEU A 1 726 ? 14.217 -48.923 0.360 1.00 98.19 726 LEU A C 1
ATOM 5645 O O . LEU A 1 726 ? 13.427 -49.414 1.164 1.00 98.19 726 LEU A O 1
ATOM 5649 N N . LEU A 1 727 ? 14.539 -47.632 0.380 1.00 98.31 727 LEU A N 1
ATOM 5650 C CA . LEU A 1 727 ? 14.097 -46.655 1.375 1.00 98.31 727 LEU A CA 1
ATOM 5651 C C . LEU A 1 727 ? 13.116 -45.663 0.746 1.00 98.31 727 LEU A C 1
ATOM 5653 O O . LEU A 1 727 ? 13.334 -45.211 -0.380 1.00 98.31 727 LEU A O 1
ATOM 5657 N N . PHE A 1 728 ? 12.088 -45.258 1.489 1.00 98.38 728 PHE A N 1
ATOM 5658 C CA . PHE A 1 728 ? 11.114 -44.271 1.025 1.00 98.38 728 PHE A CA 1
ATOM 5659 C C . PHE A 1 728 ? 10.678 -43.309 2.128 1.00 98.38 728 PHE A C 1
ATOM 5661 O O . PHE A 1 728 ? 10.540 -43.702 3.288 1.00 98.38 728 PHE A O 1
ATOM 5668 N N . GLN A 1 729 ? 10.457 -42.050 1.750 1.00 97.62 729 GLN A N 1
ATOM 5669 C CA . GLN A 1 729 ? 9.920 -40.987 2.593 1.00 97.62 729 GLN A CA 1
ATOM 5670 C C . GLN A 1 729 ? 8.757 -40.283 1.889 1.00 97.62 729 GLN A C 1
ATOM 5672 O O . GLN A 1 729 ? 8.885 -39.880 0.731 1.00 97.62 729 GLN A O 1
ATOM 5677 N N . LEU A 1 730 ? 7.660 -40.089 2.620 1.00 97.12 730 LEU A N 1
ATOM 5678 C CA . LEU A 1 730 ? 6.457 -39.387 2.178 1.00 97.12 730 LEU A CA 1
ATOM 5679 C C . LEU A 1 730 ? 5.979 -38.444 3.281 1.00 97.12 730 LEU A C 1
ATOM 5681 O O . LEU A 1 730 ? 5.741 -38.892 4.401 1.00 97.12 730 LEU A O 1
ATOM 5685 N N . GLY A 1 731 ? 5.793 -37.159 2.992 1.00 94.31 731 GLY A N 1
ATOM 5686 C CA . GLY A 1 731 ? 5.294 -36.236 4.011 1.00 94.31 731 GLY A CA 1
ATOM 5687 C C . GLY A 1 731 ? 4.656 -34.962 3.481 1.00 94.31 731 GLY A C 1
ATOM 5688 O O . GLY A 1 731 ? 4.904 -34.553 2.351 1.00 94.31 731 GLY A O 1
ATOM 5689 N N . ILE A 1 732 ? 3.850 -34.332 4.334 1.00 93.69 732 ILE A N 1
ATOM 5690 C CA . ILE A 1 732 ? 3.207 -33.035 4.083 1.00 93.69 732 ILE A CA 1
ATOM 5691 C C . ILE A 1 732 ? 3.746 -32.046 5.120 1.00 93.69 732 ILE A C 1
ATOM 5693 O O . ILE A 1 732 ? 3.403 -32.173 6.294 1.00 93.69 732 ILE A O 1
ATOM 5697 N N . PRO A 1 733 ? 4.605 -31.082 4.750 1.00 89.19 733 PRO A N 1
ATOM 5698 C CA . PRO A 1 733 ? 5.162 -30.140 5.717 1.00 89.19 733 PRO A CA 1
ATOM 5699 C C . PRO A 1 733 ? 4.057 -29.342 6.425 1.00 89.19 733 PRO A C 1
ATOM 5701 O O . PRO A 1 733 ? 3.166 -28.804 5.773 1.00 89.19 733 PRO A O 1
ATOM 5704 N N . GLU A 1 734 ? 4.134 -29.212 7.752 1.00 84.81 734 GLU A N 1
ATOM 5705 C CA . GLU A 1 734 ? 3.073 -28.590 8.574 1.00 84.81 734 GLU A CA 1
ATOM 5706 C C . GLU A 1 734 ? 2.732 -27.153 8.152 1.00 84.81 734 GLU A C 1
ATOM 5708 O O . GLU A 1 734 ? 1.580 -26.731 8.198 1.00 84.81 734 GLU A O 1
ATOM 5713 N N . ASN A 1 735 ? 3.730 -26.398 7.694 1.00 82.88 735 ASN A N 1
ATOM 5714 C CA . ASN A 1 735 ? 3.579 -25.020 7.232 1.00 82.88 735 ASN A CA 1
ATOM 5715 C C . ASN A 1 735 ? 3.204 -24.896 5.741 1.00 82.88 735 ASN A C 1
ATOM 5717 O O . ASN A 1 735 ? 3.069 -23.780 5.236 1.00 82.88 735 ASN A O 1
ATOM 5721 N N . MET A 1 736 ? 3.083 -26.013 5.020 1.00 90.38 736 MET A N 1
ATOM 5722 C CA . MET A 1 736 ? 2.748 -26.069 3.595 1.00 90.38 736 MET A CA 1
ATOM 5723 C C . MET A 1 736 ? 1.789 -27.241 3.320 1.00 90.38 736 MET A C 1
ATOM 5725 O O . MET A 1 736 ? 2.161 -28.186 2.625 1.00 90.38 736 MET A O 1
ATOM 5729 N N . PRO A 1 737 ? 0.537 -27.175 3.812 1.00 90.38 737 PRO A N 1
ATOM 5730 C CA . PRO A 1 737 ? -0.420 -28.283 3.716 1.00 90.38 737 PRO A CA 1
ATOM 5731 C C . PRO A 1 737 ? -0.825 -28.640 2.276 1.00 90.38 737 PRO A C 1
ATOM 5733 O O . PRO A 1 737 ? -1.401 -29.693 2.050 1.00 90.38 737 PRO A O 1
ATOM 5736 N N . GLN A 1 738 ? -0.518 -27.777 1.300 1.00 91.88 738 GLN A N 1
ATOM 5737 C CA . GLN A 1 738 ? -0.782 -27.987 -0.129 1.00 91.88 738 GLN A CA 1
ATOM 5738 C C . GLN A 1 738 ? 0.373 -28.686 -0.874 1.00 91.88 738 GLN A C 1
ATOM 5740 O O . GLN A 1 738 ? 0.342 -28.795 -2.101 1.00 91.88 738 GLN A O 1
ATOM 5745 N N . VAL A 1 739 ? 1.423 -29.114 -0.163 1.00 93.81 739 VAL A N 1
ATOM 5746 C CA . VAL A 1 739 ? 2.644 -29.663 -0.767 1.00 93.81 739 VAL A CA 1
ATOM 5747 C C . VAL A 1 739 ? 2.946 -31.046 -0.205 1.00 93.81 739 VAL A C 1
ATOM 5749 O O . VAL A 1 739 ? 3.060 -31.221 1.005 1.00 93.81 739 VAL A O 1
ATOM 5752 N N . ILE A 1 740 ? 3.143 -32.017 -1.094 1.00 95.31 740 ILE A N 1
ATOM 5753 C CA . ILE A 1 740 ? 3.586 -33.368 -0.744 1.00 95.31 740 ILE A CA 1
ATOM 5754 C C . ILE A 1 740 ? 5.054 -33.521 -1.139 1.00 95.31 740 ILE A C 1
ATOM 5756 O O . ILE A 1 740 ? 5.427 -33.231 -2.273 1.00 95.31 740 ILE A O 1
ATOM 5760 N N . MET A 1 741 ? 5.879 -34.008 -0.215 1.00 96.62 741 MET A N 1
ATOM 5761 C CA . MET A 1 741 ? 7.295 -34.303 -0.425 1.00 96.62 741 MET A CA 1
ATOM 5762 C C . MET A 1 741 ? 7.521 -35.814 -0.510 1.00 96.62 741 MET A C 1
ATOM 5764 O O . MET A 1 741 ? 7.054 -36.558 0.354 1.00 96.62 741 MET A O 1
ATOM 5768 N N . LEU A 1 742 ? 8.266 -36.248 -1.529 1.00 96.62 742 LEU A N 1
ATOM 5769 C CA . LEU A 1 742 ? 8.596 -37.647 -1.816 1.00 96.62 742 LEU A CA 1
ATOM 5770 C C . LEU A 1 742 ? 10.116 -37.813 -1.929 1.00 96.62 742 LEU A C 1
ATOM 5772 O O . LEU A 1 742 ? 10.778 -36.986 -2.564 1.00 96.62 742 LEU A O 1
ATOM 5776 N N . GLN A 1 743 ? 10.680 -38.900 -1.405 1.00 97.81 743 GLN A N 1
ATOM 5777 C CA . GLN A 1 743 ? 12.088 -39.239 -1.636 1.00 97.81 743 GLN A CA 1
ATOM 5778 C C . GLN A 1 743 ? 12.324 -40.749 -1.565 1.00 97.81 743 GLN A C 1
ATOM 5780 O O . GLN A 1 743 ? 11.866 -41.405 -0.634 1.00 97.81 743 GLN A O 1
ATOM 5785 N N . ALA A 1 744 ? 13.072 -41.291 -2.528 1.00 98.06 744 ALA A N 1
ATOM 5786 C CA . ALA A 1 744 ? 13.528 -42.680 -2.525 1.00 98.06 744 ALA A CA 1
ATOM 5787 C C . ALA A 1 744 ? 15.034 -42.758 -2.236 1.00 98.06 744 ALA A C 1
ATOM 5789 O O . ALA A 1 744 ? 15.781 -41.812 -2.508 1.00 98.06 744 ALA A O 1
ATOM 5790 N N . GLY A 1 745 ? 15.479 -43.888 -1.701 1.00 97.94 745 GLY A N 1
ATOM 5791 C CA . GLY A 1 745 ? 16.880 -44.186 -1.430 1.00 97.94 745 GLY A CA 1
ATOM 5792 C C . GLY A 1 745 ? 17.153 -45.683 -1.466 1.00 97.94 745 GLY A C 1
ATOM 5793 O O . GLY A 1 745 ? 16.230 -46.488 -1.501 1.00 97.94 745 GLY A O 1
ATOM 5794 N N . VAL A 1 746 ? 18.424 -46.059 -1.442 1.00 97.94 746 VAL A N 1
ATOM 5795 C CA . VAL A 1 746 ? 18.867 -47.449 -1.293 1.00 97.94 746 VAL A CA 1
ATOM 5796 C C . VAL A 1 746 ? 19.905 -47.548 -0.193 1.00 97.94 746 VAL A C 1
ATOM 5798 O O . VAL A 1 746 ? 20.667 -46.610 0.045 1.00 97.94 746 VAL A O 1
ATOM 5801 N N . ARG A 1 747 ? 19.970 -48.704 0.450 1.00 98.06 747 ARG A N 1
ATOM 5802 C CA . ARG A 1 747 ? 21.063 -49.098 1.329 1.00 98.06 747 ARG A CA 1
ATOM 5803 C C . ARG A 1 747 ? 21.586 -50.451 0.870 1.00 98.06 747 ARG A C 1
ATOM 5805 O O . ARG A 1 747 ? 20.829 -51.413 0.784 1.00 98.06 747 ARG A O 1
ATOM 5812 N N . ASN A 1 748 ? 22.871 -50.495 0.537 1.00 97.12 748 ASN A N 1
ATOM 5813 C CA . ASN A 1 748 ? 23.534 -51.706 0.072 1.00 97.12 748 ASN A CA 1
ATOM 5814 C C . ASN A 1 748 ? 23.901 -52.576 1.281 1.00 97.12 748 ASN A C 1
ATOM 5816 O O . ASN A 1 748 ? 24.697 -52.158 2.119 1.00 97.12 748 ASN A O 1
ATOM 5820 N N . GLN A 1 749 ? 23.304 -53.759 1.386 1.00 95.25 749 GLN A N 1
ATOM 5821 C CA . GLN A 1 749 ? 23.528 -54.719 2.473 1.00 95.25 749 GLN A CA 1
ATOM 5822 C C . GLN A 1 749 ? 24.418 -55.889 2.031 1.00 95.25 749 GLN A C 1
ATOM 5824 O O . GLN A 1 749 ? 24.754 -56.750 2.843 1.00 95.25 749 GLN A O 1
ATOM 5829 N N . GLY A 1 750 ? 24.794 -55.930 0.751 1.00 91.50 750 GLY A N 1
ATOM 5830 C CA . GLY A 1 750 ? 25.679 -56.939 0.192 1.00 91.50 750 GLY A CA 1
ATOM 5831 C C . GLY A 1 750 ? 27.146 -56.703 0.543 1.00 91.50 750 GLY A C 1
ATOM 5832 O O . GLY A 1 750 ? 27.522 -55.726 1.190 1.00 91.50 750 GLY A O 1
ATOM 5833 N N . SER A 1 751 ? 28.000 -57.610 0.074 1.00 89.69 751 SER A N 1
ATOM 5834 C CA . SER A 1 751 ? 29.455 -57.566 0.272 1.00 89.69 751 SER A CA 1
ATOM 5835 C C . SER A 1 751 ? 30.222 -56.847 -0.845 1.00 89.69 751 SER A C 1
ATOM 5837 O O . SER A 1 751 ? 31.425 -56.628 -0.712 1.00 89.69 751 SER A O 1
ATOM 5839 N N . HIS A 1 752 ? 29.549 -56.457 -1.932 1.00 89.94 752 HIS A N 1
ATOM 5840 C CA . HIS A 1 752 ? 30.154 -55.814 -3.101 1.00 89.94 752 HIS A CA 1
ATOM 5841 C C . HIS A 1 752 ? 29.484 -54.474 -3.412 1.00 89.94 752 HIS A C 1
ATOM 5843 O O . HIS A 1 752 ? 28.343 -54.224 -3.026 1.00 89.94 752 HIS A O 1
ATOM 5849 N N . ALA A 1 753 ? 30.202 -53.599 -4.117 1.00 92.00 753 ALA A N 1
ATOM 5850 C CA . ALA A 1 753 ? 29.657 -52.326 -4.569 1.00 92.00 753 ALA A CA 1
ATOM 5851 C C . ALA A 1 753 ? 28.637 -52.527 -5.699 1.00 92.00 753 ALA A C 1
ATOM 5853 O O . ALA A 1 753 ? 28.853 -53.334 -6.602 1.00 92.00 753 ALA A O 1
ATOM 5854 N N . ILE A 1 754 ? 27.567 -51.737 -5.678 1.00 94.19 754 ILE A N 1
ATOM 5855 C CA . ILE A 1 754 ? 26.553 -51.691 -6.741 1.00 94.19 754 ILE A CA 1
ATOM 5856 C C . ILE A 1 754 ? 26.636 -50.359 -7.486 1.00 94.19 754 ILE A C 1
ATOM 5858 O O . ILE A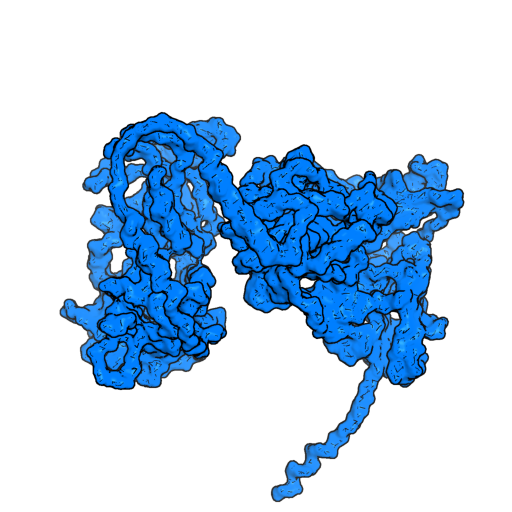 1 754 ? 27.175 -49.381 -6.957 1.00 94.19 754 ILE A O 1
ATOM 5862 N N . ARG A 1 755 ? 26.075 -50.286 -8.698 1.00 94.25 755 ARG A N 1
ATOM 5863 C CA . ARG A 1 755 ? 25.903 -49.004 -9.400 1.00 94.25 755 ARG A CA 1
ATOM 5864 C C . ARG A 1 755 ? 24.432 -48.620 -9.436 1.00 94.25 755 ARG A C 1
ATOM 5866 O O . ARG A 1 755 ? 23.595 -49.348 -9.959 1.00 94.25 755 ARG A O 1
ATOM 5873 N N . LEU A 1 756 ? 24.113 -47.456 -8.895 1.00 94.88 756 LEU A N 1
ATOM 5874 C CA . LEU A 1 756 ? 22.754 -46.949 -8.794 1.00 94.88 756 LEU A CA 1
ATOM 5875 C C . LEU A 1 756 ? 22.438 -46.059 -9.997 1.00 94.88 756 LEU A C 1
ATOM 5877 O O . LEU A 1 756 ? 22.987 -44.968 -10.130 1.00 94.88 756 LEU A O 1
ATOM 5881 N N . ALA A 1 757 ? 21.563 -46.521 -10.886 1.00 92.94 757 ALA A N 1
ATOM 5882 C CA . ALA A 1 757 ? 21.205 -45.784 -12.094 1.00 92.94 757 ALA A CA 1
ATOM 5883 C C . ALA A 1 757 ? 20.058 -44.800 -11.851 1.00 92.94 757 ALA A C 1
ATOM 5885 O O . ALA A 1 757 ? 20.140 -43.644 -12.265 1.00 92.94 757 ALA A O 1
ATOM 5886 N N . GLU A 1 758 ? 19.002 -45.241 -11.168 1.00 96.38 758 GLU A N 1
ATOM 5887 C CA . GLU A 1 758 ? 17.789 -44.448 -10.950 1.00 96.38 758 GLU A CA 1
ATOM 5888 C C . GLU A 1 758 ? 17.208 -44.727 -9.559 1.00 96.38 758 GLU A C 1
ATOM 5890 O O . GLU A 1 758 ? 17.189 -45.870 -9.098 1.00 96.38 758 GLU A O 1
ATOM 5895 N N . LEU A 1 759 ? 16.694 -43.682 -8.911 1.00 98.12 759 LEU A N 1
ATOM 5896 C CA . LEU A 1 759 ? 15.820 -43.789 -7.741 1.00 98.12 759 LEU A CA 1
ATOM 5897 C C . LEU A 1 759 ? 14.454 -43.220 -8.101 1.00 98.12 759 LEU A C 1
ATOM 5899 O O . LEU A 1 759 ? 14.367 -42.115 -8.629 1.00 98.12 759 LEU A O 1
ATOM 5903 N N . ILE A 1 760 ? 13.392 -43.967 -7.832 1.00 97.75 760 ILE A N 1
ATOM 5904 C CA . ILE A 1 760 ? 12.066 -43.717 -8.395 1.00 97.75 760 ILE A CA 1
ATOM 5905 C C . ILE A 1 760 ? 11.079 -43.502 -7.238 1.00 97.75 760 ILE A C 1
ATOM 5907 O O . ILE A 1 760 ? 10.481 -44.466 -6.763 1.00 97.75 760 ILE A O 1
ATOM 5911 N N . PRO A 1 761 ? 10.920 -42.264 -6.726 1.00 96.94 761 PRO A N 1
ATOM 5912 C CA . PRO A 1 761 ? 9.997 -41.969 -5.624 1.00 96.94 761 PRO A CA 1
ATOM 5913 C C . PRO A 1 761 ? 8.509 -42.095 -5.983 1.00 96.94 761 PRO A C 1
ATOM 5915 O O . PRO A 1 761 ? 7.677 -42.117 -5.083 1.00 96.94 761 PRO A O 1
ATOM 5918 N N . LEU A 1 762 ? 8.155 -42.147 -7.269 1.00 95.19 762 LEU A N 1
ATOM 5919 C CA . LEU A 1 762 ? 6.777 -42.345 -7.716 1.00 95.19 762 LEU A CA 1
ATOM 5920 C C . LEU A 1 762 ? 6.783 -43.187 -8.988 1.00 95.19 762 LEU A C 1
ATOM 5922 O O . LEU A 1 762 ? 7.330 -42.764 -10.005 1.00 95.19 762 LEU A O 1
ATOM 5926 N N . MET A 1 763 ? 6.159 -44.360 -8.940 1.00 92.81 763 MET A N 1
ATOM 5927 C CA . MET A 1 763 ? 6.007 -45.264 -10.078 1.00 92.81 763 MET A CA 1
ATOM 5928 C C . MET A 1 763 ? 4.563 -45.764 -10.168 1.00 92.81 763 MET A C 1
ATOM 5930 O O . MET A 1 763 ? 4.114 -46.545 -9.327 1.00 92.81 763 MET A O 1
ATOM 5934 N N . MET A 1 764 ? 3.831 -45.291 -11.179 1.00 88.50 764 MET A N 1
ATOM 5935 C CA . MET A 1 764 ? 2.514 -45.822 -11.554 1.00 88.50 764 MET A CA 1
ATOM 5936 C C . MET A 1 764 ? 2.667 -46.995 -12.531 1.00 88.50 764 MET A C 1
ATOM 5938 O O . MET A 1 764 ? 3.617 -47.030 -13.313 1.00 88.50 764 MET A O 1
ATOM 5942 N N . GLU A 1 765 ? 1.728 -47.940 -12.505 1.00 70.31 765 GLU A N 1
ATOM 5943 C CA . GLU A 1 765 ? 1.730 -49.126 -13.371 1.00 70.31 765 GLU A CA 1
ATOM 5944 C C . GLU A 1 765 ? 0.736 -48.994 -14.526 1.00 70.31 765 GLU A C 1
ATOM 5946 O O . GLU A 1 765 ? -0.283 -48.318 -14.413 1.00 70.31 765 GLU A O 1
ATOM 5951 N N . GLU A 1 766 ? 1.025 -49.659 -15.643 1.00 58.75 766 GLU A N 1
ATOM 5952 C CA . GLU A 1 766 ? 0.084 -49.778 -16.754 1.00 58.75 766 GLU A CA 1
ATOM 5953 C C . GLU A 1 766 ? -0.940 -50.886 -16.454 1.00 58.75 766 GLU A C 1
ATOM 5955 O O . GLU A 1 766 ? -0.577 -51.979 -16.017 1.00 58.75 766 GLU A O 1
ATOM 5960 N N . ASN A 1 767 ? -2.228 -50.622 -16.687 1.00 53.53 767 ASN A N 1
ATOM 5961 C CA . ASN A 1 767 ? -3.273 -51.625 -16.493 1.00 53.53 767 ASN A CA 1
ATOM 5962 C C . ASN A 1 767 ? -3.243 -52.644 -17.648 1.00 53.53 767 ASN A C 1
ATOM 5964 O O . ASN A 1 767 ? -3.673 -52.334 -18.760 1.00 53.53 767 ASN A O 1
ATOM 5968 N N . THR A 1 768 ? -2.702 -53.842 -17.409 1.00 45.91 768 THR A N 1
ATOM 5969 C CA . THR A 1 768 ? -2.458 -54.849 -18.457 1.00 45.91 768 THR A CA 1
ATOM 5970 C C . THR A 1 768 ? -3.489 -55.984 -18.552 1.00 45.91 768 THR A C 1
ATOM 5972 O O . THR A 1 768 ? -3.338 -56.805 -19.456 1.00 45.91 768 THR A O 1
ATOM 5975 N N . GLY A 1 769 ? -4.568 -56.040 -17.748 1.00 41.50 769 GLY A N 1
ATOM 5976 C CA . GLY A 1 769 ? -5.627 -57.038 -18.002 1.00 41.50 769 GLY A CA 1
ATOM 5977 C C . GLY A 1 769 ? -6.706 -57.312 -16.934 1.00 41.50 769 GLY A C 1
ATOM 5978 O O . GLY A 1 769 ? -6.423 -57.398 -15.745 1.00 41.50 769 GLY A O 1
ATOM 5979 N N . SER A 1 770 ? -7.930 -57.472 -17.461 1.00 40.53 770 SER A N 1
ATOM 5980 C CA . SER A 1 770 ? -9.076 -58.373 -17.170 1.00 40.53 770 SER A CA 1
ATOM 5981 C C . SER A 1 770 ? -9.697 -58.629 -15.787 1.00 40.53 770 SER A C 1
ATOM 5983 O O . SER A 1 770 ? -10.715 -59.314 -15.783 1.00 40.53 770 SER A O 1
ATOM 5985 N N . GLU A 1 771 ? -9.229 -58.106 -14.655 1.00 40.66 771 GLU A N 1
ATOM 5986 C CA . GLU A 1 771 ? -9.902 -58.377 -13.362 1.00 40.66 771 GLU A CA 1
ATOM 5987 C C . GLU A 1 771 ? -10.138 -57.112 -12.522 1.00 40.66 771 GLU A C 1
ATOM 5989 O O . GLU A 1 771 ? -9.341 -56.176 -12.553 1.00 40.66 771 GLU A O 1
ATOM 5994 N N . GLU A 1 772 ? -11.269 -57.100 -11.805 1.00 40.84 772 GLU A N 1
ATOM 5995 C CA . GLU A 1 772 ? -11.917 -56.007 -11.050 1.00 40.84 772 GLU A CA 1
ATOM 5996 C C . GLU A 1 772 ? -11.101 -55.392 -9.885 1.00 40.84 772 GLU A C 1
ATOM 5998 O O . GLU A 1 772 ? -11.665 -54.723 -9.021 1.00 40.84 772 GLU A O 1
ATOM 6003 N N . GLU A 1 773 ? -9.776 -55.545 -9.840 1.00 43.22 773 GLU A N 1
ATOM 6004 C CA . GLU A 1 773 ? -8.940 -54.857 -8.849 1.00 43.22 773 GLU A CA 1
ATOM 6005 C C . GLU A 1 773 ? -8.479 -53.482 -9.364 1.00 43.22 773 GLU A C 1
ATOM 6007 O O . GLU A 1 773 ? -7.722 -53.372 -10.331 1.00 43.22 773 GLU A O 1
ATOM 6012 N N . GLU A 1 774 ? -8.924 -52.413 -8.692 1.00 46.44 774 GLU A N 1
ATOM 6013 C CA . GLU A 1 774 ? -8.531 -51.017 -8.931 1.00 46.44 774 GLU A CA 1
ATOM 6014 C C . GLU A 1 774 ? -7.002 -50.829 -8.852 1.00 46.44 774 GLU A C 1
ATOM 6016 O O . GLU A 1 774 ? -6.407 -50.636 -7.786 1.00 46.44 774 GLU A O 1
ATOM 6021 N N . LYS A 1 775 ? -6.344 -50.883 -10.013 1.00 47.41 775 LYS A N 1
ATOM 6022 C CA . LYS A 1 775 ? -4.895 -50.697 -10.155 1.00 47.41 775 LYS A CA 1
ATOM 6023 C C . LYS A 1 775 ? -4.495 -49.215 -10.319 1.00 47.41 775 LYS A C 1
ATOM 6025 O O . LYS A 1 775 ? -5.291 -48.406 -10.795 1.00 47.41 775 LYS A O 1
ATOM 6030 N N . PRO A 1 776 ? -3.264 -48.843 -9.903 1.00 51.34 776 PRO A N 1
ATOM 6031 C CA . PRO A 1 776 ? -2.782 -47.462 -9.760 1.00 51.34 776 PRO A CA 1
ATOM 6032 C C . PRO A 1 776 ? -2.753 -46.670 -11.075 1.00 51.34 776 PRO A C 1
ATOM 6034 O O . PRO A 1 776 ? -1.897 -46.903 -11.924 1.00 51.34 776 PRO A O 1
ATOM 6037 N N . ILE A 1 777 ? -3.650 -45.693 -11.219 1.00 58.97 777 ILE A N 1
ATOM 6038 C CA . ILE A 1 777 ? -3.809 -44.863 -12.424 1.00 58.97 777 ILE A CA 1
ATOM 6039 C C . ILE A 1 777 ? -3.807 -43.380 -12.022 1.00 58.97 777 ILE A C 1
ATOM 6041 O O . ILE A 1 777 ? -4.273 -43.021 -10.940 1.00 58.97 777 ILE A O 1
ATOM 6045 N N . LEU A 1 778 ? -3.316 -42.496 -12.898 1.00 62.88 778 LEU A N 1
ATOM 6046 C CA . LEU A 1 778 ? -3.558 -41.053 -12.805 1.00 62.88 778 LEU A CA 1
ATOM 6047 C C . LEU A 1 778 ? -5.037 -40.778 -13.134 1.00 62.88 778 LEU A C 1
ATOM 6049 O O . LEU A 1 778 ? -5.384 -40.429 -14.264 1.00 62.88 778 LEU A O 1
ATOM 6053 N N . GLN A 1 779 ? -5.930 -41.006 -12.173 1.00 64.12 779 GLN A N 1
ATOM 6054 C CA . GLN A 1 779 ? -7.357 -40.792 -12.384 1.00 64.12 779 GLN A CA 1
ATOM 6055 C C . GLN A 1 779 ? -7.704 -39.313 -12.213 1.00 64.12 779 GLN A C 1
ATOM 6057 O O . GLN A 1 779 ? -7.753 -38.767 -11.110 1.00 64.12 779 GLN A O 1
ATOM 6062 N N . VAL A 1 780 ? -7.939 -38.659 -13.344 1.00 63.03 780 VAL A N 1
ATOM 6063 C CA . VAL A 1 780 ? -8.428 -37.284 -13.397 1.00 63.03 780 VAL A CA 1
ATOM 6064 C C . VAL A 1 780 ? -9.953 -37.264 -13.278 1.00 63.03 780 VAL A C 1
ATOM 6066 O O . VAL A 1 780 ? -10.642 -38.022 -13.956 1.00 63.03 780 VAL A O 1
ATOM 6069 N N . ALA A 1 781 ? -10.508 -36.361 -12.466 1.00 56.12 781 ALA A N 1
ATOM 6070 C CA . ALA A 1 781 ? -11.954 -36.267 -12.205 1.00 56.12 781 ALA A CA 1
ATOM 6071 C C . ALA A 1 781 ? -12.783 -35.719 -13.397 1.00 56.12 781 ALA A C 1
ATOM 6073 O O . ALA A 1 781 ? -13.947 -35.357 -13.260 1.00 56.12 781 ALA A O 1
ATOM 6074 N N . SER A 1 782 ? -12.175 -35.571 -14.577 1.00 62.28 782 SER A N 1
ATOM 6075 C CA . SER A 1 782 ? -12.785 -34.990 -15.783 1.00 62.28 782 SER A CA 1
ATOM 6076 C C . SER A 1 782 ? -12.086 -35.502 -17.042 1.00 62.28 782 SER A C 1
ATOM 6078 O O . SER A 1 782 ? -10.964 -35.996 -16.926 1.00 62.28 782 SER A O 1
ATOM 6080 N N . PRO A 1 783 ? -12.691 -35.362 -18.239 1.00 71.56 783 PRO A N 1
ATOM 6081 C CA . PRO A 1 783 ? -12.082 -35.831 -19.481 1.00 71.56 783 PRO A CA 1
ATOM 6082 C C . PRO A 1 783 ? -10.627 -35.366 -19.642 1.00 71.56 783 PRO A C 1
ATOM 6084 O O . PRO A 1 783 ? -10.314 -34.188 -19.450 1.00 71.56 783 PRO A O 1
ATOM 6087 N N . SER A 1 784 ? -9.732 -36.285 -20.014 1.00 67.38 784 SER A N 1
ATOM 6088 C CA . SER A 1 784 ? -8.284 -36.048 -20.170 1.00 67.38 784 SER A CA 1
ATOM 6089 C C . SER A 1 784 ? -7.943 -34.990 -21.236 1.00 67.38 784 SER A C 1
ATOM 6091 O O . SER A 1 784 ? -6.836 -34.452 -21.257 1.00 67.38 784 SER A O 1
ATOM 6093 N N . GLU A 1 785 ? -8.903 -34.608 -22.079 1.00 75.88 785 GLU A N 1
ATOM 6094 C CA . GLU A 1 785 ? -8.817 -33.469 -23.001 1.00 75.88 785 GLU A CA 1
ATOM 6095 C C . GLU A 1 785 ? -8.738 -32.101 -22.321 1.00 75.88 785 GLU A C 1
ATOM 6097 O O . GLU A 1 785 ? -8.168 -31.159 -22.877 1.00 75.88 785 GLU A O 1
ATOM 6102 N N . HIS A 1 786 ? -9.224 -31.990 -21.087 1.00 80.44 786 HIS A N 1
ATOM 6103 C CA . HIS A 1 786 ? -9.191 -30.741 -20.334 1.00 80.44 786 HIS A CA 1
ATOM 6104 C C . HIS A 1 786 ? -7.862 -30.494 -19.609 1.00 80.44 786 HIS A C 1
ATOM 6106 O O . HIS A 1 786 ? -7.663 -29.398 -19.084 1.00 80.44 786 HIS A O 1
ATOM 6112 N N . TRP A 1 787 ? -6.956 -31.475 -19.607 1.00 85.25 787 TRP A N 1
ATOM 6113 C CA . TRP A 1 787 ? -5.693 -31.447 -18.873 1.00 85.25 787 TRP A CA 1
ATOM 6114 C C . TRP A 1 787 ? -4.516 -31.122 -19.784 1.00 85.25 787 TRP A C 1
ATOM 6116 O O . TRP A 1 787 ? -4.344 -31.740 -20.835 1.00 85.25 787 TRP A O 1
ATOM 6126 N N . LEU A 1 788 ? -3.689 -30.172 -19.355 1.00 88.06 788 LEU A N 1
ATOM 6127 C CA . LEU A 1 788 ? -2.480 -29.733 -20.037 1.00 88.06 788 LEU A CA 1
ATOM 6128 C C . LEU A 1 788 ? -1.248 -30.167 -19.250 1.00 88.06 788 LEU A C 1
ATOM 6130 O O . LEU A 1 788 ? -1.057 -29.758 -18.103 1.00 88.06 788 LEU A O 1
ATOM 6134 N N . LEU A 1 789 ? -0.391 -30.948 -19.904 1.00 88.62 789 LEU A N 1
ATOM 6135 C CA . LEU A 1 789 ? 0.962 -31.233 -19.449 1.00 88.62 789 LEU A CA 1
ATOM 6136 C C . LEU A 1 789 ? 1.900 -30.170 -20.029 1.00 88.62 789 LEU A C 1
ATOM 6138 O O . LEU A 1 789 ? 1.988 -30.010 -21.249 1.00 88.62 789 LEU A O 1
ATOM 6142 N N . THR A 1 790 ? 2.584 -29.441 -19.149 1.00 87.50 790 THR A N 1
ATOM 6143 C CA . THR A 1 790 ? 3.515 -28.367 -19.510 1.00 87.50 790 THR A CA 1
ATOM 6144 C C . THR A 1 790 ? 4.896 -28.617 -18.915 1.00 87.50 790 THR A C 1
ATOM 6146 O O . THR A 1 790 ? 5.064 -28.609 -17.697 1.00 87.50 790 THR A O 1
ATOM 6149 N N . GLY A 1 791 ? 5.903 -28.790 -19.770 1.00 87.50 791 GLY A N 1
ATOM 6150 C CA . GLY A 1 791 ? 7.311 -28.798 -19.370 1.00 87.50 791 GLY A CA 1
ATOM 6151 C C . GLY A 1 791 ? 7.880 -27.387 -19.295 1.00 87.50 791 GLY A C 1
ATOM 6152 O O . GLY A 1 791 ? 7.788 -26.632 -20.263 1.00 87.50 791 GLY A O 1
ATOM 6153 N N . LEU A 1 792 ? 8.491 -27.031 -18.163 1.00 80.25 792 LEU A N 1
ATOM 6154 C CA . LEU A 1 792 ? 8.982 -25.668 -17.914 1.00 80.25 792 LEU A CA 1
ATOM 6155 C C . LEU A 1 792 ? 10.503 -25.528 -18.066 1.00 80.25 792 LEU A C 1
ATOM 6157 O O . LEU A 1 792 ? 11.027 -24.418 -18.047 1.00 80.25 792 LEU A O 1
ATOM 6161 N N . HIS A 1 793 ? 11.214 -26.639 -18.250 1.00 76.50 793 HIS A N 1
ATOM 6162 C CA . HIS A 1 793 ? 12.641 -26.660 -18.550 1.00 76.50 793 HIS A CA 1
ATOM 6163 C C . HIS A 1 793 ? 12.876 -26.730 -20.069 1.00 76.50 793 HIS A C 1
ATOM 6165 O O . HIS A 1 793 ? 12.258 -27.550 -20.749 1.00 76.50 793 HIS A O 1
ATOM 6171 N N . ALA A 1 794 ? 13.799 -25.924 -20.619 1.00 58.94 794 ALA A N 1
ATOM 6172 C CA . ALA A 1 794 ? 13.934 -25.763 -22.078 1.00 58.94 794 ALA A CA 1
ATOM 6173 C C . ALA A 1 794 ? 14.313 -27.047 -22.844 1.00 58.94 794 ALA A C 1
ATOM 6175 O O . ALA A 1 794 ? 14.006 -27.174 -24.024 1.00 58.94 794 ALA A O 1
ATOM 6176 N N . LYS A 1 795 ? 14.934 -28.028 -22.172 1.00 60.56 795 LYS A N 1
ATOM 6177 C CA . LYS A 1 795 ? 15.212 -29.361 -22.752 1.00 60.56 795 LYS A CA 1
ATOM 6178 C C . LYS A 1 795 ? 13.950 -30.163 -23.092 1.00 60.56 795 LYS A C 1
ATOM 6180 O O . LYS A 1 795 ? 14.035 -31.100 -23.872 1.00 60.56 795 LYS A O 1
ATOM 6185 N N . THR A 1 796 ? 12.816 -29.829 -22.479 1.00 61.22 796 THR A N 1
ATOM 6186 C CA . THR A 1 796 ? 11.555 -30.582 -22.566 1.00 61.22 796 THR A CA 1
ATOM 6187 C C . THR A 1 796 ? 10.353 -29.652 -22.665 1.00 61.22 796 THR A C 1
ATOM 6189 O O . THR A 1 796 ? 9.269 -30.017 -22.209 1.00 61.22 796 THR A O 1
ATOM 6192 N N . THR A 1 797 ? 10.518 -28.440 -23.216 1.00 59.09 797 THR A N 1
ATOM 6193 C CA . THR A 1 797 ? 9.397 -27.509 -23.405 1.00 59.09 797 THR A CA 1
ATOM 6194 C C . THR A 1 797 ? 8.355 -28.160 -24.303 1.00 59.09 797 THR A C 1
ATOM 6196 O O . THR A 1 797 ? 8.507 -28.227 -25.517 1.00 59.09 797 THR A O 1
ATOM 6199 N N . SER A 1 798 ? 7.305 -28.663 -23.669 1.00 64.00 798 SER A N 1
ATOM 6200 C CA . SER A 1 798 ? 6.217 -29.393 -24.301 1.00 64.00 798 SER A CA 1
ATOM 6201 C C . SER A 1 798 ? 4.932 -28.873 -23.692 1.00 64.00 798 SER A C 1
ATOM 6203 O O . SER A 1 798 ? 4.825 -28.822 -22.469 1.00 64.00 798 SER A O 1
ATOM 6205 N N . VAL A 1 799 ? 3.983 -28.472 -24.532 1.00 72.94 799 VAL A N 1
ATOM 6206 C CA . VAL A 1 799 ? 2.605 -28.188 -24.127 1.00 72.94 799 VAL A CA 1
ATOM 6207 C C . VAL A 1 799 ? 1.738 -29.144 -24.919 1.00 72.94 799 VAL A C 1
ATOM 6209 O O . VAL A 1 799 ? 1.623 -29.017 -26.137 1.00 72.94 799 VAL A O 1
ATOM 6212 N N . CYS A 1 800 ? 1.173 -30.132 -24.242 1.00 79.62 800 CYS A N 1
ATOM 6213 C CA . CYS A 1 800 ? 0.321 -31.130 -24.872 1.00 79.62 800 CYS A CA 1
ATOM 6214 C C . CYS A 1 800 ? -0.877 -31.430 -23.978 1.00 79.62 800 CYS A C 1
ATOM 6216 O O . CYS A 1 800 ? -0.803 -31.320 -22.751 1.00 79.62 800 CYS A O 1
ATOM 6218 N N . HIS A 1 801 ? -2.001 -31.781 -24.598 1.00 81.69 801 HIS A N 1
ATOM 6219 C CA . HIS A 1 801 ? -3.132 -32.279 -23.834 1.00 81.69 801 HIS A CA 1
ATOM 6220 C C . HIS A 1 801 ? -2.861 -33.725 -23.409 1.00 81.69 801 HIS A C 1
ATOM 6222 O O . HIS A 1 801 ? -2.321 -34.511 -24.186 1.00 81.69 801 HIS A O 1
ATOM 6228 N N . LEU A 1 802 ? -3.280 -34.089 -22.199 1.00 78.75 802 LEU A N 1
ATOM 6229 C CA . LEU A 1 802 ? -3.003 -35.403 -21.611 1.00 78.75 802 LEU A CA 1
ATOM 6230 C C . LEU A 1 802 ? -3.548 -36.570 -22.464 1.00 78.75 802 LEU A C 1
ATOM 6232 O O . LEU A 1 802 ? -2.931 -37.627 -22.511 1.00 78.75 802 LEU A O 1
ATOM 6236 N N . HIS A 1 803 ? -4.666 -36.362 -23.171 1.00 74.06 803 HIS A N 1
ATOM 6237 C CA . HIS A 1 803 ? -5.287 -37.358 -24.063 1.00 74.06 803 HIS A CA 1
ATOM 6238 C C . HIS A 1 803 ? -4.595 -37.572 -25.424 1.00 74.06 803 HIS A C 1
ATOM 6240 O O . HIS A 1 803 ? -4.930 -38.527 -26.116 1.00 74.06 803 HIS A O 1
ATOM 6246 N N . VAL A 1 804 ? -3.666 -36.699 -25.839 1.00 74.69 804 VAL A N 1
ATOM 6247 C CA . VAL A 1 804 ? -2.987 -36.786 -27.155 1.00 74.69 804 VAL A CA 1
ATOM 6248 C C . VAL A 1 804 ? -1.501 -37.094 -27.028 1.00 74.69 804 VAL A C 1
ATOM 6250 O O . VAL A 1 804 ? -0.730 -36.754 -27.922 1.00 74.69 804 VAL A O 1
ATOM 6253 N N . LEU A 1 805 ? -1.074 -37.713 -25.924 1.00 76.25 805 LEU A N 1
ATOM 6254 C CA . LEU A 1 805 ? 0.312 -38.149 -25.770 1.00 76.25 805 LEU A CA 1
ATOM 6255 C C . LEU A 1 805 ? 0.624 -39.223 -26.829 1.00 76.25 805 LEU A C 1
ATOM 6257 O O . LEU A 1 805 ? 0.051 -40.310 -26.767 1.00 76.25 805 LEU A O 1
ATOM 6261 N N . PRO A 1 806 ? 1.506 -38.947 -27.810 1.00 65.88 806 PRO A N 1
ATOM 6262 C CA . PRO A 1 806 ? 1.758 -39.879 -28.908 1.00 65.88 806 PRO A CA 1
ATOM 6263 C C . PRO A 1 806 ? 2.678 -41.040 -28.494 1.00 65.88 806 PRO A C 1
ATOM 6265 O O . PRO A 1 806 ? 2.688 -42.075 -29.152 1.00 65.88 806 PRO A O 1
ATOM 6268 N N . ALA A 1 807 ? 3.471 -40.846 -27.435 1.00 81.62 807 ALA A N 1
ATOM 6269 C CA . ALA A 1 807 ? 4.434 -41.784 -26.862 1.00 81.62 807 ALA A CA 1
ATOM 6270 C C . ALA A 1 807 ? 4.857 -41.304 -25.456 1.00 81.62 807 ALA A C 1
ATOM 6272 O O . ALA A 1 807 ? 4.386 -40.261 -24.984 1.00 81.62 807 ALA A O 1
ATOM 6273 N N . ASP A 1 808 ? 5.782 -42.032 -24.821 1.00 84.31 808 ASP A N 1
ATOM 6274 C CA . ASP A 1 808 ? 6.458 -41.625 -23.584 1.00 84.31 808 ASP A CA 1
ATOM 6275 C C . ASP A 1 808 ? 6.964 -40.179 -23.685 1.00 84.31 808 ASP A C 1
ATOM 6277 O O . ASP A 1 808 ? 7.863 -39.853 -24.464 1.00 84.31 808 ASP A O 1
ATOM 6281 N N . THR A 1 809 ? 6.388 -39.304 -22.865 1.00 87.00 809 THR A N 1
ATOM 6282 C CA . THR A 1 809 ? 6.731 -37.884 -22.808 1.00 87.00 809 THR A CA 1
ATOM 6283 C C . THR A 1 809 ? 7.526 -37.607 -21.544 1.00 87.00 809 THR A C 1
ATOM 6285 O O . THR A 1 809 ? 7.029 -37.762 -20.428 1.00 87.00 809 THR A O 1
ATOM 6288 N N . TRP A 1 810 ? 8.776 -37.186 -21.718 1.00 88.38 810 TRP A N 1
ATOM 6289 C CA . TRP A 1 810 ? 9.681 -36.856 -20.622 1.00 88.38 810 TRP A CA 1
ATOM 6290 C C . TRP A 1 810 ? 9.685 -35.354 -20.346 1.00 88.38 810 TRP A C 1
ATOM 6292 O O . TRP A 1 810 ? 9.877 -34.548 -21.253 1.00 88.38 810 TRP A O 1
ATOM 6302 N N . ILE A 1 811 ? 9.523 -34.987 -19.077 1.00 90.44 811 ILE A N 1
ATOM 6303 C CA . ILE A 1 811 ? 9.670 -33.627 -18.563 1.00 90.44 811 ILE A CA 1
ATOM 6304 C C . ILE A 1 811 ? 10.863 -33.603 -17.611 1.00 90.44 811 ILE A C 1
ATOM 6306 O O . ILE A 1 811 ? 10.873 -34.304 -16.601 1.00 90.44 811 ILE A O 1
ATOM 6310 N N . HIS A 1 812 ? 11.884 -32.812 -17.927 1.00 88.69 812 HIS A N 1
ATOM 6311 C CA . HIS A 1 812 ? 13.089 -32.707 -17.110 1.00 88.69 812 HIS A CA 1
ATOM 6312 C C . HIS A 1 812 ? 12.968 -31.595 -16.071 1.00 88.69 812 HIS A C 1
ATOM 6314 O O . HIS A 1 812 ? 12.473 -30.512 -16.373 1.00 88.69 812 HIS A O 1
ATOM 6320 N N . GLU A 1 813 ? 13.485 -31.881 -14.877 1.00 91.50 813 GLU A N 1
ATOM 6321 C CA . GLU A 1 813 ? 13.508 -31.061 -13.666 1.00 91.50 813 GLU A CA 1
ATOM 6322 C C . GLU A 1 813 ? 12.121 -30.657 -13.159 1.00 91.50 813 GLU A C 1
ATOM 6324 O O . GLU A 1 813 ? 11.723 -31.112 -12.089 1.00 91.50 813 GLU A O 1
ATOM 6329 N N . GLN A 1 814 ? 11.367 -29.852 -13.902 1.00 92.12 814 GLN A N 1
ATOM 6330 C CA . GLN A 1 814 ? 10.112 -29.299 -13.422 1.00 92.12 814 GLN A CA 1
ATOM 6331 C C . GLN A 1 814 ? 9.043 -29.140 -14.505 1.00 92.12 814 GLN A C 1
ATOM 6333 O O . GLN A 1 814 ? 9.316 -28.823 -15.671 1.00 92.12 814 GLN A O 1
ATOM 6338 N N . GLY A 1 815 ? 7.794 -29.332 -14.092 1.00 92.38 815 GLY A N 1
ATOM 6339 C CA . GLY A 1 815 ? 6.641 -29.274 -14.972 1.00 92.38 815 GLY A CA 1
ATOM 6340 C C . GLY A 1 815 ? 5.324 -29.161 -14.226 1.00 92.38 815 GLY A C 1
ATOM 6341 O O . GLY A 1 815 ? 5.259 -29.165 -12.999 1.00 92.38 815 GLY A O 1
ATOM 6342 N N . CYS A 1 816 ? 4.264 -29.053 -15.009 1.00 91.31 816 CYS A N 1
ATOM 6343 C CA . CYS A 1 816 ? 2.919 -28.798 -14.538 1.00 91.31 816 CYS A CA 1
ATOM 6344 C C . CYS A 1 816 ? 1.934 -29.741 -15.217 1.00 91.31 816 CYS A C 1
ATOM 6346 O O . CYS A 1 816 ? 2.007 -29.926 -16.432 1.00 91.31 816 CYS A O 1
ATOM 6348 N N . LEU A 1 817 ? 0.969 -30.248 -14.461 1.00 90.88 817 LEU A N 1
ATOM 6349 C CA . LEU A 1 817 ? -0.215 -30.912 -14.984 1.00 90.88 817 LEU A CA 1
ATOM 6350 C C . LEU A 1 817 ? -1.447 -30.210 -14.413 1.00 90.88 817 LEU A C 1
ATOM 6352 O O . LEU A 1 817 ? -1.759 -30.392 -13.239 1.00 90.88 817 LEU A O 1
ATOM 6356 N N . TYR A 1 818 ? -2.138 -29.415 -15.231 1.00 88.88 818 TYR A N 1
ATOM 6357 C CA . TYR A 1 818 ? -3.312 -28.653 -14.790 1.00 88.88 818 TYR A CA 1
ATOM 6358 C C . TYR A 1 818 ? -4.455 -28.691 -15.789 1.00 88.88 818 TYR A C 1
ATOM 6360 O O . TYR A 1 818 ? -4.254 -28.740 -17.004 1.00 88.88 818 TYR A O 1
ATOM 6368 N N . ARG A 1 819 ? -5.666 -28.581 -15.256 1.00 86.25 819 ARG A N 1
ATOM 6369 C CA . ARG A 1 819 ? -6.882 -28.258 -15.990 1.00 86.25 819 ARG A CA 1
ATOM 6370 C C . ARG A 1 819 ? -7.048 -26.738 -16.116 1.00 86.25 819 ARG A C 1
ATOM 6372 O O . ARG A 1 819 ? -6.407 -25.959 -15.413 1.00 86.25 819 ARG A O 1
ATOM 6379 N N . LYS A 1 820 ? -7.916 -26.292 -17.031 1.00 77.00 820 LYS A N 1
ATOM 6380 C CA . LYS A 1 820 ? -8.209 -24.859 -17.255 1.00 77.00 820 LYS A CA 1
ATOM 6381 C C . LYS A 1 820 ? -8.683 -24.095 -16.014 1.00 77.00 820 LYS A C 1
ATOM 6383 O O . LYS A 1 820 ? -8.523 -22.883 -15.978 1.00 77.00 820 LYS A O 1
ATOM 6388 N N . ASP A 1 821 ? -9.285 -24.774 -15.047 1.00 79.12 821 ASP A N 1
ATOM 6389 C CA . ASP A 1 821 ? -9.747 -24.200 -13.780 1.00 79.12 821 ASP A CA 1
ATOM 6390 C C . ASP A 1 821 ? -8.695 -24.295 -12.661 1.00 79.12 821 ASP A C 1
ATOM 6392 O O . ASP A 1 821 ? -9.030 -24.163 -11.490 1.00 79.12 821 ASP A O 1
ATOM 6396 N N . GLU A 1 822 ? -7.431 -24.531 -13.025 1.00 82.75 822 GLU A N 1
ATOM 6397 C CA . GLU A 1 822 ? -6.277 -24.579 -12.121 1.00 82.75 822 GLU A CA 1
ATOM 6398 C C . GLU A 1 822 ? -6.267 -25.765 -11.141 1.00 82.75 822 GLU A C 1
ATOM 6400 O O . GLU A 1 822 ? -5.375 -25.849 -10.297 1.00 82.75 822 GLU A O 1
ATOM 6405 N N . ALA A 1 823 ? -7.176 -26.734 -11.295 1.00 84.12 823 ALA A N 1
ATOM 6406 C CA . ALA A 1 823 ? -7.072 -28.027 -10.625 1.00 84.12 823 ALA A CA 1
ATOM 6407 C C . ALA A 1 823 ? -5.907 -28.833 -11.223 1.00 84.12 823 ALA A C 1
ATOM 6409 O O . ALA A 1 823 ? -5.803 -28.970 -12.446 1.00 84.12 823 ALA A O 1
ATOM 6410 N N . GLY A 1 824 ? -5.005 -29.336 -10.381 1.00 88.62 824 GLY A N 1
ATOM 6411 C CA . GLY A 1 824 ? -3.778 -29.981 -10.836 1.00 88.62 824 GLY A CA 1
ATOM 6412 C C . GLY A 1 824 ? -2.616 -29.840 -9.866 1.00 88.62 824 GLY A C 1
ATOM 6413 O O . GLY A 1 824 ? -2.803 -29.519 -8.693 1.00 88.62 824 GLY A O 1
ATOM 6414 N N . PHE A 1 825 ? -1.408 -30.085 -10.367 1.00 92.56 825 PHE A N 1
ATOM 6415 C CA . PHE A 1 825 ? -0.190 -29.889 -9.595 1.00 92.56 825 PHE A CA 1
ATOM 6416 C C . PHE A 1 825 ? 1.006 -29.478 -10.451 1.00 92.56 825 PHE A C 1
ATOM 6418 O O . PHE A 1 825 ? 1.157 -29.857 -11.616 1.00 92.56 825 PHE A O 1
ATOM 6425 N N . PHE A 1 826 ? 1.904 -28.733 -9.821 1.00 95.06 826 PHE A N 1
ATOM 6426 C CA . PHE A 1 826 ? 3.278 -28.545 -10.267 1.00 95.06 826 PHE A CA 1
ATOM 6427 C C . PHE A 1 826 ? 4.164 -29.593 -9.587 1.00 95.06 826 PHE A C 1
ATOM 6429 O O . PHE A 1 826 ? 3.941 -29.942 -8.427 1.00 95.06 826 PHE A O 1
ATOM 6436 N N . PHE A 1 827 ? 5.195 -30.072 -10.277 1.00 95.31 827 PHE A N 1
ATOM 6437 C CA . PHE A 1 827 ? 6.218 -30.936 -9.695 1.00 95.31 827 PHE A CA 1
ATOM 6438 C C . PHE A 1 827 ? 7.621 -30.415 -10.002 1.00 95.31 827 PHE A C 1
ATOM 6440 O O . PHE A 1 827 ? 7.881 -29.875 -11.078 1.00 95.31 827 PHE A O 1
ATOM 6447 N N . GLY A 1 828 ? 8.541 -30.618 -9.062 1.00 95.88 828 GLY A N 1
ATOM 6448 C CA . GLY A 1 828 ? 9.945 -30.258 -9.239 1.00 95.88 828 GLY A CA 1
ATOM 6449 C C . GLY A 1 828 ? 10.839 -30.722 -8.086 1.00 95.88 828 GLY A C 1
ATOM 6450 O O . GLY A 1 828 ? 10.333 -31.170 -7.052 1.00 95.88 828 GLY A O 1
ATOM 6451 N N . PRO A 1 829 ? 12.173 -30.627 -8.235 1.00 96.62 829 PRO A N 1
ATOM 6452 C CA . PRO A 1 829 ? 13.124 -31.016 -7.200 1.00 96.62 829 PRO A CA 1
ATOM 6453 C C . PRO A 1 829 ? 13.057 -30.062 -6.008 1.00 96.62 829 PRO A C 1
ATOM 6455 O O . PRO A 1 829 ? 12.962 -28.849 -6.179 1.00 96.62 829 PRO A O 1
ATOM 6458 N N . THR A 1 830 ? 13.169 -30.597 -4.800 1.00 95.12 830 THR A N 1
ATOM 6459 C CA . THR A 1 830 ? 13.253 -29.851 -3.536 1.00 95.12 830 THR A CA 1
ATOM 6460 C C . THR A 1 830 ? 14.362 -30.435 -2.663 1.00 95.12 830 THR A C 1
ATOM 6462 O O . THR A 1 830 ? 14.952 -31.460 -2.992 1.00 95.12 830 THR A O 1
ATOM 6465 N N . GLY A 1 831 ? 14.679 -29.803 -1.534 1.00 93.25 831 GLY A N 1
ATOM 6466 C CA . GLY A 1 831 ? 15.696 -30.334 -0.626 1.00 93.25 831 GLY A CA 1
ATOM 6467 C C . GLY A 1 831 ? 17.120 -30.191 -1.176 1.00 93.25 831 GLY A C 1
ATOM 6468 O O . GLY A 1 831 ? 17.400 -29.310 -1.993 1.00 93.25 831 GLY A O 1
ATOM 6469 N N . GLN A 1 832 ? 18.047 -31.005 -0.669 1.00 95.00 832 GLN A N 1
ATOM 6470 C CA . GLN A 1 832 ? 19.465 -30.906 -1.026 1.00 95.00 832 GLN A CA 1
ATOM 6471 C C . GLN A 1 832 ? 19.708 -31.241 -2.515 1.00 95.00 832 GLN A C 1
ATOM 6473 O O . GLN A 1 832 ? 19.008 -32.092 -3.069 1.00 95.00 832 GLN A O 1
ATOM 6478 N N . PRO A 1 833 ? 20.679 -30.584 -3.177 1.00 95.25 833 PRO A N 1
ATOM 6479 C CA . PRO A 1 833 ? 21.057 -30.876 -4.558 1.00 95.25 833 PRO A CA 1
ATOM 6480 C C . PRO A 1 833 ? 21.779 -32.223 -4.665 1.00 95.25 833 PRO A C 1
ATOM 6482 O O . PRO A 1 833 ? 22.980 -32.289 -4.413 1.00 95.25 833 PRO A O 1
ATOM 6485 N N . VAL A 1 834 ? 21.064 -33.277 -5.059 1.00 95.62 834 VAL A N 1
ATOM 6486 C CA . VAL A 1 834 ? 21.637 -34.634 -5.150 1.00 95.62 834 VAL A CA 1
ATOM 6487 C C . VAL A 1 834 ? 21.729 -35.125 -6.587 1.00 95.62 834 VAL A C 1
ATOM 6489 O O . VAL A 1 834 ? 22.748 -35.678 -6.978 1.00 95.62 834 VAL A O 1
ATOM 6492 N N . SER A 1 835 ? 20.690 -34.928 -7.392 1.00 95.25 835 SER A N 1
ATOM 6493 C CA . SER A 1 835 ? 20.626 -35.415 -8.773 1.00 95.25 835 SER A CA 1
ATOM 6494 C C . SER A 1 835 ? 19.625 -34.594 -9.584 1.00 95.25 835 SER A C 1
ATOM 6496 O O . SER A 1 835 ? 18.843 -33.819 -9.023 1.00 95.25 835 SER A O 1
ATOM 6498 N N . TYR A 1 836 ? 19.650 -34.744 -10.910 1.00 94.00 836 TYR A N 1
ATOM 6499 C CA . TYR A 1 836 ? 18.593 -34.191 -11.755 1.00 94.00 836 TYR A CA 1
ATOM 6500 C C . TYR A 1 836 ? 17.314 -35.033 -11.634 1.00 94.00 836 TYR A C 1
ATOM 6502 O O . TYR A 1 836 ? 17.374 -36.264 -11.564 1.00 94.00 836 TYR A O 1
ATOM 6510 N N . LEU A 1 837 ? 16.161 -34.367 -11.628 1.00 95.12 837 LEU A N 1
ATOM 6511 C CA . LEU A 1 837 ? 14.840 -34.993 -11.596 1.00 95.12 837 LEU A CA 1
ATOM 6512 C C . LEU A 1 837 ? 14.263 -35.092 -13.017 1.00 95.12 837 LEU A C 1
ATOM 6514 O O . LEU A 1 837 ? 14.516 -34.236 -13.864 1.00 95.12 837 LEU A O 1
ATOM 6518 N N . ALA A 1 838 ? 13.458 -36.111 -13.293 1.00 93.19 838 ALA A N 1
ATOM 6519 C CA . ALA A 1 838 ? 12.678 -36.215 -14.520 1.00 93.19 838 ALA A CA 1
ATOM 6520 C C . ALA A 1 838 ? 11.342 -36.912 -14.253 1.00 93.19 838 ALA A C 1
ATOM 6522 O O . ALA A 1 838 ? 11.280 -37.849 -13.465 1.00 93.19 838 ALA A O 1
ATOM 6523 N N . ALA A 1 839 ? 10.281 -36.480 -14.927 1.00 93.12 839 ALA A N 1
ATOM 6524 C CA . ALA A 1 839 ? 8.988 -37.146 -14.919 1.00 93.12 839 ALA A CA 1
ATOM 6525 C C . ALA A 1 839 ? 8.695 -37.726 -16.303 1.00 93.12 839 ALA A C 1
ATOM 6527 O O . ALA A 1 839 ? 8.758 -37.011 -17.302 1.00 93.12 839 ALA A O 1
ATOM 6528 N N . ARG A 1 840 ? 8.355 -39.010 -16.360 1.00 91.62 840 ARG A N 1
ATOM 6529 C CA . ARG A 1 840 ? 7.866 -39.684 -17.560 1.00 91.62 840 ARG A CA 1
ATOM 6530 C C . ARG A 1 840 ? 6.353 -39.819 -17.486 1.00 91.62 840 ARG A C 1
ATOM 6532 O O . ARG A 1 840 ? 5.844 -40.357 -16.506 1.00 91.62 840 ARG A O 1
ATOM 6539 N N . PHE A 1 841 ? 5.667 -39.384 -18.535 1.00 89.25 841 PHE A N 1
ATOM 6540 C CA . PHE A 1 841 ? 4.237 -39.582 -18.741 1.00 89.25 841 PHE A CA 1
ATOM 6541 C C . PHE A 1 841 ? 4.028 -40.553 -19.899 1.00 89.25 841 PHE A C 1
ATOM 6543 O O . PHE A 1 841 ? 4.468 -40.263 -21.011 1.00 89.25 841 PHE A O 1
ATOM 6550 N N . SER A 1 842 ? 3.374 -41.686 -19.648 1.00 85.88 842 SER A N 1
ATOM 6551 C CA . SER A 1 842 ? 3.217 -42.751 -20.650 1.00 85.88 842 SER A CA 1
ATOM 6552 C C . SER A 1 842 ? 1.732 -42.970 -20.951 1.00 85.88 842 SER A C 1
ATOM 6554 O O . SER A 1 842 ? 0.961 -43.172 -20.005 1.00 85.88 842 SER A O 1
ATOM 6556 N N . PRO A 1 843 ? 1.293 -42.910 -22.222 1.00 79.75 843 PRO A N 1
ATOM 6557 C CA . PRO A 1 843 ? -0.065 -43.294 -22.585 1.00 79.75 843 PRO A CA 1
ATOM 6558 C C . PRO A 1 843 ? -0.242 -44.807 -22.406 1.00 79.75 843 PRO A C 1
ATOM 6560 O O . PRO A 1 843 ? 0.661 -45.588 -22.691 1.00 79.75 843 PRO A O 1
ATOM 6563 N N . THR A 1 844 ? -1.417 -45.221 -21.950 1.00 72.38 844 THR A N 1
ATOM 6564 C CA . THR A 1 844 ? -1.784 -46.633 -21.774 1.00 72.38 844 THR A CA 1
ATOM 6565 C C . THR A 1 844 ? -2.716 -47.094 -22.891 1.00 72.38 844 THR A C 1
ATOM 6567 O O . THR A 1 844 ? -3.422 -46.285 -23.502 1.00 72.38 844 THR A O 1
ATOM 6570 N N . LYS A 1 845 ? -2.802 -48.412 -23.109 1.00 66.12 845 LYS A N 1
ATOM 6571 C CA . LYS A 1 845 ? -3.698 -49.019 -24.119 1.00 66.12 845 LYS A CA 1
ATOM 6572 C C . LYS A 1 845 ? -5.182 -48.637 -23.983 1.00 66.12 845 LYS A C 1
ATOM 6574 O O . LYS A 1 845 ? -5.901 -48.675 -24.976 1.00 66.12 845 LYS A O 1
ATOM 6579 N N . ASN A 1 846 ? -5.626 -48.230 -22.791 1.00 62.91 846 ASN A N 1
ATOM 6580 C CA . ASN A 1 846 ? -7.020 -47.877 -22.494 1.00 62.91 846 ASN A CA 1
ATOM 6581 C C . ASN A 1 846 ? -7.296 -46.358 -22.562 1.00 62.91 846 ASN A C 1
ATOM 6583 O O . ASN A 1 846 ? -8.343 -45.906 -22.104 1.00 62.91 846 ASN A O 1
ATOM 6587 N N . GLY A 1 847 ? -6.363 -45.552 -23.088 1.00 63.06 847 GLY A N 1
ATOM 6588 C CA . GLY A 1 847 ? -6.524 -44.095 -23.214 1.00 63.06 847 GLY A CA 1
ATOM 6589 C C . GLY A 1 847 ? -6.281 -43.298 -21.923 1.00 63.06 847 GLY A C 1
ATOM 6590 O O . GLY A 1 847 ? -6.614 -42.115 -21.857 1.00 63.06 847 GLY A O 1
ATOM 6591 N N . GLN A 1 848 ? -5.707 -43.931 -20.895 1.00 72.50 848 GLN A N 1
ATOM 6592 C CA . GLN A 1 848 ? -5.270 -43.298 -19.639 1.00 72.50 848 GLN A CA 1
ATOM 6593 C C . GLN A 1 848 ? -3.764 -42.984 -19.674 1.00 72.50 848 GLN A C 1
ATOM 6595 O O . GLN A 1 848 ? -3.069 -43.446 -20.578 1.00 72.50 848 GLN A O 1
ATOM 6600 N N . THR A 1 849 ? -3.243 -42.276 -18.666 1.00 78.56 849 THR A N 1
ATOM 6601 C CA . THR A 1 849 ? -1.821 -41.894 -18.579 1.00 78.56 849 THR A CA 1
ATOM 6602 C C . THR A 1 849 ? -1.205 -42.344 -17.254 1.00 78.56 849 THR A C 1
ATOM 6604 O O . THR A 1 849 ? -1.820 -42.187 -16.203 1.00 78.56 849 THR A O 1
ATOM 6607 N N . THR A 1 850 ? 0.020 -42.868 -17.279 1.00 85.69 850 THR A N 1
ATOM 6608 C CA . THR A 1 850 ? 0.822 -43.149 -16.075 1.00 85.69 850 THR A CA 1
ATOM 6609 C C . THR A 1 850 ? 1.904 -42.093 -15.889 1.00 85.69 850 THR A C 1
ATOM 6611 O O . THR A 1 850 ? 2.387 -41.516 -16.862 1.00 85.69 850 THR A O 1
ATOM 6614 N N . MET A 1 851 ? 2.305 -41.848 -14.639 1.00 89.94 851 MET A N 1
ATOM 6615 C CA . MET A 1 851 ? 3.432 -40.980 -14.295 1.00 89.94 851 MET A CA 1
ATOM 6616 C C . MET A 1 851 ? 4.518 -41.782 -13.567 1.00 89.94 851 MET A C 1
ATOM 6618 O O . MET A 1 851 ? 4.239 -42.568 -12.662 1.00 89.94 851 MET A O 1
ATOM 6622 N N . THR A 1 852 ? 5.776 -41.568 -13.944 1.00 92.94 852 THR A N 1
ATOM 6623 C CA . THR A 1 852 ? 6.954 -42.054 -13.217 1.00 92.94 852 THR A CA 1
ATOM 6624 C C . THR A 1 852 ? 7.862 -40.874 -12.907 1.00 92.94 852 THR A C 1
ATOM 6626 O O . THR A 1 852 ? 8.256 -40.160 -13.824 1.00 92.94 852 THR A O 1
ATOM 6629 N N . LEU A 1 853 ? 8.216 -40.665 -11.642 1.00 95.62 853 LEU A N 1
ATOM 6630 C CA . LEU A 1 853 ? 9.162 -39.636 -11.222 1.00 95.62 853 LEU A CA 1
ATOM 6631 C C . LEU A 1 853 ? 10.506 -40.278 -10.891 1.00 95.62 853 LEU A C 1
ATOM 6633 O O . LEU A 1 853 ? 10.568 -41.188 -10.071 1.00 95.62 853 LEU A O 1
ATOM 6637 N N . VAL A 1 854 ? 11.571 -39.797 -11.524 1.00 96.12 854 VAL A N 1
ATOM 6638 C CA . VAL A 1 854 ? 12.898 -40.412 -11.532 1.00 96.12 854 VAL A CA 1
ATOM 6639 C C . VAL A 1 854 ? 13.949 -39.405 -11.082 1.00 96.12 854 VAL A C 1
ATOM 6641 O O . VAL A 1 854 ? 14.089 -38.326 -11.651 1.00 96.12 854 VAL A O 1
ATOM 6644 N N . SER A 1 855 ? 14.726 -39.787 -10.078 1.00 97.25 855 SER A N 1
ATOM 6645 C CA . SER A 1 855 ? 15.991 -39.169 -9.694 1.00 97.25 855 SER A CA 1
ATOM 6646 C C . SER A 1 855 ? 17.120 -39.866 -10.460 1.00 97.25 855 SER A C 1
ATOM 6648 O O . SER A 1 855 ? 17.396 -41.043 -10.214 1.00 97.25 855 SER A O 1
ATOM 6650 N N . ALA A 1 856 ? 17.769 -39.153 -11.385 1.00 93.38 856 ALA A N 1
ATOM 6651 C CA . ALA A 1 856 ? 18.810 -39.694 -12.261 1.00 93.38 856 ALA A CA 1
ATOM 6652 C C . ALA A 1 856 ? 20.150 -39.816 -11.519 1.00 93.38 856 ALA A C 1
ATOM 6654 O O . ALA A 1 856 ? 20.857 -38.831 -11.321 1.00 93.38 856 ALA A O 1
ATOM 6655 N N . MET A 1 857 ? 20.501 -41.030 -11.098 1.00 93.75 857 MET A N 1
ATOM 6656 C CA . MET A 1 857 ? 21.656 -41.289 -10.233 1.00 93.75 857 MET A CA 1
ATOM 6657 C C . MET A 1 857 ? 22.949 -41.589 -11.006 1.00 93.75 857 MET A C 1
ATOM 6659 O O . MET A 1 857 ? 23.952 -41.896 -10.384 1.00 93.75 857 MET A O 1
ATOM 6663 N N . ASP A 1 858 ? 22.960 -41.496 -12.339 1.00 89.44 858 ASP A N 1
ATOM 6664 C CA . ASP A 1 858 ? 24.171 -41.547 -13.182 1.00 89.44 858 ASP A CA 1
ATOM 6665 C C . ASP A 1 858 ? 25.096 -42.768 -12.966 1.00 89.44 858 ASP A C 1
ATOM 6667 O O . ASP A 1 858 ? 26.297 -42.708 -13.232 1.00 89.44 858 ASP A O 1
ATOM 6671 N N . ARG A 1 859 ? 24.545 -43.908 -12.524 1.00 91.19 859 ARG A N 1
ATOM 6672 C CA . ARG A 1 859 ? 25.314 -45.117 -12.166 1.00 91.19 859 ARG A CA 1
ATOM 6673 C C . ARG A 1 859 ? 26.342 -44.848 -11.061 1.00 91.19 859 ARG A C 1
ATOM 6675 O O . ARG A 1 859 ? 27.440 -45.410 -11.106 1.00 91.19 859 ARG A O 1
ATOM 6682 N N . VAL A 1 860 ? 26.004 -44.006 -10.080 1.00 91.69 860 VAL A N 1
ATOM 6683 C CA . VAL A 1 860 ? 26.878 -43.769 -8.923 1.00 91.69 860 VAL A CA 1
ATOM 6684 C C . VAL A 1 860 ? 27.153 -45.065 -8.176 1.00 91.69 860 VAL A C 1
ATOM 6686 O O . VAL A 1 860 ? 26.263 -45.894 -7.976 1.00 91.69 860 VAL A O 1
ATOM 6689 N N . ARG A 1 861 ? 28.400 -45.238 -7.760 1.00 92.88 861 ARG A N 1
ATOM 6690 C CA . ARG A 1 861 ? 28.839 -46.355 -6.937 1.00 92.88 861 ARG A CA 1
ATOM 6691 C C . ARG A 1 861 ? 28.280 -46.216 -5.523 1.00 92.88 861 ARG A C 1
ATOM 6693 O O . ARG A 1 861 ? 28.345 -45.143 -4.932 1.00 92.88 861 ARG A O 1
ATOM 6700 N N . VAL A 1 862 ? 27.747 -47.314 -4.997 1.00 94.69 862 VAL A N 1
ATOM 6701 C CA . VAL A 1 862 ? 27.295 -47.437 -3.606 1.00 94.69 862 VAL A CA 1
ATOM 6702 C C . VAL A 1 862 ? 27.985 -48.654 -3.003 1.00 94.69 862 VAL A C 1
ATOM 6704 O O . VAL A 1 862 ? 27.680 -49.793 -3.370 1.00 94.69 862 VAL A O 1
ATOM 6707 N N . ASP A 1 863 ? 28.950 -48.422 -2.115 1.00 95.06 863 ASP A N 1
ATOM 6708 C CA . ASP A 1 863 ? 29.703 -49.506 -1.479 1.00 95.06 863 ASP A CA 1
ATOM 6709 C C . ASP A 1 863 ? 28.856 -50.266 -0.449 1.00 95.06 863 ASP A C 1
ATOM 6711 O O . ASP A 1 863 ? 27.796 -49.808 -0.013 1.00 95.06 863 ASP A O 1
ATOM 6715 N N . ALA A 1 864 ? 29.341 -51.444 -0.054 1.00 94.38 864 ALA A N 1
ATOM 6716 C CA . ALA A 1 864 ? 28.742 -52.256 0.998 1.00 94.38 864 ALA A CA 1
ATOM 6717 C C . ALA A 1 864 ? 28.515 -51.434 2.284 1.00 94.38 864 ALA A C 1
ATOM 6719 O O . ALA A 1 864 ? 29.392 -50.697 2.736 1.00 94.38 864 ALA A O 1
ATOM 6720 N N . GLY A 1 865 ? 27.319 -51.543 2.864 1.00 92.25 865 GLY A N 1
ATOM 6721 C CA . GLY A 1 865 ? 26.894 -50.817 4.064 1.00 92.25 865 GLY A CA 1
ATOM 6722 C C . GLY A 1 865 ? 26.481 -49.357 3.836 1.00 92.25 865 GLY A C 1
ATOM 6723 O O . GLY A 1 865 ? 25.925 -48.735 4.745 1.00 92.25 865 GLY A O 1
ATOM 6724 N N . GLN A 1 866 ? 26.707 -48.782 2.650 1.00 96.50 866 GLN A N 1
ATOM 6725 C CA . GLN A 1 866 ? 26.367 -47.383 2.389 1.00 96.50 866 GLN A CA 1
ATOM 6726 C C . GLN A 1 866 ? 24.878 -47.191 2.090 1.00 96.50 866 GLN A C 1
ATOM 6728 O O . GLN A 1 866 ? 24.221 -48.018 1.457 1.00 96.50 866 GLN A O 1
ATOM 6733 N N . THR A 1 867 ? 24.353 -46.041 2.522 1.00 97.19 867 THR A N 1
ATOM 6734 C CA . THR A 1 867 ? 23.018 -45.549 2.162 1.00 97.19 867 THR A CA 1
ATOM 6735 C C . THR A 1 867 ? 23.144 -44.369 1.207 1.00 97.19 867 THR A C 1
ATOM 6737 O O . THR A 1 867 ? 23.894 -43.430 1.473 1.00 97.19 867 THR A O 1
ATOM 6740 N N . ARG A 1 868 ? 22.359 -44.376 0.130 1.00 96.62 868 ARG A N 1
ATOM 6741 C CA . ARG A 1 868 ? 22.284 -43.286 -0.841 1.00 96.62 868 ARG A CA 1
ATOM 6742 C C . ARG A 1 868 ? 20.833 -42.879 -1.065 1.00 96.62 868 ARG A C 1
ATOM 6744 O O . ARG A 1 868 ? 20.003 -43.696 -1.452 1.00 96.62 868 ARG A O 1
ATOM 6751 N N . TRP A 1 869 ? 20.538 -41.604 -0.837 1.00 97.81 869 TRP A N 1
ATOM 6752 C CA . TRP A 1 869 ? 19.246 -40.998 -1.160 1.00 97.81 869 TRP A CA 1
ATOM 6753 C C . TRP A 1 869 ? 19.286 -40.354 -2.543 1.00 97.81 869 TRP A C 1
ATOM 6755 O O . TRP A 1 869 ? 20.347 -39.929 -2.995 1.00 97.81 869 TRP A O 1
ATOM 6765 N N . GLY A 1 870 ? 18.133 -40.276 -3.201 1.00 97.00 870 GLY A N 1
ATOM 6766 C CA . GLY A 1 870 ? 17.954 -39.552 -4.457 1.00 97.00 870 GLY A CA 1
ATOM 6767 C C . GLY A 1 870 ? 17.499 -38.115 -4.227 1.00 97.00 870 GLY A C 1
ATOM 6768 O O . GLY A 1 870 ? 17.374 -37.663 -3.087 1.00 97.00 870 GLY A O 1
ATOM 6769 N N . GLN A 1 871 ? 17.210 -37.395 -5.308 1.00 97.75 871 GLN A N 1
ATOM 6770 C CA . GLN A 1 871 ? 16.620 -36.060 -5.227 1.00 97.75 871 GLN A CA 1
ATOM 6771 C C . GLN A 1 871 ? 15.221 -36.135 -4.598 1.00 97.75 871 GLN A C 1
ATOM 6773 O O . GLN A 1 871 ? 14.360 -36.875 -5.075 1.00 97.75 871 GLN A O 1
ATOM 6778 N N . GLN A 1 872 ? 14.992 -35.360 -3.533 1.00 97.69 872 GLN A N 1
ATOM 6779 C CA . GLN A 1 872 ? 13.643 -35.148 -3.007 1.00 97.69 872 GLN A CA 1
ATOM 6780 C C . GLN A 1 872 ? 12.828 -34.370 -4.045 1.00 97.69 872 GLN A C 1
ATOM 6782 O O . GLN A 1 872 ? 13.342 -33.444 -4.679 1.00 97.69 872 GLN A O 1
ATOM 6787 N N . ALA A 1 873 ? 11.567 -34.746 -4.211 1.00 97.44 873 ALA A N 1
ATOM 6788 C CA . ALA A 1 873 ? 10.640 -34.076 -5.103 1.00 97.44 873 ALA A CA 1
ATOM 6789 C C . ALA A 1 873 ? 9.427 -33.548 -4.343 1.00 97.44 873 ALA A C 1
ATOM 6791 O O . ALA A 1 873 ? 8.919 -34.211 -3.438 1.00 97.44 873 ALA A O 1
ATOM 6792 N N . GLY A 1 874 ? 8.951 -32.377 -4.757 1.00 97.00 874 GLY A N 1
ATOM 6793 C CA . GLY A 1 874 ? 7.704 -31.797 -4.280 1.00 97.00 874 GLY A CA 1
ATOM 6794 C C . GLY A 1 874 ? 6.610 -31.893 -5.338 1.00 97.00 874 GLY A C 1
ATOM 6795 O O . GLY A 1 874 ? 6.863 -31.626 -6.515 1.00 97.00 874 GLY A O 1
ATOM 6796 N N . LEU A 1 875 ? 5.399 -32.231 -4.905 1.00 96.00 875 LEU A N 1
ATOM 6797 C CA . LEU A 1 875 ? 4.152 -32.089 -5.652 1.00 96.00 875 LEU A CA 1
ATOM 6798 C C . LEU A 1 875 ? 3.337 -30.963 -5.008 1.00 96.00 875 LEU A C 1
ATOM 6800 O O . LEU A 1 875 ? 3.041 -31.018 -3.815 1.00 96.00 875 LEU A O 1
ATOM 6804 N N . PHE A 1 876 ? 3.005 -29.937 -5.782 1.00 95.56 876 PHE A N 1
ATOM 6805 C CA . PHE A 1 876 ? 2.427 -28.684 -5.305 1.00 95.56 876 PHE A CA 1
ATOM 6806 C C . PHE A 1 876 ? 1.016 -28.524 -5.868 1.00 95.56 876 PHE A C 1
ATOM 6808 O O . PHE A 1 876 ? 0.851 -28.215 -7.049 1.00 95.56 876 PHE A O 1
ATOM 6815 N N . PHE A 1 877 ? 0.010 -28.707 -5.017 1.00 92.38 877 PHE A N 1
ATOM 6816 C CA . PHE A 1 877 ? -1.412 -28.649 -5.368 1.00 92.38 877 PHE A CA 1
ATOM 6817 C C . PHE A 1 877 ? -1.971 -27.238 -5.141 1.00 92.38 877 PHE A C 1
ATOM 6819 O O . PHE A 1 877 ? -2.942 -27.015 -4.427 1.00 92.38 877 PHE A O 1
ATOM 6826 N N . GLU A 1 878 ? -1.292 -26.256 -5.725 1.00 90.50 878 GLU A N 1
ATOM 6827 C CA . GLU A 1 878 ? -1.651 -24.837 -5.686 1.00 90.50 878 GLU A CA 1
ATOM 6828 C C . GLU A 1 878 ? -1.859 -24.327 -7.120 1.00 90.50 878 GLU A C 1
ATOM 6830 O O . GLU A 1 878 ? -1.374 -24.966 -8.061 1.00 90.50 878 GLU A O 1
ATOM 6835 N N . PRO A 1 879 ? -2.490 -23.153 -7.319 1.00 89.88 879 PRO A N 1
ATOM 6836 C CA . PRO A 1 879 ? -2.514 -22.495 -8.621 1.00 89.88 879 PRO A CA 1
ATOM 6837 C C . PRO A 1 879 ? -1.112 -22.432 -9.258 1.00 89.88 879 PRO A C 1
ATOM 6839 O O . PRO A 1 879 ? -0.145 -22.114 -8.553 1.00 89.88 879 PRO A O 1
ATOM 6842 N N . PRO A 1 880 ? -0.958 -22.665 -10.578 1.00 87.50 880 PRO A N 1
ATOM 6843 C CA . PRO A 1 880 ? 0.344 -22.900 -11.214 1.00 87.50 880 PRO A CA 1
ATOM 6844 C C . PRO A 1 880 ? 1.402 -21.841 -10.891 1.00 87.50 880 PRO A C 1
ATOM 6846 O O . PRO A 1 880 ? 2.559 -22.151 -10.613 1.00 87.50 880 PRO A O 1
ATOM 6849 N N . ARG A 1 881 ? 1.010 -20.561 -10.893 1.00 87.25 881 ARG A N 1
ATOM 6850 C CA . ARG A 1 881 ? 1.922 -19.445 -10.606 1.00 87.25 881 ARG A CA 1
ATOM 6851 C C . ARG A 1 881 ? 2.380 -19.421 -9.148 1.00 87.25 881 ARG A C 1
ATOM 6853 O O . ARG A 1 881 ? 3.539 -19.112 -8.883 1.00 87.25 881 ARG A O 1
ATOM 6860 N N . GLN A 1 882 ? 1.478 -19.726 -8.220 1.00 89.94 882 GLN A N 1
ATOM 6861 C CA . GLN A 1 882 ? 1.792 -19.819 -6.797 1.00 89.94 882 GLN A CA 1
ATOM 6862 C C . GLN A 1 882 ? 2.721 -21.004 -6.535 1.00 89.94 882 GLN A C 1
ATOM 6864 O O . GLN A 1 882 ? 3.753 -20.826 -5.889 1.00 89.94 882 GLN A O 1
ATOM 6869 N N . ALA A 1 883 ? 2.407 -22.161 -7.121 1.00 92.94 883 ALA A N 1
ATOM 6870 C CA . ALA A 1 883 ? 3.204 -23.373 -7.009 1.00 92.94 883 ALA A CA 1
ATOM 6871 C C . ALA A 1 883 ? 4.640 -23.175 -7.530 1.00 92.94 883 ALA A C 1
ATOM 6873 O O . ALA A 1 883 ? 5.600 -23.453 -6.814 1.00 92.94 883 ALA A O 1
ATOM 6874 N N . MET A 1 884 ? 4.798 -22.599 -8.732 1.00 93.00 884 MET A N 1
ATOM 6875 C CA . MET A 1 884 ? 6.109 -22.279 -9.318 1.00 93.00 884 MET A CA 1
ATOM 6876 C C . MET A 1 884 ? 6.936 -21.328 -8.440 1.00 93.00 884 MET A C 1
ATOM 6878 O O . MET A 1 884 ? 8.132 -21.546 -8.251 1.00 93.00 884 MET A O 1
ATOM 6882 N N . ASN A 1 885 ? 6.316 -20.277 -7.888 1.00 92.88 885 ASN A N 1
ATOM 6883 C CA . ASN A 1 885 ? 7.013 -19.333 -7.010 1.00 92.88 885 ASN A CA 1
ATOM 6884 C C . ASN A 1 885 ? 7.440 -20.003 -5.696 1.00 92.88 885 ASN A C 1
ATOM 6886 O O . ASN A 1 885 ? 8.587 -19.855 -5.283 1.00 92.88 885 ASN A O 1
ATOM 6890 N N . ARG A 1 886 ? 6.543 -20.776 -5.067 1.00 92.75 886 ARG A N 1
ATOM 6891 C CA . ARG A 1 886 ? 6.844 -21.493 -3.822 1.00 92.75 886 ARG A CA 1
ATOM 6892 C C . ARG A 1 886 ? 7.961 -22.507 -4.022 1.00 92.75 886 ARG A C 1
ATOM 6894 O O . ARG A 1 886 ? 8.869 -22.587 -3.197 1.00 92.75 886 ARG A O 1
ATOM 6901 N N . TRP A 1 887 ? 7.904 -23.271 -5.109 1.00 95.50 887 TRP A N 1
ATOM 6902 C CA . TRP A 1 887 ? 8.965 -24.198 -5.476 1.00 95.50 887 TRP A CA 1
ATOM 6903 C C . TRP A 1 887 ? 10.302 -23.473 -5.635 1.00 95.50 887 TRP A C 1
ATOM 6905 O O . TRP A 1 887 ? 11.286 -23.877 -5.014 1.00 95.50 887 TRP A O 1
ATOM 6915 N N . ALA A 1 888 ? 10.329 -22.372 -6.394 1.00 94.69 888 ALA A N 1
ATOM 6916 C CA . ALA A 1 888 ? 11.546 -21.595 -6.589 1.00 94.69 888 ALA A CA 1
ATOM 6917 C C . ALA A 1 888 ? 12.141 -21.142 -5.244 1.00 94.69 888 ALA A C 1
ATOM 6919 O O . ALA A 1 888 ? 13.338 -21.332 -5.025 1.00 94.69 888 ALA A O 1
ATOM 6920 N N . ASP A 1 889 ? 11.311 -20.640 -4.325 1.00 92.81 889 ASP A N 1
ATOM 6921 C CA . ASP A 1 889 ? 11.735 -20.200 -2.990 1.00 92.81 889 ASP A CA 1
ATOM 6922 C C . ASP A 1 889 ? 12.258 -21.358 -2.121 1.00 92.81 889 ASP A C 1
ATOM 6924 O O . ASP A 1 889 ? 13.209 -21.184 -1.356 1.00 92.81 889 ASP A O 1
ATOM 6928 N N . LEU A 1 890 ? 11.674 -22.558 -2.225 1.00 92.75 890 LEU A N 1
ATOM 6929 C CA . LEU A 1 890 ? 12.155 -23.741 -1.502 1.00 92.75 890 LEU A CA 1
ATOM 6930 C C . LEU A 1 890 ? 13.526 -24.200 -1.993 1.00 92.75 890 LEU A C 1
ATOM 6932 O O . LEU A 1 890 ? 14.382 -24.535 -1.174 1.00 92.75 890 LEU A O 1
ATOM 6936 N N . VAL A 1 891 ? 13.752 -24.188 -3.306 1.00 95.19 891 VAL A N 1
ATOM 6937 C CA . VAL A 1 891 ? 15.046 -24.569 -3.887 1.00 95.19 891 VAL A CA 1
ATOM 6938 C C . VAL A 1 891 ? 16.146 -23.595 -3.453 1.00 95.19 891 VAL A C 1
ATOM 6940 O O . VAL A 1 891 ? 17.246 -24.029 -3.102 1.00 95.19 891 VAL A O 1
ATOM 6943 N N . VAL A 1 892 ? 15.846 -22.292 -3.375 1.00 94.81 892 VAL A N 1
ATOM 6944 C CA . VAL A 1 892 ? 16.795 -21.267 -2.897 1.00 94.81 892 VAL A CA 1
ATOM 6945 C C . VAL A 1 892 ? 17.297 -21.561 -1.483 1.00 94.81 892 VAL A C 1
ATOM 6947 O O . VAL A 1 892 ? 18.472 -21.337 -1.199 1.00 94.81 892 VAL A O 1
ATOM 6950 N N . ARG A 1 893 ? 16.466 -22.124 -0.598 1.00 91.50 893 ARG A N 1
ATOM 6951 C CA . ARG A 1 893 ? 16.869 -22.421 0.792 1.00 91.50 893 ARG A CA 1
ATOM 6952 C C . ARG A 1 893 ? 18.001 -23.439 0.892 1.00 91.50 893 ARG A C 1
ATOM 6954 O O . ARG A 1 893 ? 18.768 -23.391 1.847 1.00 91.50 893 ARG A O 1
ATOM 6961 N N . THR A 1 894 ? 18.102 -24.360 -0.061 1.00 91.56 894 THR A N 1
ATOM 6962 C CA . THR A 1 894 ? 19.109 -25.431 -0.044 1.00 91.56 894 THR A CA 1
ATOM 6963 C C . THR A 1 894 ? 20.249 -25.204 -1.028 1.00 91.56 894 THR A C 1
ATOM 6965 O O . THR A 1 894 ? 21.327 -25.766 -0.854 1.00 91.56 894 THR A O 1
ATOM 6968 N N . HIS A 1 895 ? 20.037 -24.376 -2.051 1.00 94.19 895 HIS A N 1
ATOM 6969 C CA . HIS A 1 895 ? 21.038 -24.107 -3.083 1.00 94.19 895 HIS A CA 1
ATOM 6970 C C . HIS A 1 895 ? 21.713 -22.736 -2.916 1.00 94.19 895 HIS A C 1
ATOM 6972 O O . HIS A 1 895 ? 22.831 -22.564 -3.403 1.00 94.19 895 HIS A O 1
ATOM 6978 N N . GLY A 1 896 ? 21.067 -21.799 -2.210 1.00 90.94 896 GLY A N 1
ATOM 6979 C CA . GLY A 1 896 ? 21.418 -20.379 -2.154 1.00 90.94 896 GLY A CA 1
ATOM 6980 C C . GLY A 1 896 ? 20.886 -19.603 -3.362 1.00 90.94 896 GLY A C 1
ATOM 6981 O O . GLY A 1 896 ? 20.403 -20.190 -4.321 1.00 90.94 896 GLY A O 1
ATOM 6982 N N . ALA A 1 897 ? 20.983 -18.275 -3.339 1.00 92.62 897 ALA A N 1
ATOM 6983 C CA . ALA A 1 897 ? 20.706 -17.433 -4.503 1.00 92.62 897 ALA A CA 1
ATOM 6984 C C . ALA A 1 897 ? 21.595 -16.191 -4.490 1.00 92.62 897 ALA A C 1
ATOM 6986 O O . ALA A 1 897 ? 21.941 -15.674 -3.427 1.00 92.62 897 ALA A O 1
ATOM 6987 N N . ARG A 1 898 ? 21.941 -15.693 -5.679 1.00 91.94 898 ARG A N 1
ATOM 6988 C CA . ARG A 1 898 ? 22.713 -14.456 -5.844 1.00 91.94 898 ARG A CA 1
ATOM 6989 C C . ARG A 1 898 ? 21.891 -13.437 -6.621 1.00 91.94 898 ARG A C 1
ATOM 6991 O O . ARG A 1 898 ? 22.062 -13.255 -7.817 1.00 91.94 898 ARG A O 1
ATOM 6998 N N . THR A 1 899 ? 20.965 -12.780 -5.930 1.00 88.00 899 THR A N 1
ATOM 6999 C CA . THR A 1 899 ? 20.001 -11.855 -6.558 1.00 88.00 899 THR A CA 1
ATOM 7000 C C . THR A 1 899 ? 20.268 -10.383 -6.244 1.00 88.00 899 THR A C 1
ATOM 7002 O O . THR A 1 899 ? 19.734 -9.510 -6.924 1.00 88.00 899 THR A O 1
ATOM 7005 N N . HIS A 1 900 ? 21.140 -10.093 -5.272 1.00 81.12 900 HIS A N 1
ATOM 7006 C CA . HIS A 1 900 ? 21.416 -8.740 -4.774 1.00 81.12 900 HIS A CA 1
ATOM 7007 C C . HIS A 1 900 ? 21.983 -7.772 -5.829 1.00 81.12 900 HIS A C 1
ATOM 7009 O O . HIS A 1 900 ? 21.828 -6.565 -5.683 1.00 81.12 900 HIS A O 1
ATOM 7015 N N . ARG A 1 901 ? 22.626 -8.281 -6.891 1.00 79.31 901 ARG A N 1
ATOM 7016 C CA . ARG A 1 901 ? 23.246 -7.455 -7.947 1.00 79.31 901 ARG A CA 1
ATOM 7017 C C . ARG A 1 901 ? 22.300 -7.089 -9.091 1.00 79.31 901 ARG A C 1
ATOM 7019 O O . ARG A 1 901 ? 22.628 -6.199 -9.867 1.00 79.31 901 ARG A O 1
ATOM 7026 N N . GLY A 1 902 ? 21.145 -7.751 -9.194 1.00 83.69 902 GLY A N 1
ATOM 7027 C CA . GLY A 1 902 ? 20.177 -7.520 -10.269 1.00 83.69 902 GLY A CA 1
ATOM 7028 C C . GLY A 1 902 ? 20.705 -7.837 -11.676 1.00 83.69 902 GLY A C 1
ATOM 7029 O O . GLY A 1 902 ? 21.757 -8.457 -11.846 1.00 83.69 902 GLY A O 1
ATOM 7030 N N . ALA A 1 903 ? 19.935 -7.441 -12.690 1.00 85.69 903 ALA A N 1
ATOM 7031 C CA . ALA A 1 903 ? 20.333 -7.528 -14.094 1.00 85.69 903 ALA A CA 1
ATOM 7032 C C . ALA A 1 903 ? 21.233 -6.340 -14.469 1.00 85.69 903 ALA A C 1
ATOM 7034 O O . ALA A 1 903 ? 21.013 -5.229 -13.991 1.00 85.69 903 ALA A O 1
ATOM 7035 N N . LEU A 1 904 ? 22.214 -6.573 -15.344 1.00 90.56 904 LEU A N 1
ATOM 7036 C CA . LEU A 1 904 ? 23.089 -5.530 -15.883 1.00 90.56 904 LEU A CA 1
ATOM 7037 C C . LEU A 1 904 ? 22.715 -5.219 -17.332 1.00 90.56 904 LEU A C 1
ATOM 7039 O O . LEU A 1 904 ? 22.417 -6.127 -18.109 1.00 90.56 904 LEU A O 1
ATOM 7043 N N . THR A 1 905 ? 22.769 -3.944 -17.706 1.00 90.12 905 THR A N 1
ATOM 7044 C CA . THR A 1 905 ? 22.644 -3.509 -19.099 1.00 90.12 905 THR A CA 1
ATOM 7045 C C . THR A 1 905 ? 24.017 -3.461 -19.760 1.00 90.12 905 THR A C 1
ATOM 7047 O O . THR A 1 905 ? 25.036 -3.245 -19.107 1.00 90.12 905 THR A O 1
ATOM 7050 N N . GLY A 1 906 ? 24.105 -3.673 -21.068 1.00 89.19 906 GLY A N 1
ATOM 7051 C CA . GLY A 1 906 ? 25.418 -3.669 -21.694 1.00 89.19 906 GLY A CA 1
ATOM 7052 C C . GLY A 1 906 ? 25.420 -3.900 -23.187 1.00 89.19 906 GLY A C 1
ATOM 7053 O O . GLY A 1 906 ? 24.382 -4.082 -23.821 1.00 89.19 906 GLY A O 1
ATOM 7054 N N . TRP A 1 907 ? 26.630 -3.902 -23.730 1.00 89.25 907 TRP A N 1
ATOM 7055 C CA . TRP A 1 907 ? 26.906 -4.226 -25.120 1.00 89.25 907 TRP A CA 1
ATOM 7056 C C . TRP A 1 907 ? 27.729 -5.512 -25.202 1.00 89.25 907 TRP A C 1
ATOM 7058 O O . TRP A 1 907 ? 28.647 -5.718 -24.408 1.00 89.25 907 TRP A O 1
ATOM 7068 N N . SER A 1 908 ? 27.414 -6.372 -26.170 1.00 85.69 908 SER A N 1
ATOM 7069 C CA . SER A 1 908 ? 28.130 -7.626 -26.411 1.00 85.69 908 SER A CA 1
ATOM 7070 C C . SER A 1 908 ? 28.634 -7.681 -27.845 1.00 85.69 908 SER A C 1
ATOM 7072 O O . SER A 1 908 ? 27.865 -7.544 -28.796 1.00 85.69 908 SER A O 1
ATOM 7074 N N . SER A 1 909 ? 29.933 -7.929 -27.989 1.00 79.38 909 SER A N 1
ATOM 7075 C CA . SER A 1 909 ? 30.583 -8.044 -29.297 1.00 79.38 909 SER A CA 1
ATOM 7076 C C . SER A 1 909 ? 30.140 -9.265 -30.113 1.00 79.38 909 SER A C 1
ATOM 7078 O O . SER A 1 909 ? 30.137 -9.176 -31.338 1.00 79.38 909 SER A O 1
ATOM 7080 N N . VAL A 1 910 ? 29.679 -10.336 -29.450 1.00 72.69 910 VAL A N 1
ATOM 7081 C CA . VAL A 1 910 ? 29.262 -11.636 -30.032 1.00 72.69 910 VAL A CA 1
ATOM 7082 C C . VAL A 1 910 ? 28.142 -11.490 -31.068 1.00 72.69 910 VAL A C 1
ATOM 7084 O O . VAL A 1 910 ? 27.997 -12.303 -31.970 1.00 72.69 910 VAL A O 1
ATOM 7087 N N . TYR A 1 911 ? 27.324 -10.445 -30.947 1.00 71.25 911 TYR A N 1
ATOM 7088 C CA . TYR A 1 911 ? 26.152 -10.238 -31.800 1.00 71.25 911 TYR A CA 1
ATOM 7089 C C . TYR A 1 911 ? 26.355 -9.128 -32.837 1.00 71.25 911 TYR A C 1
ATOM 7091 O O . TYR A 1 911 ? 25.392 -8.655 -33.447 1.00 71.25 911 TYR A O 1
ATOM 7099 N N . SER A 1 912 ? 27.600 -8.695 -33.047 1.00 62.66 912 SER A N 1
ATOM 7100 C CA . SER A 1 912 ? 27.928 -7.711 -34.079 1.00 62.66 912 SER A CA 1
ATOM 7101 C C . SER A 1 912 ? 27.755 -8.325 -35.478 1.00 62.66 912 SER A C 1
ATOM 7103 O O . SER A 1 912 ? 28.087 -9.490 -35.674 1.00 62.66 912 SER A O 1
ATOM 7105 N N . PRO A 1 913 ? 27.236 -7.574 -36.471 1.00 54.25 913 PRO A N 1
ATOM 7106 C CA . PRO A 1 913 ? 27.007 -8.088 -37.830 1.00 54.25 913 PRO A CA 1
ATOM 7107 C C . PRO A 1 913 ? 28.292 -8.554 -38.534 1.00 54.25 913 PRO A C 1
ATOM 7109 O O . PRO A 1 913 ? 28.242 -9.394 -39.425 1.00 54.25 913 PRO A O 1
ATOM 7112 N N . GLU A 1 914 ? 29.447 -8.055 -38.105 1.00 54.97 914 GLU A N 1
ATOM 7113 C CA . GLU A 1 914 ? 30.742 -8.639 -38.425 1.00 54.97 914 GLU A CA 1
ATOM 7114 C C . GLU A 1 914 ? 30.985 -9.788 -37.438 1.00 54.97 914 GLU A C 1
ATOM 7116 O O . GLU A 1 914 ? 31.386 -9.543 -36.302 1.00 54.97 914 GLU A O 1
ATOM 7121 N N . ARG A 1 915 ? 30.766 -11.038 -37.865 1.00 46.00 915 ARG A N 1
ATOM 7122 C CA . ARG A 1 915 ? 31.020 -12.303 -37.123 1.00 46.00 915 ARG A CA 1
ATOM 7123 C C . ARG A 1 915 ? 32.504 -12.536 -36.741 1.00 46.00 915 ARG A C 1
ATOM 7125 O O . ARG A 1 915 ? 32.952 -13.649 -36.526 1.00 46.00 915 ARG A O 1
ATOM 7132 N N . ILE A 1 916 ? 33.286 -11.462 -36.786 1.00 50.03 916 ILE A N 1
ATOM 7133 C CA . ILE A 1 916 ? 34.687 -11.306 -36.427 1.00 50.03 916 ILE A CA 1
ATOM 7134 C C . ILE A 1 916 ? 34.734 -9.943 -35.731 1.00 50.03 916 ILE A C 1
ATOM 7136 O O . ILE A 1 916 ? 35.033 -8.918 -36.348 1.00 50.03 916 ILE A O 1
ATOM 7140 N N . ALA A 1 917 ? 34.363 -9.898 -34.453 1.00 51.19 917 ALA A N 1
ATOM 7141 C CA . ALA A 1 917 ? 34.421 -8.667 -33.680 1.00 51.19 917 ALA A CA 1
ATOM 7142 C C . ALA A 1 917 ? 35.885 -8.260 -33.456 1.00 51.19 917 ALA A C 1
ATOM 7144 O O . ALA A 1 917 ? 36.530 -8.663 -32.491 1.00 51.19 917 ALA A O 1
ATOM 7145 N N . ARG A 1 918 ? 36.430 -7.451 -34.367 1.00 65.88 918 ARG A N 1
ATOM 7146 C CA . ARG A 1 918 ? 37.783 -6.900 -34.238 1.00 65.88 918 ARG A CA 1
ATOM 7147 C C . ARG A 1 918 ? 37.792 -5.900 -33.086 1.00 65.88 918 ARG A C 1
ATOM 7149 O O . ARG A 1 918 ? 36.831 -5.151 -32.909 1.00 65.88 918 ARG A O 1
ATOM 7156 N N . GLY A 1 919 ? 38.898 -5.797 -32.354 1.00 71.25 919 GLY A N 1
ATOM 7157 C CA . GLY A 1 919 ? 39.082 -4.807 -31.288 1.00 71.25 919 GLY A CA 1
ATOM 7158 C C . GLY A 1 919 ? 38.789 -3.358 -31.716 1.00 71.25 919 GLY A C 1
ATOM 7159 O O . GLY A 1 919 ? 38.416 -2.525 -30.894 1.00 71.25 919 GLY A O 1
ATOM 7160 N N . LYS A 1 920 ? 38.813 -3.072 -33.027 1.00 75.38 920 LYS A N 1
ATOM 7161 C CA . LYS A 1 920 ? 38.284 -1.838 -33.628 1.00 75.38 920 LYS A CA 1
ATOM 7162 C C . LYS A 1 920 ? 36.832 -1.532 -33.223 1.00 75.38 920 LYS A C 1
ATOM 7164 O O . LYS A 1 920 ? 36.552 -0.389 -32.878 1.00 75.38 920 LYS A O 1
ATOM 7169 N N . ASN A 1 921 ? 35.932 -2.515 -33.232 1.00 77.44 921 ASN A N 1
ATOM 7170 C CA . ASN A 1 921 ? 34.510 -2.323 -32.915 1.00 77.44 921 ASN A CA 1
ATOM 7171 C C . ASN A 1 921 ? 34.327 -2.028 -31.425 1.00 77.44 921 ASN A C 1
ATOM 7173 O O . ASN A 1 921 ? 33.564 -1.143 -31.049 1.00 77.44 921 ASN A O 1
ATOM 7177 N N . VAL A 1 922 ? 35.112 -2.700 -30.578 1.00 84.25 922 VAL A N 1
ATOM 7178 C CA . VAL A 1 922 ? 35.167 -2.414 -29.140 1.00 84.25 922 VAL A CA 1
ATOM 7179 C C . VAL A 1 922 ? 35.624 -0.971 -28.904 1.00 84.25 922 VAL A C 1
ATOM 7181 O O . VAL A 1 922 ? 34.958 -0.239 -28.180 1.00 84.25 922 VAL A O 1
ATOM 7184 N N . ARG A 1 923 ? 36.686 -0.510 -29.583 1.00 86.69 923 ARG A N 1
ATOM 7185 C CA . ARG A 1 923 ? 37.136 0.893 -29.498 1.00 86.69 923 ARG A CA 1
ATOM 7186 C C . ARG A 1 923 ? 36.096 1.884 -30.005 1.00 86.69 923 ARG A C 1
ATOM 7188 O O . ARG A 1 923 ? 35.949 2.944 -29.412 1.00 86.69 923 ARG A O 1
ATOM 7195 N N . GLN A 1 924 ? 35.374 1.557 -31.077 1.00 85.56 924 GLN A N 1
ATOM 7196 C CA . GLN A 1 924 ? 34.285 2.403 -31.564 1.00 85.56 924 GLN A CA 1
ATOM 7197 C C . GLN A 1 924 ? 33.202 2.557 -30.497 1.00 85.56 924 GLN A C 1
ATOM 7199 O O . GLN A 1 924 ? 32.826 3.681 -30.192 1.00 85.56 924 GLN A O 1
ATOM 7204 N N . VAL A 1 925 ? 32.756 1.463 -29.876 1.00 87.19 925 VAL A N 1
ATOM 7205 C CA . VAL A 1 925 ? 31.773 1.521 -28.784 1.00 87.19 925 VAL A CA 1
ATOM 7206 C C . VAL A 1 925 ? 32.305 2.342 -27.607 1.00 87.19 925 VAL A C 1
ATOM 7208 O O . VAL A 1 925 ? 31.607 3.235 -27.134 1.00 87.19 925 VAL A O 1
ATOM 7211 N N . ILE A 1 926 ? 33.553 2.110 -27.186 1.00 91.25 926 ILE A N 1
ATOM 7212 C CA . ILE A 1 926 ? 34.210 2.872 -26.110 1.00 91.25 926 ILE A CA 1
ATOM 7213 C C . ILE A 1 926 ? 34.253 4.367 -26.443 1.00 91.25 926 ILE A C 1
ATOM 7215 O O . ILE A 1 926 ? 33.915 5.181 -25.593 1.00 91.25 926 ILE A O 1
ATOM 7219 N N . ALA A 1 927 ? 34.612 4.738 -27.675 1.00 89.81 927 ALA A N 1
ATOM 7220 C CA . ALA A 1 927 ? 34.674 6.132 -28.110 1.00 89.81 927 ALA A CA 1
ATOM 7221 C C . ALA A 1 927 ? 33.286 6.794 -28.178 1.00 89.81 927 ALA A C 1
ATOM 7223 O O . ALA A 1 927 ? 33.156 7.979 -27.873 1.00 89.81 927 ALA A O 1
ATOM 7224 N N . GLN A 1 928 ? 32.239 6.040 -28.530 1.00 87.81 928 GLN A N 1
ATOM 7225 C CA . GLN A 1 928 ? 30.871 6.560 -28.609 1.00 87.81 928 GLN A CA 1
ATOM 7226 C C . GLN A 1 928 ? 30.259 6.861 -27.235 1.00 87.81 928 GLN A C 1
ATOM 7228 O O . GLN A 1 928 ? 29.412 7.744 -27.133 1.00 87.81 928 GLN A O 1
ATOM 7233 N N . ILE A 1 929 ? 30.683 6.184 -26.164 1.00 89.44 929 ILE A N 1
ATOM 7234 C CA . ILE A 1 929 ? 30.141 6.400 -24.810 1.00 89.44 929 ILE A CA 1
ATOM 7235 C C . ILE A 1 929 ? 30.322 7.852 -24.329 1.00 89.44 929 ILE A C 1
ATOM 7237 O O . ILE A 1 929 ? 29.306 8.498 -24.060 1.00 89.44 929 ILE A O 1
ATOM 7241 N N . PRO A 1 930 ? 31.539 8.429 -24.265 1.00 85.62 930 PRO A N 1
ATOM 7242 C CA . PRO A 1 930 ? 31.702 9.829 -23.882 1.00 85.62 930 PRO A CA 1
ATOM 7243 C C . PRO A 1 930 ? 31.086 10.786 -24.915 1.00 85.62 930 PRO A C 1
ATOM 7245 O O . PRO A 1 930 ? 30.486 11.788 -24.529 1.00 85.62 930 PRO A O 1
ATOM 7248 N N . MET A 1 931 ? 31.149 10.463 -26.216 1.00 86.12 931 MET A N 1
ATOM 7249 C CA . MET A 1 931 ? 30.538 11.279 -27.281 1.00 86.12 931 MET A CA 1
ATOM 7250 C C . MET A 1 931 ? 29.011 11.344 -27.192 1.00 86.12 931 MET A C 1
ATOM 7252 O O . MET A 1 931 ? 28.410 12.323 -27.626 1.00 86.12 931 MET A O 1
ATOM 7256 N N . SER A 1 932 ? 28.379 10.337 -26.589 1.00 82.31 932 SER A N 1
ATOM 7257 C CA . SER A 1 932 ? 26.933 10.309 -26.376 1.00 82.31 932 SER A CA 1
ATOM 7258 C C . SER A 1 932 ? 26.444 11.336 -25.346 1.00 82.31 932 SER A C 1
ATOM 7260 O O . SER A 1 932 ? 25.240 11.443 -25.123 1.00 82.31 932 SER A O 1
ATOM 7262 N N . ASN A 1 933 ? 27.350 12.063 -24.677 1.00 77.62 933 ASN A N 1
ATOM 7263 C CA . ASN A 1 933 ? 27.036 13.030 -23.621 1.00 77.62 933 ASN A CA 1
ATOM 7264 C C . ASN A 1 933 ? 26.135 12.435 -22.516 1.00 77.62 933 ASN A C 1
ATOM 7266 O O . ASN A 1 933 ? 25.183 13.052 -22.036 1.00 77.62 933 ASN A O 1
ATOM 7270 N N . GLY A 1 934 ? 26.408 11.179 -22.151 1.00 75.69 934 GLY A N 1
ATOM 7271 C CA . GLY A 1 934 ? 25.668 10.446 -21.130 1.00 75.69 934 GLY A CA 1
ATOM 7272 C C . GLY A 1 934 ? 24.356 9.813 -21.600 1.00 75.69 934 GLY A C 1
ATOM 7273 O O . GLY A 1 934 ? 23.592 9.379 -20.738 1.00 75.69 934 GLY A O 1
ATOM 7274 N N . GLN A 1 935 ? 24.077 9.739 -22.905 1.00 77.00 935 GLN A N 1
ATOM 7275 C CA . GLN A 1 935 ? 22.936 8.981 -23.442 1.00 77.00 935 GLN A CA 1
ATOM 7276 C C . GLN A 1 935 ? 23.195 7.466 -23.473 1.00 77.00 935 GLN A C 1
ATOM 7278 O O . GLN A 1 935 ? 22.278 6.684 -23.238 1.00 77.00 935 GLN A O 1
ATOM 7283 N N . LEU A 1 936 ? 24.439 7.040 -23.715 1.00 78.94 936 LEU A N 1
ATOM 7284 C CA . LEU A 1 936 ? 24.863 5.643 -23.622 1.00 78.94 936 LEU A CA 1
ATOM 7285 C C . LEU A 1 936 ? 25.603 5.426 -22.302 1.00 78.94 936 LEU A C 1
ATOM 7287 O O . LEU A 1 936 ? 26.617 6.069 -22.042 1.00 78.94 936 LEU A O 1
ATOM 7291 N N . ARG A 1 937 ? 25.094 4.516 -21.466 1.00 87.94 937 ARG A N 1
ATOM 7292 C CA . ARG A 1 937 ? 25.700 4.152 -20.173 1.00 87.94 937 ARG A CA 1
ATOM 7293 C C . ARG A 1 937 ? 25.662 2.634 -19.956 1.00 87.94 937 ARG A C 1
ATOM 7295 O O . ARG A 1 937 ? 24.940 2.177 -19.076 1.00 87.94 937 ARG A O 1
ATOM 7302 N N . PRO A 1 938 ? 26.350 1.834 -20.791 1.00 91.88 938 PRO A N 1
ATOM 7303 C CA . PRO A 1 938 ? 26.343 0.387 -20.611 1.00 91.88 938 PRO A CA 1
ATOM 7304 C C . PRO A 1 938 ? 27.030 0.016 -19.289 1.00 91.88 938 PRO A C 1
ATOM 7306 O O . PRO A 1 938 ? 28.177 0.406 -19.063 1.00 91.88 938 PRO A O 1
ATOM 7309 N N . ASP A 1 939 ? 26.370 -0.776 -18.438 1.00 94.25 939 ASP A N 1
ATOM 7310 C CA . ASP A 1 939 ? 26.999 -1.301 -17.215 1.00 94.25 939 ASP A CA 1
ATOM 7311 C C . ASP A 1 939 ? 28.153 -2.253 -17.551 1.00 94.25 939 ASP A C 1
ATOM 7313 O O . ASP A 1 939 ? 29.107 -2.369 -16.781 1.00 94.25 939 ASP A O 1
ATOM 7317 N N . VAL A 1 940 ? 28.057 -2.948 -18.690 1.00 94.94 940 VAL A N 1
ATOM 7318 C CA . VAL A 1 940 ? 29.027 -3.941 -19.162 1.00 94.94 940 VAL A CA 1
ATOM 7319 C C . VAL A 1 940 ? 29.340 -3.731 -20.642 1.00 94.94 940 VAL A C 1
ATOM 7321 O O . VAL A 1 940 ? 28.437 -3.581 -21.466 1.00 94.94 940 VAL A O 1
ATOM 7324 N N . ILE A 1 941 ? 30.621 -3.812 -21.001 1.00 93.38 941 ILE A N 1
ATOM 7325 C CA . ILE A 1 941 ? 31.056 -4.027 -22.388 1.00 93.38 941 ILE A CA 1
ATOM 7326 C C . ILE A 1 941 ? 31.719 -5.399 -22.434 1.00 93.38 941 ILE A C 1
ATOM 7328 O O . ILE A 1 941 ? 32.796 -5.598 -21.872 1.00 93.38 941 ILE A O 1
ATOM 7332 N N . GLN A 1 942 ? 31.049 -6.359 -23.068 1.00 91.56 942 GLN A N 1
ATOM 7333 C CA . GLN A 1 942 ? 31.473 -7.752 -23.122 1.00 91.56 942 GLN A CA 1
ATOM 7334 C C . GLN A 1 942 ? 32.149 -8.079 -24.457 1.00 91.56 942 GLN A C 1
ATOM 7336 O O . GLN A 1 942 ? 31.543 -7.984 -25.531 1.00 91.56 942 GLN A O 1
ATOM 7341 N N . ILE A 1 943 ? 33.405 -8.517 -24.384 1.00 87.81 943 ILE A N 1
ATOM 7342 C CA . ILE A 1 943 ? 34.202 -8.939 -25.538 1.00 87.81 943 ILE A CA 1
ATOM 7343 C C . ILE A 1 943 ? 34.180 -10.466 -25.725 1.00 87.81 943 ILE A C 1
ATOM 7345 O O . ILE A 1 943 ? 33.862 -11.210 -24.790 1.00 87.81 943 ILE A O 1
ATOM 7349 N N . GLY A 1 944 ? 34.505 -10.911 -26.940 1.00 72.06 944 GLY A N 1
ATOM 7350 C CA . GLY A 1 944 ? 34.888 -12.285 -27.265 1.00 72.06 944 GLY A CA 1
ATOM 7351 C C . GLY A 1 944 ? 34.071 -12.936 -28.383 1.00 72.06 944 GLY A C 1
ATOM 7352 O O . GLY A 1 944 ? 32.848 -12.865 -28.374 1.00 72.06 944 GLY A O 1
ATOM 7353 N N . GLU A 1 945 ? 34.765 -13.656 -29.266 1.00 59.34 945 GLU A N 1
ATOM 7354 C CA . GLU A 1 945 ? 34.325 -14.928 -29.852 1.00 59.34 945 GLU A CA 1
ATOM 7355 C C . GLU A 1 945 ? 35.532 -15.881 -29.842 1.00 59.34 945 GLU A C 1
ATOM 7357 O O . GLU A 1 945 ? 36.578 -15.541 -30.379 1.00 59.34 945 GLU A O 1
ATOM 7362 N N . ASN A 1 946 ? 35.353 -17.013 -29.152 1.00 51.34 946 ASN A N 1
ATOM 7363 C CA . ASN A 1 946 ? 36.149 -18.241 -29.048 1.00 51.34 946 ASN A CA 1
ATOM 7364 C C . ASN A 1 946 ? 37.696 -18.154 -28.976 1.00 51.34 946 ASN A C 1
ATOM 7366 O O . ASN A 1 946 ? 38.378 -17.574 -29.809 1.00 51.34 946 ASN A O 1
ATOM 7370 N N . PHE A 1 947 ? 38.284 -18.876 -28.016 1.00 50.78 947 PHE A N 1
ATOM 7371 C CA . PHE A 1 947 ? 39.724 -19.187 -28.019 1.00 50.78 947 PHE A CA 1
ATOM 7372 C C . PHE A 1 947 ? 40.094 -20.219 -29.097 1.00 50.78 947 PHE A C 1
ATOM 7374 O O . PHE A 1 947 ? 41.276 -20.451 -29.329 1.00 50.78 947 PHE A O 1
ATOM 7381 N N . GLU A 1 948 ? 39.100 -20.815 -29.763 1.00 49.34 948 GLU A N 1
ATOM 7382 C CA . GLU A 1 948 ? 39.254 -21.887 -30.742 1.00 49.34 948 GLU A CA 1
ATOM 7383 C C . GLU A 1 948 ? 38.282 -21.727 -31.931 1.00 49.34 948 GLU A C 1
ATOM 7385 O O . GLU A 1 948 ? 37.162 -21.240 -31.793 1.00 49.34 948 GLU A O 1
ATOM 7390 N N . THR A 1 949 ? 38.693 -22.155 -33.121 1.00 50.75 949 THR A N 1
ATOM 7391 C CA . THR A 1 949 ? 37.827 -22.295 -34.308 1.00 50.75 949 THR A CA 1
ATOM 7392 C C . THR A 1 949 ? 36.774 -23.400 -34.105 1.00 50.75 949 THR A C 1
ATOM 7394 O O . THR A 1 949 ? 36.882 -24.194 -33.173 1.00 50.75 949 THR A O 1
ATOM 7397 N N . GLU A 1 950 ? 35.774 -23.522 -34.991 1.00 44.75 950 GLU A N 1
ATOM 7398 C CA . GLU A 1 950 ? 34.799 -24.640 -34.953 1.00 44.75 950 GLU A CA 1
ATOM 7399 C C . GLU A 1 950 ? 35.480 -26.032 -34.966 1.00 44.75 950 GLU A C 1
ATOM 7401 O O . GLU A 1 950 ? 34.949 -27.000 -34.414 1.00 44.75 950 GLU A O 1
ATOM 7406 N N . GLU A 1 951 ? 36.703 -26.099 -35.505 1.00 48.03 951 GLU A N 1
ATOM 7407 C CA . GLU A 1 951 ? 37.590 -27.268 -35.579 1.00 48.03 951 GLU A CA 1
ATOM 7408 C C . GLU A 1 951 ? 38.468 -27.483 -34.324 1.00 48.03 951 GLU A C 1
ATOM 7410 O O . GLU A 1 951 ? 39.252 -28.429 -34.289 1.00 48.03 951 GLU A O 1
ATOM 7415 N N . GLY A 1 952 ? 38.387 -26.616 -33.306 1.00 48.47 952 GLY A N 1
ATOM 7416 C CA . GLY A 1 952 ? 39.185 -26.714 -32.074 1.00 48.47 952 GLY A CA 1
ATOM 7417 C C . GLY A 1 952 ? 40.620 -26.175 -32.178 1.00 48.47 952 GLY A C 1
ATOM 7418 O O . GLY A 1 952 ? 41.449 -26.453 -31.316 1.00 48.47 952 GLY A O 1
ATOM 7419 N N . LYS A 1 953 ? 40.963 -25.423 -33.236 1.00 55.62 953 LYS A N 1
ATOM 7420 C CA . LYS A 1 953 ? 42.298 -24.797 -33.372 1.00 55.62 953 LYS A CA 1
ATOM 7421 C C . LYS A 1 953 ? 42.347 -23.442 -32.668 1.00 55.62 953 LYS A C 1
ATOM 7423 O O . LYS A 1 953 ? 41.433 -22.658 -32.926 1.00 55.62 953 LYS A O 1
ATOM 7428 N N . PRO A 1 954 ? 43.403 -23.116 -31.898 1.00 56.97 954 PRO A N 1
ATOM 7429 C CA . PRO A 1 954 ? 43.555 -21.815 -31.257 1.00 56.97 954 PRO A CA 1
ATOM 7430 C C . PRO A 1 954 ? 43.423 -20.654 -32.249 1.00 56.97 954 PRO A C 1
ATOM 7432 O O . PRO A 1 954 ? 44.047 -20.675 -33.312 1.00 56.97 954 PRO A O 1
ATOM 7435 N N . ILE A 1 955 ? 42.622 -19.646 -31.908 1.00 61.97 955 ILE A N 1
ATOM 7436 C CA . ILE A 1 955 ? 42.526 -18.408 -32.694 1.00 61.97 955 ILE A CA 1
ATOM 7437 C C . ILE A 1 955 ? 43.703 -17.497 -32.319 1.00 61.97 955 ILE A C 1
ATOM 7439 O O . ILE A 1 955 ? 44.024 -17.345 -31.140 1.00 61.97 955 ILE A O 1
ATOM 7443 N N . ASP A 1 956 ? 44.351 -16.875 -33.310 1.00 69.69 956 ASP A N 1
ATOM 7444 C CA . ASP A 1 956 ? 45.400 -15.878 -33.068 1.00 69.69 956 ASP A CA 1
ATOM 7445 C C . ASP A 1 956 ? 44.794 -14.596 -32.479 1.00 69.69 956 ASP A C 1
ATOM 7447 O O . ASP A 1 956 ? 44.424 -13.671 -33.201 1.00 69.69 956 ASP A O 1
ATOM 7451 N N . ILE A 1 957 ? 44.701 -14.540 -31.151 1.00 69.31 957 ILE A N 1
ATOM 7452 C CA . ILE A 1 957 ? 44.124 -13.423 -30.392 1.00 69.31 957 ILE A CA 1
ATOM 7453 C C . ILE A 1 957 ? 44.768 -12.083 -30.772 1.00 69.31 957 ILE A C 1
ATOM 7455 O O . ILE A 1 957 ? 44.063 -11.076 -30.805 1.00 69.31 957 ILE A O 1
ATOM 7459 N N . ALA A 1 958 ? 46.066 -12.049 -31.100 1.00 72.81 958 ALA A N 1
ATOM 7460 C CA . ALA A 1 958 ? 46.759 -10.809 -31.447 1.00 72.81 958 ALA A CA 1
ATOM 7461 C C . ALA A 1 958 ? 46.235 -10.201 -32.760 1.00 72.81 958 ALA A C 1
ATOM 7463 O O . ALA A 1 958 ? 46.185 -8.980 -32.901 1.00 72.81 958 ALA A O 1
ATOM 7464 N N . SER A 1 959 ? 45.761 -11.026 -33.697 1.00 72.06 959 SER A N 1
ATOM 7465 C CA . SER A 1 959 ? 45.153 -10.540 -34.943 1.00 72.06 959 SER A CA 1
ATOM 7466 C C . SER A 1 959 ? 43.764 -9.907 -34.742 1.00 72.06 959 SER A C 1
ATOM 7468 O O . SER A 1 959 ? 43.380 -9.001 -35.486 1.00 72.06 959 SER A O 1
ATOM 7470 N N . PHE A 1 960 ? 43.021 -10.321 -33.707 1.00 72.62 960 PHE A N 1
ATOM 7471 C CA . PHE A 1 960 ? 41.678 -9.804 -33.399 1.00 72.62 960 PHE A CA 1
ATOM 7472 C C . PHE A 1 960 ? 41.715 -8.663 -32.374 1.00 72.62 960 PHE A C 1
ATOM 7474 O O . PHE A 1 960 ? 40.977 -7.683 -32.507 1.00 72.62 960 PHE A O 1
ATOM 7481 N N . TYR A 1 961 ? 42.604 -8.762 -31.387 1.00 79.69 961 TYR A N 1
ATOM 7482 C CA . TYR A 1 961 ? 42.804 -7.819 -30.289 1.00 79.69 961 TYR A CA 1
ATOM 7483 C C . TYR A 1 961 ? 44.285 -7.405 -30.224 1.00 79.69 961 TYR A C 1
ATOM 7485 O O . TYR A 1 961 ? 45.002 -7.831 -29.320 1.00 79.69 961 TYR A O 1
ATOM 7493 N N . PRO A 1 962 ? 44.754 -6.543 -31.147 1.00 79.75 962 PRO A N 1
ATOM 7494 C CA . PRO A 1 962 ? 46.182 -6.231 -31.317 1.00 79.75 962 PRO A CA 1
ATOM 7495 C C . PRO A 1 962 ? 46.848 -5.538 -30.120 1.00 79.75 962 PRO A C 1
ATOM 7497 O O . PRO A 1 962 ? 48.066 -5.550 -30.005 1.00 79.75 962 PRO A O 1
ATOM 7500 N N . GLU A 1 963 ? 46.059 -4.953 -29.220 1.00 82.75 963 GLU A N 1
ATOM 7501 C CA . GLU A 1 963 ? 46.527 -4.309 -27.981 1.00 82.75 963 GLU A CA 1
ATOM 7502 C C . GLU A 1 963 ? 46.540 -5.283 -26.786 1.00 82.75 963 GLU A C 1
ATOM 7504 O O . GLU A 1 963 ? 47.025 -4.954 -25.714 1.00 82.75 963 GLU A O 1
ATOM 7509 N N . GLY A 1 964 ? 46.020 -6.503 -26.961 1.00 85.31 964 GLY A N 1
ATOM 7510 C CA . GLY A 1 964 ? 45.880 -7.490 -25.894 1.00 85.31 964 GLY A CA 1
ATOM 7511 C C . GLY A 1 964 ? 44.692 -7.226 -24.961 1.00 85.31 964 GLY A C 1
ATOM 7512 O O . GLY A 1 964 ? 44.256 -6.095 -24.743 1.00 85.31 964 GLY A O 1
ATOM 7513 N N . TYR A 1 965 ? 44.142 -8.299 -24.389 1.00 86.88 965 TYR A N 1
ATOM 7514 C CA . TYR A 1 965 ? 42.960 -8.226 -23.525 1.00 86.88 965 TYR A CA 1
ATOM 7515 C C . TYR A 1 965 ? 43.086 -7.284 -22.311 1.00 86.88 965 TYR A C 1
ATOM 7517 O O . TYR A 1 965 ? 42.115 -6.563 -22.062 1.00 86.88 965 TYR A O 1
ATOM 7525 N N . PRO A 1 966 ? 44.229 -7.209 -21.592 1.00 90.62 966 PRO A N 1
ATOM 7526 C CA . PRO A 1 966 ? 44.364 -6.297 -20.456 1.00 90.62 966 PRO A CA 1
ATOM 7527 C C . PRO A 1 966 ? 44.177 -4.821 -20.820 1.00 90.62 966 PRO A C 1
ATOM 7529 O O . PRO A 1 966 ? 43.610 -4.060 -20.036 1.00 90.62 966 PRO A O 1
ATOM 7532 N N . ASP A 1 967 ? 44.615 -4.395 -22.006 1.00 92.50 967 ASP A N 1
ATOM 7533 C CA . ASP A 1 967 ? 44.478 -2.995 -22.410 1.00 92.50 967 ASP A CA 1
ATOM 7534 C C . ASP A 1 967 ? 43.045 -2.660 -22.831 1.00 92.50 967 ASP A C 1
ATOM 7536 O O . ASP A 1 967 ? 42.543 -1.597 -22.464 1.00 92.50 967 ASP A O 1
ATOM 7540 N N . TYR A 1 968 ? 42.324 -3.589 -23.470 1.00 91.25 968 TYR A N 1
ATOM 7541 C CA . TYR A 1 968 ? 40.879 -3.432 -23.676 1.00 91.25 968 TYR A CA 1
ATOM 7542 C C . TYR A 1 968 ? 40.118 -3.361 -22.351 1.00 91.25 968 TYR A C 1
ATOM 7544 O O . TYR A 1 968 ? 39.230 -2.520 -22.208 1.00 91.25 968 TYR A O 1
ATOM 7552 N N . ALA A 1 969 ? 40.474 -4.189 -21.364 1.00 93.50 969 ALA A N 1
ATOM 7553 C CA . ALA A 1 969 ? 39.838 -4.141 -20.052 1.00 93.50 969 ALA A CA 1
ATOM 7554 C C . ALA A 1 969 ? 40.037 -2.776 -19.373 1.00 93.50 969 ALA A C 1
ATOM 7556 O O . ALA A 1 969 ? 39.073 -2.183 -18.888 1.00 93.50 969 ALA A O 1
ATOM 7557 N N . LYS A 1 970 ? 41.254 -2.219 -19.416 1.00 96.19 970 LYS A N 1
ATOM 7558 C CA . LYS A 1 970 ? 41.527 -0.864 -18.906 1.00 96.19 970 LYS A CA 1
ATOM 7559 C C . LYS A 1 970 ? 40.727 0.208 -19.644 1.00 96.19 970 LYS A C 1
ATOM 7561 O O . LYS A 1 970 ? 40.158 1.082 -18.996 1.00 96.19 970 LYS A O 1
ATOM 7566 N N . GLN A 1 971 ? 40.658 0.149 -20.975 1.00 95.25 971 GLN A N 1
ATOM 7567 C CA . GLN A 1 971 ? 39.916 1.132 -21.776 1.00 95.25 971 GLN A CA 1
ATOM 7568 C C . GLN A 1 971 ? 38.409 1.094 -21.491 1.00 95.25 971 GLN A C 1
ATOM 7570 O O . GLN A 1 971 ? 37.780 2.142 -21.377 1.00 95.25 971 GLN A O 1
ATOM 7575 N N . ILE A 1 972 ? 37.835 -0.101 -21.325 1.00 95.75 972 ILE A N 1
ATOM 7576 C CA . ILE A 1 972 ? 36.427 -0.271 -20.941 1.00 95.75 972 ILE A CA 1
ATOM 7577 C C . ILE A 1 972 ? 36.177 0.309 -19.542 1.00 95.75 972 ILE A C 1
ATOM 7579 O O . ILE A 1 972 ? 35.224 1.063 -19.347 1.00 95.75 972 ILE A O 1
ATOM 7583 N N . ALA A 1 973 ? 37.052 0.005 -18.581 1.00 96.06 973 ALA A N 1
ATOM 7584 C CA . ALA A 1 973 ? 36.945 0.543 -17.227 1.00 96.06 973 ALA A CA 1
ATOM 7585 C C . ALA A 1 973 ? 37.065 2.078 -17.201 1.00 96.06 973 ALA A C 1
ATOM 7587 O O . ALA A 1 973 ? 36.352 2.739 -16.448 1.00 96.06 973 ALA A O 1
ATOM 7588 N N . ALA A 1 974 ? 37.915 2.658 -18.056 1.00 95.81 974 ALA A N 1
ATOM 7589 C CA . ALA A 1 974 ? 38.128 4.102 -18.143 1.00 95.81 974 ALA A CA 1
ATOM 7590 C C . ALA A 1 974 ? 36.879 4.887 -18.583 1.00 95.81 974 ALA A C 1
ATOM 7592 O O . ALA A 1 974 ? 36.747 6.058 -18.232 1.00 95.81 974 ALA A O 1
ATOM 7593 N N . VAL A 1 975 ? 35.946 4.255 -19.304 1.00 94.31 975 VAL A N 1
ATOM 7594 C CA . VAL A 1 975 ? 34.652 4.861 -19.675 1.00 94.31 975 VAL A CA 1
ATOM 7595 C C . VAL A 1 975 ? 33.524 4.546 -18.685 1.00 94.31 975 VAL A C 1
ATOM 7597 O O . VAL A 1 975 ? 32.363 4.843 -18.957 1.00 94.31 975 VAL A O 1
ATOM 7600 N N . GLY A 1 976 ? 33.850 3.976 -17.519 1.00 92.81 976 GLY A N 1
ATOM 7601 C CA . GLY A 1 976 ? 32.897 3.704 -16.439 1.00 92.81 976 GLY A CA 1
ATOM 7602 C C . GLY A 1 976 ? 32.080 2.419 -16.604 1.00 92.81 976 GLY A C 1
ATOM 7603 O O . GLY A 1 976 ? 31.175 2.176 -15.808 1.00 92.81 976 GLY A O 1
ATOM 7604 N N . SER A 1 977 ? 32.394 1.585 -17.598 1.00 95.94 977 SER A N 1
ATOM 7605 C CA . SER A 1 977 ? 31.748 0.286 -17.816 1.00 95.94 977 SER A CA 1
ATOM 7606 C C . SER A 1 977 ? 32.567 -0.854 -17.206 1.00 95.94 977 SER A C 1
ATOM 7608 O O . SER A 1 977 ? 33.793 -0.796 -17.141 1.00 95.94 977 SER A O 1
ATOM 7610 N N . ARG A 1 978 ? 31.909 -1.946 -16.802 1.00 96.44 978 ARG A N 1
ATOM 7611 C CA . ARG A 1 978 ? 32.599 -3.167 -16.362 1.00 96.44 978 ARG A CA 1
ATOM 7612 C C . ARG A 1 978 ? 33.172 -3.919 -17.570 1.00 96.44 978 ARG A C 1
ATOM 7614 O O . ARG A 1 978 ? 32.414 -4.219 -18.501 1.00 96.44 978 ARG A O 1
ATOM 7621 N N . PRO A 1 979 ? 34.466 -4.282 -17.562 1.00 96.44 979 PRO A N 1
ATOM 7622 C CA . PRO A 1 979 ? 35.032 -5.140 -18.595 1.00 96.44 979 PRO A CA 1
ATOM 7623 C C . PRO A 1 979 ? 34.458 -6.552 -18.508 1.00 96.44 979 PRO A C 1
ATOM 7625 O O . PRO A 1 979 ? 34.593 -7.223 -17.479 1.00 96.44 979 PRO A O 1
ATOM 7628 N N . GLY A 1 980 ? 33.816 -6.996 -19.589 1.00 94.81 980 GLY A N 1
ATOM 7629 C CA . GLY A 1 980 ? 33.207 -8.316 -19.698 1.00 94.81 980 GLY A CA 1
ATOM 7630 C C . GLY A 1 980 ? 33.931 -9.244 -20.671 1.00 94.81 980 GLY A C 1
ATOM 7631 O O . GLY A 1 980 ? 34.365 -8.797 -21.727 1.00 94.81 980 GLY A O 1
ATOM 7632 N N . MET A 1 981 ? 34.009 -10.538 -20.356 1.00 91.62 981 MET A N 1
ATOM 7633 C CA . MET A 1 981 ? 34.608 -11.575 -21.209 1.00 91.62 981 MET A CA 1
ATOM 7634 C C . MET A 1 981 ? 33.653 -12.760 -21.377 1.00 91.62 981 MET A C 1
ATOM 7636 O O . MET A 1 981 ? 33.040 -13.199 -20.402 1.00 91.62 981 MET A O 1
ATOM 7640 N N . LYS A 1 982 ? 33.547 -13.305 -22.594 1.00 88.75 982 LYS A N 1
ATOM 7641 C CA . LYS A 1 982 ? 32.891 -14.598 -22.836 1.00 88.75 982 LYS A CA 1
ATOM 7642 C C . LYS A 1 982 ? 33.901 -15.744 -22.751 1.00 88.75 982 LYS A C 1
ATOM 7644 O O . LYS A 1 982 ? 34.949 -15.681 -23.384 1.00 88.75 982 LYS A O 1
ATOM 7649 N N . LEU A 1 983 ? 33.568 -16.788 -21.997 1.00 87.75 983 LEU A N 1
ATOM 7650 C CA . LEU A 1 983 ? 34.328 -18.035 -21.889 1.00 87.75 983 LEU A CA 1
ATOM 7651 C C . LEU A 1 983 ? 33.390 -19.197 -22.228 1.00 87.75 983 LEU A C 1
ATOM 7653 O O . LEU A 1 983 ? 32.288 -19.246 -21.692 1.00 87.75 983 LEU A O 1
ATOM 7657 N N . ASP A 1 984 ? 33.802 -20.131 -23.079 1.00 84.06 984 ASP A N 1
ATOM 7658 C CA . ASP A 1 984 ? 32.997 -21.307 -23.426 1.00 84.06 984 ASP A CA 1
ATOM 7659 C C . ASP A 1 984 ? 33.751 -22.583 -23.032 1.00 84.06 984 ASP A C 1
ATOM 7661 O O . ASP A 1 984 ? 34.837 -22.863 -23.532 1.00 84.06 984 ASP A O 1
ATOM 7665 N N . PHE A 1 985 ? 33.180 -23.349 -22.104 1.00 87.00 985 PHE A N 1
ATOM 7666 C CA . PHE A 1 985 ? 33.754 -24.579 -21.567 1.00 87.00 985 PHE A CA 1
ATOM 7667 C C . PHE A 1 985 ? 32.992 -25.793 -22.099 1.00 87.00 985 PHE A C 1
ATOM 7669 O O . PHE A 1 985 ? 31.866 -26.063 -21.675 1.00 87.00 985 PHE A O 1
ATOM 7676 N N . ASP A 1 986 ? 33.615 -26.544 -23.006 1.00 82.44 986 ASP A N 1
ATOM 7677 C CA . ASP A 1 986 ? 33.141 -27.850 -23.470 1.00 82.44 986 ASP A CA 1
ATOM 7678 C C . ASP A 1 986 ? 34.053 -28.951 -22.922 1.00 82.44 986 ASP A C 1
ATOM 7680 O O . ASP A 1 986 ? 35.142 -29.207 -23.439 1.00 82.44 986 ASP A O 1
ATOM 7684 N N . LEU A 1 987 ? 33.581 -29.637 -21.879 1.00 81.38 987 LEU A N 1
ATOM 7685 C CA . LEU A 1 987 ? 34.357 -30.666 -21.182 1.00 81.38 987 LEU A CA 1
ATOM 7686 C C . LEU A 1 987 ? 34.526 -31.967 -21.986 1.00 81.38 987 LEU A C 1
ATOM 7688 O O . LEU A 1 987 ? 35.117 -32.922 -21.487 1.00 81.38 987 LEU A O 1
ATOM 7692 N N . SER A 1 988 ? 34.025 -32.031 -23.225 1.00 74.88 988 SER A N 1
ATOM 7693 C CA . SER A 1 988 ? 34.431 -33.073 -24.178 1.00 74.88 988 SER A CA 1
ATOM 7694 C C . SER A 1 988 ? 35.771 -32.785 -24.862 1.00 74.88 988 SER A C 1
ATOM 7696 O O . SER A 1 988 ? 36.394 -33.714 -25.373 1.00 74.88 988 SER A O 1
ATOM 7698 N N . ARG A 1 989 ? 36.216 -31.522 -24.868 1.00 71.00 989 ARG A N 1
ATOM 7699 C CA . ARG A 1 989 ? 37.407 -31.053 -25.595 1.00 71.00 989 ARG A CA 1
ATOM 7700 C C . ARG A 1 989 ? 38.478 -30.507 -24.661 1.00 71.00 989 ARG A C 1
ATOM 7702 O O . ARG A 1 989 ? 39.664 -30.704 -24.905 1.00 71.00 989 ARG A O 1
ATOM 7709 N N . THR A 1 990 ? 38.068 -29.849 -23.579 1.00 71.75 990 THR A N 1
ATOM 7710 C CA . THR A 1 990 ? 38.975 -29.198 -22.634 1.00 71.75 990 THR A CA 1
ATOM 7711 C C . THR A 1 990 ? 38.874 -29.816 -21.245 1.00 71.75 990 THR A C 1
ATOM 7713 O O . THR A 1 990 ? 37.803 -30.192 -20.769 1.00 71.75 990 THR A O 1
ATOM 7716 N N . ASN A 1 991 ? 40.013 -29.934 -20.560 1.00 82.94 991 ASN A N 1
ATOM 7717 C CA . ASN A 1 991 ? 40.009 -30.383 -19.171 1.00 82.94 991 ASN A CA 1
ATOM 7718 C C . ASN A 1 991 ? 39.562 -29.241 -18.238 1.00 82.94 991 ASN A C 1
ATOM 7720 O O . ASN A 1 991 ? 39.823 -28.059 -18.485 1.00 82.94 991 ASN A O 1
ATOM 7724 N N . PHE A 1 992 ? 38.914 -29.596 -17.128 1.00 88.06 992 PHE A N 1
ATOM 7725 C CA . PHE A 1 992 ? 38.331 -28.611 -16.214 1.00 88.06 992 PHE A CA 1
ATOM 7726 C C . PHE A 1 992 ? 39.377 -27.705 -15.528 1.00 88.06 992 PHE A C 1
ATOM 7728 O O . PHE A 1 992 ? 39.094 -26.544 -15.240 1.00 88.06 992 PHE A O 1
ATOM 7735 N N . GLN A 1 993 ? 40.610 -28.184 -15.315 1.00 89.62 993 GLN A N 1
ATOM 7736 C CA . GLN A 1 993 ? 41.680 -27.360 -14.735 1.00 89.62 993 GLN A CA 1
ATOM 7737 C C . GLN A 1 993 ? 42.108 -26.225 -15.671 1.00 89.62 993 GLN A C 1
ATOM 7739 O O . GLN A 1 993 ? 42.357 -25.112 -15.206 1.00 89.62 993 GLN A O 1
ATOM 7744 N N . SER A 1 994 ? 42.115 -26.469 -16.985 1.00 86.38 994 SER A N 1
ATOM 7745 C CA . SER A 1 994 ? 42.329 -25.425 -17.990 1.00 86.38 994 SER A CA 1
ATOM 7746 C C . SER A 1 994 ? 41.237 -24.359 -17.915 1.00 86.38 994 SER A C 1
ATOM 7748 O O . SER A 1 994 ? 41.545 -23.172 -17.869 1.00 86.38 994 SER A O 1
ATOM 7750 N N . CYS A 1 995 ? 39.972 -24.771 -17.771 1.00 88.69 995 CYS A N 1
ATOM 7751 C CA . CYS A 1 995 ? 38.851 -23.840 -17.621 1.00 88.69 995 CYS A CA 1
ATOM 7752 C C . CYS A 1 995 ? 39.044 -22.918 -16.400 1.00 88.69 995 CYS A C 1
ATOM 7754 O O . CYS A 1 995 ? 38.850 -21.706 -16.486 1.00 88.69 995 CYS A O 1
ATOM 7756 N N . LEU A 1 996 ? 39.488 -23.462 -15.258 1.00 94.00 996 LEU A N 1
ATOM 7757 C CA . LEU A 1 996 ? 39.791 -22.659 -14.065 1.00 94.00 996 LEU A CA 1
ATOM 7758 C C . LEU A 1 996 ? 40.982 -21.714 -14.272 1.00 94.00 996 LEU A C 1
ATOM 7760 O O . LEU A 1 996 ? 40.975 -20.596 -13.750 1.00 94.00 996 LEU A O 1
ATOM 7764 N N . ALA A 1 997 ? 42.005 -22.144 -15.013 1.00 90.81 997 ALA A N 1
ATOM 7765 C CA . ALA A 1 997 ? 43.128 -21.286 -15.373 1.00 90.81 997 ALA A CA 1
ATOM 7766 C C . ALA A 1 997 ? 42.672 -20.109 -16.252 1.00 90.81 997 ALA A C 1
ATOM 7768 O O . ALA A 1 997 ? 43.128 -18.984 -16.037 1.00 90.81 997 ALA A O 1
ATOM 7769 N N . ASP A 1 998 ? 41.727 -20.344 -17.164 1.00 89.62 998 ASP A N 1
ATOM 7770 C CA . ASP A 1 998 ? 41.146 -19.317 -18.030 1.00 89.62 998 ASP A CA 1
ATOM 7771 C C . ASP A 1 998 ? 40.319 -18.297 -17.239 1.00 89.62 998 ASP A C 1
ATOM 7773 O O . ASP A 1 998 ? 40.488 -17.095 -17.439 1.00 89.62 998 ASP A O 1
ATOM 7777 N N . VAL A 1 999 ? 39.508 -18.745 -16.269 1.00 94.69 999 VAL A N 1
ATOM 7778 C CA . VAL A 1 999 ? 38.787 -17.847 -15.343 1.00 94.69 999 VAL A CA 1
ATOM 7779 C C . VAL A 1 999 ? 39.766 -16.964 -14.566 1.00 94.69 999 VAL A C 1
ATOM 7781 O O . VAL A 1 999 ? 39.619 -15.742 -14.545 1.00 94.69 999 VAL A O 1
ATOM 7784 N N . LYS A 1 1000 ? 40.803 -17.560 -13.960 1.00 96.00 1000 LYS A N 1
ATOM 7785 C CA . LYS A 1 1000 ? 41.814 -16.812 -13.189 1.00 96.00 1000 LYS A CA 1
ATOM 7786 C C . LYS A 1 1000 ? 42.582 -15.825 -14.061 1.00 96.00 1000 LYS A C 1
ATOM 7788 O O . LYS A 1 1000 ? 42.929 -14.741 -13.599 1.00 96.00 1000 LYS A O 1
ATOM 7793 N N . ARG A 1 1001 ? 42.882 -16.204 -15.307 1.00 92.06 1001 ARG A N 1
ATOM 7794 C CA . ARG A 1 1001 ? 43.531 -15.324 -16.281 1.00 92.06 1001 ARG A CA 1
ATOM 7795 C C . ARG A 1 1001 ? 42.628 -14.142 -16.623 1.00 92.06 1001 ARG A C 1
ATOM 7797 O O . ARG A 1 1001 ? 43.083 -13.021 -16.467 1.00 92.06 1001 ARG A O 1
ATOM 7804 N N . ALA A 1 1002 ? 41.358 -14.373 -16.953 1.00 92.38 1002 ALA A N 1
ATOM 7805 C CA . ALA A 1 1002 ? 40.415 -13.295 -17.248 1.00 92.38 1002 ALA A CA 1
ATOM 7806 C C . ALA A 1 1002 ? 40.283 -12.300 -16.078 1.00 92.38 1002 ALA A C 1
ATOM 7808 O O . ALA A 1 1002 ? 40.387 -11.094 -16.277 1.00 92.38 1002 ALA A O 1
ATOM 7809 N N . VAL A 1 1003 ? 40.136 -12.778 -14.840 1.00 96.06 1003 VAL A N 1
ATOM 7810 C CA . VAL A 1 1003 ? 40.049 -11.876 -13.676 1.00 96.06 1003 VAL A CA 1
ATOM 7811 C C . VAL A 1 1003 ? 41.341 -11.085 -13.470 1.00 96.06 1003 VAL A C 1
ATOM 7813 O O . VAL A 1 1003 ? 41.298 -9.876 -13.253 1.00 96.06 1003 VAL A O 1
ATOM 7816 N N . ARG A 1 1004 ? 42.502 -11.739 -13.589 1.00 94.69 1004 ARG A N 1
ATOM 7817 C CA . ARG A 1 1004 ? 43.813 -11.076 -13.503 1.00 94.69 1004 ARG A CA 1
ATOM 7818 C C . ARG A 1 1004 ? 44.017 -10.028 -14.599 1.00 94.69 1004 ARG A C 1
ATOM 7820 O O . ARG A 1 1004 ? 44.634 -9.003 -14.332 1.00 94.69 1004 ARG A O 1
ATOM 7827 N N . ASP A 1 1005 ? 43.471 -10.265 -15.786 1.00 92.38 1005 ASP A N 1
ATOM 7828 C CA . ASP A 1 1005 ? 43.521 -9.335 -16.915 1.00 92.38 1005 ASP A CA 1
ATOM 7829 C C . ASP A 1 1005 ? 42.523 -8.165 -16.761 1.00 92.38 1005 ASP A C 1
ATOM 7831 O O . ASP A 1 1005 ? 42.468 -7.289 -17.620 1.00 92.38 1005 ASP A O 1
ATOM 7835 N N . GLY A 1 1006 ? 41.759 -8.108 -15.660 1.00 94.75 1006 GLY A N 1
ATOM 7836 C CA . GLY A 1 1006 ? 40.880 -6.988 -15.305 1.00 94.75 1006 GLY A CA 1
ATOM 7837 C C . GLY A 1 1006 ? 39.402 -7.185 -15.654 1.00 94.75 1006 GLY A C 1
ATOM 7838 O O . GLY A 1 1006 ? 38.613 -6.246 -15.522 1.00 94.75 1006 GLY A O 1
ATOM 7839 N N . PHE A 1 1007 ? 38.995 -8.383 -16.085 1.00 96.44 1007 PHE A N 1
ATOM 7840 C CA . PHE A 1 1007 ? 37.592 -8.677 -16.383 1.00 96.44 1007 PHE A CA 1
ATOM 7841 C C . PHE A 1 1007 ? 36.804 -8.958 -15.103 1.00 96.44 1007 PHE A C 1
ATOM 7843 O O . PHE A 1 1007 ? 37.109 -9.882 -14.354 1.00 96.44 1007 PHE A O 1
ATOM 7850 N N . SER A 1 1008 ? 35.757 -8.163 -14.877 1.00 96.62 1008 SER A N 1
ATOM 7851 C CA . SER A 1 1008 ? 34.879 -8.241 -13.697 1.00 96.62 1008 SER A CA 1
ATOM 7852 C C . SER A 1 1008 ? 33.462 -8.714 -14.034 1.00 96.62 1008 SER A C 1
ATOM 7854 O O . SER A 1 1008 ? 32.614 -8.831 -13.150 1.00 96.62 1008 SER A O 1
ATOM 7856 N N . TYR A 1 1009 ? 33.205 -9.027 -15.305 1.00 97.56 1009 TYR A N 1
ATOM 7857 C CA . TYR A 1 1009 ? 32.001 -9.699 -15.775 1.00 97.56 1009 TYR A CA 1
ATOM 7858 C C . TYR A 1 1009 ? 32.391 -10.900 -16.648 1.00 97.56 1009 TYR A C 1
ATOM 7860 O O . TYR A 1 1009 ? 33.142 -10.754 -17.610 1.00 97.56 1009 TYR A O 1
ATOM 7868 N N . LEU A 1 1010 ? 31.874 -12.090 -16.344 1.00 96.06 1010 LEU A N 1
ATOM 7869 C CA . LEU A 1 1010 ? 32.157 -13.319 -17.088 1.00 96.06 1010 LEU A CA 1
ATOM 7870 C C . LEU A 1 1010 ? 30.857 -13.928 -17.620 1.00 96.06 1010 LEU A C 1
ATOM 7872 O O . LEU A 1 1010 ? 30.000 -14.347 -16.843 1.00 96.06 1010 LEU A O 1
ATOM 7876 N N . LYS A 1 1011 ? 30.727 -14.020 -18.946 1.00 94.00 1011 LYS A N 1
ATOM 7877 C CA . LYS A 1 1011 ? 29.664 -14.769 -19.631 1.00 94.00 1011 LYS A CA 1
ATOM 7878 C C . LYS A 1 1011 ? 30.181 -16.172 -19.932 1.00 94.00 1011 LYS A C 1
ATOM 7880 O O . LYS A 1 1011 ? 30.990 -16.336 -20.837 1.00 94.00 1011 LYS A O 1
ATOM 7885 N N . ILE A 1 1012 ? 29.749 -17.167 -19.162 1.00 93.06 1012 ILE A N 1
ATOM 7886 C CA . ILE A 1 1012 ? 30.316 -18.521 -19.195 1.00 93.06 1012 ILE A CA 1
ATOM 7887 C C . ILE A 1 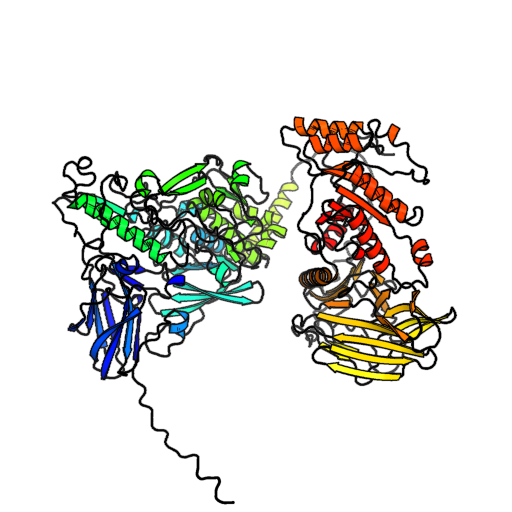1012 ? 29.337 -19.504 -19.838 1.00 93.06 1012 ILE A C 1
ATOM 7889 O O . ILE A 1 1012 ? 28.299 -19.832 -19.257 1.00 93.06 1012 ILE A O 1
ATOM 7893 N N . GLY A 1 1013 ? 29.682 -20.005 -21.022 1.00 89.75 1013 GLY A N 1
ATOM 7894 C CA . GLY A 1 1013 ? 29.119 -21.232 -21.571 1.00 89.75 1013 GLY A CA 1
ATOM 7895 C C . GLY A 1 1013 ? 29.728 -22.444 -20.873 1.00 89.75 1013 GLY A C 1
ATOM 7896 O O . GLY A 1 1013 ? 30.934 -22.509 -20.667 1.00 89.75 1013 GLY A O 1
ATOM 7897 N N . TYR A 1 1014 ? 28.900 -23.405 -20.469 1.00 89.31 1014 TYR A N 1
ATOM 7898 C CA . TYR A 1 1014 ? 29.363 -24.619 -19.787 1.00 89.31 1014 TYR A CA 1
ATOM 7899 C C . TYR A 1 1014 ? 28.580 -25.836 -20.272 1.00 89.31 1014 TYR A C 1
ATOM 7901 O O . TYR A 1 1014 ? 27.360 -25.895 -20.094 1.00 89.31 1014 TYR A O 1
ATOM 7909 N N . HIS A 1 1015 ? 29.262 -26.786 -20.908 1.00 83.12 1015 HIS A N 1
ATOM 7910 C CA . HIS A 1 1015 ? 28.667 -27.992 -21.467 1.00 83.12 1015 HIS A CA 1
ATOM 7911 C C . HIS A 1 1015 ? 29.310 -29.251 -20.877 1.00 83.12 1015 HIS A C 1
ATOM 7913 O O . HIS A 1 1015 ? 30.495 -29.526 -21.059 1.00 83.12 1015 HIS A O 1
ATOM 7919 N N . LEU A 1 1016 ? 28.486 -30.039 -20.182 1.00 79.69 1016 LEU A N 1
ATOM 7920 C CA . LEU A 1 1016 ? 28.846 -31.361 -19.675 1.00 79.69 1016 LEU A CA 1
ATOM 7921 C C . LEU A 1 1016 ? 28.305 -32.425 -20.639 1.00 79.69 1016 LEU A C 1
ATOM 7923 O O . LEU A 1 1016 ? 27.133 -32.816 -20.530 1.00 79.69 1016 LEU A O 1
ATOM 7927 N N . SER A 1 1017 ? 29.139 -32.848 -21.593 1.00 72.56 1017 SER A N 1
ATOM 7928 C CA . SER A 1 1017 ? 28.728 -33.741 -22.682 1.00 72.56 1017 SER A CA 1
ATOM 7929 C C . SER A 1 1017 ? 28.238 -35.110 -22.171 1.00 72.56 1017 SER A C 1
ATOM 7931 O O . SER A 1 1017 ? 28.698 -35.588 -21.129 1.00 72.56 1017 SER A O 1
ATOM 7933 N N . PRO A 1 1018 ? 27.322 -35.792 -22.884 1.00 70.31 1018 PRO A N 1
ATOM 7934 C CA . PRO A 1 1018 ? 26.894 -37.146 -22.525 1.00 70.31 1018 PRO A CA 1
ATOM 7935 C C . PRO A 1 1018 ? 28.051 -38.152 -22.456 1.00 70.31 1018 PRO A C 1
ATOM 7937 O O . PRO A 1 1018 ? 28.077 -38.979 -21.550 1.00 70.31 1018 PRO A O 1
ATOM 7940 N N . ALA A 1 1019 ? 29.030 -38.048 -23.361 1.00 70.69 1019 ALA A N 1
ATOM 7941 C CA . ALA A 1 1019 ? 30.234 -38.876 -23.335 1.00 70.69 1019 ALA A CA 1
ATOM 7942 C C . ALA A 1 1019 ? 31.033 -38.655 -22.041 1.00 70.69 1019 ALA A C 1
ATOM 7944 O O . ALA A 1 1019 ? 31.409 -39.617 -21.378 1.00 70.69 1019 ALA A O 1
ATOM 7945 N N . PHE A 1 1020 ? 31.194 -37.398 -21.613 1.00 72.94 1020 PHE A N 1
ATOM 7946 C CA . PHE A 1 1020 ? 31.831 -37.087 -20.335 1.00 72.94 1020 PHE A CA 1
ATOM 7947 C C . PHE A 1 1020 ? 31.044 -37.675 -19.155 1.00 72.94 1020 PHE A C 1
ATOM 7949 O O . PHE A 1 1020 ? 31.628 -38.310 -18.284 1.00 72.94 1020 PHE A O 1
ATOM 7956 N N . ARG A 1 1021 ? 29.709 -37.570 -19.149 1.00 71.31 1021 ARG A N 1
ATOM 7957 C CA . ARG A 1 1021 ? 28.871 -38.200 -18.107 1.00 71.31 1021 ARG A CA 1
ATOM 7958 C C . ARG A 1 1021 ? 29.038 -39.717 -18.054 1.00 71.31 1021 ARG A C 1
ATOM 7960 O O . ARG A 1 1021 ? 29.009 -40.292 -16.975 1.00 71.31 1021 ARG A O 1
ATOM 7967 N N . GLN A 1 1022 ? 29.256 -40.372 -19.194 1.00 66.69 1022 GLN A N 1
ATOM 7968 C CA . GLN A 1 1022 ? 29.541 -41.808 -19.217 1.00 66.69 1022 GLN A CA 1
ATOM 7969 C C . GLN A 1 1022 ? 30.891 -42.149 -18.584 1.00 66.69 1022 GLN A C 1
ATOM 7971 O O . GLN A 1 1022 ? 30.982 -43.196 -17.949 1.00 66.69 1022 GLN A O 1
ATOM 7976 N N . THR A 1 1023 ? 31.898 -41.273 -18.681 1.00 68.69 1023 THR A N 1
ATOM 7977 C CA . THR A 1 1023 ? 33.174 -41.474 -17.969 1.00 68.69 1023 THR A CA 1
ATOM 7978 C C . THR A 1 1023 ? 33.030 -41.385 -16.448 1.00 68.69 1023 THR A C 1
ATOM 7980 O O . THR A 1 1023 ? 33.871 -41.910 -15.727 1.00 68.69 1023 THR A O 1
ATOM 7983 N N . LEU A 1 1024 ? 31.949 -40.768 -15.954 1.00 65.31 1024 LEU A N 1
ATOM 7984 C CA . LEU A 1 1024 ? 31.621 -40.693 -14.526 1.00 65.31 1024 LEU A CA 1
ATOM 7985 C C . LEU A 1 1024 ? 30.925 -41.952 -13.999 1.00 65.31 1024 LEU A C 1
ATOM 7987 O O . LEU A 1 1024 ? 30.755 -42.094 -12.789 1.00 65.31 1024 LEU A O 1
ATOM 7991 N N . ALA A 1 1025 ? 30.494 -42.858 -14.879 1.00 64.56 1025 ALA A N 1
ATOM 7992 C CA . ALA A 1 1025 ? 29.764 -44.044 -14.466 1.00 64.56 1025 ALA A CA 1
ATOM 7993 C C . ALA A 1 1025 ? 30.610 -44.933 -13.547 1.00 64.56 1025 ALA A C 1
ATOM 7995 O O . ALA A 1 1025 ? 31.705 -45.358 -13.911 1.00 64.56 1025 ALA A O 1
ATOM 7996 N N . GLY A 1 1026 ? 30.079 -45.241 -12.362 1.00 64.50 1026 GLY A N 1
ATOM 7997 C CA . GLY A 1 1026 ? 30.812 -45.934 -11.303 1.00 64.50 1026 GLY A CA 1
ATOM 7998 C C . GLY A 1 1026 ? 31.627 -45.022 -10.375 1.00 64.50 1026 GLY A C 1
ATOM 7999 O O . GLY A 1 1026 ? 32.327 -45.544 -9.509 1.00 64.50 1026 GLY A O 1
ATOM 8000 N N . GLY A 1 1027 ? 31.543 -43.695 -10.521 1.00 82.25 1027 GLY A N 1
ATOM 8001 C CA . GLY A 1 1027 ? 32.040 -42.721 -9.543 1.00 82.25 1027 GLY A CA 1
ATOM 8002 C C . GLY A 1 1027 ? 31.065 -42.493 -8.379 1.00 82.25 1027 GLY A C 1
ATOM 8003 O O . GLY A 1 1027 ? 29.948 -42.995 -8.386 1.00 82.25 1027 GLY A O 1
ATOM 8004 N N . GLU A 1 1028 ? 31.464 -41.721 -7.366 1.00 85.75 1028 GLU A N 1
ATOM 8005 C CA . GLU A 1 1028 ? 30.648 -41.490 -6.153 1.00 85.75 1028 GLU A CA 1
ATOM 8006 C C . GLU A 1 1028 ? 29.586 -40.380 -6.307 1.00 85.75 1028 GLU A C 1
ATOM 8008 O O . GLU A 1 1028 ? 28.674 -40.261 -5.485 1.00 85.75 1028 GLU A O 1
ATOM 8013 N N . LYS A 1 1029 ? 29.697 -39.550 -7.353 1.00 90.19 1029 LYS A N 1
ATOM 8014 C CA . LYS A 1 1029 ? 28.917 -38.315 -7.529 1.00 90.19 1029 LYS A CA 1
ATOM 8015 C C . LYS A 1 1029 ? 28.045 -38.358 -8.771 1.00 90.19 1029 LYS A C 1
ATOM 8017 O O . LYS A 1 1029 ? 28.463 -38.863 -9.811 1.00 90.19 1029 LYS A O 1
ATOM 8022 N N . THR A 1 1030 ? 26.865 -37.762 -8.679 1.00 92.75 1030 THR A N 1
ATOM 8023 C CA . THR A 1 1030 ? 25.999 -37.543 -9.839 1.00 92.75 1030 THR A CA 1
ATOM 8024 C C . THR A 1 1030 ? 26.526 -36.399 -10.708 1.00 92.75 1030 THR A C 1
ATOM 8026 O O . THR A 1 1030 ? 27.353 -35.580 -10.291 1.00 92.75 1030 THR A O 1
ATOM 8029 N N . SER A 1 1031 ? 25.985 -36.278 -11.919 1.00 89.50 1031 SER A N 1
ATOM 8030 C CA . SER A 1 1031 ? 26.266 -35.169 -12.832 1.00 89.50 1031 SER A CA 1
ATOM 8031 C C . SER A 1 1031 ? 25.920 -33.813 -12.212 1.00 89.50 1031 SER A C 1
ATOM 8033 O O . SER A 1 1031 ? 26.601 -32.826 -12.488 1.00 89.50 1031 SER A O 1
ATOM 8035 N N . LEU A 1 1032 ? 24.868 -33.747 -11.386 1.00 92.75 1032 LEU A N 1
ATOM 8036 C CA . LEU A 1 1032 ? 24.456 -32.509 -10.724 1.00 92.75 1032 LEU A CA 1
ATOM 8037 C C . LEU A 1 1032 ? 25.437 -32.118 -9.616 1.00 92.75 1032 LEU A C 1
ATOM 8039 O O . LEU A 1 1032 ? 25.838 -30.958 -9.538 1.00 92.75 1032 LEU A O 1
ATOM 8043 N N . GLU A 1 1033 ? 25.849 -33.072 -8.782 1.00 94.19 1033 GLU A N 1
ATOM 8044 C CA . GLU A 1 1033 ? 26.832 -32.831 -7.721 1.00 94.19 1033 GLU A CA 1
ATOM 8045 C C . GLU A 1 1033 ? 28.171 -32.378 -8.308 1.00 94.19 1033 GLU A C 1
ATOM 8047 O O . GLU A 1 1033 ? 28.723 -31.366 -7.872 1.00 94.19 1033 GLU A O 1
ATOM 8052 N N . LEU A 1 1034 ? 28.648 -33.056 -9.356 1.00 90.81 1034 LEU A N 1
ATOM 8053 C CA . LEU A 1 1034 ? 29.881 -32.672 -10.037 1.00 90.81 1034 LEU A CA 1
ATOM 8054 C C . LEU A 1 1034 ? 29.775 -31.281 -10.675 1.00 90.81 1034 LEU A C 1
ATOM 8056 O O . LEU A 1 1034 ? 30.672 -30.455 -10.513 1.00 90.81 1034 LEU A O 1
ATOM 8060 N N . ALA A 1 1035 ? 28.668 -30.982 -11.363 1.00 92.31 1035 ALA A N 1
ATOM 8061 C CA . ALA A 1 1035 ? 28.455 -29.656 -11.935 1.00 92.31 1035 ALA A CA 1
ATOM 8062 C C . ALA A 1 1035 ? 28.468 -28.565 -10.852 1.00 92.31 1035 ALA A C 1
ATOM 8064 O O . ALA A 1 1035 ? 29.059 -27.506 -11.056 1.00 92.31 1035 ALA A O 1
ATOM 8065 N N . ARG A 1 1036 ? 27.882 -28.821 -9.676 1.00 94.81 1036 ARG A N 1
ATOM 8066 C CA . ARG A 1 1036 ? 27.931 -27.885 -8.543 1.00 94.81 1036 ARG A CA 1
ATOM 8067 C C . ARG A 1 1036 ? 29.340 -27.698 -7.994 1.00 94.81 1036 ARG A C 1
ATOM 8069 O O . ARG A 1 1036 ? 29.700 -26.579 -7.640 1.00 94.81 1036 ARG A O 1
ATOM 8076 N N . GLU A 1 1037 ? 30.148 -28.751 -7.931 1.00 94.31 1037 GLU A N 1
ATOM 8077 C CA . GLU A 1 1037 ? 31.561 -28.631 -7.554 1.00 94.31 1037 GLU A CA 1
ATOM 8078 C C . GLU A 1 1037 ? 32.346 -27.789 -8.553 1.00 94.31 1037 GLU A C 1
ATOM 8080 O O . GLU A 1 1037 ? 33.116 -26.915 -8.147 1.00 94.31 1037 GLU A O 1
ATOM 8085 N N . HIS A 1 1038 ? 32.094 -27.985 -9.846 1.00 94.94 1038 HIS A N 1
ATOM 8086 C CA . HIS A 1 1038 ? 32.689 -27.166 -10.888 1.00 94.94 1038 HIS A CA 1
ATOM 8087 C C . HIS A 1 1038 ? 32.284 -25.695 -10.744 1.00 94.94 1038 HIS A C 1
ATOM 8089 O O . HIS A 1 1038 ? 33.150 -24.825 -10.725 1.00 94.94 1038 HIS A O 1
ATOM 8095 N N . TRP A 1 1039 ? 30.997 -25.392 -10.557 1.00 97.12 1039 TRP A N 1
ATOM 8096 C CA . TRP A 1 1039 ? 30.539 -24.011 -10.371 1.00 97.12 1039 TRP A CA 1
ATOM 8097 C C . TRP A 1 1039 ? 31.051 -23.366 -9.085 1.00 97.12 1039 TRP A C 1
ATOM 8099 O O . TRP A 1 1039 ? 31.395 -22.183 -9.096 1.00 97.12 1039 TRP A O 1
ATOM 8109 N N . ARG A 1 1040 ? 31.195 -24.138 -8.003 1.00 97.75 1040 ARG A N 1
ATOM 8110 C CA . ARG A 1 1040 ? 31.863 -23.678 -6.780 1.00 97.75 1040 ARG A CA 1
ATOM 8111 C C . ARG A 1 1040 ? 33.319 -23.304 -7.058 1.00 97.75 1040 ARG A C 1
ATOM 8113 O O . ARG A 1 1040 ? 33.760 -22.239 -6.634 1.00 97.75 1040 ARG A O 1
ATOM 8120 N N . ALA A 1 1041 ? 34.051 -24.146 -7.785 1.00 97.69 1041 ALA A N 1
ATOM 8121 C CA . ALA A 1 1041 ? 35.439 -23.878 -8.152 1.00 97.69 1041 ALA A CA 1
ATOM 8122 C C . ALA A 1 1041 ? 35.567 -22.686 -9.118 1.00 97.69 1041 ALA A C 1
ATOM 8124 O O . ALA A 1 1041 ? 36.461 -21.862 -8.939 1.00 97.69 1041 ALA A O 1
ATOM 8125 N N . ILE A 1 1042 ? 34.653 -22.546 -10.086 1.00 97.88 1042 ILE A N 1
ATOM 8126 C CA . ILE A 1 1042 ? 34.579 -21.393 -10.998 1.00 97.88 1042 ILE A CA 1
ATOM 8127 C C . ILE A 1 1042 ? 34.331 -20.106 -10.206 1.00 97.88 1042 ILE A C 1
ATOM 8129 O O . ILE A 1 1042 ? 35.069 -19.143 -10.388 1.00 97.88 1042 ILE A O 1
ATOM 8133 N N . ARG A 1 1043 ? 33.347 -20.081 -9.295 1.00 97.62 1043 ARG A N 1
ATOM 8134 C CA . ARG A 1 1043 ? 33.081 -18.922 -8.426 1.00 97.62 1043 ARG A CA 1
ATOM 8135 C C . ARG A 1 1043 ? 34.296 -18.582 -7.566 1.00 97.62 1043 ARG A C 1
ATOM 8137 O O . ARG A 1 1043 ? 34.697 -17.425 -7.525 1.00 97.62 1043 ARG A O 1
ATOM 8144 N N . ALA A 1 1044 ? 34.925 -19.575 -6.940 1.00 97.88 1044 ALA A N 1
ATOM 8145 C CA . ALA A 1 1044 ? 36.130 -19.357 -6.142 1.00 97.88 1044 ALA A CA 1
ATOM 8146 C C . ALA A 1 1044 ? 37.294 -18.797 -6.982 1.00 97.88 1044 ALA A C 1
ATOM 8148 O O . ALA A 1 1044 ? 38.018 -17.918 -6.526 1.00 97.88 1044 ALA A O 1
ATOM 8149 N N . ALA A 1 1045 ? 37.457 -19.272 -8.220 1.00 97.56 1045 ALA A N 1
ATOM 8150 C CA . ALA A 1 1045 ? 38.458 -18.768 -9.156 1.00 97.56 1045 ALA A CA 1
ATOM 8151 C C . ALA A 1 1045 ? 38.147 -17.350 -9.663 1.00 97.56 1045 ALA A C 1
ATOM 8153 O O . ALA A 1 1045 ? 39.073 -16.575 -9.888 1.00 97.56 1045 ALA A O 1
ATOM 8154 N N . ALA A 1 1046 ? 36.865 -17.022 -9.844 1.00 97.50 1046 ALA A N 1
ATOM 8155 C CA . ALA A 1 1046 ? 36.409 -15.721 -10.317 1.00 97.50 1046 ALA A CA 1
ATOM 8156 C C . ALA A 1 1046 ? 36.405 -14.647 -9.213 1.00 97.50 1046 ALA A C 1
ATOM 8158 O O . ALA A 1 1046 ? 36.527 -13.459 -9.503 1.00 97.50 1046 ALA A O 1
ATOM 8159 N N . GLY A 1 1047 ? 36.242 -15.057 -7.954 1.00 96.81 1047 GLY A N 1
ATOM 8160 C CA . GLY A 1 1047 ? 36.012 -14.172 -6.816 1.00 96.81 1047 GLY A CA 1
ATOM 8161 C C . GLY A 1 1047 ? 34.543 -13.764 -6.657 1.00 96.81 1047 GLY A C 1
ATOM 8162 O O . GLY A 1 1047 ? 33.733 -13.845 -7.585 1.00 96.81 1047 GLY A O 1
ATOM 8163 N N . GLU A 1 1048 ? 34.185 -13.316 -5.453 1.00 94.88 1048 GLU A N 1
ATOM 8164 C CA . GLU A 1 1048 ? 32.810 -12.924 -5.104 1.00 94.88 1048 GLU A CA 1
ATOM 8165 C C . GLU A 1 1048 ? 32.340 -11.655 -5.829 1.00 94.88 1048 GLU A C 1
ATOM 8167 O O . GLU A 1 1048 ? 31.155 -11.524 -6.142 1.00 94.88 1048 GLU A O 1
ATOM 8172 N N . GLU A 1 1049 ? 33.278 -10.763 -6.157 1.00 93.88 1049 GLU A N 1
ATOM 8173 C CA . GLU A 1 1049 ? 32.994 -9.476 -6.795 1.00 93.88 1049 GLU A CA 1
ATOM 8174 C C . GLU A 1 1049 ? 32.797 -9.549 -8.311 1.00 93.88 1049 GLU A C 1
ATOM 8176 O O . GLU A 1 1049 ? 32.250 -8.620 -8.906 1.00 93.88 1049 GLU A O 1
ATOM 8181 N N . THR A 1 1050 ? 33.182 -10.654 -8.941 1.00 97.31 1050 THR A N 1
ATOM 8182 C CA . THR A 1 1050 ? 33.009 -10.845 -10.382 1.00 97.31 1050 THR A CA 1
ATOM 8183 C C . THR A 1 1050 ? 31.563 -11.216 -10.687 1.00 97.31 1050 THR A C 1
ATOM 8185 O O . THR A 1 1050 ? 31.027 -12.159 -10.114 1.00 97.31 1050 THR A O 1
ATOM 8188 N N . TYR A 1 1051 ? 30.911 -10.507 -11.603 1.00 97.88 1051 TYR A N 1
ATOM 8189 C CA . TYR A 1 1051 ? 29.561 -10.862 -12.035 1.00 97.88 1051 TYR A CA 1
ATOM 8190 C C . TYR A 1 1051 ? 29.622 -12.048 -13.002 1.00 97.88 1051 TYR A C 1
ATOM 8192 O O . TYR A 1 1051 ? 30.261 -11.951 -14.048 1.00 97.88 1051 TYR A O 1
ATOM 8200 N N . ILE A 1 1052 ? 28.965 -13.162 -12.683 1.00 97.81 1052 ILE A N 1
ATOM 8201 C CA . ILE A 1 1052 ? 28.958 -14.357 -13.535 1.00 97.81 1052 ILE A CA 1
ATOM 8202 C C . ILE A 1 1052 ? 27.578 -14.547 -14.149 1.00 97.81 1052 ILE A C 1
ATOM 8204 O O . ILE A 1 1052 ? 26.584 -14.719 -13.441 1.00 97.81 1052 ILE A O 1
ATOM 8208 N N . LEU A 1 1053 ? 27.545 -14.581 -15.476 1.00 95.94 1053 LEU A N 1
ATOM 8209 C CA . LEU A 1 1053 ? 26.383 -14.938 -16.265 1.00 95.94 1053 LEU A CA 1
ATOM 8210 C C . LEU A 1 1053 ? 26.557 -16.346 -16.844 1.00 95.94 1053 LEU A C 1
ATOM 8212 O O . LEU A 1 1053 ? 27.437 -16.579 -17.672 1.00 95.94 1053 LEU A O 1
ATOM 8216 N N . PHE A 1 1054 ? 25.700 -17.282 -16.441 1.00 94.69 1054 PHE A N 1
ATOM 8217 C CA . PHE A 1 1054 ? 25.621 -18.602 -17.061 1.00 94.69 1054 PHE A CA 1
ATOM 8218 C C . PHE A 1 1054 ? 24.934 -18.512 -18.426 1.00 94.69 1054 PHE A C 1
ATOM 8220 O O . PHE A 1 1054 ? 23.833 -17.977 -18.551 1.00 94.69 1054 PHE A O 1
ATOM 8227 N N . CYS A 1 1055 ? 25.581 -19.043 -19.459 1.00 89.81 1055 CYS A N 1
ATOM 8228 C CA . CYS A 1 1055 ? 25.168 -18.887 -20.844 1.00 89.81 1055 CYS A CA 1
ATOM 8229 C C . CYS A 1 1055 ? 24.888 -20.246 -21.502 1.00 89.81 1055 CYS A C 1
ATOM 8231 O O . CYS A 1 1055 ? 25.755 -20.828 -22.147 1.00 89.81 1055 CYS A O 1
ATOM 8233 N N . GLN A 1 1056 ? 23.650 -20.726 -21.380 1.00 85.31 1056 GLN A N 1
ATOM 8234 C CA . GLN A 1 1056 ? 23.127 -21.900 -22.089 1.00 85.31 1056 GLN A CA 1
ATOM 8235 C C . GLN A 1 1056 ? 21.701 -21.643 -22.583 1.00 85.31 1056 GLN A C 1
ATOM 8237 O O . GLN A 1 1056 ? 21.094 -20.636 -22.239 1.00 85.31 1056 GLN A O 1
ATOM 8242 N N . TRP A 1 1057 ? 21.141 -22.554 -23.384 1.00 78.12 1057 TRP A N 1
ATOM 8243 C CA . TRP A 1 1057 ? 19.760 -22.434 -23.885 1.00 78.12 1057 TRP A CA 1
ATOM 8244 C C . TRP A 1 1057 ? 18.679 -22.598 -22.799 1.00 78.12 1057 TRP A C 1
ATOM 8246 O O . TRP A 1 1057 ? 17.492 -22.461 -23.081 1.00 78.12 1057 TRP A O 1
ATOM 8256 N N . PHE A 1 1058 ? 19.076 -22.924 -21.570 1.00 80.62 1058 PHE A N 1
ATOM 8257 C CA . PHE A 1 1058 ? 18.212 -23.149 -20.418 1.00 80.62 1058 PHE A CA 1
ATOM 8258 C C . PHE A 1 1058 ? 18.900 -22.672 -19.142 1.00 80.62 1058 PHE A C 1
ATOM 8260 O O . PHE A 1 1058 ? 20.128 -22.614 -19.066 1.00 80.62 1058 PHE A O 1
ATOM 8267 N N . THR A 1 1059 ? 18.095 -22.422 -18.115 1.00 87.19 1059 THR A N 1
ATOM 8268 C CA . THR A 1 1059 ? 18.568 -22.266 -16.740 1.00 87.19 1059 THR A CA 1
ATOM 8269 C C . THR A 1 1059 ? 18.903 -23.625 -16.135 1.00 87.19 1059 THR A C 1
ATOM 8271 O O . THR A 1 1059 ? 18.114 -24.555 -16.279 1.00 87.19 1059 THR A O 1
ATOM 8274 N N . ASP A 1 1060 ? 20.012 -23.745 -15.408 1.00 89.69 1060 ASP A N 1
ATOM 8275 C CA . ASP A 1 1060 ? 20.422 -25.004 -14.775 1.00 89.69 1060 ASP A CA 1
ATOM 8276 C C . ASP A 1 1060 ? 20.509 -24.841 -13.253 1.00 89.69 1060 ASP A C 1
ATOM 8278 O O . ASP A 1 1060 ? 21.261 -24.004 -12.753 1.00 89.69 1060 ASP A O 1
ATOM 8282 N N . ARG A 1 1061 ? 19.764 -25.659 -12.500 1.00 92.88 1061 ARG A N 1
ATOM 8283 C CA . ARG A 1 1061 ? 19.761 -25.638 -11.028 1.00 92.88 1061 ARG A CA 1
ATOM 8284 C C . ARG A 1 1061 ? 21.153 -25.886 -10.430 1.00 92.88 1061 ARG A C 1
ATOM 8286 O O . ARG A 1 1061 ? 21.430 -25.429 -9.321 1.00 92.88 1061 ARG A O 1
ATOM 8293 N N . ALA A 1 1062 ? 22.063 -26.549 -11.147 1.00 93.62 1062 ALA A N 1
ATOM 8294 C CA . ALA A 1 1062 ? 23.434 -26.741 -10.681 1.00 93.62 1062 ALA A CA 1
ATOM 8295 C C . ALA A 1 1062 ? 24.218 -25.421 -10.531 1.00 93.62 1062 ALA A C 1
ATOM 8297 O O . ALA A 1 1062 ? 25.136 -25.357 -9.716 1.00 93.62 1062 ALA A O 1
ATOM 8298 N N . THR A 1 1063 ? 23.855 -24.356 -11.253 1.00 94.88 1063 THR A N 1
ATOM 8299 C CA . THR A 1 1063 ? 24.553 -23.058 -11.166 1.00 94.88 1063 THR A CA 1
ATOM 8300 C C . THR A 1 1063 ? 24.064 -22.196 -9.999 1.00 94.88 1063 THR A C 1
ATOM 8302 O O . THR A 1 1063 ? 24.746 -21.255 -9.582 1.00 94.88 1063 THR A O 1
ATOM 8305 N N . LEU A 1 1064 ? 22.890 -22.520 -9.449 1.00 95.06 1064 LEU A N 1
ATOM 8306 C CA . LEU A 1 1064 ? 22.237 -21.750 -8.401 1.00 95.06 1064 LEU A CA 1
ATOM 8307 C C . LEU A 1 1064 ? 23.103 -21.681 -7.134 1.00 95.06 1064 LEU A C 1
ATOM 8309 O O . LEU A 1 1064 ? 23.582 -22.705 -6.631 1.00 95.06 1064 LEU A O 1
ATOM 8313 N N . GLY A 1 1065 ? 23.297 -20.451 -6.651 1.00 95.31 1065 GLY A N 1
ATOM 8314 C CA . GLY A 1 1065 ? 24.204 -20.097 -5.558 1.00 95.31 1065 GLY A CA 1
ATOM 8315 C C . GLY A 1 1065 ? 25.590 -19.633 -6.024 1.00 95.31 1065 GLY A C 1
ATOM 8316 O O . GLY A 1 1065 ? 26.308 -19.009 -5.246 1.00 95.31 1065 GLY A O 1
ATOM 8317 N N . PHE A 1 1066 ? 25.954 -19.867 -7.290 1.00 96.88 1066 PHE A N 1
ATOM 8318 C CA . PHE A 1 1066 ? 27.286 -19.556 -7.822 1.00 96.88 1066 PHE A CA 1
ATOM 8319 C C . PHE A 1 1066 ? 27.283 -18.479 -8.907 1.00 96.88 1066 PHE A C 1
ATOM 8321 O O . PHE A 1 1066 ? 28.279 -17.773 -9.045 1.00 96.88 1066 PHE A O 1
ATOM 8328 N N . VAL A 1 1067 ? 26.191 -18.314 -9.652 1.00 97.19 1067 VAL A N 1
ATOM 8329 C CA . VAL A 1 1067 ? 26.067 -17.319 -10.735 1.00 97.19 1067 VAL A CA 1
ATOM 8330 C C . VAL A 1 1067 ? 25.087 -16.212 -10.363 1.00 97.19 1067 VAL A C 1
ATOM 8332 O O . VAL A 1 1067 ? 24.174 -16.444 -9.574 1.00 97.19 1067 VAL A O 1
ATOM 8335 N N . ASP A 1 1068 ? 25.287 -15.014 -10.908 1.00 96.75 1068 ASP A N 1
ATOM 8336 C CA . ASP A 1 1068 ? 24.461 -13.828 -10.636 1.00 96.75 1068 ASP A CA 1
ATOM 8337 C C . ASP A 1 1068 ? 23.325 -13.685 -11.665 1.00 96.75 1068 ASP A C 1
ATOM 8339 O O . ASP A 1 1068 ? 22.237 -13.193 -11.355 1.00 96.75 1068 ASP A O 1
ATOM 8343 N N . ALA A 1 1069 ? 23.557 -14.180 -12.884 1.00 95.06 1069 ALA A N 1
ATOM 8344 C CA . ALA A 1 1069 ? 22.573 -14.242 -13.955 1.00 95.06 1069 ALA A CA 1
ATOM 8345 C C . ALA A 1 1069 ? 22.604 -15.580 -14.697 1.00 95.06 1069 ALA A C 1
ATOM 8347 O O . ALA A 1 1069 ? 23.631 -16.260 -14.748 1.00 95.06 1069 ALA A O 1
ATOM 8348 N N . SER A 1 1070 ? 21.487 -15.926 -15.331 1.00 92.56 1070 SER A N 1
ATOM 8349 C CA . SER A 1 1070 ? 21.391 -17.070 -16.235 1.00 92.56 1070 SER A CA 1
ATOM 8350 C C . SER A 1 1070 ? 20.609 -16.702 -17.478 1.00 92.56 1070 SER A C 1
ATOM 8352 O O . SER A 1 1070 ? 19.508 -16.155 -17.389 1.00 92.56 1070 SER A O 1
ATOM 8354 N N . ARG A 1 1071 ? 21.130 -17.105 -18.636 1.00 89.00 1071 ARG A N 1
ATOM 8355 C CA . ARG A 1 1071 ? 20.367 -17.089 -19.877 1.00 89.00 1071 ARG A CA 1
ATOM 8356 C C . ARG A 1 1071 ? 19.199 -18.076 -19.787 1.00 89.00 1071 ARG A C 1
ATOM 8358 O O . ARG A 1 1071 ? 19.329 -19.138 -19.176 1.00 89.00 1071 ARG A O 1
ATOM 8365 N N . ALA A 1 1072 ? 18.061 -17.708 -20.366 1.00 82.31 1072 ALA A N 1
ATOM 8366 C CA . ALA A 1 1072 ? 16.802 -18.437 -20.216 1.00 82.31 1072 ALA A CA 1
ATOM 8367 C C . ALA A 1 1072 ? 16.194 -18.952 -21.528 1.00 82.31 1072 ALA A C 1
ATOM 8369 O O . ALA A 1 1072 ? 15.053 -19.400 -21.522 1.00 82.31 1072 ALA A O 1
ATOM 8370 N N . GLY A 1 1073 ? 16.919 -18.886 -22.648 1.00 78.31 1073 GLY A N 1
ATOM 8371 C CA . GLY A 1 1073 ? 16.392 -19.287 -23.951 1.00 78.31 1073 GLY A CA 1
ATOM 8372 C C . GLY A 1 1073 ? 17.451 -19.411 -25.051 1.00 78.31 1073 GLY A C 1
ATOM 8373 O O . GLY A 1 1073 ? 18.648 -19.234 -24.794 1.00 78.31 1073 GLY A O 1
ATOM 8374 N N . PRO A 1 1074 ? 17.031 -19.741 -26.286 1.00 77.31 1074 PRO A N 1
ATOM 8375 C CA . PRO A 1 1074 ? 17.932 -19.857 -27.426 1.00 77.31 1074 PRO A CA 1
ATOM 8376 C C . PRO A 1 1074 ? 18.571 -18.509 -27.775 1.00 77.31 1074 PRO A C 1
ATOM 8378 O O . PRO A 1 1074 ? 18.255 -17.476 -27.190 1.00 77.31 1074 PRO A O 1
ATOM 8381 N N . VAL A 1 1075 ? 19.523 -18.534 -28.708 1.00 78.06 1075 VAL A N 1
ATOM 8382 C CA . VAL A 1 1075 ? 20.168 -17.306 -29.180 1.00 78.06 1075 VAL A CA 1
ATOM 8383 C C . VAL A 1 1075 ? 19.155 -16.420 -29.915 1.00 78.06 1075 VAL A C 1
ATOM 8385 O O . VAL A 1 1075 ? 18.495 -16.888 -30.844 1.00 78.06 1075 VAL A O 1
ATOM 8388 N N . THR A 1 1076 ? 19.060 -15.143 -29.544 1.00 75.88 1076 THR A N 1
ATOM 8389 C CA . THR A 1 1076 ? 18.261 -14.159 -30.281 1.00 75.88 1076 THR A CA 1
ATOM 8390 C C . THR A 1 1076 ? 18.940 -13.852 -31.612 1.00 75.88 1076 THR A C 1
ATOM 8392 O O . THR A 1 1076 ? 20.123 -13.528 -31.662 1.00 75.88 1076 THR A O 1
ATOM 8395 N N . THR A 1 1077 ? 18.186 -13.898 -32.710 1.00 72.00 1077 THR A N 1
ATOM 8396 C CA . THR A 1 1077 ? 18.637 -13.413 -34.026 1.00 72.00 1077 THR A CA 1
ATOM 8397 C C . THR A 1 1077 ? 17.880 -12.143 -34.411 1.00 72.00 1077 THR A C 1
ATOM 8399 O O . THR A 1 1077 ? 16.791 -11.881 -33.895 1.00 72.00 1077 THR A O 1
ATOM 8402 N N . ARG A 1 1078 ? 18.395 -11.369 -35.382 1.00 63.31 1078 ARG A N 1
ATOM 8403 C CA . ARG A 1 1078 ? 17.713 -10.162 -35.901 1.00 63.31 1078 ARG A CA 1
ATOM 8404 C C . ARG A 1 1078 ? 16.278 -10.420 -36.394 1.00 63.31 1078 ARG A C 1
ATOM 8406 O O . ARG A 1 1078 ? 15.486 -9.486 -36.435 1.00 63.31 1078 ARG A O 1
ATOM 8413 N N . ARG A 1 1079 ? 15.932 -11.661 -36.768 1.00 61.12 1079 ARG A N 1
ATOM 8414 C CA . ARG A 1 1079 ? 14.589 -12.061 -37.240 1.00 61.12 1079 ARG A CA 1
ATOM 8415 C C . ARG A 1 1079 ? 13.756 -12.820 -36.193 1.00 61.12 1079 ARG A C 1
ATOM 8417 O O . ARG A 1 1079 ? 12.571 -13.032 -36.427 1.00 61.12 1079 ARG A O 1
ATOM 8424 N N . GLY A 1 1080 ? 14.351 -13.225 -35.068 1.00 62.94 1080 GLY A N 1
ATOM 8425 C CA . GLY A 1 1080 ? 13.862 -14.340 -34.244 1.00 62.94 1080 GLY A CA 1
ATOM 8426 C C . GLY A 1 1080 ? 13.548 -14.021 -32.781 1.00 62.94 1080 GLY A C 1
ATOM 8427 O O . GLY A 1 1080 ? 13.496 -14.937 -31.971 1.00 62.94 1080 GLY A O 1
ATOM 8428 N N . VAL A 1 1081 ? 13.311 -12.757 -32.398 1.00 67.81 1081 VAL A N 1
ATOM 8429 C CA . VAL A 1 1081 ? 12.918 -12.411 -31.006 1.00 67.81 1081 VAL A CA 1
ATOM 8430 C C . VAL A 1 1081 ? 11.704 -13.232 -30.542 1.00 67.81 1081 VAL A C 1
ATOM 8432 O O . VAL A 1 1081 ? 11.629 -13.642 -29.385 1.00 67.81 1081 VAL A O 1
ATOM 8435 N N . ARG A 1 1082 ? 10.774 -13.533 -31.459 1.00 70.44 1082 ARG A N 1
ATOM 8436 C CA . ARG A 1 1082 ? 9.592 -14.368 -31.198 1.00 70.44 1082 ARG A CA 1
ATOM 8437 C C . ARG A 1 1082 ? 9.945 -15.780 -30.722 1.00 70.44 1082 ARG A C 1
ATOM 8439 O O . ARG A 1 1082 ? 9.192 -16.329 -29.925 1.00 70.44 1082 ARG A O 1
ATOM 8446 N N . ASP A 1 1083 ? 11.068 -16.332 -31.168 1.00 68.38 1083 ASP A N 1
ATOM 8447 C CA . ASP A 1 1083 ? 11.476 -17.708 -30.868 1.00 68.38 1083 ASP A CA 1
ATOM 8448 C C . ASP A 1 1083 ? 12.033 -17.832 -29.442 1.00 68.38 1083 ASP A C 1
ATOM 8450 O O . ASP A 1 1083 ? 11.968 -18.892 -28.827 1.00 68.38 1083 ASP A O 1
ATOM 8454 N N . VAL A 1 1084 ? 12.516 -16.724 -28.870 1.00 73.00 1084 VAL A N 1
ATOM 8455 C CA . VAL A 1 1084 ? 13.063 -16.665 -27.506 1.00 73.00 1084 VAL A CA 1
ATOM 8456 C C . VAL A 1 1084 ? 11.970 -16.401 -26.462 1.00 73.00 1084 VAL A C 1
ATOM 8458 O O . VAL A 1 1084 ? 12.070 -16.864 -25.324 1.00 73.00 1084 VAL A O 1
ATOM 8461 N N . MET A 1 1085 ? 10.889 -15.706 -26.838 1.00 75.75 1085 MET A N 1
ATOM 8462 C CA . MET A 1 1085 ? 9.833 -15.290 -25.903 1.00 75.75 1085 MET A CA 1
ATOM 8463 C C . MET A 1 1085 ? 9.179 -16.431 -25.109 1.00 75.75 1085 MET A C 1
ATOM 8465 O O . MET A 1 1085 ? 9.019 -16.255 -23.900 1.00 75.75 1085 MET A O 1
ATOM 8469 N N . PRO A 1 1086 ? 8.826 -17.595 -25.694 1.00 75.88 1086 PRO A N 1
ATOM 8470 C CA . PRO A 1 1086 ? 8.266 -18.697 -24.916 1.00 75.88 1086 PRO A CA 1
ATOM 8471 C C . PRO A 1 1086 ? 9.195 -19.124 -23.777 1.00 75.88 1086 PRO A C 1
ATOM 8473 O O . PRO A 1 1086 ? 8.757 -19.247 -22.640 1.00 75.88 1086 PRO A O 1
ATOM 8476 N N . HIS A 1 1087 ? 10.493 -19.254 -24.044 1.00 75.88 1087 HIS A N 1
ATOM 8477 C CA . HIS A 1 1087 ? 11.471 -19.685 -23.045 1.00 75.88 1087 HIS A CA 1
ATOM 8478 C C . HIS A 1 1087 ? 11.667 -18.655 -21.919 1.00 75.88 1087 HIS A C 1
ATOM 8480 O O . HIS A 1 1087 ? 11.750 -19.021 -20.742 1.00 75.88 1087 HIS A O 1
ATOM 8486 N N . VAL A 1 1088 ? 11.642 -17.361 -22.261 1.00 75.00 1088 VAL A N 1
ATOM 8487 C CA . VAL A 1 1088 ? 11.701 -16.260 -21.283 1.00 75.00 1088 VAL A CA 1
ATOM 8488 C C . VAL A 1 1088 ? 10.472 -16.266 -20.379 1.00 75.00 1088 VAL A C 1
ATOM 8490 O O . VAL A 1 1088 ? 10.604 -16.158 -19.160 1.00 75.00 1088 VAL A O 1
ATOM 8493 N N . LEU A 1 1089 ? 9.277 -16.430 -20.952 1.00 78.69 1089 LEU A N 1
ATOM 8494 C CA . LEU A 1 1089 ? 8.030 -16.469 -20.188 1.00 78.69 1089 LEU A CA 1
ATOM 8495 C C . LEU A 1 1089 ? 7.984 -17.672 -19.241 1.00 78.69 1089 LEU A C 1
ATOM 8497 O O . LEU A 1 1089 ? 7.577 -17.522 -18.089 1.00 78.69 1089 LEU A O 1
ATOM 8501 N N . LEU A 1 1090 ? 8.450 -18.839 -19.693 1.00 77.69 1090 LEU A N 1
ATOM 8502 C CA . LEU A 1 1090 ? 8.512 -20.041 -18.860 1.00 77.69 1090 LEU A CA 1
ATOM 8503 C C . LEU A 1 1090 ? 9.511 -19.895 -17.706 1.00 77.69 1090 LEU A C 1
ATOM 8505 O O . LEU A 1 1090 ? 9.236 -20.366 -16.606 1.00 77.69 1090 LEU A O 1
ATOM 8509 N N . SER A 1 1091 ? 10.618 -19.180 -17.910 1.00 82.50 1091 SER A N 1
ATOM 8510 C CA . SER A 1 1091 ? 11.644 -18.961 -16.879 1.00 82.50 1091 SER A CA 1
ATOM 8511 C C . SER A 1 1091 ? 11.383 -17.734 -15.994 1.00 82.50 1091 SER A C 1
ATOM 8513 O O . SER A 1 1091 ? 12.115 -17.502 -15.034 1.00 82.50 1091 SER A O 1
ATOM 8515 N N . TYR A 1 1092 ? 10.341 -16.942 -16.273 1.00 83.38 1092 TYR A N 1
ATOM 8516 C CA . TYR A 1 1092 ? 10.079 -15.670 -15.588 1.00 83.38 1092 TYR A CA 1
ATOM 8517 C C . TYR A 1 1092 ? 9.930 -15.812 -14.067 1.00 83.38 1092 TYR A C 1
ATOM 8519 O O . TYR A 1 1092 ? 10.364 -14.939 -13.317 1.00 83.38 1092 TYR A O 1
ATOM 8527 N N . HIS A 1 1093 ? 9.353 -16.921 -13.596 1.00 85.81 1093 HIS A N 1
ATOM 8528 C CA . HIS A 1 1093 ? 9.177 -17.182 -12.165 1.00 85.81 1093 HIS A CA 1
ATOM 8529 C C . HIS A 1 1093 ? 10.512 -17.275 -11.403 1.00 85.81 1093 HIS A C 1
ATOM 8531 O O . HIS A 1 1093 ? 10.545 -16.988 -10.207 1.00 85.81 1093 HIS A O 1
ATOM 8537 N N . LEU A 1 1094 ? 11.615 -17.586 -12.093 1.00 90.25 1094 LEU A N 1
ATOM 8538 C CA . LEU A 1 1094 ? 12.965 -17.658 -11.529 1.00 90.25 1094 LEU A CA 1
ATOM 8539 C C . LEU A 1 1094 ? 13.638 -16.283 -11.392 1.00 90.25 1094 LEU A C 1
ATOM 8541 O O . LEU A 1 1094 ? 14.579 -16.141 -10.604 1.00 90.25 1094 LEU A O 1
ATOM 8545 N N . ASN A 1 1095 ? 13.173 -15.272 -12.137 1.00 89.50 1095 ASN A N 1
ATOM 8546 C CA . ASN A 1 1095 ? 13.792 -13.949 -12.156 1.00 89.50 1095 ASN A CA 1
ATOM 8547 C C . ASN A 1 1095 ? 13.725 -13.283 -10.777 1.00 89.50 1095 ASN A C 1
ATOM 8549 O O . ASN A 1 1095 ? 12.672 -13.268 -10.140 1.00 89.50 1095 ASN A O 1
ATOM 8553 N N . HIS A 1 1096 ? 14.852 -12.730 -10.326 1.00 85.94 1096 HIS A N 1
ATOM 8554 C CA . HIS A 1 1096 ? 15.042 -12.161 -8.984 1.00 85.94 1096 HIS A CA 1
ATOM 8555 C C . HIS A 1 1096 ? 14.832 -13.142 -7.815 1.00 85.94 1096 HIS A C 1
ATOM 8557 O O . HIS A 1 1096 ? 14.921 -12.724 -6.662 1.00 85.94 1096 HIS A O 1
ATOM 8563 N N . ARG A 1 1097 ? 14.611 -14.439 -8.085 1.00 91.25 1097 ARG A N 1
ATOM 8564 C CA . ARG A 1 1097 ? 14.548 -15.501 -7.067 1.00 91.25 1097 ARG A CA 1
ATOM 8565 C C . ARG A 1 1097 ? 15.806 -16.354 -7.065 1.00 91.25 1097 ARG A C 1
ATOM 8567 O O . ARG A 1 1097 ? 16.448 -16.488 -6.034 1.00 91.25 1097 ARG A O 1
ATOM 8574 N N . TRP A 1 1098 ? 16.169 -16.907 -8.219 1.00 92.69 1098 TRP A N 1
ATOM 8575 C CA . TRP A 1 1098 ? 17.360 -17.750 -8.370 1.00 92.69 1098 TRP A CA 1
ATOM 8576 C C . TRP A 1 1098 ? 18.584 -16.919 -8.770 1.00 92.69 1098 TRP A C 1
ATOM 8578 O O . TRP A 1 1098 ? 19.657 -17.030 -8.176 1.00 92.69 1098 TRP A O 1
ATOM 8588 N N . PHE A 1 1099 ? 18.382 -16.057 -9.762 1.00 92.81 1099 PHE A N 1
ATOM 8589 C CA . PHE A 1 1099 ? 19.364 -15.181 -10.402 1.00 92.81 1099 PHE A CA 1
ATOM 8590 C C . PHE A 1 1099 ? 18.612 -14.097 -11.198 1.00 92.81 1099 PHE A C 1
ATOM 8592 O O . PHE A 1 1099 ? 17.377 -14.107 -11.268 1.00 92.81 1099 PHE A O 1
ATOM 8599 N N . ALA A 1 1100 ? 19.335 -13.166 -11.820 1.00 91.94 1100 ALA A N 1
ATOM 8600 C CA . ALA A 1 1100 ? 18.776 -12.334 -12.883 1.00 91.94 1100 ALA A CA 1
ATOM 8601 C C . ALA A 1 1100 ? 18.599 -13.156 -14.176 1.00 91.94 1100 ALA A C 1
ATOM 8603 O O . ALA A 1 1100 ? 19.500 -13.891 -14.585 1.00 91.94 1100 ALA A O 1
ATOM 8604 N N . ILE A 1 1101 ? 17.437 -13.054 -14.820 1.00 89.50 1101 ILE A N 1
ATOM 8605 C CA . ILE A 1 1101 ? 17.188 -13.716 -16.108 1.00 89.50 1101 ILE A CA 1
ATOM 8606 C C . ILE A 1 1101 ? 17.782 -12.881 -17.244 1.00 89.50 1101 ILE A C 1
ATOM 8608 O O . ILE A 1 1101 ? 17.428 -11.717 -17.411 1.00 89.50 1101 ILE A O 1
ATOM 8612 N N . ASP A 1 1102 ? 18.643 -13.505 -18.048 1.00 88.62 1102 ASP A N 1
ATOM 8613 C CA . ASP A 1 1102 ? 19.127 -12.979 -19.324 1.00 88.62 1102 ASP A CA 1
ATOM 8614 C C . ASP A 1 1102 ? 18.295 -13.568 -20.470 1.00 88.62 1102 ASP A C 1
ATOM 8616 O O . ASP A 1 1102 ? 18.240 -14.780 -20.696 1.00 88.62 1102 ASP A O 1
ATOM 8620 N N . ASN A 1 1103 ? 17.604 -12.690 -21.186 1.00 83.62 1103 ASN A N 1
ATOM 8621 C CA . ASN A 1 1103 ? 16.763 -13.028 -22.329 1.00 83.62 1103 ASN A CA 1
ATOM 8622 C C . ASN A 1 1103 ? 17.519 -12.944 -23.668 1.00 83.62 1103 ASN A C 1
ATOM 8624 O O . ASN A 1 1103 ? 16.890 -12.908 -24.726 1.00 83.62 1103 ASN A O 1
ATOM 8628 N N . ASP A 1 1104 ? 18.849 -12.913 -23.595 1.00 82.62 1104 ASP A N 1
ATOM 8629 C CA . ASP A 1 1104 ? 19.794 -12.713 -24.682 1.00 82.62 1104 ASP A CA 1
ATOM 8630 C C . ASP A 1 1104 ? 19.708 -11.319 -25.339 1.00 82.62 1104 ASP A C 1
ATOM 8632 O O . ASP A 1 1104 ? 18.815 -10.516 -25.060 1.00 82.62 1104 ASP A O 1
ATOM 8636 N N . CYS A 1 1105 ? 20.694 -10.974 -26.172 1.00 80.19 1105 CYS A N 1
ATOM 8637 C CA . CYS A 1 1105 ? 20.860 -9.602 -26.656 1.00 80.19 1105 CYS A CA 1
ATOM 8638 C C . CYS A 1 1105 ? 19.730 -9.128 -27.593 1.00 80.19 1105 CYS A C 1
ATOM 8640 O O . CYS A 1 1105 ? 19.253 -9.863 -28.458 1.00 80.19 1105 CYS A O 1
ATOM 8642 N N . PHE A 1 1106 ? 19.358 -7.848 -27.471 1.00 73.44 1106 PHE A N 1
ATOM 8643 C CA . PHE A 1 1106 ? 18.437 -7.171 -28.387 1.00 73.44 1106 PHE A CA 1
ATOM 8644 C C . PHE A 1 1106 ? 19.185 -6.440 -29.508 1.00 73.44 1106 PHE A C 1
ATOM 8646 O O . PHE A 1 1106 ? 20.163 -5.732 -29.265 1.00 73.44 1106 PHE A O 1
ATOM 8653 N N . TYR A 1 1107 ? 18.670 -6.534 -30.734 1.00 69.38 1107 TYR A N 1
ATOM 8654 C CA . TYR A 1 1107 ? 19.163 -5.769 -31.880 1.00 69.38 1107 TYR A CA 1
ATOM 8655 C C . TYR A 1 1107 ? 18.375 -4.462 -32.014 1.00 69.38 1107 TYR A C 1
ATOM 8657 O O . TYR A 1 1107 ? 17.277 -4.456 -32.561 1.00 69.38 1107 TYR A O 1
ATOM 8665 N N . MET A 1 1108 ? 18.928 -3.357 -31.509 1.00 65.50 1108 MET A N 1
ATOM 8666 C CA . MET A 1 1108 ? 18.278 -2.033 -31.564 1.00 65.50 1108 MET A CA 1
ATOM 8667 C C . MET A 1 1108 ? 18.700 -1.176 -32.771 1.00 65.50 1108 MET A C 1
ATOM 8669 O O . MET A 1 1108 ? 18.186 -0.076 -32.949 1.00 65.50 1108 MET A O 1
ATOM 8673 N N . ALA A 1 1109 ? 19.630 -1.657 -33.603 1.00 60.31 1109 ALA A N 1
ATOM 8674 C CA . ALA A 1 1109 ? 20.027 -0.959 -34.824 1.00 60.31 1109 ALA A CA 1
ATOM 8675 C C . ALA A 1 1109 ? 18.875 -0.973 -35.845 1.00 60.31 1109 ALA A C 1
ATOM 8677 O O . ALA A 1 1109 ? 18.391 -2.039 -36.224 1.00 60.31 1109 ALA A O 1
ATOM 8678 N N . THR A 1 1110 ? 18.455 0.210 -36.295 1.00 52.75 1110 THR A N 1
ATOM 8679 C CA . THR A 1 1110 ? 17.358 0.410 -37.259 1.00 52.75 1110 THR A CA 1
ATOM 8680 C C . THR A 1 1110 ? 17.765 0.140 -38.711 1.00 52.75 1110 THR A C 1
ATOM 8682 O O . THR A 1 1110 ? 16.904 0.028 -39.581 1.00 52.75 1110 THR A O 1
ATOM 8685 N N . GLU A 1 1111 ? 19.065 -0.002 -38.984 1.00 48.69 1111 GLU A N 1
ATOM 8686 C CA . GLU A 1 1111 ? 19.610 -0.241 -40.320 1.00 48.69 1111 GLU A CA 1
ATOM 8687 C C . GLU A 1 1111 ? 19.751 -1.749 -40.610 1.00 48.69 1111 GLU A C 1
ATOM 8689 O O . GLU A 1 1111 ? 20.540 -2.485 -39.996 1.00 48.69 1111 GLU A O 1
ATOM 8694 N N . LEU A 1 1112 ? 18.979 -2.222 -41.593 1.00 41.72 1112 LEU A N 1
ATOM 8695 C CA . LEU A 1 1112 ? 19.213 -3.497 -42.264 1.00 41.72 1112 LEU A CA 1
ATOM 8696 C C . LEU A 1 1112 ? 20.373 -3.308 -43.248 1.00 41.72 1112 LEU A C 1
ATOM 8698 O O . LEU A 1 1112 ? 20.155 -2.917 -44.391 1.00 41.72 1112 LEU A O 1
ATOM 8702 N N . PHE A 1 1113 ? 21.605 -3.605 -42.834 1.00 40.09 1113 PHE A N 1
ATOM 8703 C CA . PHE A 1 1113 ? 22.664 -3.845 -43.815 1.00 40.09 1113 PHE A CA 1
ATOM 8704 C C . PHE A 1 1113 ? 22.299 -5.118 -44.586 1.00 40.09 1113 PHE A C 1
ATOM 8706 O O . PHE A 1 1113 ? 22.242 -6.212 -44.025 1.00 40.09 1113 PHE A O 1
ATOM 8713 N N . SER A 1 1114 ? 21.969 -4.942 -45.863 1.00 35.66 1114 SER A N 1
ATOM 8714 C CA . SER A 1 1114 ? 21.415 -5.952 -46.767 1.00 35.66 1114 SER A CA 1
ATOM 8715 C C . SER A 1 1114 ? 22.423 -6.999 -47.249 1.00 35.66 1114 SER A C 1
ATOM 8717 O O . SER A 1 1114 ? 22.108 -7.761 -48.154 1.00 35.66 1114 SER A O 1
ATOM 8719 N N . THR A 1 1115 ? 23.628 -7.060 -46.686 1.00 36.22 1115 THR A N 1
ATOM 8720 C CA . THR A 1 1115 ? 24.736 -7.834 -47.266 1.00 36.22 1115 THR A CA 1
ATOM 8721 C C . THR A 1 1115 ? 24.982 -9.207 -46.644 1.00 36.22 1115 THR A C 1
ATOM 8723 O O . THR A 1 1115 ? 25.911 -9.877 -47.065 1.00 36.22 1115 THR A O 1
ATOM 8726 N N . TYR A 1 1116 ? 24.164 -9.664 -45.691 1.00 36.72 1116 TYR A N 1
ATOM 8727 C CA . TYR A 1 1116 ? 24.337 -10.987 -45.063 1.00 36.72 1116 TYR A CA 1
ATOM 8728 C C . TYR A 1 1116 ? 23.074 -11.851 -45.141 1.00 36.72 1116 TYR A C 1
ATOM 8730 O O . TYR A 1 1116 ? 22.630 -12.446 -44.159 1.00 36.72 1116 TYR A O 1
ATOM 8738 N N . LEU A 1 1117 ? 22.470 -11.873 -46.328 1.00 30.00 1117 LEU A N 1
ATOM 8739 C CA . LEU A 1 1117 ? 21.635 -12.982 -46.775 1.00 30.00 1117 LEU A CA 1
ATOM 8740 C C . LEU A 1 1117 ? 22.434 -13.767 -47.809 1.00 30.00 1117 LEU A C 1
ATOM 8742 O O . LEU A 1 1117 ? 22.244 -13.552 -48.998 1.00 30.00 1117 LEU A O 1
ATOM 8746 N N . ASP A 1 1118 ? 23.334 -14.611 -47.318 1.00 29.31 1118 ASP A N 1
ATOM 8747 C CA . ASP A 1 1118 ? 23.736 -15.868 -47.950 1.00 29.31 1118 ASP A CA 1
ATOM 8748 C C . ASP A 1 1118 ? 24.100 -16.865 -46.843 1.00 29.31 1118 ASP A C 1
ATOM 8750 O O . ASP A 1 1118 ? 24.850 -16.468 -45.914 1.00 29.31 1118 ASP A O 1
#